Protein AF-0000000065802525 (afdb_homodimer)

pLDDT: mean 92.38, std 12.92, range [22.42, 98.88]

Nearest PDB structures (foldseek):
  4rb4-assembly1_B  TM=9.947E-01  e=1.043E-76  Escherichia coli DEC13E
  4rap-assembly1_B  TM=9.931E-01  e=7.234E-75  Escherichia coli ETEC H10407
  4rap-assembly1_A  TM=9.948E-01  e=2.249E-74  Escherichia coli ETEC H10407
  4rap-assembly1_F  TM=9.916E-01  e=1.699E-71  Escherichia coli ETEC H10407
  4rap-assembly1_L  TM=9.962E-01  e=9.208E-68  Escherichia coli ETEC H10407

Foldseek 3Di:
DPPPPVPFFADAAPFAQDAFPPRWGWFAAQHIKIWFDAAWKWKWKAQPVVRDTQDIDIDRGGMDGGLARFDGQIWIFMCHPPDDHTRDTDTDAQAQFEEEEEEGEDAQQLCQLAVVLVVQLCVVRVHAYEYAYDPLVCVWACVVCVSYHYYHSVDDPDRRGRYYAYDDQDADPRCRNFVDHCLVQARSLRSCRRHVHDSDTDGGDGPQPADDDDDWAAEEEEQDALAPLQGQPAPCQLVLQLVLCVVVRHAYAYAAQDQWDDDDPDIDHDHPRHDYNHHDDRLNVVLNHLLRHQEYEYTPGSVQSSSVNSPHAYQYQHFAADQRHHDDGPRYQFDPPDHGHLVSPSVDDDDSVHRQDDPPAPPHPCRSVRNNVRHSVRNSVSVVVSVVVSVVVVVVVVVVVVVVVVVVD/DQPPPVPFFADAAPFAQDAFPPRWGWFQAQHIKIWFDAAWKWKWKAQPVVRDTQDIDIDRGGMDGGLARFDGQIWIFMCHPPDDHTRDTDTDAQAQFEEEEEEGEDAQQLCQLAVVLVVQLCVVRVHAYEYAYDPLVCVWACVVCVSYHYYHSVDDPDRRGRYYAYDDQDADPSCRNFVDHCLVQARSLRSCRRHVHDSDTDGGDGPQPADDDDDWAAEEEEQDALAPLQGQPAPCQLVLQLVLCVVVRHAYAYAAQDQWDDDDPDIDHDHPRHDYNHHDDRLNVLLNHLLRHQEYEYTPGSVQSSSVNSPHAYQYQHFAADQRHHDDHPRYQFDPPDHGHLVSDSVDDDDSVHRQDDPPAPPHPCRSVRNNVRHSVRNSVSVVVSVVVSVVVVVVVVVVVVVVVVVVD

Sequence (818 aa):
MQKSLATFFISPPEIPTQHGPDNILYDFNDGARVLLPEGKWHVRLLDADSGNILFCCDINNGWVTSSKKYFVRFRIQVFRQGEDSPLLDETLNLTDRDVLISFPTGTLGDLLGWFPYAERFQSLHQCRLECTMAQDIIDLLAPQYPQICFSTPEKPRTTEPYATYRVGLYFGGDTNNQPVDFRQVGFHRSAGYILGVDPREAPVRLNLSAPCTIREPYVCIATQSTCQAKYWNNGTGWSEVVAHLKSLGYRVLCIDREAHYGQGFVWNHIPWGAEDFTGSFPLQERVNLLRHASFFIGLASGLSWLAWATGIPVVLISGFSLPDSEFYTPWRVFNSHGCNGCWDDTSLNFDHKDFLWCPRHKNTDRQFECTRLITGTQVNGVISRLHASLMKQGDKACLTKGTNNEQGLMQKSLATFFISPPEIPTQHGPDNILYDFNDGARVLLPEGKWHVRLLDADSGNILFCCDINNGWVTSSKKYFVRFRIQVFRQGEDSPLLDETLNLTDRDVLISFPTGTLGDLLGWFPYAERFQSLHQCRLECTMAQDIIDLLAPQYPQICFSTPEKPRTTEPYATYRVGLYFGGDTNNQPVDFRQVGFHRSAGYILGVDPREAPVRLNLSAPCTIREPYVCIATQSTCQAKYWNNGTGWSEVVAHLKSLGYRVLCIDREAHYGQGFVWNHIPWGAEDFTGSFPLQERVNLLRHASFFIGLASGLSWLAWATGIPVVLISGFSLPDSEFYTPWRVFNSHGCNGCWDDTSLNFDHKDFLWCPRHKNTDRQFECTRLITGTQVNGVISRLHASLMKQGDKACLTKGTNNEQGL

Structure (mmCIF, N/CA/C/O backbone):
data_AF-0000000065802525-model_v1
#
loop_
_entity.id
_entity.type
_entity.pdbx_description
1 polymer 'Autotransproter heptosyltransferase BAHTCr'
#
loop_
_atom_site.group_PDB
_atom_site.id
_atom_site.type_symbol
_atom_site.label_atom_id
_atom_site.label_alt_id
_atom_site.label_comp_id
_atom_site.label_asym_id
_atom_site.label_entity_id
_atom_site.label_seq_id
_atom_site.pdbx_PDB_ins_code
_atom_site.Cartn_x
_atom_site.Cartn_y
_atom_site.Cartn_z
_atom_site.occupancy
_atom_site.B_iso_or_equiv
_atom_site.auth_seq_id
_atom_site.auth_comp_id
_atom_site.auth_asym_id
_atom_site.auth_atom_id
_atom_site.pdbx_PDB_model_num
ATOM 1 N N . MET A 1 1 ? -28.703 8.328 -15.047 1 22.59 1 MET A N 1
ATOM 2 C CA . MET A 1 1 ? -28.469 9.602 -14.367 1 22.59 1 MET A CA 1
ATOM 3 C C . MET A 1 1 ? -27.469 9.43 -13.227 1 22.59 1 MET A C 1
ATOM 5 O O . MET A 1 1 ? -27.688 8.609 -12.328 1 22.59 1 MET A O 1
ATOM 9 N N . GLN A 1 2 ? -26.141 9.461 -13.391 1 26.45 2 GLN A N 1
ATOM 10 C CA . GLN A 1 2 ? -25.078 9.375 -12.391 1 26.45 2 GLN A CA 1
ATOM 11 C C . GLN A 1 2 ? -25.453 10.148 -11.125 1 26.45 2 GLN A C 1
ATOM 13 O O . GLN A 1 2 ? -25.625 11.367 -11.172 1 26.45 2 GLN A O 1
ATOM 18 N N . LYS A 1 3 ? -26.141 9.617 -10.25 1 34.28 3 LYS A N 1
ATOM 19 C CA . LYS A 1 3 ? -26.469 10.367 -9.039 1 34.28 3 LYS A CA 1
ATOM 20 C C . LYS A 1 3 ? -25.266 11.188 -8.562 1 34.28 3 LYS A C 1
ATOM 22 O O . LYS A 1 3 ? -24.156 10.672 -8.477 1 34.28 3 LYS A O 1
ATOM 27 N N . SER A 1 4 ? -25.125 12.461 -8.734 1 35.22 4 SER A N 1
ATOM 28 C CA . SER A 1 4 ? -24.125 13.422 -8.281 1 35.22 4 SER A CA 1
ATOM 29 C C . SER A 1 4 ? -23.547 13.023 -6.938 1 35.22 4 SER A C 1
ATOM 31 O O . SER A 1 4 ? -24.266 12.586 -6.039 1 35.22 4 SER A O 1
ATOM 33 N N . LEU A 1 5 ? -22.375 12.602 -6.762 1 41.88 5 LEU A N 1
ATOM 34 C CA . LEU A 1 5 ? -21.656 12.492 -5.496 1 41.88 5 LEU A CA 1
ATOM 35 C C . LEU A 1 5 ? -22.25 13.445 -4.457 1 41.88 5 LEU A C 1
ATOM 37 O O . LEU A 1 5 ? -22.016 13.281 -3.258 1 41.88 5 LEU A O 1
ATOM 41 N N . ALA A 1 6 ? -22.875 14.562 -4.984 1 44.12 6 ALA A N 1
ATOM 42 C CA . ALA A 1 6 ? -23.328 15.742 -4.238 1 44.12 6 ALA A CA 1
ATOM 43 C C . ALA A 1 6 ? -24.406 15.367 -3.229 1 44.12 6 ALA A C 1
ATOM 45 O O . ALA A 1 6 ? -24.562 16.031 -2.197 1 44.12 6 ALA A O 1
ATOM 46 N N . THR A 1 7 ? -25 14.109 -3.404 1 55.56 7 THR A N 1
ATOM 47 C CA . THR A 1 7 ? -26.25 13.992 -2.664 1 55.56 7 THR A CA 1
ATOM 48 C C . THR A 1 7 ? -26.031 13.281 -1.331 1 55.56 7 THR A C 1
ATOM 50 O O . THR A 1 7 ? -26.891 13.312 -0.452 1 55.56 7 THR A O 1
ATOM 53 N N . PHE A 1 8 ? -24.703 12.766 -1.151 1 67.06 8 PHE A N 1
ATOM 54 C CA . PHE A 1 8 ? -24.672 11.938 0.052 1 67.06 8 PHE A CA 1
ATOM 55 C C . PHE A 1 8 ? -24.078 12.711 1.224 1 67.06 8 PHE A C 1
ATOM 57 O O . PHE A 1 8 ? -24.375 12.406 2.383 1 67.06 8 PHE A O 1
ATOM 64 N N . PHE A 1 9 ? -23.438 13.805 0.828 1 79.81 9 PHE A N 1
ATOM 65 C CA . PHE A 1 9 ? -22.75 14.477 1.917 1 79.81 9 PHE A CA 1
ATOM 66 C C . PHE A 1 9 ? -23.562 15.641 2.453 1 79.81 9 PHE A C 1
ATOM 68 O O . PHE A 1 9 ? -24.281 16.312 1.695 1 79.81 9 PHE A O 1
ATOM 75 N N . ILE A 1 10 ? -23.469 15.781 3.672 1 81.88 10 ILE A N 1
ATOM 76 C CA . ILE A 1 10 ? -24.156 16.891 4.32 1 81.88 10 ILE A CA 1
ATOM 77 C C . ILE A 1 10 ? -23.484 18.203 3.941 1 81.88 10 ILE A C 1
ATOM 79 O O . ILE A 1 10 ? -22.266 18.312 3.91 1 81.88 10 ILE A O 1
ATOM 83 N N . SER A 1 11 ? -24.297 19.141 3.676 1 87.44 11 SER A N 1
ATOM 84 C CA . SER A 1 11 ? -23.797 20.484 3.383 1 87.44 11 SER A CA 1
ATOM 85 C C . SER A 1 11 ? -23.422 21.234 4.66 1 87.44 11 SER A C 1
ATOM 87 O O . SER A 1 11 ? -24.109 21.094 5.68 1 87.44 11 SER A O 1
ATOM 89 N N . PRO A 1 12 ? -22.438 21.984 4.535 1 89.62 12 PRO A N 1
ATOM 90 C CA . PRO A 1 12 ? -22.141 22.812 5.703 1 89.62 12 PRO A CA 1
ATOM 91 C C . PRO A 1 12 ? -23.219 23.859 5.988 1 89.62 12 PRO A C 1
ATOM 93 O O . PRO A 1 12 ? -24.047 24.141 5.121 1 89.62 12 PRO A O 1
ATOM 96 N N . PRO A 1 13 ? -23.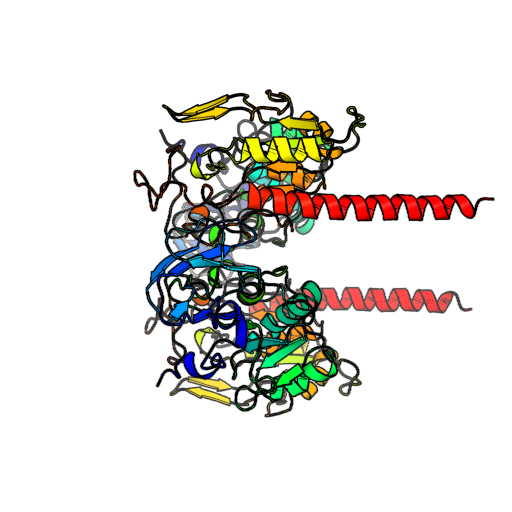203 24.422 7.199 1 93.25 13 PRO A N 1
ATOM 97 C CA . PRO A 1 13 ? -24.141 25.484 7.527 1 93.25 13 PRO A CA 1
ATOM 98 C C . PRO A 1 13 ? -24.047 26.688 6.582 1 93.25 13 PRO A C 1
ATOM 100 O O . PRO A 1 13 ? -22.984 26.906 5.988 1 93.25 13 PRO A O 1
ATOM 103 N N . GLU A 1 14 ? -25.078 27.484 6.52 1 93.81 14 GLU A N 1
ATOM 104 C CA . GLU A 1 14 ? -25.141 28.609 5.594 1 93.81 14 GLU A CA 1
ATOM 105 C C . GLU A 1 14 ? -24.109 29.672 5.945 1 93.81 14 GLU A C 1
ATOM 107 O O . GLU A 1 14 ? -23.531 30.297 5.055 1 93.81 14 GLU A O 1
ATOM 112 N N . ILE A 1 15 ? -24 29.906 7.23 1 95.56 15 ILE A N 1
ATOM 113 C CA . ILE A 1 15 ? -22.984 30.844 7.699 1 95.56 15 ILE A CA 1
ATOM 114 C C . ILE A 1 15 ? -22.062 30.141 8.695 1 95.56 15 ILE A C 1
ATOM 116 O O . ILE A 1 15 ? -22.453 29.172 9.328 1 95.56 15 ILE A O 1
ATOM 120 N N . PRO A 1 16 ? -20.875 30.625 8.859 1 97.81 16 PRO A N 1
ATOM 121 C CA . PRO A 1 16 ? -19.969 30 9.82 1 97.81 16 PRO A CA 1
ATOM 122 C C . PRO A 1 16 ? -20.531 29.984 11.242 1 97.81 16 PRO A C 1
ATOM 124 O O . PRO A 1 16 ? -21.25 30.906 11.633 1 97.81 16 PRO A O 1
ATOM 127 N N . THR A 1 17 ? -20.109 29.094 12.039 1 97.81 17 THR A N 1
ATOM 128 C CA . THR A 1 17 ? -20.797 28.781 13.289 1 97.81 17 THR A CA 1
ATOM 129 C C . THR A 1 17 ? -20.094 29.406 14.477 1 97.81 17 THR A C 1
ATOM 131 O O . THR A 1 17 ? -20.609 29.406 15.594 1 97.81 17 THR A O 1
ATOM 134 N N . GLN A 1 18 ? -18.891 29.906 14.312 1 97.88 18 GLN A N 1
ATOM 135 C CA . GLN A 1 18 ? -18.125 30.516 15.398 1 97.88 18 GLN A CA 1
ATOM 136 C C . GLN A 1 18 ? -18.094 32.031 15.266 1 97.88 18 GLN A C 1
ATOM 138 O O . GLN A 1 18 ? -18.125 32.562 14.156 1 97.88 18 GLN A O 1
ATOM 143 N N . HIS A 1 19 ? -18.016 32.688 16.438 1 97.62 19 HIS A N 1
ATOM 144 C CA . HIS A 1 19 ? -17.984 34.156 16.484 1 97.62 19 HIS A CA 1
ATOM 145 C C . HIS A 1 19 ? -16.594 34.656 16.875 1 97.62 19 HIS A C 1
ATOM 147 O O . HIS A 1 19 ? -16.016 34.188 17.859 1 97.62 19 HIS A O 1
ATOM 153 N N . GLY A 1 20 ? -16.094 35.531 16 1 96.06 20 GLY A N 1
ATOM 154 C CA . GLY A 1 20 ? -14.867 36.25 16.312 1 96.06 20 GLY A CA 1
ATOM 155 C C . GLY A 1 20 ? -15.07 37.719 16.625 1 96.06 20 GLY A C 1
ATOM 156 O O . GLY A 1 20 ? -16.203 38.156 16.844 1 96.06 20 GLY A O 1
ATOM 157 N N . PRO A 1 21 ? -13.969 38.406 16.766 1 96.5 21 PRO A N 1
ATOM 158 C CA . PRO A 1 21 ? -14.086 39.875 17 1 96.5 21 PRO A CA 1
ATOM 159 C C . PRO A 1 21 ? -14.648 40.594 15.781 1 96.5 21 PRO A C 1
ATOM 161 O O . PRO A 1 21 ? -14.523 40.125 14.656 1 96.5 21 PRO A O 1
ATOM 164 N N . ASP A 1 22 ? -15.328 41.781 16.047 1 95.75 22 ASP A N 1
ATOM 165 C CA . ASP A 1 22 ? -15.812 42.719 15.031 1 95.75 22 ASP A CA 1
ATOM 166 C C . ASP A 1 22 ? -16.781 42.031 14.07 1 95.75 22 ASP A C 1
ATOM 168 O O . ASP A 1 22 ? -16.688 42.219 12.859 1 95.75 22 ASP A O 1
ATOM 172 N N . ASN A 1 23 ? -17.516 41.094 14.547 1 96.12 23 ASN A N 1
ATOM 173 C CA . ASN A 1 23 ? -18.562 40.406 13.805 1 96.12 23 ASN A CA 1
ATOM 174 C C . ASN A 1 23 ? -18 39.5 12.719 1 96.12 23 ASN A C 1
ATOM 176 O O . ASN A 1 23 ? -18.656 39.219 11.727 1 96.12 23 ASN A O 1
ATOM 180 N N . ILE A 1 24 ? -16.75 39.125 12.906 1 97.56 24 ILE A N 1
ATOM 181 C CA . ILE A 1 24 ? -16.156 38.125 12.031 1 97.56 24 ILE A CA 1
ATOM 182 C C . ILE A 1 24 ? -16.688 36.75 12.406 1 97.56 24 ILE A C 1
ATOM 184 O O . ILE A 1 24 ? -16.719 36.375 13.578 1 97.56 24 ILE A O 1
ATOM 188 N N . LEU A 1 25 ? -17.172 36.031 11.422 1 98.44 25 LEU A N 1
ATOM 189 C CA . LEU A 1 25 ? -17.594 34.656 11.633 1 98.44 25 LEU A CA 1
ATOM 190 C C . LEU A 1 25 ? -16.594 33.688 11.008 1 98.44 25 LEU A C 1
ATOM 192 O O . LEU A 1 25 ? -16.016 34 9.961 1 98.44 25 LEU A O 1
ATOM 196 N N . TYR A 1 26 ? -16.391 32.594 11.664 1 98.62 26 TYR A N 1
ATOM 197 C CA . TYR A 1 26 ? -15.492 31.578 11.109 1 98.62 26 TYR A CA 1
ATOM 198 C C . TYR A 1 26 ? -15.898 30.172 11.539 1 98.62 26 TYR A C 1
ATOM 200 O O . TYR A 1 26 ? -16.719 30.016 12.453 1 98.62 26 TYR A O 1
ATOM 208 N N . ASP A 1 27 ? -15.523 29.203 10.875 1 98.5 27 ASP A N 1
ATOM 209 C CA . ASP A 1 27 ? -15.609 27.812 11.312 1 98.5 27 ASP A CA 1
ATOM 210 C C . ASP A 1 27 ? -14.742 26.906 10.438 1 98.5 27 ASP A C 1
ATOM 212 O O . ASP A 1 27 ? -13.953 27.391 9.625 1 98.5 27 ASP A O 1
ATOM 216 N N . PHE A 1 28 ? -14.773 25.641 10.695 1 98.75 28 PHE A N 1
ATOM 217 C CA . PHE A 1 28 ? -13.953 24.656 9.977 1 98.75 28 PHE A CA 1
ATOM 218 C C . PHE A 1 28 ? -14.828 23.609 9.305 1 98.75 28 PHE A C 1
ATOM 220 O O . PHE A 1 28 ? -14.477 22.422 9.289 1 98.75 28 PHE A O 1
ATOM 227 N N . ASN A 1 29 ? -15.953 24.062 8.789 1 98.12 29 ASN A N 1
ATOM 228 C CA . ASN A 1 29 ? -16.844 23.219 8.008 1 98.12 29 ASN A CA 1
ATOM 229 C C . ASN A 1 29 ? -16.453 23.219 6.527 1 98.12 29 ASN A C 1
ATOM 231 O O . ASN A 1 29 ? -16.484 24.266 5.883 1 98.12 29 ASN A O 1
ATOM 235 N N . ASP A 1 30 ? -16.156 21.969 6.012 1 95.88 30 ASP A N 1
ATOM 236 C CA . ASP A 1 30 ? -15.703 21.875 4.629 1 95.88 30 ASP A CA 1
ATOM 237 C C . ASP A 1 30 ? -14.461 22.719 4.387 1 95.88 30 ASP A C 1
ATOM 239 O O . ASP A 1 30 ? -14.422 23.531 3.459 1 95.88 30 ASP A O 1
ATOM 243 N N . GLY A 1 31 ? -13.523 22.469 5.227 1 97.62 31 GLY A N 1
ATOM 244 C CA . GLY A 1 31 ? -12.32 23.297 5.25 1 97.62 31 GLY A CA 1
ATOM 245 C C . GLY A 1 31 ? -12.398 24.438 6.246 1 97.62 31 GLY A C 1
ATOM 246 O O . GLY A 1 31 ? -12.93 24.266 7.348 1 97.62 31 GLY A O 1
ATOM 247 N N . ALA A 1 32 ? -11.766 25.531 5.945 1 98.56 32 ALA A N 1
ATOM 248 C CA . ALA A 1 32 ? -11.82 26.75 6.75 1 98.56 32 ALA A CA 1
ATOM 249 C C . ALA A 1 32 ? -12.672 27.828 6.07 1 98.56 32 ALA A C 1
ATOM 251 O O . ALA A 1 32 ? -12.508 28.094 4.879 1 98.56 32 ALA A O 1
ATOM 252 N N . ARG A 1 33 ? -13.578 28.406 6.812 1 98.31 33 ARG A N 1
ATOM 253 C CA . ARG A 1 33 ? -14.469 29.438 6.289 1 98.31 33 ARG A CA 1
ATOM 254 C C . ARG A 1 33 ? -14.43 30.688 7.16 1 98.31 33 ARG A C 1
ATOM 256 O O . ARG A 1 33 ? -14.422 30.594 8.391 1 98.31 33 ARG A O 1
ATOM 263 N N . VAL A 1 34 ? -14.422 31.828 6.488 1 98.38 34 VAL A N 1
ATOM 264 C CA . VAL A 1 34 ? -14.461 33.125 7.16 1 98.38 34 VAL A CA 1
ATOM 265 C C . VAL A 1 34 ? -15.469 34.031 6.461 1 98.38 34 VAL A C 1
ATOM 267 O O . VAL A 1 34 ? -15.484 34.125 5.23 1 98.38 34 VAL A O 1
ATOM 270 N N . LEU A 1 35 ? -16.328 34.562 7.148 1 98.44 35 LEU A N 1
ATOM 271 C CA . LEU A 1 35 ? -17.25 35.562 6.668 1 98.44 35 LEU A CA 1
ATOM 272 C C . LEU A 1 35 ? -16.969 36.906 7.316 1 98.44 35 LEU A C 1
ATOM 274 O O . LEU A 1 35 ? -17.047 37.062 8.539 1 98.44 35 LEU A O 1
ATOM 278 N N . LEU A 1 36 ? -16.688 37.906 6.484 1 97.88 36 LEU A N 1
ATOM 279 C CA . LEU A 1 36 ? -16.219 39.188 6.977 1 97.88 36 LEU A CA 1
ATOM 280 C C . LEU A 1 36 ? -17.266 40.281 6.742 1 97.88 36 LEU A C 1
ATOM 282 O O . LEU A 1 36 ? -17.922 40.312 5.695 1 97.88 36 LEU A O 1
ATOM 286 N N . PRO A 1 37 ? -17.438 41.156 7.715 1 97.12 37 PRO A N 1
ATOM 287 C CA . PRO A 1 37 ? -18.281 42.312 7.496 1 97.12 37 PRO A CA 1
ATOM 288 C C . PRO A 1 37 ? -17.609 43.375 6.625 1 97.12 37 PRO A C 1
ATOM 290 O O . PRO A 1 37 ? -16.484 43.188 6.16 1 97.12 37 PRO A O 1
ATOM 293 N N . GLU A 1 38 ? -18.391 44.5 6.348 1 96.94 38 GLU A N 1
ATOM 294 C CA . GLU A 1 38 ? -17.797 45.594 5.59 1 96.94 38 GLU A CA 1
ATOM 295 C C . GLU A 1 38 ? -16.562 46.125 6.297 1 96.94 38 GLU A C 1
ATOM 297 O O . GLU A 1 38 ? -16.578 46.344 7.512 1 96.94 38 GLU A O 1
ATOM 302 N N . GLY A 1 39 ? -15.461 46.25 5.543 1 94.62 39 GLY A N 1
ATOM 303 C CA . GLY A 1 39 ? -14.188 46.719 6.07 1 94.62 39 GLY A CA 1
ATOM 304 C C . GLY A 1 39 ? -13.031 46.531 5.109 1 94.62 39 GLY A C 1
ATOM 305 O O . GLY A 1 39 ? -13.234 46.406 3.898 1 94.62 39 GLY A O 1
ATOM 306 N N . LYS A 1 40 ? -11.805 46.719 5.508 1 96.25 40 LYS A N 1
ATOM 307 C CA . LYS A 1 40 ? -10.562 46.438 4.793 1 96.25 40 LYS A CA 1
ATOM 308 C C . LYS A 1 40 ? -9.766 45.344 5.508 1 96.25 40 LYS A C 1
ATOM 310 O O . LYS A 1 40 ? -9.016 45.625 6.445 1 96.25 40 LYS A O 1
ATOM 315 N N . TRP A 1 41 ? -9.906 44.188 4.898 1 97.06 41 TRP A N 1
ATOM 316 C CA . TRP A 1 41 ? -9.398 43 5.629 1 97.06 41 TRP A CA 1
ATOM 317 C C . TRP A 1 41 ? -8.25 42.344 4.871 1 97.06 41 TRP A C 1
ATOM 319 O O . TRP A 1 41 ? -8.188 42.438 3.643 1 97.06 41 TRP A O 1
ATOM 329 N N . HIS A 1 42 ? -7.332 41.812 5.617 1 97.81 42 HIS A N 1
ATOM 330 C CA . HIS A 1 42 ? -6.34 40.875 5.133 1 97.81 42 HIS A CA 1
ATOM 331 C C . HIS A 1 42 ? -6.512 39.5 5.793 1 97.81 42 HIS A C 1
ATOM 333 O O . HIS A 1 42 ? -6.527 39.406 7.023 1 97.81 42 HIS A O 1
ATOM 339 N N . VAL A 1 43 ? -6.727 38.469 5.008 1 97.94 43 VAL A N 1
ATOM 340 C CA . VAL A 1 43 ? -7.016 37.125 5.551 1 97.94 43 VAL A CA 1
ATOM 341 C C . VAL A 1 43 ? -5.914 36.156 5.141 1 97.94 43 VAL A C 1
ATOM 343 O O . VAL A 1 43 ? -5.449 36.188 4 1 97.94 43 VAL A O 1
ATOM 346 N N . ARG A 1 44 ? -5.434 35.312 6.098 1 98.06 44 ARG A N 1
ATOM 347 C CA . ARG A 1 44 ? -4.512 34.219 5.836 1 98.06 44 ARG A CA 1
ATOM 348 C C . ARG A 1 44 ? -5.07 32.906 6.344 1 98.06 44 ARG A C 1
ATOM 350 O O . ARG A 1 44 ? -5.496 32.812 7.5 1 98.06 44 ARG A O 1
ATOM 357 N N . LEU A 1 45 ? -5.141 31.938 5.52 1 98.56 45 LEU A N 1
ATOM 358 C CA . LEU A 1 45 ? -5.398 30.562 5.895 1 98.56 45 LEU A CA 1
ATOM 359 C C . LEU A 1 45 ? -4.121 29.734 5.832 1 98.56 45 LEU A C 1
ATOM 361 O O . LEU A 1 45 ? -3.477 29.656 4.781 1 98.56 45 LEU A O 1
ATOM 365 N N . LEU A 1 46 ? -3.74 29.141 6.996 1 98.44 46 LEU A N 1
ATOM 366 C CA . LEU A 1 46 ? -2.48 28.406 7.09 1 98.44 46 LEU A CA 1
ATOM 367 C C . LEU A 1 46 ? -2.723 26.969 7.523 1 98.44 46 LEU A C 1
ATOM 369 O O . LEU A 1 46 ? -3.779 26.641 8.07 1 98.44 46 LEU A O 1
ATOM 373 N N . ASP A 1 47 ? -1.805 26.109 7.223 1 98.44 47 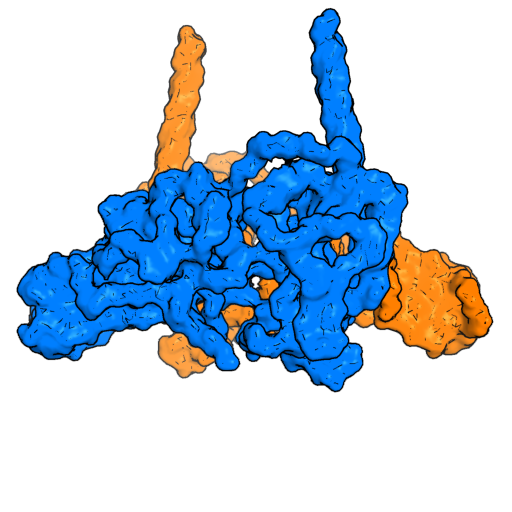ASP A N 1
ATOM 374 C CA . ASP A 1 47 ? -1.652 24.828 7.906 1 98.44 47 ASP A CA 1
ATOM 375 C C . ASP A 1 47 ? -0.799 24.984 9.164 1 98.44 47 ASP A C 1
ATOM 377 O O . ASP A 1 47 ? 0.409 25.203 9.078 1 98.44 47 ASP A O 1
ATOM 381 N N . ALA A 1 48 ? -1.416 24.797 10.266 1 98.06 48 ALA A N 1
ATOM 382 C CA . ALA A 1 48 ? -0.736 25.062 11.531 1 98.06 48 ALA A CA 1
ATOM 383 C C . ALA A 1 48 ? 0.41 24.078 11.75 1 98.06 48 ALA A C 1
ATOM 385 O O . ALA A 1 48 ? 1.36 24.375 12.477 1 98.06 48 ALA A O 1
ATOM 386 N N . ASP A 1 49 ? 0.307 22.938 11.195 1 96.56 49 ASP A N 1
ATOM 387 C CA . ASP A 1 49 ? 1.343 21.922 11.391 1 96.56 49 ASP A CA 1
ATOM 388 C C . ASP A 1 49 ? 2.594 22.25 10.578 1 96.56 49 ASP A C 1
ATOM 390 O O . ASP A 1 49 ? 3.715 22.078 11.062 1 96.56 49 ASP A O 1
ATOM 394 N N . SER A 1 50 ? 2.436 22.75 9.406 1 95.81 50 SER A N 1
ATOM 395 C CA . SER A 1 50 ? 3.578 23.016 8.539 1 95.81 50 SER A CA 1
ATOM 396 C C . SER A 1 50 ? 3.932 24.5 8.523 1 95.81 50 SER A C 1
ATOM 398 O O . SER A 1 50 ? 5.039 24.875 8.141 1 95.81 50 SER A O 1
ATOM 400 N N . GLY A 1 51 ? 2.996 25.328 8.875 1 95.5 51 GLY A N 1
ATOM 401 C CA . GLY A 1 51 ? 3.209 26.75 8.781 1 95.5 51 GLY A CA 1
ATOM 402 C C . GLY A 1 51 ? 3.018 27.297 7.375 1 95.5 51 GLY A C 1
ATOM 403 O O . GLY A 1 51 ? 3.148 28.5 7.145 1 95.5 51 GLY A O 1
ATOM 404 N N . ASN A 1 52 ? 2.678 26.438 6.418 1 96.88 52 ASN A N 1
ATOM 405 C CA . ASN A 1 52 ? 2.438 26.891 5.051 1 96.88 52 ASN A CA 1
ATOM 406 C C . ASN A 1 52 ? 1.215 27.797 4.969 1 96.88 52 ASN A C 1
ATOM 408 O O . ASN A 1 52 ? 0.172 27.5 5.551 1 96.88 52 ASN A O 1
ATOM 412 N N . ILE A 1 53 ? 1.355 28.922 4.312 1 96.75 53 ILE A N 1
ATOM 413 C CA . ILE A 1 53 ? 0.198 29.734 3.959 1 96.75 53 ILE A CA 1
ATOM 414 C C . ILE A 1 53 ? -0.499 29.141 2.738 1 96.75 53 ILE A C 1
ATOM 416 O O . ILE A 1 53 ? 0.076 29.094 1.648 1 96.75 53 ILE A O 1
ATOM 420 N N . LEU A 1 54 ? -1.644 28.688 2.877 1 96.75 54 LEU A N 1
ATOM 421 C CA . LEU A 1 54 ? -2.371 28.016 1.812 1 96.75 54 LEU A CA 1
ATOM 422 C C . LEU A 1 54 ? -3.162 29 0.971 1 96.75 54 LEU A C 1
ATOM 424 O O . LEU A 1 54 ? -3.434 28.75 -0.205 1 96.75 54 LEU A O 1
ATOM 428 N N . PHE A 1 55 ? -3.607 30.062 1.589 1 96.31 55 PHE A N 1
ATOM 429 C CA . PHE A 1 55 ? -4.355 31.109 0.9 1 96.31 55 PHE A CA 1
ATOM 430 C C . PHE A 1 55 ? -4.227 32.438 1.631 1 96.31 55 PHE A C 1
ATOM 432 O O . PHE A 1 55 ? -4.215 32.469 2.863 1 96.31 55 PHE A O 1
ATOM 439 N N . CYS A 1 56 ? -4.082 33.469 0.874 1 95.94 56 CYS A N 1
ATOM 440 C CA . CYS A 1 56 ? -4.051 34.812 1.426 1 95.94 56 CYS A CA 1
ATOM 441 C C . CYS A 1 56 ? -4.672 35.812 0.457 1 95.94 56 CYS A C 1
ATOM 443 O O . CYS A 1 56 ? -4.48 35.719 -0.756 1 95.94 56 CYS A O 1
ATOM 445 N N . CYS A 1 57 ? -5.43 36.781 1.019 1 96.19 57 CYS A N 1
ATOM 446 C CA . CYS A 1 57 ? -6.043 37.781 0.135 1 96.19 57 CYS A CA 1
ATOM 447 C C . CYS A 1 57 ? -6.418 39.031 0.903 1 96.19 57 CYS A C 1
ATOM 449 O O . CYS A 1 57 ? -6.48 39 2.135 1 96.19 57 CYS A O 1
ATOM 451 N N . ASP A 1 58 ? -6.559 40.156 0.143 1 96.31 58 ASP A N 1
ATOM 452 C CA . ASP A 1 58 ? -7.199 41.375 0.612 1 96.31 58 ASP A CA 1
ATOM 453 C C . ASP A 1 58 ? -8.641 41.469 0.127 1 96.31 58 ASP A C 1
ATOM 455 O O . ASP A 1 58 ? -8.938 41.156 -1.03 1 96.31 58 ASP A O 1
ATOM 459 N N . ILE A 1 59 ? -9.5 41.75 1.054 1 95.44 59 ILE A N 1
ATOM 460 C CA . ILE A 1 59 ? -10.906 41.781 0.676 1 95.44 59 ILE A CA 1
ATOM 461 C C . ILE A 1 59 ? -11.656 42.812 1.521 1 95.44 59 ILE A C 1
ATOM 463 O O . ILE A 1 59 ? -11.281 43.062 2.668 1 95.44 59 ILE A O 1
ATOM 467 N N . ASN A 1 60 ? -12.68 43.344 0.947 1 95.12 60 ASN A N 1
ATOM 468 C CA . ASN A 1 60 ? -13.438 44.375 1.648 1 95.12 60 ASN A CA 1
ATOM 469 C C . ASN A 1 60 ? -14.586 43.781 2.449 1 95.12 60 ASN A C 1
ATOM 471 O O . ASN A 1 60 ? -15.102 44.406 3.375 1 95.12 60 ASN A O 1
ATOM 475 N N . ASN A 1 61 ? -15.148 42.719 2.045 1 91.5 61 ASN A N 1
ATOM 476 C CA . ASN A 1 61 ? -16.172 41.969 2.738 1 91.5 61 ASN A CA 1
ATOM 477 C C . ASN A 1 61 ? -16.438 40.625 2.055 1 91.5 61 ASN A C 1
ATOM 479 O O . ASN A 1 61 ? -15.906 40.375 0.974 1 91.5 61 ASN A O 1
ATOM 483 N N . GLY A 1 62 ? -17.156 39.75 2.865 1 94.25 62 GLY A N 1
ATOM 484 C CA . GLY A 1 62 ? -17.625 38.531 2.203 1 94.25 62 GLY A CA 1
ATOM 485 C C . GLY A 1 62 ? -16.891 37.281 2.656 1 94.25 62 GLY A C 1
ATOM 486 O O . GLY A 1 62 ? -16.453 37.188 3.805 1 94.25 62 GLY A O 1
ATOM 487 N N . TRP A 1 63 ? -16.875 36.344 1.683 1 95.75 63 TRP A N 1
ATOM 488 C CA . TRP A 1 63 ? -16.484 35 2.037 1 95.75 63 TRP A CA 1
ATOM 489 C C . TRP A 1 63 ? -15.016 34.75 1.68 1 95.75 63 TRP A C 1
ATOM 491 O O . TRP A 1 63 ? -14.555 35.156 0.613 1 95.75 63 TRP A O 1
ATOM 501 N N . VAL A 1 64 ? -14.266 34.156 2.564 1 97.38 64 VAL A N 1
ATOM 502 C CA . VAL A 1 64 ? -12.984 33.531 2.301 1 97.38 64 VAL A CA 1
ATOM 503 C C . VAL A 1 64 ? -13.031 32.062 2.721 1 97.38 64 VAL A C 1
ATOM 505 O O . VAL A 1 64 ? -13.305 31.75 3.881 1 97.38 64 VAL A O 1
ATOM 508 N N . THR A 1 65 ? -12.781 31.156 1.773 1 97.31 65 THR A N 1
ATOM 509 C CA . THR A 1 65 ? -12.859 29.719 2.047 1 97.31 65 THR A CA 1
ATOM 510 C C . THR A 1 65 ? -11.617 29 1.532 1 97.31 65 THR A C 1
ATOM 512 O O . THR A 1 65 ? -11.016 29.422 0.542 1 97.31 65 THR A O 1
ATOM 515 N N . SER A 1 66 ? -11.258 27.984 2.225 1 97.81 66 SER A N 1
ATOM 516 C CA . SER A 1 66 ? -10.117 27.188 1.784 1 97.81 66 SER A CA 1
ATOM 517 C C . SER A 1 66 ? -10.477 26.312 0.594 1 97.81 66 SER A C 1
ATOM 519 O O . SER A 1 66 ? -11.633 25.906 0.44 1 97.81 66 SER A O 1
ATOM 521 N N . SER A 1 67 ? -9.492 25.984 -0.205 1 96.69 67 SER A N 1
ATOM 522 C CA . SER A 1 67 ? -9.672 25.016 -1.28 1 96.69 67 SER A CA 1
ATOM 523 C C . SER A 1 67 ? -9.648 23.578 -0.746 1 96.69 67 SER A C 1
ATOM 525 O O . SER A 1 67 ? -10.461 22.75 -1.152 1 96.69 67 SER A O 1
ATOM 527 N N . LYS A 1 68 ? -8.695 23.344 0.2 1 97.75 68 LYS A N 1
ATOM 528 C CA . LYS A 1 68 ? -8.602 22 0.786 1 97.75 68 LYS A CA 1
ATOM 529 C C . LYS A 1 68 ? -9.789 21.719 1.691 1 97.75 68 LYS A C 1
ATOM 531 O O . LYS A 1 68 ? -10.195 22.562 2.488 1 97.75 68 LYS A O 1
ATOM 536 N N . LYS A 1 69 ? -10.32 20.484 1.549 1 97.69 69 LYS A N 1
ATOM 537 C CA . LYS A 1 69 ? -11.539 20.125 2.273 1 97.69 69 LYS A CA 1
ATOM 538 C C . LYS A 1 69 ? -11.297 18.953 3.217 1 97.69 69 LYS A C 1
ATOM 540 O O . LYS A 1 69 ? -12.141 18.656 4.062 1 97.69 69 LYS A O 1
ATOM 545 N N . TYR A 1 70 ? -10.141 18.281 3.127 1 97.88 70 TYR A N 1
ATOM 546 C CA . TYR A 1 70 ? -9.766 17.219 4.055 1 97.88 70 TYR A CA 1
ATOM 547 C C . TYR A 1 70 ? -9.141 17.797 5.316 1 97.88 70 TYR A C 1
ATOM 549 O O . TYR A 1 70 ? -9.008 19.016 5.453 1 97.88 70 TYR A O 1
ATOM 557 N N . PHE A 1 71 ? -8.844 16.969 6.262 1 98.5 71 PHE A N 1
ATOM 558 C CA . PHE A 1 71 ? -8.328 17.453 7.535 1 98.5 71 PHE A CA 1
ATOM 559 C C . PHE A 1 71 ? -7 18.172 7.344 1 98.5 71 PHE A C 1
ATOM 561 O O . PHE A 1 71 ? -6.035 17.578 6.852 1 98.5 71 PHE A O 1
ATOM 568 N N . VAL A 1 72 ? -6.906 19.312 7.566 1 98.5 72 VAL A N 1
ATOM 569 C CA . VAL A 1 72 ? -5.777 20.203 7.77 1 98.5 72 VAL A CA 1
ATOM 570 C C . VAL A 1 72 ? -5.941 20.953 9.086 1 98.5 72 VAL A C 1
ATOM 572 O O . VAL A 1 72 ? -7.023 21.469 9.391 1 98.5 72 VAL A O 1
ATOM 575 N N . ARG A 1 73 ? -4.961 20.953 9.914 1 98.44 73 ARG A N 1
ATOM 576 C CA . ARG A 1 73 ? -5.07 21.766 11.133 1 98.44 73 ARG A CA 1
ATOM 577 C C . ARG A 1 73 ? -4.984 23.25 10.805 1 98.44 73 ARG A C 1
ATOM 579 O O . ARG A 1 73 ? -3.988 23.906 11.133 1 98.44 73 ARG A O 1
ATOM 586 N N . PHE A 1 74 ? -6.008 23.797 10.344 1 98.75 74 PHE A N 1
ATOM 587 C CA . PHE A 1 74 ? -6.059 25.156 9.812 1 98.75 74 PHE A CA 1
ATOM 588 C C . PHE A 1 74 ? -5.848 26.172 10.93 1 98.75 74 PHE A C 1
ATOM 590 O O . PHE A 1 74 ? -6.352 26 12.039 1 98.75 74 PHE A O 1
ATOM 597 N N . ARG A 1 75 ? -5.113 27.156 10.625 1 98.75 75 ARG A N 1
ATOM 598 C CA . ARG A 1 75 ? -5.035 28.406 11.375 1 98.75 75 ARG A CA 1
ATOM 599 C C . ARG A 1 75 ? -5.582 29.578 10.562 1 98.75 75 ARG A C 1
ATOM 601 O O . ARG A 1 75 ? -5.18 29.781 9.422 1 98.75 75 ARG A O 1
ATOM 608 N N . ILE A 1 76 ? -6.535 30.281 11.094 1 98.69 76 ILE A N 1
ATOM 609 C CA . ILE A 1 76 ? -7.168 31.422 10.445 1 98.69 76 ILE A CA 1
ATOM 610 C C . ILE A 1 76 ? -6.66 32.719 11.078 1 98.69 76 ILE A C 1
ATOM 612 O O . ILE A 1 76 ? -6.785 32.906 12.289 1 98.69 76 ILE A O 1
ATOM 616 N N . GLN A 1 77 ? -6.102 33.594 10.242 1 98.5 77 GLN A N 1
ATOM 617 C CA . GLN A 1 77 ? -5.703 34.906 10.695 1 98.5 77 GLN A CA 1
ATOM 618 C C . GLN A 1 77 ? -6.398 36 9.891 1 98.5 77 GLN A C 1
ATOM 620 O O . GLN A 1 77 ? -6.41 35.969 8.656 1 98.5 77 GLN A O 1
ATOM 625 N N . VAL A 1 78 ? -6.992 36.938 10.555 1 98.25 78 VAL A N 1
ATOM 626 C CA . VAL A 1 78 ? -7.633 38.062 9.93 1 98.25 78 VAL A CA 1
ATOM 627 C C . VAL A 1 78 ? -7.031 39.375 10.484 1 98.25 78 VAL A C 1
ATOM 629 O O . VAL A 1 78 ? -6.957 39.562 11.703 1 98.25 78 VAL A O 1
ATOM 632 N N . PHE A 1 79 ? -6.621 40.156 9.602 1 97.5 79 PHE A N 1
ATOM 633 C CA . PHE A 1 79 ? -6.035 41.469 9.938 1 97.5 79 PHE A CA 1
ATOM 634 C C . PHE A 1 79 ? -6.871 42.594 9.367 1 97.5 79 PHE A C 1
ATOM 636 O O . PHE A 1 79 ? -7.523 42.438 8.336 1 97.5 79 PHE A O 1
ATOM 643 N N . ARG A 1 80 ? -6.824 43.688 10.086 1 96.06 80 ARG A N 1
ATOM 644 C CA . ARG A 1 80 ? -7.145 44.906 9.367 1 96.06 80 ARG A CA 1
ATOM 645 C C . ARG A 1 80 ? -6.02 45.312 8.422 1 96.06 80 ARG A C 1
ATOM 647 O O . ARG A 1 80 ? -4.84 45.188 8.758 1 96.06 80 ARG A O 1
ATOM 654 N N . GLN A 1 81 ? -6.43 45.75 7.266 1 93.44 81 GLN A N 1
ATOM 655 C CA . GLN A 1 81 ? -5.383 46.062 6.305 1 93.44 81 GLN A CA 1
ATOM 656 C C . GLN A 1 81 ? -4.426 47.125 6.879 1 93.44 81 GLN A C 1
ATOM 658 O O . GLN A 1 81 ? -4.855 48.125 7.441 1 93.44 81 GLN A O 1
ATOM 663 N N . GLY A 1 82 ? -3.143 46.844 6.805 1 90.25 82 GLY A N 1
ATOM 664 C CA . GLY A 1 82 ? -2.119 47.781 7.289 1 90.25 82 GLY A CA 1
ATOM 665 C C . GLY A 1 82 ? -1.635 47.438 8.688 1 90.25 82 GLY A C 1
ATOM 666 O O . GLY A 1 82 ? -0.618 47.969 9.141 1 90.25 82 GLY A O 1
ATOM 667 N N . GLU A 1 83 ? -2.371 46.625 9.383 1 92.19 83 GLU A N 1
ATOM 668 C CA . GLU A 1 83 ? -1.972 46.219 10.727 1 92.19 83 GLU A CA 1
ATOM 669 C C . GLU A 1 83 ? -1.157 44.938 10.703 1 92.19 83 GLU A C 1
ATOM 671 O O . GLU A 1 83 ? -1.407 44.062 9.875 1 92.19 83 GLU A O 1
ATOM 676 N N . ASP A 1 84 ? -0.264 44.875 11.648 1 91.5 84 ASP A N 1
ATOM 677 C CA . ASP A 1 84 ? 0.627 43.719 11.68 1 91.5 84 ASP A CA 1
ATOM 678 C C . ASP A 1 84 ? 0.087 42.625 12.602 1 91.5 84 ASP A C 1
ATOM 680 O O . ASP A 1 84 ? 0.411 41.438 12.445 1 91.5 84 ASP A O 1
ATOM 684 N N . SER A 1 85 ? -0.706 43.031 13.523 1 95.75 85 SER A N 1
ATOM 685 C CA . SER A 1 85 ? -1.262 42.062 14.461 1 95.75 85 SER A CA 1
ATOM 686 C C . SER A 1 85 ? -2.652 41.625 14.023 1 95.75 85 SER A C 1
ATOM 688 O O . SER A 1 85 ? -3.492 42.438 13.656 1 95.75 85 SER A O 1
ATOM 690 N N . PRO A 1 86 ? -2.861 40.375 14.07 1 97.06 86 PRO A N 1
ATOM 691 C CA . PRO A 1 86 ? -4.176 39.875 13.641 1 97.06 86 PRO A CA 1
ATOM 692 C C . PRO A 1 86 ? -5.277 40.188 14.656 1 97.06 86 PRO A C 1
ATOM 694 O O . PRO A 1 86 ? -5.039 40.125 15.867 1 97.06 86 PRO A O 1
ATOM 697 N N . LEU A 1 87 ? -6.379 40.531 14.188 1 96.69 87 LEU A N 1
ATOM 698 C CA . LEU A 1 87 ? -7.578 40.688 15.008 1 96.69 87 LEU A CA 1
ATOM 699 C C . LEU A 1 87 ? -8.141 39.312 15.414 1 96.69 87 LEU A C 1
ATOM 701 O O . LEU A 1 87 ? -8.625 39.156 16.531 1 96.69 87 LEU A O 1
ATOM 705 N N . LEU A 1 88 ? -8.18 38.406 14.477 1 97.69 88 LEU A N 1
ATOM 706 C CA . LEU A 1 88 ? -8.547 37.031 14.703 1 97.69 88 LEU A CA 1
ATOM 707 C C . LEU A 1 88 ? -7.375 36.094 14.422 1 97.69 88 LEU A C 1
ATOM 709 O O . LEU A 1 88 ? -6.715 36.219 13.391 1 97.69 88 LEU A O 1
ATOM 713 N N . ASP A 1 89 ? -7.012 35.25 15.328 1 98.38 89 ASP A N 1
ATOM 714 C CA . ASP A 1 89 ? -5.965 34.219 15.195 1 98.38 89 ASP A CA 1
ATOM 715 C C . ASP A 1 89 ? -6.398 32.906 15.828 1 98.38 89 ASP A C 1
ATOM 717 O O . ASP A 1 89 ? -6.098 32.656 17 1 98.38 89 ASP A O 1
ATOM 721 N N . GLU A 1 90 ? -7.121 32.094 15.023 1 98.31 90 GLU A N 1
ATOM 722 C CA . GLU A 1 90 ? -7.727 30.859 15.539 1 98.31 90 GLU A CA 1
ATOM 723 C C . GLU A 1 90 ? -7.133 29.625 14.867 1 98.31 90 GLU A C 1
ATOM 725 O O . GLU A 1 90 ? -7.047 29.562 13.641 1 98.31 90 GLU A O 1
ATOM 730 N N . THR A 1 91 ? -6.633 28.719 15.656 1 98.62 91 THR A N 1
ATOM 731 C CA . THR A 1 91 ? -6.148 27.422 15.164 1 98.62 91 THR A CA 1
ATOM 732 C C . THR A 1 91 ? -7.156 26.312 15.469 1 98.62 91 THR A C 1
ATOM 734 O O . THR A 1 91 ? -7.703 26.266 16.578 1 98.62 91 THR A O 1
ATOM 737 N N . LEU A 1 92 ? -7.414 25.5 14.578 1 98.69 92 LEU A N 1
ATOM 738 C CA . LEU A 1 92 ? -8.344 24.391 14.734 1 98.69 92 LEU A CA 1
ATOM 739 C C . LEU A 1 92 ? -8.031 23.594 16 1 98.69 92 LEU A C 1
ATOM 741 O O . LEU A 1 92 ? -6.891 23.156 16.203 1 98.69 92 LEU A O 1
ATOM 745 N N . ASN A 1 93 ? -8.93 23.453 16.828 1 98.44 93 ASN A N 1
ATOM 746 C CA . ASN A 1 93 ? -8.906 22.609 18 1 98.44 93 ASN A CA 1
ATOM 747 C C . ASN A 1 93 ? -10.211 21.828 18.156 1 98.44 93 ASN A C 1
ATOM 749 O O . ASN A 1 93 ? -11.242 22.406 18.5 1 98.44 93 ASN A O 1
ATOM 753 N N . LEU A 1 94 ? -10.156 20.562 18.062 1 98.69 94 LEU A N 1
ATOM 754 C CA . LEU A 1 94 ? -11.367 19.766 17.938 1 98.69 94 LEU A CA 1
ATOM 755 C C . LEU A 1 94 ? -11.805 19.234 19.297 1 98.69 94 LEU A C 1
ATOM 757 O O . LEU A 1 94 ? -12.891 18.656 19.422 1 98.69 94 LEU A O 1
ATOM 761 N N . THR A 1 95 ? -11 19.406 20.328 1 98.69 95 THR A N 1
ATOM 762 C CA . THR A 1 95 ? -11.305 18.828 21.641 1 98.69 95 THR A CA 1
ATOM 763 C C . THR A 1 95 ? -12.633 19.359 22.156 1 98.69 95 THR A C 1
ATOM 765 O O . THR A 1 95 ? -12.852 20.578 22.203 1 98.69 95 THR A O 1
ATOM 768 N N . ASP A 1 96 ? -13.5 18.5 22.5 1 98.19 96 ASP A N 1
ATOM 769 C CA . ASP A 1 96 ? -14.812 18.781 23.078 1 98.19 96 ASP A CA 1
ATOM 770 C C . ASP A 1 96 ? -15.664 19.625 22.141 1 98.19 96 ASP A C 1
ATOM 772 O O . ASP A 1 96 ? -16.516 20.406 22.594 1 98.19 96 ASP A O 1
ATOM 776 N N . ARG A 1 97 ? -15.367 19.625 20.844 1 98.5 97 ARG A N 1
ATOM 777 C CA . ARG A 1 97 ? -16.156 20.328 19.844 1 98.5 97 ARG A CA 1
ATOM 778 C C . ARG A 1 97 ? -17.047 19.375 19.062 1 98.5 97 ARG A C 1
ATOM 780 O O . ARG A 1 97 ? -16.75 18.188 18.953 1 98.5 97 ARG A O 1
ATOM 787 N N . ASP A 1 98 ? -18.156 19.906 18.531 1 98.5 98 ASP A N 1
ATOM 788 C CA . ASP A 1 98 ? -19.047 19.109 17.688 1 98.5 98 ASP A CA 1
ATOM 789 C C . ASP A 1 98 ? -18.469 18.953 16.281 1 98.5 98 ASP A C 1
ATOM 791 O O . ASP A 1 98 ? -18.281 19.938 15.562 1 98.5 98 ASP A O 1
ATOM 795 N N . VAL A 1 99 ? -18.188 17.766 15.945 1 98.62 99 VAL A N 1
ATOM 796 C CA . VAL A 1 99 ? -17.609 17.453 14.641 1 98.62 99 VAL A CA 1
ATOM 797 C C . VAL A 1 99 ? -18.484 16.453 13.898 1 98.62 99 VAL A C 1
ATOM 799 O O . VAL A 1 99 ? -19.016 15.516 14.5 1 98.62 99 VAL A O 1
ATOM 802 N N . LEU A 1 100 ? -18.672 16.688 12.617 1 98 100 LEU A N 1
ATOM 803 C CA . LEU A 1 100 ? -19.484 15.797 11.789 1 98 100 LEU A CA 1
ATOM 804 C C . LEU A 1 100 ? -18.656 15.211 10.648 1 98 100 LEU A C 1
ATOM 806 O O . LEU A 1 100 ? -17.984 15.945 9.922 1 98 100 LEU A O 1
ATOM 810 N N . ILE A 1 101 ? -18.578 13.914 10.57 1 98 101 ILE A N 1
ATOM 811 C CA . ILE A 1 101 ? -18 13.211 9.43 1 98 101 ILE A CA 1
ATOM 812 C C . ILE A 1 101 ? -19.109 12.547 8.617 1 98 101 ILE A C 1
ATOM 814 O O . ILE A 1 101 ? -19.922 11.781 9.156 1 98 101 ILE A O 1
ATOM 818 N N . SER A 1 102 ? -19.125 12.82 7.391 1 96.5 102 SER A N 1
ATOM 819 C CA . SER A 1 102 ? -20.156 12.289 6.512 1 96.5 102 SER A CA 1
ATOM 820 C C . SER A 1 102 ? -19.609 11.188 5.609 1 96.5 102 SER A C 1
ATOM 822 O O . SER A 1 102 ? -18.531 11.328 5.039 1 96.5 102 SER A O 1
ATOM 824 N N . PHE A 1 103 ? -20.391 10.086 5.5 1 96.12 103 PHE A N 1
ATOM 825 C CA . PHE A 1 103 ? -20.094 8.969 4.617 1 96.12 103 PHE A CA 1
ATOM 826 C C . PHE A 1 103 ? -21.172 8.805 3.564 1 96.12 103 PHE A C 1
ATOM 828 O O . PHE A 1 103 ? -22.328 9.18 3.789 1 96.12 103 PHE A O 1
ATOM 835 N N . PRO A 1 104 ? -20.797 8.242 2.402 1 92.38 104 PRO A N 1
ATOM 836 C CA . PRO A 1 104 ? -21.844 7.953 1.411 1 92.38 104 PRO A CA 1
ATOM 837 C C . PRO A 1 104 ? -22.781 6.832 1.851 1 92.38 104 PRO A C 1
ATOM 839 O O . PRO A 1 104 ? -22.5 6.133 2.826 1 92.38 104 PRO A O 1
ATOM 842 N N . THR A 1 105 ? -23.891 6.789 1.113 1 88.25 105 THR A N 1
ATOM 843 C CA . THR A 1 105 ? -24.844 5.727 1.382 1 88.25 105 THR A CA 1
ATOM 844 C C . THR A 1 105 ? -24.906 4.742 0.218 1 88.25 105 THR A C 1
ATOM 846 O O . THR A 1 105 ? -24.438 5.043 -0.882 1 88.25 105 THR A O 1
ATOM 849 N N . GLY A 1 106 ? -25.281 3.543 0.464 1 80.12 106 GLY A N 1
ATOM 850 C CA . GLY A 1 106 ? -25.531 2.572 -0.592 1 80.12 106 GLY A CA 1
ATOM 851 C C . GLY A 1 106 ? -24.391 1.589 -0.772 1 80.12 106 GLY A C 1
ATOM 852 O O . GLY A 1 106 ? -24.422 0.742 -1.668 1 80.12 106 GLY A O 1
ATOM 853 N N . THR A 1 107 ? -23.422 1.751 -0.045 1 85.88 107 THR A N 1
ATOM 854 C CA . THR A 1 107 ? -22.281 0.841 -0.175 1 85.88 107 THR A CA 1
ATOM 855 C C . THR A 1 107 ? -21.891 0.272 1.185 1 85.88 107 THR A C 1
ATOM 857 O O . THR A 1 107 ? -21.75 1.017 2.156 1 85.88 107 THR A O 1
ATOM 860 N N . LEU A 1 108 ? -21.766 -0.947 1.205 1 90.75 108 LEU A N 1
ATOM 861 C CA . LEU A 1 108 ? -21.422 -1.628 2.449 1 90.75 108 LEU A CA 1
ATOM 862 C C . LEU A 1 108 ? -19.922 -1.639 2.668 1 90.75 108 LEU A C 1
ATOM 864 O O . LEU A 1 108 ? -19.438 -1.184 3.707 1 90.75 108 LEU A O 1
ATOM 868 N N . GLY A 1 109 ? -19.172 -2.074 1.671 1 92.81 109 GLY A N 1
ATOM 869 C CA . GLY A 1 109 ? -17.719 -2.229 1.775 1 92.81 109 GLY A CA 1
ATOM 870 C C . GLY A 1 109 ? -17 -0.93 2.098 1 92.81 109 GLY A C 1
ATOM 871 O O . GLY A 1 109 ? -16.078 -0.911 2.906 1 92.81 109 GLY A O 1
ATOM 872 N N . ASP A 1 110 ? -17.469 0.164 1.537 1 92.94 110 ASP A N 1
ATOM 873 C CA . ASP A 1 110 ? -16.859 1.47 1.764 1 92.94 110 ASP A CA 1
ATOM 874 C C . ASP A 1 110 ? -16.922 1.861 3.238 1 92.94 110 ASP A C 1
ATOM 876 O O . ASP A 1 110 ? -15.914 2.225 3.84 1 92.94 110 ASP A O 1
ATOM 880 N N . LEU A 1 111 ? -18.078 1.689 3.799 1 95.56 111 LEU A N 1
ATOM 881 C CA . LEU A 1 111 ? -18.297 2.143 5.168 1 95.56 111 LEU A CA 1
ATOM 882 C C . LEU A 1 111 ? -17.547 1.253 6.156 1 95.56 111 LEU A C 1
ATOM 884 O O . LEU A 1 111 ? -16.953 1.747 7.121 1 95.56 111 LEU A O 1
ATOM 888 N N . LEU A 1 112 ? -17.578 -0.05 5.871 1 97.12 112 LEU A N 1
ATOM 889 C CA . LEU A 1 112 ? -16.875 -0.959 6.766 1 97.12 112 LEU A CA 1
ATOM 890 C C . LEU A 1 112 ? -15.359 -0.738 6.684 1 97.12 112 LEU A C 1
ATOM 892 O O . LEU A 1 112 ? -14.648 -0.902 7.68 1 97.12 112 LEU A O 1
ATOM 896 N N . GLY A 1 113 ? -14.93 -0.375 5.531 1 97.19 113 GLY A N 1
ATOM 897 C CA . GLY A 1 113 ? -13.516 -0.11 5.348 1 97.19 113 GLY A CA 1
ATOM 898 C C . GLY A 1 113 ? -13.078 1.23 5.91 1 97.19 113 GLY A C 1
ATOM 899 O O . GLY A 1 113 ? -11.953 1.376 6.383 1 97.19 113 GLY A O 1
ATOM 900 N N . TRP A 1 114 ? -13.953 2.248 5.918 1 98.06 114 TRP A N 1
ATOM 901 C CA . TRP A 1 114 ? -13.562 3.621 6.227 1 98.06 114 TRP A CA 1
ATOM 902 C C . TRP A 1 114 ? -13.867 3.961 7.68 1 98.06 114 TRP A C 1
ATOM 904 O O . TRP A 1 114 ? -13.156 4.758 8.297 1 98.06 114 TRP A O 1
ATOM 914 N N . PHE A 1 115 ? -14.836 3.373 8.344 1 98.31 115 PHE A N 1
ATOM 915 C CA . PHE A 1 115 ? -15.375 3.824 9.625 1 98.31 115 PHE A CA 1
ATOM 916 C C . PHE A 1 115 ? -14.312 3.752 10.719 1 98.31 115 PHE A C 1
ATOM 918 O O . PHE A 1 115 ? -14.234 4.637 11.57 1 98.31 115 PHE A O 1
ATOM 925 N N . PRO A 1 116 ? -13.477 2.715 10.734 1 98.5 116 PRO A N 1
ATOM 926 C CA . PRO A 1 116 ? -12.492 2.641 11.812 1 98.5 116 PRO A CA 1
ATOM 927 C C . PRO A 1 116 ? -11.625 3.895 11.906 1 98.5 116 PRO A C 1
ATOM 929 O O . PRO A 1 116 ? -11.164 4.246 13 1 98.5 116 PRO A O 1
ATOM 932 N N . TYR A 1 117 ? -11.461 4.582 10.859 1 98.62 117 TYR A N 1
ATOM 933 C CA . TYR A 1 117 ? -10.641 5.785 10.859 1 98.62 117 TYR A CA 1
ATOM 934 C C . TYR A 1 117 ? -11.375 6.949 11.516 1 98.62 117 TYR A C 1
ATOM 936 O O . TYR A 1 117 ? -10.75 7.844 12.086 1 98.62 117 TYR A O 1
ATOM 944 N N . ALA A 1 118 ? -12.68 6.953 11.414 1 98.69 118 ALA A N 1
ATOM 945 C CA . ALA A 1 118 ? -13.477 7.941 12.148 1 98.69 118 ALA A CA 1
ATOM 946 C C . ALA A 1 118 ? -13.336 7.746 13.656 1 98.69 118 ALA A C 1
ATOM 948 O O . ALA A 1 118 ? -13.25 8.719 14.406 1 98.69 118 ALA A O 1
ATOM 949 N N . GLU A 1 119 ? -13.344 6.484 14.055 1 98.62 119 GLU A N 1
ATOM 950 C CA . GLU A 1 119 ? -13.141 6.215 15.469 1 98.62 119 GLU A CA 1
ATOM 951 C C . GLU A 1 119 ? -11.773 6.699 15.938 1 98.62 119 GLU A C 1
ATOM 953 O O . GLU A 1 119 ? -11.648 7.293 17.016 1 98.62 119 GLU A O 1
ATOM 958 N N . ARG A 1 120 ? -10.766 6.422 15.141 1 98.56 120 ARG A N 1
ATOM 959 C CA . ARG A 1 120 ? -9.422 6.887 15.461 1 98.56 120 ARG A CA 1
ATOM 960 C C . ARG A 1 120 ? -9.375 8.406 15.555 1 98.56 120 ARG A C 1
ATOM 962 O O . ARG A 1 120 ? -8.703 8.961 16.438 1 98.56 120 ARG A O 1
ATOM 969 N N . PHE A 1 121 ? -10.117 9 14.68 1 98.75 121 PHE A N 1
ATOM 970 C CA . PHE A 1 121 ? -10.195 10.453 14.664 1 98.75 121 PHE A CA 1
ATOM 971 C C . PHE A 1 121 ? -10.797 10.977 15.961 1 98.75 121 PHE A C 1
ATOM 973 O O . PHE A 1 121 ? -10.258 11.898 16.578 1 98.75 121 PHE A O 1
ATOM 980 N N . GLN A 1 122 ? -11.875 10.359 16.312 1 98.81 122 GLN A N 1
ATOM 981 C CA . GLN A 1 122 ? -12.547 10.75 17.562 1 98.81 122 GLN A CA 1
ATOM 982 C C . GLN A 1 122 ? -11.633 10.57 18.766 1 98.81 122 GLN A C 1
ATOM 984 O O . GLN A 1 122 ? -11.539 11.453 19.609 1 98.81 122 GLN A O 1
ATOM 989 N N . SER A 1 123 ? -10.977 9.469 18.797 1 98.19 123 SER A N 1
ATOM 990 C CA . SER A 1 123 ? -10.094 9.164 19.922 1 98.19 123 SER A CA 1
ATOM 991 C C . SER A 1 123 ? -8.906 10.117 19.969 1 98.19 123 SER A C 1
ATOM 993 O O . SER A 1 123 ? -8.523 10.594 21.047 1 98.19 123 SER A O 1
ATOM 995 N N . LEU A 1 124 ? -8.352 10.398 18.859 1 97.75 124 LEU A N 1
ATOM 996 C CA . LEU A 1 124 ? -7.176 11.25 18.766 1 97.75 124 LEU A CA 1
ATOM 997 C C . LEU A 1 124 ? -7.508 12.672 19.219 1 97.75 124 LEU A C 1
ATOM 999 O O . LEU A 1 124 ? -6.738 13.289 19.953 1 97.75 124 LEU A O 1
ATOM 1003 N N . HIS A 1 125 ? -8.672 13.164 18.781 1 98.5 125 HIS A N 1
ATOM 1004 C CA . HIS A 1 125 ? -8.969 14.586 18.969 1 98.5 125 HIS A CA 1
ATOM 1005 C C . HIS A 1 125 ? -9.891 14.805 20.172 1 98.5 125 HIS A C 1
ATOM 1007 O O . HIS A 1 125 ? -10.094 15.938 20.594 1 98.5 125 HIS A O 1
ATOM 1013 N N . GLN A 1 126 ? -10.516 13.703 20.672 1 98.44 126 GLN A N 1
ATOM 1014 C CA . GLN A 1 126 ? -11.43 13.789 21.797 1 98.44 126 GLN A CA 1
ATOM 1015 C C . GLN A 1 126 ? -12.586 14.742 21.5 1 98.44 126 GLN A C 1
ATOM 1017 O O . GLN A 1 126 ? -12.938 15.578 22.328 1 98.44 126 GLN A O 1
ATOM 1022 N N . CYS A 1 127 ? -13.07 14.664 20.312 1 98.69 127 CYS A N 1
ATOM 1023 C CA . CYS A 1 127 ? -14.188 15.508 19.906 1 98.69 127 CYS A CA 1
ATOM 1024 C C . CYS A 1 127 ? -15.516 14.805 20.156 1 98.69 127 CYS A C 1
ATOM 1026 O O . CYS A 1 127 ? -15.547 13.625 20.5 1 98.69 127 CYS A O 1
ATOM 1028 N N . ARG A 1 128 ? -16.609 15.57 20.125 1 98.69 128 ARG A N 1
ATOM 1029 C CA . ARG A 1 128 ? -17.969 15.016 20.062 1 98.69 128 ARG A CA 1
ATOM 1030 C C . ARG A 1 128 ? -18.344 14.695 18.625 1 98.69 128 ARG A C 1
ATOM 1032 O O . ARG A 1 128 ? -18.812 15.578 17.891 1 98.69 128 ARG A O 1
ATOM 1039 N N . LEU A 1 129 ? -18.188 13.461 18.266 1 98.81 129 LEU A N 1
ATOM 1040 C CA . LEU A 1 129 ? -18.25 13.078 16.859 1 98.81 129 LEU A CA 1
ATOM 1041 C C . LEU A 1 129 ? -19.641 12.555 16.5 1 98.81 129 LEU A C 1
ATOM 1043 O O . LEU A 1 129 ? -20.219 11.742 17.234 1 98.81 129 LEU A O 1
ATOM 1047 N N . GLU A 1 130 ? -20.188 13.086 15.43 1 98.56 130 GLU A N 1
ATOM 1048 C CA . GLU A 1 130 ? -21.359 12.539 14.742 1 98.56 130 GLU A CA 1
ATOM 1049 C C . GLU A 1 130 ? -20.984 12.023 13.352 1 98.56 130 GLU A C 1
ATOM 1051 O O . GLU A 1 130 ? -20.328 12.719 12.586 1 98.56 130 GLU A O 1
ATOM 1056 N N . CYS A 1 131 ? -21.375 10.82 13.055 1 98.06 131 CYS A N 1
ATOM 1057 C CA . CYS A 1 131 ? -21.172 10.242 11.734 1 98.06 131 CYS A CA 1
ATOM 1058 C C . CYS A 1 131 ? -22.5 10.047 11.016 1 98.06 131 CYS A C 1
ATOM 1060 O O . CYS A 1 131 ? -23.438 9.453 11.578 1 98.06 131 CYS A O 1
ATOM 1062 N N . THR A 1 132 ? -22.609 10.555 9.812 1 96.5 132 THR A N 1
ATOM 1063 C CA . THR A 1 132 ? -23.797 10.305 9.023 1 96.5 132 THR A CA 1
ATOM 1064 C C . THR A 1 132 ? -23.578 9.164 8.031 1 96.5 132 THR A C 1
ATOM 1066 O O . THR A 1 132 ? -22.562 9.148 7.328 1 96.5 132 THR A O 1
ATOM 1069 N N . MET A 1 133 ? -24.453 8.25 7.973 1 95.88 133 MET A N 1
ATOM 1070 C CA . MET A 1 133 ? -24.375 7.082 7.098 1 95.88 133 MET A CA 1
ATOM 1071 C C . MET A 1 133 ? -25.734 6.402 6.977 1 95.88 133 MET A C 1
ATOM 1073 O O . MET A 1 133 ? -26.734 6.895 7.508 1 95.88 133 MET A O 1
ATOM 1077 N N . ALA A 1 134 ? -25.797 5.344 6.188 1 94.62 134 ALA A N 1
ATOM 1078 C CA . ALA A 1 134 ? -27.062 4.637 5.938 1 94.62 134 ALA A CA 1
ATOM 1079 C C . ALA A 1 134 ? -27.562 3.963 7.211 1 94.62 134 ALA A C 1
ATOM 1081 O O . ALA A 1 134 ? -26.781 3.473 8.023 1 94.62 134 ALA A O 1
ATOM 1082 N N . GLN A 1 135 ? -28.875 3.805 7.336 1 95.38 135 GLN A N 1
ATOM 1083 C CA . GLN A 1 135 ? -29.531 3.305 8.547 1 95.38 135 GLN A CA 1
ATOM 1084 C C . GLN A 1 135 ? -29.094 1.874 8.852 1 95.38 135 GLN A C 1
ATOM 1086 O O . GLN A 1 135 ? -28.891 1.515 10.016 1 95.38 135 GLN A O 1
ATOM 1091 N N . ASP A 1 136 ? -28.969 1.08 7.844 1 95.06 136 ASP A N 1
ATOM 1092 C CA . ASP A 1 136 ? -28.594 -0.317 8.062 1 95.06 136 ASP A CA 1
ATOM 1093 C C . ASP A 1 136 ? -27.203 -0.432 8.656 1 95.06 136 ASP A C 1
ATOM 1095 O O . ASP A 1 136 ? -26.938 -1.318 9.469 1 95.06 136 ASP A O 1
ATOM 1099 N N . ILE A 1 137 ? -26.375 0.469 8.266 1 97 137 ILE A N 1
ATOM 1100 C CA . ILE A 1 137 ? -25.016 0.478 8.812 1 97 137 ILE A CA 1
ATOM 1101 C C . ILE A 1 137 ? -25.047 0.991 10.25 1 97 137 ILE A C 1
ATOM 1103 O O . ILE A 1 137 ? -24.328 0.472 11.109 1 97 137 ILE A O 1
ATOM 1107 N N . ILE A 1 138 ? -25.844 1.997 10.508 1 97.44 138 ILE A N 1
ATOM 1108 C CA . ILE A 1 138 ? -26 2.523 11.859 1 97.44 138 ILE A CA 1
ATOM 1109 C C . ILE A 1 138 ? -26.453 1.407 12.805 1 97.44 138 ILE A C 1
ATOM 1111 O O . ILE A 1 138 ? -25.891 1.235 13.883 1 97.44 138 ILE A O 1
ATOM 1115 N N . ASP A 1 139 ? -27.406 0.639 12.336 1 97.62 139 ASP A N 1
ATOM 1116 C CA . ASP A 1 139 ? -27.938 -0.453 13.141 1 97.62 139 ASP A CA 1
ATOM 1117 C C . ASP A 1 139 ? -26.859 -1.459 13.5 1 97.62 139 ASP A C 1
ATOM 1119 O O . ASP A 1 139 ? -26.875 -2.035 14.594 1 97.62 139 ASP A O 1
ATOM 1123 N N . LEU A 1 140 ? -25.969 -1.63 12.609 1 97.81 140 LEU A N 1
ATOM 1124 C CA . LEU A 1 140 ? -24.906 -2.604 12.789 1 97.81 140 LEU A CA 1
ATOM 1125 C C . LEU A 1 140 ? -23.844 -2.07 13.734 1 97.81 140 LEU A C 1
ATOM 1127 O O . LEU A 1 140 ? -23.359 -2.793 14.617 1 97.81 140 LEU A O 1
ATOM 1131 N N . LEU A 1 141 ? -23.453 -0.761 13.648 1 98.06 141 LEU A N 1
ATOM 1132 C CA . LEU A 1 141 ? -22.219 -0.259 14.266 1 98.06 141 LEU A CA 1
ATOM 1133 C C . LEU A 1 141 ? -22.531 0.466 15.57 1 98.06 141 LEU A C 1
ATOM 1135 O O . LEU A 1 141 ? -21.75 0.422 16.516 1 98.06 141 LEU A O 1
ATOM 1139 N N . ALA A 1 142 ? -23.641 1.169 15.75 1 98.12 142 ALA A N 1
ATOM 1140 C CA . ALA A 1 142 ? -23.938 2.111 16.828 1 98.12 142 ALA A CA 1
ATOM 1141 C C . ALA A 1 142 ? -23.797 1.444 18.188 1 98.12 142 ALA A C 1
ATOM 1143 O O . ALA A 1 142 ? -23.172 2.002 19.094 1 98.12 142 ALA A O 1
ATOM 1144 N N . PRO A 1 143 ? -24.297 0.185 18.344 1 97.88 143 PRO A N 1
ATOM 1145 C CA . PRO A 1 143 ? -24.188 -0.444 19.656 1 97.88 143 PRO A CA 1
ATOM 1146 C C . PRO A 1 143 ? -22.75 -0.702 20.078 1 97.88 143 PRO A C 1
ATOM 1148 O O . PRO A 1 143 ? -22.453 -0.791 21.281 1 97.88 143 PRO A O 1
ATOM 1151 N N . GLN A 1 144 ? -21.859 -0.855 19.125 1 98.12 144 GLN A N 1
ATOM 1152 C CA . GLN A 1 144 ? -20.469 -1.201 19.422 1 98.12 144 GLN A CA 1
ATOM 1153 C C . GLN A 1 144 ? -19.625 0.051 19.641 1 98.12 144 GLN A C 1
ATOM 1155 O O . GLN A 1 144 ? -18.484 -0.037 20.094 1 98.12 144 GLN A O 1
ATOM 1160 N N . TYR A 1 145 ? -20.203 1.217 19.328 1 98.38 145 TYR A N 1
ATOM 1161 C CA . TYR A 1 145 ? -19.469 2.475 19.406 1 98.38 145 TYR A CA 1
ATOM 1162 C C . TYR A 1 145 ? -20.297 3.541 20.109 1 98.38 145 TYR A C 1
ATOM 1164 O O . TYR A 1 145 ? -20.609 4.574 19.531 1 98.38 145 TYR A O 1
ATOM 1172 N N . PRO A 1 146 ? -20.484 3.383 21.344 1 97.5 146 PRO A N 1
ATOM 1173 C CA . PRO A 1 146 ? -21.375 4.277 22.078 1 97.5 146 PRO A CA 1
ATOM 1174 C C . PRO A 1 146 ? -20.844 5.703 22.172 1 97.5 146 PRO A C 1
ATOM 1176 O O . PRO A 1 146 ? -21.594 6.637 22.438 1 97.5 146 PRO A O 1
ATOM 1179 N N . GLN A 1 147 ? -19.578 5.914 22 1 97.19 147 GLN A N 1
ATOM 1180 C CA . GLN A 1 147 ? -18.969 7.23 22.156 1 97.19 147 GLN A CA 1
ATOM 1181 C C . GLN A 1 147 ? -19.172 8.078 20.906 1 97.19 147 GLN A C 1
ATOM 1183 O O . GLN A 1 147 ? -18.844 9.266 20.891 1 97.19 147 GLN A O 1
ATOM 1188 N N . ILE A 1 148 ? -19.703 7.5 19.875 1 98.56 148 ILE A N 1
ATOM 1189 C CA . ILE A 1 148 ? -19.938 8.203 18.609 1 98.56 148 ILE A CA 1
ATOM 1190 C C . ILE A 1 148 ? -21.438 8.32 18.359 1 98.56 148 ILE A C 1
ATOM 1192 O O . ILE A 1 148 ? -22.188 7.363 18.578 1 98.56 148 ILE A O 1
ATOM 1196 N N . CYS A 1 149 ? -21.844 9.453 17.938 1 98.5 149 CYS A N 1
ATOM 1197 C CA . CYS A 1 149 ? -23.234 9.672 17.531 1 98.5 149 CYS A CA 1
ATOM 1198 C C . CYS A 1 149 ? -23.438 9.32 16.062 1 98.5 149 CYS A C 1
ATOM 1200 O O . CYS A 1 149 ? -22.594 9.641 15.227 1 98.5 149 CYS A O 1
ATOM 1202 N N . PHE A 1 150 ? -24.547 8.641 15.797 1 98.12 150 PHE A N 1
ATOM 1203 C CA . PHE A 1 150 ? -24.844 8.25 14.422 1 98.12 150 PHE A CA 1
ATOM 1204 C C . PHE A 1 150 ? -26.172 8.836 13.969 1 98.12 150 PHE A C 1
ATOM 1206 O O . PHE A 1 150 ? -27.141 8.875 14.734 1 98.12 150 PHE A O 1
ATOM 1213 N N . SER A 1 151 ? -26.203 9.297 12.719 1 96.75 151 SER A N 1
ATOM 1214 C CA . SER A 1 151 ? -27.438 9.789 12.109 1 96.75 151 SER A CA 1
ATOM 1215 C C . SER A 1 151 ? -27.453 9.531 10.602 1 96.75 151 SER A C 1
ATOM 1217 O O . SER A 1 151 ? -26.422 9.156 10.023 1 96.75 151 SER A O 1
ATOM 1219 N N . THR A 1 152 ? -28.609 9.594 10.016 1 95.19 152 THR A N 1
ATOM 1220 C CA . THR A 1 152 ? -28.719 9.523 8.562 1 95.19 152 THR A CA 1
ATOM 1221 C C . THR A 1 152 ? -28.484 10.898 7.938 1 95.19 152 THR A C 1
ATOM 1223 O O . THR A 1 152 ? -28.641 11.922 8.602 1 95.19 152 THR A O 1
ATOM 1226 N N . PRO A 1 153 ? -28.109 10.922 6.699 1 91.88 153 PRO A N 1
ATOM 1227 C CA . PRO A 1 153 ? -27.828 12.211 6.059 1 91.88 153 PRO A CA 1
ATOM 1228 C C . PRO A 1 153 ? -29.047 13.117 6.016 1 91.88 153 PRO A C 1
ATOM 1230 O O . PRO A 1 153 ? -28.906 14.344 5.98 1 91.88 153 PRO A O 1
ATOM 1233 N N . GLU A 1 154 ? -30.203 12.609 6.059 1 90.25 154 GLU A N 1
ATOM 1234 C CA . GLU A 1 154 ? -31.438 13.375 5.961 1 90.25 154 GLU A CA 1
ATOM 1235 C C . GLU A 1 154 ? -31.781 14.055 7.285 1 90.25 154 GLU A C 1
ATOM 1237 O O . GLU A 1 154 ? -32.469 15.062 7.309 1 90.25 154 GLU A O 1
ATOM 1242 N N . LYS A 1 155 ? -31.266 13.484 8.359 1 89.94 155 LYS A N 1
ATOM 1243 C CA . LYS A 1 155 ? -31.625 14.016 9.672 1 89.94 155 LYS A CA 1
ATOM 1244 C C . LYS A 1 155 ? -30.391 14.094 10.586 1 89.94 155 LYS A C 1
ATOM 1246 O O . LYS A 1 155 ? -30.359 13.453 11.633 1 89.94 155 LYS A O 1
ATOM 1251 N N . PRO A 1 156 ? -29.516 14.945 10.258 1 92.25 156 PRO A N 1
ATOM 1252 C CA . PRO A 1 156 ? -28.391 15.109 11.18 1 92.25 156 PRO A CA 1
ATOM 1253 C C . PRO A 1 156 ? -28.797 15.727 12.516 1 92.25 156 PRO A C 1
ATOM 1255 O O . PRO A 1 156 ? -29.719 16.547 12.555 1 92.25 156 PRO A O 1
ATOM 1258 N N . ARG A 1 157 ? -28.172 15.336 13.547 1 93.12 157 ARG A N 1
ATOM 1259 C CA . ARG A 1 157 ? -28.469 15.859 14.875 1 93.12 157 ARG A CA 1
ATOM 1260 C C . ARG A 1 157 ? -27.828 17.234 15.086 1 93.12 157 ARG A C 1
ATOM 1262 O O . ARG A 1 157 ? -28.469 18.141 15.602 1 93.12 157 ARG A O 1
ATOM 1269 N N . THR A 1 158 ? -26.578 17.297 14.719 1 92.94 158 THR A N 1
ATOM 1270 C CA . THR A 1 158 ? -25.844 18.547 14.867 1 92.94 158 THR A CA 1
ATOM 1271 C C . THR A 1 158 ? -26.141 19.484 13.695 1 92.94 158 THR A C 1
ATOM 1273 O O . THR A 1 158 ? -25.922 19.125 12.539 1 92.94 158 THR A O 1
ATOM 1276 N N . THR A 1 159 ? -26.578 20.688 14.008 1 90.81 159 THR A N 1
ATOM 1277 C CA . THR A 1 159 ? -26.938 21.625 12.961 1 90.81 159 THR A CA 1
ATOM 1278 C C . THR A 1 159 ? -25.844 22.672 12.766 1 90.81 159 THR A C 1
ATOM 1280 O O . THR A 1 159 ? -25.75 23.281 11.703 1 90.81 159 THR A O 1
ATOM 1283 N N . GLU A 1 160 ? -25.094 22.922 13.82 1 94.88 160 GLU A N 1
ATOM 1284 C CA . GLU A 1 160 ? -24.016 23.906 13.734 1 94.88 160 GLU A CA 1
ATOM 1285 C C . GLU A 1 160 ? -22.688 23.312 14.18 1 94.88 160 GLU A C 1
ATOM 1287 O O . GLU A 1 160 ? -22.109 23.766 15.164 1 94.88 160 GLU A O 1
ATOM 1292 N N . PRO A 1 161 ? -22.234 22.375 13.406 1 97.44 161 PRO A N 1
ATOM 1293 C CA . PRO A 1 161 ? -20.953 21.766 13.789 1 97.44 161 PRO A CA 1
ATOM 1294 C C . PRO A 1 161 ? -19.797 22.75 13.727 1 97.44 161 PRO A C 1
ATOM 1296 O O . PRO A 1 161 ? -19.844 23.734 12.977 1 97.44 161 PRO A O 1
ATOM 1299 N N . TYR A 1 162 ? -18.797 22.484 14.602 1 98.5 162 TYR A N 1
ATOM 1300 C CA . TYR A 1 162 ? -17.547 23.234 14.602 1 98.5 162 TYR A CA 1
ATOM 1301 C C . TYR A 1 162 ? -16.734 22.938 13.352 1 98.5 162 TYR A C 1
ATOM 1303 O O . TYR A 1 162 ? -16.125 23.828 12.766 1 98.5 162 TYR A O 1
ATOM 1311 N N . ALA A 1 163 ? -16.734 21.672 12.906 1 98.62 163 ALA A N 1
ATOM 1312 C CA . ALA A 1 163 ? -15.992 21.188 11.75 1 98.62 163 ALA A CA 1
ATOM 1313 C C . ALA A 1 163 ? -16.734 20.031 11.086 1 98.62 163 ALA A C 1
ATOM 1315 O O . ALA A 1 163 ? -17.438 19.266 11.75 1 98.62 163 ALA A O 1
ATOM 1316 N N . THR A 1 164 ? -16.547 19.891 9.789 1 97.75 164 THR A N 1
ATOM 1317 C CA . THR A 1 164 ? -17.125 18.766 9.055 1 97.75 164 THR A CA 1
ATOM 1318 C C . THR A 1 164 ? -16.094 18.188 8.078 1 97.75 164 THR A C 1
ATOM 1320 O O . THR A 1 164 ? -15.273 18.922 7.531 1 97.75 164 THR A O 1
ATOM 1323 N N . TYR A 1 165 ? -16.141 16.938 7.871 1 97.88 165 TYR A N 1
ATOM 1324 C CA . TYR A 1 165 ? -15.305 16.234 6.902 1 97.88 165 TYR A CA 1
ATOM 1325 C C . TYR A 1 165 ? -16.125 15.234 6.09 1 97.88 165 TYR A C 1
ATOM 1327 O O . TYR A 1 165 ? -17.125 14.703 6.582 1 97.88 165 TYR A O 1
ATOM 1335 N N . ARG A 1 166 ? -15.703 15.031 4.863 1 96.88 166 ARG A N 1
ATOM 1336 C CA . ARG A 1 166 ? -16.344 14.086 3.951 1 96.88 166 ARG A CA 1
ATOM 1337 C C . ARG A 1 166 ? -15.391 12.977 3.547 1 96.88 166 ARG A C 1
ATOM 1339 O O . ARG A 1 166 ? -14.336 13.234 2.963 1 96.88 166 ARG A O 1
ATOM 1346 N N . VAL A 1 167 ? -15.75 11.766 3.869 1 97.06 167 VAL A N 1
ATOM 1347 C CA . VAL A 1 167 ? -14.961 10.617 3.441 1 97.06 167 VAL A CA 1
ATOM 1348 C C . VAL A 1 167 ? -15.625 9.961 2.232 1 97.06 167 VAL A C 1
ATOM 1350 O O . VAL A 1 167 ? -16.781 9.555 2.295 1 97.06 167 VAL A O 1
ATOM 1353 N N . GLY A 1 168 ? -14.922 9.906 1.149 1 94.44 168 GLY A N 1
ATOM 1354 C CA . GLY A 1 168 ? -15.461 9.352 -0.085 1 94.44 168 GLY A CA 1
ATOM 1355 C C . GLY A 1 168 ? -14.391 9.062 -1.121 1 94.44 168 GLY A C 1
ATOM 1356 O O . GLY A 1 168 ? -13.195 9.102 -0.818 1 94.44 168 GLY A O 1
ATOM 1357 N N . LEU A 1 169 ? -14.828 8.617 -2.266 1 92.81 169 LEU A N 1
ATOM 1358 C CA . LEU A 1 169 ? -13.953 8.375 -3.406 1 92.81 169 LEU A CA 1
ATOM 1359 C C . LEU A 1 169 ? -13.883 9.602 -4.312 1 92.81 169 LEU A C 1
ATOM 1361 O O . LEU A 1 169 ? -14.914 10.062 -4.816 1 92.81 169 LEU A O 1
ATOM 1365 N N . TYR A 1 170 ? -12.766 10.117 -4.465 1 94.5 170 TYR A N 1
ATOM 1366 C CA . TYR A 1 170 ? -12.578 11.305 -5.293 1 94.5 170 TYR A CA 1
ATOM 1367 C C . TYR A 1 170 ? -11.672 10.992 -6.484 1 94.5 170 TYR A C 1
ATOM 1369 O O . TYR A 1 170 ? -10.477 10.758 -6.316 1 94.5 170 TYR A O 1
ATOM 1377 N N . PHE A 1 171 ? -12.203 10.984 -7.695 1 92.94 171 PHE A N 1
ATOM 1378 C CA . PHE A 1 171 ? -11.484 10.664 -8.922 1 92.94 171 PHE A CA 1
ATOM 1379 C C . PHE A 1 171 ? -10.945 11.938 -9.578 1 92.94 171 PHE A C 1
ATOM 1381 O O . PHE A 1 171 ? -11.109 13.031 -9.039 1 92.94 171 PHE A O 1
ATOM 1388 N N . GLY A 1 172 ? -10.156 11.797 -10.609 1 88.62 172 GLY A N 1
ATOM 1389 C CA . GLY A 1 172 ? -9.742 12.906 -11.453 1 88.62 172 GLY A CA 1
ATOM 1390 C C . GLY A 1 172 ? -8.625 13.727 -10.844 1 88.62 172 GLY A C 1
ATOM 1391 O O . GLY A 1 172 ? -8.523 14.93 -11.086 1 88.62 172 GLY A O 1
ATOM 1392 N N . GLY A 1 173 ? -7.895 13.094 -9.945 1 87.69 173 GLY A N 1
ATOM 1393 C CA . GLY A 1 173 ? -6.797 13.836 -9.344 1 87.69 173 GLY A CA 1
ATOM 1394 C C . GLY A 1 173 ? -7.262 14.93 -8.406 1 87.69 173 GLY A C 1
ATOM 1395 O O . GLY A 1 173 ? -6.629 15.984 -8.312 1 87.69 173 GLY A O 1
ATOM 1396 N N . ASP A 1 174 ? -8.383 14.766 -7.73 1 93.81 174 ASP A N 1
ATOM 1397 C CA . ASP A 1 174 ? -8.984 15.727 -6.809 1 93.81 174 ASP A CA 1
ATOM 1398 C C . ASP A 1 174 ? -8.117 15.914 -5.566 1 93.81 174 ASP A C 1
ATOM 1400 O O . ASP A 1 174 ? -8.258 15.18 -4.586 1 93.81 174 ASP A O 1
ATOM 1404 N N . THR A 1 175 ? -7.281 16.953 -5.594 1 94.69 175 THR A N 1
ATOM 1405 C CA . THR A 1 175 ? -6.371 17.188 -4.48 1 94.69 175 THR A CA 1
ATOM 1406 C C . THR A 1 175 ? -7.023 18.094 -3.436 1 94.69 175 THR A C 1
ATOM 1408 O O . THR A 1 175 ? -6.395 18.453 -2.439 1 94.69 175 THR A O 1
ATOM 1411 N N . ASN A 1 176 ? -8.258 18.531 -3.693 1 96.81 176 ASN A N 1
ATOM 1412 C CA . ASN A 1 176 ? -8.977 19.375 -2.74 1 96.81 176 ASN A CA 1
ATOM 1413 C C . ASN A 1 176 ? -9.68 18.547 -1.672 1 96.81 176 ASN A C 1
ATOM 1415 O O . ASN A 1 176 ? -9.789 18.969 -0.521 1 96.81 176 ASN A O 1
ATOM 1419 N N . ASN A 1 177 ? -10.109 17.359 -2.111 1 96.88 177 ASN A N 1
ATOM 1420 C CA . ASN A 1 177 ? -10.914 16.562 -1.189 1 96.88 177 ASN A CA 1
ATOM 1421 C C . ASN A 1 177 ? -10.109 15.406 -0.598 1 96.88 177 ASN A C 1
ATOM 1423 O O . ASN A 1 177 ? -10.578 14.719 0.307 1 96.88 177 ASN A O 1
ATOM 1427 N N . GLN A 1 178 ? -8.953 15.188 -1.108 1 96.62 178 GLN A N 1
ATOM 1428 C CA . GLN A 1 178 ? -8.07 14.148 -0.592 1 96.62 178 GLN A CA 1
ATOM 1429 C C . GLN A 1 178 ? -6.605 14.547 -0.743 1 96.62 178 GLN A C 1
ATOM 1431 O O . GLN A 1 178 ? -6.223 15.164 -1.743 1 96.62 178 GLN A O 1
ATOM 1436 N N . PRO A 1 179 ? -5.781 14.156 0.261 1 96.5 179 PRO A N 1
ATOM 1437 C CA . PRO A 1 179 ? -4.367 14.523 0.173 1 96.5 179 PRO A CA 1
ATOM 1438 C C . PRO A 1 179 ? -3.574 13.602 -0.75 1 96.5 179 PRO A C 1
ATOM 1440 O O . PRO A 1 179 ? -2.541 14 -1.29 1 96.5 179 PRO A O 1
ATOM 1443 N N . VAL A 1 180 ? -4.012 12.359 -0.85 1 94.81 180 VAL A N 1
ATOM 1444 C CA . VAL A 1 180 ? -3.402 11.367 -1.725 1 94.81 180 VAL A CA 1
ATOM 1445 C C . VAL A 1 180 ? -4.492 10.562 -2.432 1 94.81 180 VAL A C 1
ATOM 1447 O O . VAL A 1 180 ? -5.512 10.219 -1.826 1 94.81 180 VAL A O 1
ATOM 1450 N N . ASP A 1 181 ? -4.242 10.32 -3.725 1 94.56 181 ASP A N 1
ATOM 1451 C CA . ASP A 1 181 ? -5.211 9.539 -4.488 1 94.56 181 ASP A CA 1
ATOM 1452 C C . ASP A 1 181 ? -5.441 8.172 -3.85 1 94.56 181 ASP A C 1
ATOM 1454 O O . ASP A 1 181 ? -4.484 7.457 -3.539 1 94.56 181 ASP A O 1
ATOM 1458 N N . PHE A 1 182 ? -6.73 7.812 -3.643 1 94.31 182 PHE A N 1
ATOM 1459 C CA . PHE A 1 182 ? -7.07 6.57 -2.957 1 94.31 182 PHE A CA 1
ATOM 1460 C C . PHE A 1 182 ? -6.516 5.367 -3.707 1 94.31 182 PHE A C 1
ATOM 1462 O O . PHE A 1 182 ? -6.219 4.332 -3.104 1 94.31 182 PHE A O 1
ATOM 1469 N N . ARG A 1 183 ? -6.266 5.445 -4.996 1 93.5 183 ARG A N 1
ATOM 1470 C CA . ARG A 1 183 ? -5.785 4.352 -5.832 1 93.5 183 ARG A CA 1
ATOM 1471 C C . ARG A 1 183 ? -4.293 4.109 -5.617 1 93.5 183 ARG A C 1
ATOM 1473 O O . ARG A 1 183 ? -3.766 3.064 -6 1 93.5 183 ARG A O 1
ATOM 1480 N N . GLN A 1 184 ? -3.67 5.035 -4.953 1 91.69 184 GLN A N 1
ATOM 1481 C CA . GLN A 1 184 ? -2.23 4.934 -4.734 1 91.69 184 GLN A CA 1
ATOM 1482 C C . GLN A 1 184 ? -1.922 4.414 -3.334 1 91.69 184 GLN A C 1
ATOM 1484 O O . GLN A 1 184 ? -0.799 3.988 -3.057 1 91.69 184 GLN A O 1
ATOM 1489 N N . VAL A 1 185 ? -2.916 4.453 -2.465 1 89.88 185 VAL A N 1
ATOM 1490 C CA . VAL A 1 185 ? -2.592 4.102 -1.086 1 89.88 185 VAL A CA 1
ATOM 1491 C C . VAL A 1 185 ? -3.5 2.971 -0.614 1 89.88 185 VAL A C 1
ATOM 1493 O O . VAL A 1 185 ? -3.242 2.348 0.419 1 89.88 185 VAL A O 1
ATOM 1496 N N . GLY A 1 186 ? -4.531 2.684 -1.389 1 88.44 186 GLY A N 1
ATOM 1497 C CA . GLY A 1 186 ? -5.508 1.695 -0.96 1 88.44 186 GLY A CA 1
ATOM 1498 C C . GLY A 1 186 ? -6.879 2.289 -0.69 1 88.44 186 GLY A C 1
ATOM 1499 O O . GLY A 1 186 ? -6.988 3.406 -0.178 1 88.44 186 GLY A O 1
ATOM 1500 N N . PHE A 1 187 ? -7.797 1.539 -0.903 1 90.06 187 PHE A N 1
ATOM 1501 C CA . PHE A 1 187 ? -9.195 1.95 -0.857 1 90.06 187 PHE A CA 1
ATOM 1502 C C . PHE A 1 187 ? -9.562 2.461 0.53 1 90.06 187 PHE A C 1
ATOM 1504 O O . PHE A 1 187 ? -9.977 3.611 0.685 1 90.06 187 PHE A O 1
ATOM 1511 N N . HIS A 1 188 ? -9.359 1.634 1.508 1 93.25 188 HIS A N 1
ATOM 1512 C CA . HIS A 1 188 ? -9.82 1.986 2.846 1 93.25 188 HIS A CA 1
ATOM 1513 C C . HIS A 1 188 ? -8.852 2.943 3.529 1 93.25 188 HIS A C 1
ATOM 1515 O O . HIS A 1 188 ? -9.258 3.771 4.348 1 93.25 188 HIS A O 1
ATOM 1521 N N . ARG A 1 189 ? -7.609 2.953 3.146 1 95.88 189 ARG A N 1
ATOM 1522 C CA . ARG A 1 189 ? -6.598 3.779 3.793 1 95.88 189 ARG A CA 1
ATOM 1523 C C . ARG A 1 189 ? -6.789 5.254 3.445 1 95.88 189 ARG A C 1
ATOM 1525 O O . ARG A 1 189 ? -6.312 6.133 4.164 1 95.88 189 ARG A O 1
ATOM 1532 N N . SER A 1 190 ? -7.457 5.496 2.357 1 95.56 190 SER A N 1
ATOM 1533 C CA . SER A 1 190 ? -7.727 6.867 1.941 1 95.56 190 SER A CA 1
ATOM 1534 C C . SER A 1 190 ? -8.445 7.645 3.035 1 95.56 190 SER A C 1
ATOM 1536 O O . SER A 1 190 ? -8.219 8.844 3.205 1 95.56 190 SER A O 1
ATOM 1538 N N . ALA A 1 191 ? -9.305 6.957 3.791 1 97.94 191 ALA A N 1
ATOM 1539 C CA . ALA A 1 191 ? -10.016 7.609 4.887 1 97.94 191 ALA A CA 1
ATOM 1540 C C . ALA A 1 191 ? -9.047 8.086 5.965 1 97.94 191 ALA A C 1
ATOM 1542 O O . ALA A 1 191 ? -9.234 9.156 6.551 1 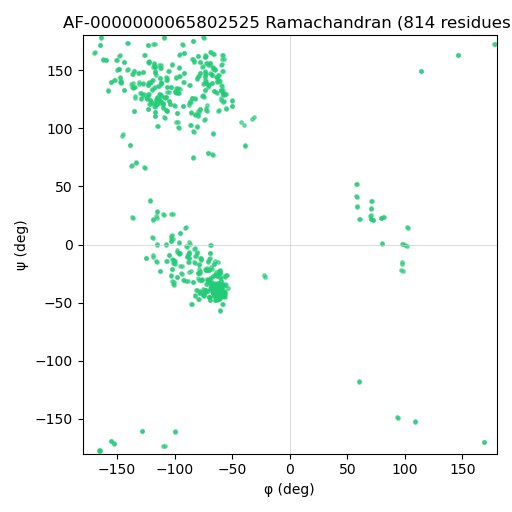97.94 191 ALA A O 1
ATOM 1543 N N . GLY A 1 192 ? -8.039 7.273 6.207 1 97.81 192 GLY A N 1
ATOM 1544 C CA . GLY A 1 192 ? -7.012 7.691 7.148 1 97.81 192 GLY A CA 1
ATOM 1545 C C . GLY A 1 192 ? -6.289 8.953 6.723 1 97.81 192 GLY A C 1
ATOM 1546 O O . GLY A 1 192 ? -6.031 9.836 7.543 1 97.81 192 GLY A O 1
ATOM 1547 N N . TYR A 1 193 ? -6.016 9.078 5.484 1 97.31 193 TYR A N 1
ATOM 1548 C CA . TYR A 1 193 ? -5.324 10.25 4.957 1 97.31 193 TYR A CA 1
ATOM 1549 C C . TYR A 1 193 ? -6.25 11.461 4.934 1 97.31 193 TYR A C 1
ATOM 1551 O O . TYR A 1 193 ? -5.832 12.578 5.266 1 97.31 193 TYR A O 1
ATOM 1559 N N . ILE A 1 194 ? -7.496 11.242 4.57 1 98.19 194 ILE A N 1
ATOM 1560 C CA . ILE A 1 194 ? -8.461 12.336 4.52 1 98.19 194 ILE A CA 1
ATOM 1561 C C . ILE A 1 194 ? -8.648 12.922 5.918 1 98.19 194 ILE A C 1
ATOM 1563 O O . ILE A 1 194 ? -8.727 14.141 6.078 1 98.19 194 ILE A O 1
ATOM 1567 N N . LEU A 1 195 ? -8.625 12.031 6.945 1 98.69 195 LEU A N 1
ATOM 1568 C CA . LEU A 1 195 ? -8.93 12.461 8.305 1 98.69 195 LEU A CA 1
ATOM 1569 C C . LEU A 1 195 ? -7.648 12.766 9.078 1 98.69 195 LEU A C 1
ATOM 1571 O O . LEU A 1 195 ? -7.699 13.258 10.203 1 98.69 195 LEU A O 1
ATOM 1575 N N . GLY A 1 196 ? -6.512 12.469 8.484 1 97.5 196 GLY A N 1
ATOM 1576 C CA . GLY A 1 196 ? -5.238 12.766 9.117 1 97.5 196 GLY A CA 1
ATOM 1577 C C . GLY A 1 196 ? -4.941 11.867 10.305 1 97.5 196 GLY A C 1
ATOM 1578 O O . GLY A 1 196 ? -4.441 12.336 11.328 1 97.5 196 GLY A O 1
ATOM 1579 N N . VAL A 1 197 ? -5.301 10.602 10.219 1 97.88 197 VAL A N 1
ATOM 1580 C CA . VAL A 1 197 ? -5.051 9.656 11.305 1 97.88 197 VAL A CA 1
ATOM 1581 C C . VAL A 1 197 ? -4.234 8.477 10.781 1 97.88 197 VAL A C 1
ATOM 1583 O O . VAL A 1 197 ? -3.977 8.375 9.578 1 97.88 197 VAL A O 1
ATOM 1586 N N . ASP A 1 198 ? -3.756 7.586 11.695 1 96.75 198 ASP A N 1
ATOM 1587 C CA . ASP A 1 198 ? -2.982 6.402 11.328 1 96.75 198 ASP A CA 1
ATOM 1588 C C . ASP A 1 198 ? -3.682 5.609 10.227 1 96.75 198 ASP A C 1
ATOM 1590 O O . ASP A 1 198 ? -4.797 5.121 10.422 1 96.75 198 ASP A O 1
ATOM 1594 N N . PRO A 1 199 ? -3.055 5.438 9.078 1 96.19 199 PRO A N 1
ATOM 1595 C CA . PRO A 1 199 ? -3.73 4.836 7.93 1 96.19 199 PRO A CA 1
ATOM 1596 C C . PRO A 1 199 ? -3.73 3.311 7.977 1 96.19 199 PRO A C 1
ATOM 1598 O O . PRO A 1 199 ? -4.316 2.662 7.105 1 96.19 199 PRO A O 1
ATOM 1601 N N . ARG A 1 200 ? -3.102 2.666 8.945 1 95.75 200 ARG A N 1
ATOM 1602 C CA . ARG A 1 200 ? -3.062 1.208 8.984 1 95.75 200 ARG A CA 1
ATOM 1603 C C . ARG A 1 200 ? -4.465 0.626 9.117 1 95.75 200 ARG A C 1
ATOM 1605 O O . ARG A 1 200 ? -5.332 1.217 9.766 1 95.75 200 ARG A O 1
ATOM 1612 N N . GLU A 1 201 ? -4.703 -0.517 8.516 1 96.12 201 GLU A N 1
ATOM 1613 C CA . GLU A 1 201 ? -6.039 -1.095 8.438 1 96.12 201 GLU A CA 1
ATOM 1614 C C . GLU A 1 201 ? -6.477 -1.655 9.789 1 96.12 201 GLU A C 1
ATOM 1616 O O . GLU A 1 201 ? -5.641 -2.062 10.594 1 96.12 201 GLU A O 1
ATOM 1621 N N . ALA A 1 202 ? -7.738 -1.609 10.047 1 96.38 202 ALA A N 1
ATOM 1622 C CA . ALA A 1 202 ? -8.398 -2.213 11.203 1 96.38 202 ALA A CA 1
ATOM 1623 C C . ALA A 1 202 ? -9.844 -2.57 10.883 1 96.38 202 ALA A C 1
ATOM 1625 O O . ALA A 1 202 ? -10.539 -1.825 10.188 1 96.38 202 ALA A O 1
ATOM 1626 N N . PRO A 1 203 ? -10.281 -3.68 11.398 1 97.62 203 PRO A N 1
ATOM 1627 C CA . PRO A 1 203 ? -11.688 -4.016 11.203 1 97.62 203 PRO A CA 1
ATOM 1628 C C . PRO A 1 203 ? -12.617 -3.238 12.133 1 97.62 203 PRO A C 1
ATOM 1630 O O . PRO A 1 203 ? -12.18 -2.742 13.18 1 97.62 203 PRO A O 1
ATOM 1633 N N . VAL A 1 204 ? -13.82 -3.125 11.719 1 98.19 204 VAL A N 1
ATOM 1634 C CA . VAL A 1 204 ? -14.828 -2.596 12.625 1 98.19 204 VAL A CA 1
ATOM 1635 C C . VAL A 1 204 ? -15.102 -3.6 13.742 1 98.19 204 VAL A C 1
ATOM 1637 O O . VAL A 1 204 ? -14.859 -4.797 13.578 1 98.19 204 VAL A O 1
ATOM 1640 N N . ARG A 1 205 ? -15.578 -3.082 14.844 1 98.38 205 ARG A N 1
ATOM 1641 C CA . ARG A 1 205 ? -16.062 -3.947 15.906 1 98.38 205 ARG A CA 1
ATOM 1642 C C . ARG A 1 205 ? -17.516 -4.355 15.664 1 98.38 205 ARG A C 1
ATOM 1644 O O . ARG A 1 205 ? -18.375 -3.506 15.406 1 98.38 205 ARG A O 1
ATOM 1651 N N . LEU A 1 206 ? -17.703 -5.602 15.68 1 98.44 206 LEU A N 1
ATOM 1652 C CA . LEU A 1 206 ? -19.047 -6.164 15.477 1 98.44 206 LEU A CA 1
ATOM 1653 C C . LEU A 1 206 ? -19.5 -6.934 16.703 1 98.44 206 LEU A C 1
ATOM 1655 O O . LEU A 1 206 ? -18.688 -7.309 17.547 1 98.44 206 LEU A O 1
ATOM 1659 N N . ASN A 1 207 ? -20.828 -7.086 16.891 1 98.31 207 ASN A N 1
ATOM 1660 C CA . ASN A 1 207 ? -21.375 -8 17.891 1 98.31 207 ASN A CA 1
ATOM 1661 C C . ASN A 1 207 ? -21.25 -9.453 17.438 1 98.31 207 ASN A C 1
ATOM 1663 O O . ASN A 1 207 ? -21.969 -9.906 16.547 1 98.31 207 ASN A O 1
ATOM 1667 N N . LEU A 1 208 ? -20.375 -10.172 18.031 1 97.88 208 LEU A N 1
ATOM 1668 C CA . LEU A 1 208 ? -20.094 -11.539 17.625 1 97.88 208 LEU A CA 1
ATOM 1669 C C . LEU A 1 208 ? -20.609 -12.531 18.656 1 97.88 208 LEU A C 1
ATOM 1671 O O . LEU A 1 208 ? -20.078 -13.641 18.781 1 97.88 208 LEU A O 1
ATOM 1675 N N . SER A 1 209 ? -21.562 -12.203 19.406 1 96.94 209 SER A N 1
ATOM 1676 C CA . SER A 1 209 ? -21.984 -12.977 20.578 1 96.94 209 SER A CA 1
ATOM 1677 C C . SER A 1 209 ? -23 -14.055 20.188 1 96.94 209 SER A C 1
ATOM 1679 O O . SER A 1 209 ? -23.281 -14.953 20.984 1 96.94 209 SER A O 1
ATOM 1681 N N . ALA A 1 210 ? -23.516 -13.984 18.984 1 96.06 210 ALA A N 1
ATOM 1682 C CA . ALA A 1 210 ? -24.547 -14.93 18.594 1 96.06 210 ALA A CA 1
ATOM 1683 C C . ALA A 1 210 ? -24.047 -16.359 18.641 1 96.06 210 ALA A C 1
ATOM 1685 O O . ALA A 1 210 ? -22.891 -16.641 18.266 1 96.06 210 ALA A O 1
ATOM 1686 N N . PRO A 1 211 ? -24.875 -17.297 19.094 1 95.56 211 PRO A N 1
ATOM 1687 C CA . PRO A 1 211 ? -24.453 -18.703 19.109 1 95.56 211 PRO A CA 1
ATOM 1688 C C . PRO A 1 211 ? -24.438 -19.312 17.703 1 95.56 211 PRO A C 1
ATOM 1690 O O . PRO A 1 211 ? -25.062 -18.797 16.781 1 95.56 211 PRO A O 1
ATOM 1693 N N . CYS A 1 212 ? -23.734 -20.375 17.609 1 93.81 212 CYS A N 1
ATOM 1694 C CA . CYS A 1 212 ? -23.703 -21.141 16.375 1 93.81 212 CYS A CA 1
ATOM 1695 C C . CYS A 1 212 ? -25 -21.922 16.172 1 93.81 212 CYS A C 1
ATOM 1697 O O . CYS A 1 212 ? -25.422 -22.656 17.062 1 93.81 212 CYS A O 1
ATOM 1699 N N . THR A 1 213 ? -25.594 -21.75 15.055 1 93.44 213 THR A N 1
ATOM 1700 C CA . THR A 1 213 ? -26.875 -22.406 14.812 1 93.44 213 THR A CA 1
ATOM 1701 C C . THR A 1 213 ? -26.719 -23.562 13.828 1 93.44 213 THR A C 1
ATOM 1703 O O . THR A 1 213 ? -27.641 -24.359 13.656 1 93.44 213 THR A O 1
ATOM 1706 N N . ILE A 1 214 ? -25.656 -23.625 13.164 1 95.12 214 ILE A N 1
ATOM 1707 C CA . ILE A 1 214 ? -25.375 -24.703 12.211 1 95.12 214 ILE A CA 1
ATOM 1708 C C . ILE A 1 214 ? -24.266 -25.594 12.75 1 95.12 214 ILE A C 1
ATOM 1710 O O . ILE A 1 214 ? -23.141 -25.125 12.984 1 95.12 214 ILE A O 1
ATOM 1714 N N . ARG A 1 215 ? -24.484 -26.859 12.93 1 91.88 215 ARG A N 1
ATOM 1715 C CA . ARG A 1 215 ? -23.562 -27.781 13.602 1 91.88 215 ARG A CA 1
ATOM 1716 C C . ARG A 1 215 ? -22.453 -28.234 12.664 1 91.88 215 ARG A C 1
ATOM 1718 O O . ARG A 1 215 ? -21.297 -28.344 13.062 1 91.88 215 ARG A O 1
ATOM 1725 N N . GLU A 1 216 ? -22.844 -28.469 11.414 1 94.75 216 GLU A N 1
ATOM 1726 C CA . GLU A 1 216 ? -21.859 -28.953 10.438 1 94.75 216 GLU A CA 1
ATOM 1727 C C . GLU A 1 216 ? -20.906 -27.828 10.023 1 94.75 216 GLU A C 1
ATOM 1729 O O . GLU A 1 216 ? -21.297 -26.656 9.992 1 94.75 216 GLU A O 1
ATOM 1734 N N . PRO A 1 217 ? -19.703 -28.234 9.758 1 97 217 PRO A N 1
ATOM 1735 C CA . PRO A 1 217 ? -18.812 -27.203 9.211 1 97 217 PRO A CA 1
ATOM 1736 C C . PRO A 1 217 ? -19.328 -26.609 7.898 1 97 217 PRO A C 1
ATOM 1738 O O . PRO A 1 217 ? -19.875 -27.344 7.059 1 97 217 PRO A O 1
ATOM 1741 N N . TYR A 1 218 ? -19.234 -25.312 7.777 1 98.25 218 TYR A N 1
ATOM 1742 C CA . TYR A 1 218 ? -19.734 -24.688 6.562 1 98.25 218 TYR A CA 1
ATOM 1743 C C . TYR A 1 218 ? -18.859 -23.516 6.148 1 98.25 218 TYR A C 1
ATOM 1745 O O . TYR A 1 218 ? -18.078 -23 6.953 1 98.25 218 TYR A O 1
ATOM 1753 N N . VAL A 1 219 ? -18.953 -23.234 4.875 1 98.75 219 VAL A N 1
ATOM 1754 C CA . VAL A 1 219 ? -18.297 -22.094 4.25 1 98.75 219 VAL A CA 1
ATOM 1755 C C . VAL A 1 219 ? -19.344 -21.172 3.631 1 98.75 219 VAL A C 1
ATOM 1757 O O . VAL A 1 219 ? -20.297 -21.641 3 1 98.75 219 VAL A O 1
ATOM 1760 N N . CYS A 1 220 ? -19.234 -19.906 3.867 1 98.69 220 CYS A N 1
ATOM 1761 C CA . CYS A 1 220 ? -20.094 -18.922 3.207 1 98.69 220 CYS A CA 1
ATOM 1762 C C . CYS A 1 220 ? -19.438 -18.391 1.937 1 98.69 220 CYS A C 1
ATOM 1764 O O . CYS A 1 220 ? -18.219 -18.156 1.906 1 98.69 220 CYS A O 1
ATOM 1766 N N . ILE A 1 221 ? -20.25 -18.234 0.935 1 98.44 221 ILE A N 1
ATOM 1767 C CA . ILE A 1 221 ? -19.75 -17.625 -0.293 1 98.44 221 ILE A CA 1
ATOM 1768 C C . ILE A 1 221 ? -20.656 -16.453 -0.686 1 98.44 221 ILE A C 1
ATOM 1770 O O . ILE A 1 221 ? -21.828 -16.406 -0.324 1 98.44 221 ILE A O 1
ATOM 1774 N N . ALA A 1 222 ? -20.141 -15.453 -1.298 1 97.12 222 ALA A N 1
ATOM 1775 C CA . ALA A 1 222 ? -20.844 -14.359 -1.959 1 97.12 222 ALA A CA 1
ATOM 1776 C C . ALA A 1 222 ? -20.328 -14.156 -3.381 1 97.12 222 ALA A C 1
ATOM 1778 O O . ALA A 1 222 ? -19.125 -13.961 -3.592 1 97.12 222 ALA A O 1
ATOM 1779 N N . THR A 1 223 ? -21.203 -14.172 -4.352 1 95.69 223 THR A N 1
ATOM 1780 C CA . THR A 1 223 ? -20.781 -14.273 -5.746 1 95.69 223 THR A CA 1
ATOM 1781 C C . THR A 1 223 ? -21.234 -13.055 -6.535 1 95.69 223 THR A C 1
ATOM 1783 O O . THR A 1 223 ? -21.125 -13.023 -7.766 1 95.69 223 THR A O 1
ATOM 1786 N N . GLN A 1 224 ? -21.797 -12.078 -5.844 1 91.94 224 GLN A N 1
ATOM 1787 C CA . GLN A 1 224 ? -22.328 -10.906 -6.527 1 91.94 224 GLN A CA 1
ATOM 1788 C C . GLN A 1 224 ? -21.609 -9.641 -6.082 1 91.94 224 GLN A C 1
ATOM 1790 O O . GLN A 1 224 ? -21.062 -9.586 -4.98 1 91.94 224 GLN A O 1
ATOM 1795 N N . SER A 1 225 ? -21.594 -8.672 -6.984 1 90 225 SER A N 1
ATOM 1796 C CA . SER A 1 225 ? -21.016 -7.355 -6.727 1 90 225 SER A CA 1
ATOM 1797 C C . SER A 1 225 ? -21.688 -6.281 -7.582 1 90 225 SER A C 1
ATOM 1799 O O . SER A 1 225 ? -22.719 -6.527 -8.195 1 90 225 SER A O 1
ATOM 1801 N N . THR A 1 226 ? -21.172 -5.055 -7.598 1 85.38 226 THR A N 1
ATOM 1802 C CA . THR A 1 226 ? -21.859 -3.896 -8.164 1 85.38 226 THR A CA 1
ATOM 1803 C C . THR A 1 226 ? -21.594 -3.789 -9.664 1 85.38 226 THR A C 1
ATOM 1805 O O . THR A 1 226 ? -22.344 -3.135 -10.391 1 85.38 226 THR A O 1
ATOM 1808 N N . CYS A 1 227 ? -20.547 -4.355 -10.117 1 89.44 227 CYS A N 1
ATOM 1809 C CA . CYS A 1 227 ? -20.188 -4.324 -11.531 1 89.44 227 CYS A CA 1
ATOM 1810 C C . CYS A 1 227 ? -19.609 -5.656 -11.977 1 89.44 227 CYS A C 1
ATOM 1812 O O . CYS A 1 227 ? -18.938 -6.336 -11.203 1 89.44 227 CYS A O 1
ATOM 1814 N N . GLN A 1 228 ? -19.812 -5.969 -13.258 1 91.69 228 GLN A N 1
ATOM 1815 C CA . GLN A 1 228 ? -19.453 -7.289 -13.758 1 91.69 228 GLN A CA 1
ATOM 1816 C C . GLN A 1 228 ? -17.953 -7.527 -13.633 1 91.69 228 GLN A C 1
ATOM 1818 O O . GLN A 1 228 ? -17.516 -8.656 -13.391 1 91.69 228 GLN A O 1
ATOM 1823 N N . ALA A 1 229 ? -17.172 -6.492 -13.781 1 92.19 229 ALA A N 1
ATOM 1824 C CA . ALA A 1 229 ? -15.727 -6.625 -13.711 1 92.19 229 ALA A CA 1
ATOM 1825 C C . ALA A 1 229 ? -15.289 -7.164 -12.344 1 92.19 229 ALA A C 1
ATOM 1827 O O . ALA A 1 229 ? -14.219 -7.758 -12.219 1 92.19 229 ALA A O 1
ATOM 1828 N N . LYS A 1 230 ? -16.141 -6.992 -11.336 1 93.94 230 LYS A N 1
ATOM 1829 C CA . LYS A 1 230 ? -15.82 -7.438 -9.984 1 93.94 230 LYS A CA 1
ATOM 1830 C C . LYS A 1 230 ? -16.25 -8.891 -9.766 1 93.94 230 LYS A C 1
ATOM 1832 O O . LYS A 1 230 ? -15.859 -9.516 -8.781 1 93.94 230 LYS A O 1
ATOM 1837 N N . TYR A 1 231 ? -17.062 -9.414 -10.633 1 94.44 231 TYR A N 1
ATOM 1838 C CA . TYR A 1 231 ? -17.469 -10.805 -10.547 1 94.44 231 TYR A CA 1
ATOM 1839 C C . TYR A 1 231 ? -16.328 -11.734 -10.938 1 94.44 231 TYR A C 1
ATOM 1841 O O . TYR A 1 231 ? -15.336 -11.297 -11.516 1 94.44 231 TYR A O 1
ATOM 1849 N N . TRP A 1 232 ? -16.422 -12.914 -10.453 1 96.56 232 TRP A N 1
ATOM 1850 C CA . TRP A 1 232 ? -15.562 -13.969 -10.984 1 96.56 232 TRP A CA 1
ATOM 1851 C C . TRP A 1 232 ? -16.125 -14.531 -12.281 1 96.56 232 TRP A C 1
ATOM 1853 O O . TRP A 1 232 ? -17 -15.406 -12.258 1 96.56 232 TRP A O 1
ATOM 1863 N N . ASN A 1 233 ? -15.547 -14.102 -13.375 1 94.38 233 ASN A N 1
ATOM 1864 C CA . ASN A 1 233 ? -16.141 -14.336 -14.688 1 94.38 233 ASN A CA 1
ATOM 1865 C C . ASN A 1 233 ? -15.648 -15.641 -15.305 1 94.38 233 ASN A C 1
ATOM 1867 O O . ASN A 1 233 ? -15.828 -15.875 -16.5 1 94.38 233 ASN A O 1
ATOM 1871 N N . ASN A 1 234 ? -15.055 -16.438 -14.477 1 94.44 234 ASN A N 1
ATOM 1872 C CA . ASN A 1 234 ? -14.688 -17.766 -14.969 1 94.44 234 ASN A CA 1
ATOM 1873 C C . ASN A 1 234 ? -15.914 -18.656 -15.148 1 94.44 234 ASN A C 1
ATOM 1875 O O . ASN A 1 234 ? -16.656 -18.891 -14.195 1 94.44 234 ASN A O 1
ATOM 1879 N N . GLY A 1 235 ? -16.266 -19.156 -16.172 1 90.56 235 GLY A N 1
ATOM 1880 C CA . GLY A 1 235 ? -17.484 -19.859 -16.547 1 90.56 235 GLY A CA 1
ATOM 1881 C C . GLY A 1 235 ? -17.766 -21.062 -15.672 1 90.56 235 GLY A C 1
ATOM 1882 O O . GLY A 1 235 ? -18.922 -21.312 -15.328 1 90.56 235 GLY A O 1
ATOM 1883 N N . THR A 1 236 ? -16.766 -21.766 -15.242 1 93.5 236 THR A N 1
ATOM 1884 C CA . THR A 1 236 ? -16.984 -23 -14.484 1 93.5 236 THR A CA 1
ATOM 1885 C C . THR A 1 236 ? -16.469 -22.859 -13.055 1 93.5 236 THR A C 1
ATOM 1887 O O . THR A 1 236 ? -16.609 -23.766 -12.242 1 93.5 236 THR A O 1
ATOM 1890 N N . GLY A 1 237 ? -15.93 -21.75 -12.711 1 95.81 237 GLY A N 1
ATOM 1891 C CA . GLY A 1 237 ? -15.195 -21.562 -11.469 1 95.81 237 GLY A CA 1
ATOM 1892 C C . GLY A 1 237 ? -16.016 -21.859 -10.234 1 95.81 237 GLY A C 1
ATOM 1893 O O . GLY A 1 237 ? -15.633 -22.703 -9.414 1 95.81 237 GLY A O 1
ATOM 1894 N N . TRP A 1 238 ? -17.188 -21.297 -10.102 1 96.88 238 TRP A N 1
ATOM 1895 C CA . TRP A 1 238 ? -18.016 -21.453 -8.906 1 96.88 238 TRP A CA 1
ATOM 1896 C C . TRP A 1 238 ? -18.469 -22.906 -8.734 1 96.88 238 TRP A C 1
ATOM 1898 O O . TRP A 1 238 ? -18.469 -23.438 -7.625 1 96.88 238 TRP A O 1
ATOM 1908 N N . SER A 1 239 ? -18.828 -23.531 -9.844 1 96.31 239 SER A N 1
ATOM 1909 C CA . SER A 1 239 ? -19.25 -24.922 -9.766 1 96.31 239 SER A CA 1
ATOM 1910 C C . SER A 1 239 ? -18.109 -25.812 -9.273 1 96.31 239 SER A C 1
ATOM 1912 O O . SER A 1 239 ? -18.328 -26.719 -8.469 1 96.31 239 SER A O 1
ATOM 1914 N N . GLU A 1 240 ? -16.922 -25.531 -9.766 1 97.56 240 GLU A N 1
ATOM 1915 C CA . GLU A 1 240 ? -15.742 -26.297 -9.359 1 97.56 240 GLU A CA 1
ATOM 1916 C C . GLU A 1 240 ? -15.43 -26.078 -7.883 1 97.56 240 GLU A C 1
ATOM 1918 O O . GLU A 1 240 ? -15.102 -27.031 -7.16 1 97.56 240 GLU A O 1
ATOM 1923 N N . VAL A 1 241 ? -15.578 -24.891 -7.438 1 98.38 241 VAL A N 1
ATOM 1924 C CA . VAL A 1 241 ? -15.258 -24.531 -6.055 1 98.38 241 VAL A CA 1
ATOM 1925 C C . VAL A 1 241 ? -16.281 -25.172 -5.113 1 98.38 241 VAL A C 1
ATOM 1927 O O . VAL A 1 241 ? -15.906 -25.75 -4.09 1 98.38 241 VAL A O 1
ATOM 1930 N N . VAL A 1 242 ? -17.562 -25.094 -5.445 1 98.38 242 VAL A N 1
ATOM 1931 C CA . VAL A 1 242 ? -18.609 -25.688 -4.602 1 98.38 242 VAL A CA 1
ATOM 1932 C C . VAL A 1 242 ? -18.391 -27.188 -4.5 1 98.38 242 VAL A C 1
ATOM 1934 O O . VAL A 1 242 ? -18.469 -27.766 -3.408 1 98.38 242 VAL A O 1
ATOM 1937 N N . ALA A 1 243 ? -18.141 -27.797 -5.652 1 98.31 243 ALA A N 1
ATOM 1938 C CA . ALA A 1 243 ? -17.891 -29.234 -5.656 1 98.31 243 ALA A CA 1
ATOM 1939 C C . ALA A 1 243 ? -16.688 -29.578 -4.773 1 98.31 243 ALA A C 1
ATOM 1941 O O . ALA A 1 243 ? -16.734 -30.547 -4.008 1 98.31 243 ALA A O 1
ATOM 1942 N N . HIS A 1 244 ? -15.625 -28.828 -4.883 1 98.69 244 HIS A N 1
ATOM 1943 C CA . HIS A 1 244 ? -14.422 -29.047 -4.09 1 98.69 244 HIS A CA 1
ATOM 1944 C C . HIS A 1 244 ? -14.711 -28.906 -2.598 1 98.69 244 HIS A C 1
ATOM 1946 O O . HIS A 1 244 ? -14.312 -29.75 -1.798 1 98.69 244 HIS A O 1
ATOM 1952 N N . LEU A 1 245 ? -15.43 -27.906 -2.213 1 98.69 245 LEU A N 1
ATOM 1953 C CA . LEU A 1 245 ? -15.781 -27.672 -0.815 1 98.69 245 LEU A CA 1
ATOM 1954 C C . LEU A 1 245 ? -16.594 -28.828 -0.256 1 98.69 245 LEU A C 1
ATOM 1956 O O . LEU A 1 245 ? -16.344 -29.297 0.858 1 98.69 245 LEU A O 1
ATOM 1960 N N . LYS A 1 246 ? -17.516 -29.297 -1.011 1 98.31 246 LYS A N 1
ATOM 1961 C CA . LYS A 1 246 ? -18.344 -30.422 -0.58 1 98.31 246 LYS A CA 1
ATOM 1962 C C . LYS A 1 246 ? -17.5 -31.688 -0.414 1 98.31 246 LYS A C 1
ATOM 1964 O O . LYS A 1 246 ? -17.719 -32.469 0.514 1 98.31 246 LYS A O 1
ATOM 1969 N N . SER A 1 247 ? -16.547 -31.828 -1.309 1 98.38 247 SER A N 1
ATOM 1970 C CA . SER A 1 247 ? -15.664 -32.969 -1.204 1 98.38 247 SER A CA 1
ATOM 1971 C C . SER A 1 247 ? -14.836 -32.938 0.071 1 98.38 247 SER A C 1
ATOM 1973 O O . SER A 1 247 ? -14.383 -33.969 0.57 1 98.38 247 SER A O 1
ATOM 1975 N N . LEU A 1 248 ? -14.617 -31.734 0.622 1 97.81 248 LEU A N 1
ATOM 1976 C CA . LEU A 1 248 ? -13.859 -31.547 1.854 1 97.81 248 LEU A CA 1
ATOM 1977 C C . LEU A 1 248 ? -14.766 -31.672 3.074 1 97.81 248 LEU A C 1
ATOM 1979 O O . LEU A 1 248 ? -14.297 -31.594 4.211 1 97.81 248 LEU A O 1
ATOM 1983 N N . GLY A 1 249 ? -16.125 -31.766 2.844 1 97.25 249 GLY A N 1
ATOM 1984 C CA . GLY A 1 249 ? -17.062 -32 3.93 1 97.25 249 GLY A CA 1
ATOM 1985 C C . GLY A 1 249 ? -17.797 -30.766 4.379 1 97.25 249 GLY A C 1
ATOM 1986 O O . GLY A 1 249 ? -18.484 -30.781 5.406 1 97.25 249 GLY A O 1
ATOM 1987 N N . TYR A 1 250 ? -17.781 -29.719 3.609 1 98.38 250 TYR A N 1
ATOM 1988 C CA . TYR A 1 250 ? -18.406 -28.469 4.027 1 98.38 250 TYR A CA 1
ATOM 1989 C C . TYR A 1 250 ? -19.812 -28.359 3.447 1 98.38 250 TYR A C 1
ATOM 1991 O O . TYR A 1 250 ? -20.062 -28.75 2.301 1 98.38 250 TYR A O 1
ATOM 1999 N N . ARG A 1 251 ? -20.688 -27.797 4.148 1 98.38 251 ARG A N 1
ATOM 2000 C CA . ARG A 1 251 ? -21.844 -27.125 3.551 1 98.38 251 ARG A CA 1
ATOM 2001 C C . ARG A 1 251 ? -21.422 -25.797 2.92 1 98.38 251 ARG A C 1
ATOM 2003 O O . ARG A 1 251 ? -20.547 -25.109 3.434 1 98.38 251 ARG A O 1
ATOM 2010 N N . VAL A 1 252 ? -22.062 -25.484 1.832 1 98.56 252 VAL A N 1
ATOM 2011 C CA . VAL A 1 252 ? -21.734 -24.25 1.129 1 98.56 252 VAL A CA 1
ATOM 2012 C C . VAL A 1 252 ? -22.953 -23.312 1.116 1 98.56 252 VAL A C 1
ATOM 2014 O O . VAL A 1 252 ? -23.953 -23.609 0.457 1 98.56 252 VAL A O 1
ATOM 2017 N N . LEU A 1 253 ? -22.859 -22.172 1.796 1 98.19 253 LEU A N 1
ATOM 2018 C CA . LEU A 1 253 ? -23.984 -21.25 1.949 1 98.19 253 LEU A CA 1
ATOM 2019 C C . LEU A 1 253 ? -23.75 -19.969 1.156 1 98.19 253 LEU A C 1
ATOM 2021 O O . LEU A 1 253 ? -22.781 -19.25 1.415 1 98.19 253 LEU A O 1
ATOM 2025 N N . CYS A 1 254 ? -24.609 -19.703 0.186 1 97.88 254 CYS A N 1
ATOM 2026 C CA . CYS A 1 254 ? -24.547 -18.438 -0.535 1 97.88 254 CYS A CA 1
ATOM 2027 C C . CYS A 1 254 ? -25.328 -17.359 0.197 1 97.88 254 CYS A C 1
ATOM 2029 O O . CYS A 1 254 ? -26.547 -17.469 0.357 1 97.88 254 CYS A O 1
ATOM 2031 N N . ILE A 1 255 ? -24.625 -16.266 0.521 1 97 255 ILE A N 1
ATOM 2032 C CA . ILE A 1 255 ? -25.281 -15.336 1.439 1 97 255 ILE A CA 1
ATOM 2033 C C . ILE A 1 255 ? -25.453 -13.977 0.768 1 97 255 ILE A C 1
ATOM 2035 O O . ILE A 1 255 ? -25.547 -12.953 1.445 1 97 255 ILE A O 1
ATOM 2039 N N . ASP A 1 256 ? -25.438 -13.906 -0.502 1 95.31 256 ASP A N 1
ATOM 2040 C CA . ASP A 1 256 ? -25.734 -12.672 -1.232 1 95.31 256 ASP A CA 1
ATOM 2041 C C . ASP A 1 256 ? -27.125 -12.148 -0.888 1 95.31 256 ASP A C 1
ATOM 2043 O O . ASP A 1 256 ? -27.922 -12.844 -0.249 1 95.31 256 ASP A O 1
ATOM 2047 N N . ARG A 1 257 ? -27.312 -10.891 -1.224 1 90.38 257 ARG A N 1
ATOM 2048 C CA . ARG A 1 257 ? -28.641 -10.32 -0.998 1 90.38 257 ARG A CA 1
ATOM 2049 C C . ARG A 1 257 ? -29.672 -10.922 -1.951 1 90.38 257 ARG A C 1
ATOM 2051 O O . ARG A 1 257 ? -30.75 -11.336 -1.527 1 90.38 257 ARG A O 1
ATOM 2058 N N . GLU A 1 258 ? -29.312 -10.977 -3.271 1 90.81 258 GLU A N 1
ATOM 2059 C CA . GLU A 1 258 ? -30.219 -11.469 -4.305 1 90.81 258 GLU A CA 1
ATOM 2060 C C . GLU A 1 258 ? -29.797 -12.844 -4.805 1 90.81 258 GLU A C 1
ATOM 2062 O O . GLU A 1 258 ? -28.594 -13.125 -4.926 1 90.81 258 GLU A O 1
ATOM 2067 N N . ALA A 1 259 ? -30.75 -13.641 -5.051 1 87.12 259 ALA A N 1
ATOM 2068 C CA . ALA A 1 259 ? -30.453 -14.945 -5.625 1 87.12 259 ALA A CA 1
ATOM 2069 C C . ALA A 1 259 ? -30 -14.812 -7.074 1 87.12 259 ALA A C 1
ATOM 2071 O O . ALA A 1 259 ? -29.25 -15.664 -7.578 1 87.12 259 ALA A O 1
ATOM 2072 N N . HIS A 1 260 ? -30.531 -13.82 -7.664 1 85.38 260 HIS A N 1
ATOM 2073 C CA . HIS A 1 260 ? -30.156 -13.5 -9.039 1 85.38 260 HIS A CA 1
ATOM 2074 C C . HIS A 1 260 ? -29.953 -12 -9.219 1 85.38 260 HIS A C 1
ATOM 2076 O O . HIS A 1 260 ? -30.688 -11.195 -8.648 1 85.38 260 HIS A O 1
ATOM 2082 N N . TYR A 1 261 ? -28.906 -11.703 -9.898 1 82.75 261 TYR A N 1
ATOM 2083 C CA . TYR A 1 261 ? -28.641 -10.297 -10.172 1 82.75 261 TYR A CA 1
ATOM 2084 C C . TYR A 1 261 ? -27.953 -10.125 -11.523 1 82.75 261 TYR A C 1
ATOM 2086 O O . TYR A 1 261 ? -27.141 -10.961 -11.922 1 82.75 261 TYR A O 1
ATOM 2094 N N . GLY A 1 262 ? -28.344 -9.133 -12.242 1 77.31 262 GLY A N 1
ATOM 2095 C CA . GLY A 1 262 ? -27.734 -8.875 -13.539 1 77.31 262 GLY A CA 1
ATOM 2096 C C . GLY A 1 262 ? -28.375 -7.707 -14.273 1 77.31 262 GLY A C 1
ATOM 2097 O O . GLY A 1 262 ? -29.188 -6.973 -13.695 1 77.31 262 GLY A O 1
ATOM 2098 N N . GLN A 1 263 ? -27.766 -7.395 -15.312 1 77.94 263 GLN A N 1
ATOM 2099 C CA . GLN A 1 263 ? -28.266 -6.355 -16.203 1 77.94 263 GLN A CA 1
ATOM 2100 C C . GLN A 1 263 ? -28.281 -6.828 -17.656 1 77.94 263 GLN A C 1
ATOM 2102 O O . GLN A 1 263 ? -27.328 -7.488 -18.094 1 77.94 263 GLN A O 1
ATOM 2107 N N . GLY A 1 264 ? -29.312 -6.5 -18.312 1 73.25 264 GLY A N 1
ATOM 2108 C CA . GLY A 1 264 ? -29.438 -6.918 -19.703 1 73.25 264 GLY A CA 1
ATOM 2109 C C . GLY A 1 264 ? -29.422 -8.422 -19.875 1 73.25 264 GLY A C 1
ATOM 2110 O O . GLY A 1 264 ? -30.219 -9.133 -19.266 1 73.25 264 GLY A O 1
ATOM 2111 N N . PHE A 1 265 ? -28.438 -8.898 -20.594 1 73.31 265 PHE A N 1
ATOM 2112 C CA . PHE A 1 265 ? -28.391 -10.32 -20.891 1 73.31 265 PHE A CA 1
ATOM 2113 C C . PHE A 1 265 ? -27.391 -11.039 -20 1 73.31 265 PHE A C 1
ATOM 2115 O O . PHE A 1 265 ? -27.219 -12.258 -20.094 1 73.31 265 PHE A O 1
ATOM 2122 N N . VAL A 1 266 ? -26.828 -10.281 -19.078 1 76.81 266 VAL A N 1
ATOM 2123 C CA . VAL A 1 266 ? -25.828 -10.891 -18.188 1 76.81 266 VAL A CA 1
ATOM 2124 C C . VAL A 1 266 ? -26.406 -11.047 -16.781 1 76.81 266 VAL A C 1
ATOM 2126 O O . VAL A 1 266 ? -26.703 -10.055 -16.125 1 76.81 266 VAL A O 1
ATOM 2129 N N . TRP A 1 267 ? -26.672 -12.266 -16.406 1 78.38 267 TRP A N 1
ATOM 2130 C CA . TRP A 1 267 ? -27.25 -12.562 -15.102 1 78.38 267 TRP A CA 1
ATOM 2131 C C . TRP A 1 267 ? -26.359 -13.523 -14.312 1 78.38 267 TRP A C 1
ATOM 2133 O O . TRP A 1 267 ? -25.797 -14.453 -14.883 1 78.38 267 TRP A O 1
ATOM 2143 N N . ASN A 1 268 ? -26.266 -13.234 -13.078 1 80.69 268 ASN A N 1
ATOM 2144 C CA . ASN A 1 268 ? -25.531 -14.086 -12.148 1 80.69 268 ASN A CA 1
ATOM 2145 C C . ASN A 1 268 ? -26.469 -14.766 -11.148 1 80.69 268 ASN A C 1
ATOM 2147 O O . ASN A 1 268 ? -27.469 -14.18 -10.719 1 80.69 268 ASN A O 1
ATOM 2151 N N . HIS A 1 269 ? -26.156 -16.031 -10.93 1 84.88 269 HIS A N 1
ATOM 2152 C CA . HIS A 1 269 ? -27 -16.891 -10.102 1 84.88 269 HIS A CA 1
ATOM 2153 C C . HIS A 1 269 ? -26.188 -17.531 -8.977 1 84.88 269 HIS A C 1
ATOM 2155 O O . HIS A 1 269 ? -24.953 -17.594 -9.039 1 84.88 269 HIS A O 1
ATOM 2161 N N . ILE A 1 270 ? -27 -18 -8.055 1 87.81 270 ILE A N 1
ATOM 2162 C CA . ILE A 1 270 ? -26.375 -18.828 -7.027 1 87.81 270 ILE A CA 1
ATOM 2163 C C . ILE A 1 270 ? -25.703 -20.047 -7.676 1 87.81 270 ILE A C 1
ATOM 2165 O O . ILE A 1 270 ? -26.297 -20.688 -8.555 1 87.81 270 ILE A O 1
ATOM 2169 N N . PRO A 1 271 ? -24.531 -20.266 -7.27 1 92.19 271 PRO A N 1
ATOM 2170 C CA . PRO A 1 271 ? -23.859 -21.422 -7.871 1 92.19 271 PRO A CA 1
ATOM 2171 C C . PRO A 1 271 ? -24.578 -22.75 -7.578 1 92.19 271 PRO A C 1
ATOM 2173 O O . PRO A 1 271 ? -25.094 -22.938 -6.477 1 92.19 271 PRO A O 1
ATOM 2176 N N . TRP A 1 272 ? -24.562 -23.578 -8.555 1 89.62 272 TRP A N 1
ATOM 2177 C CA . TRP A 1 272 ? -25.188 -24.891 -8.391 1 89.62 272 TRP A CA 1
ATOM 2178 C C . TRP A 1 272 ? -24.531 -25.656 -7.246 1 89.62 272 TRP A C 1
ATOM 2180 O O . TRP A 1 272 ? -23.312 -25.688 -7.121 1 89.62 272 TRP A O 1
ATOM 2190 N N . GLY A 1 273 ? -25.359 -26.219 -6.406 1 93.06 273 GLY A N 1
ATOM 2191 C CA . GLY A 1 273 ? -24.875 -27 -5.281 1 93.06 273 GLY A CA 1
ATOM 2192 C C . GLY A 1 273 ? -24.812 -26.203 -3.986 1 93.06 273 GLY A C 1
ATOM 2193 O O . GLY A 1 273 ? -24.781 -26.781 -2.9 1 93.06 273 GLY A O 1
ATOM 2194 N N . ALA A 1 274 ? -24.75 -24.891 -4.105 1 96.38 274 ALA A N 1
ATOM 2195 C CA . ALA A 1 274 ? -24.75 -24.062 -2.9 1 96.38 274 ALA A CA 1
ATOM 2196 C C . ALA A 1 274 ? -26.156 -23.938 -2.318 1 96.38 274 ALA A C 1
ATOM 2198 O O . ALA A 1 274 ? -27.141 -24.016 -3.051 1 96.38 274 ALA A O 1
ATOM 2199 N N . GLU A 1 275 ? -26.188 -23.844 -1.035 1 97.12 275 GLU A N 1
ATOM 2200 C CA . GLU A 1 275 ? -27.469 -23.609 -0.36 1 97.12 275 GLU A CA 1
ATOM 2201 C C . GLU A 1 275 ? -27.844 -22.125 -0.412 1 97.12 275 GLU A C 1
ATOM 2203 O O . GLU A 1 275 ? -27 -21.25 -0.273 1 97.12 275 GLU A O 1
ATOM 2208 N N . ASP A 1 276 ? -29.172 -21.891 -0.571 1 96.19 276 ASP A N 1
ATOM 2209 C CA . ASP A 1 276 ? -29.672 -20.531 -0.736 1 96.19 276 ASP A CA 1
ATOM 2210 C C . ASP A 1 276 ? -29.922 -19.859 0.618 1 96.19 276 ASP A C 1
ATOM 2212 O O . ASP A 1 276 ? -30.953 -20.109 1.261 1 96.19 276 ASP A O 1
ATOM 2216 N N . PHE A 1 277 ? -29.078 -19.047 0.995 1 96.06 277 PHE A N 1
ATOM 2217 C CA . PHE A 1 277 ? -29.219 -18.203 2.176 1 96.06 277 PHE A CA 1
ATOM 2218 C C . PHE A 1 277 ? -29.266 -16.734 1.783 1 96.06 277 PHE A C 1
ATOM 2220 O O . PHE A 1 277 ? -28.844 -15.859 2.547 1 96.06 277 PHE A O 1
ATOM 2227 N N . THR A 1 278 ? -29.672 -16.484 0.541 1 94.81 278 THR A N 1
ATOM 2228 C CA . THR A 1 278 ? -29.828 -15.117 0.065 1 94.81 278 THR A CA 1
ATOM 2229 C C . THR A 1 278 ? -31.078 -14.477 0.679 1 94.81 278 THR A C 1
ATOM 2231 O O . THR A 1 278 ? -31.906 -15.164 1.281 1 94.81 278 THR A O 1
ATOM 2234 N N . GLY A 1 279 ? -31.125 -13.117 0.596 1 92.69 279 GLY A N 1
ATOM 2235 C CA . GLY A 1 279 ? -32.281 -12.367 1.109 1 92.69 279 GLY A CA 1
ATOM 2236 C C . GLY A 1 279 ? -31.891 -11.023 1.69 1 92.69 279 GLY A C 1
ATOM 2237 O O . GLY A 1 279 ? -30.703 -10.75 1.922 1 92.69 279 GLY A O 1
ATOM 2238 N N . SER A 1 280 ? -32.906 -10.281 1.791 1 90.44 280 SER A N 1
ATOM 2239 C CA . SER A 1 280 ? -32.688 -8.977 2.406 1 90.44 280 SER A CA 1
ATOM 2240 C C . SER A 1 280 ? -32.75 -9.062 3.928 1 90.44 280 SER A C 1
ATOM 2242 O O . SER A 1 280 ? -33.75 -8.695 4.539 1 90.44 280 SER A O 1
ATOM 2244 N N . PHE A 1 281 ? -31.719 -9.578 4.504 1 91.62 281 PHE A N 1
ATOM 2245 C CA . PHE A 1 281 ? -31.594 -9.719 5.949 1 91.62 281 PHE A CA 1
ATOM 2246 C C . PHE A 1 281 ? -30.797 -8.555 6.535 1 91.62 281 PHE A C 1
ATOM 2248 O O . PHE A 1 281 ? -29.953 -7.961 5.848 1 91.62 281 PHE A O 1
ATOM 2255 N N . PRO A 1 282 ? -31.141 -8.32 7.781 1 94.19 282 PRO A N 1
ATOM 2256 C CA . PRO A 1 282 ? -30.266 -7.359 8.445 1 94.19 282 PRO A CA 1
ATOM 2257 C C . PRO A 1 282 ? -28.812 -7.801 8.469 1 94.19 282 PRO A C 1
ATOM 2259 O O . PRO A 1 282 ? -28.516 -9 8.539 1 94.19 282 PRO A O 1
ATOM 2262 N N . LEU A 1 283 ? -27.938 -6.898 8.445 1 96.69 283 LEU A N 1
ATOM 2263 C CA . LEU A 1 283 ? -26.516 -7.176 8.391 1 96.69 283 LEU A CA 1
ATOM 2264 C C . LEU A 1 283 ? -26.078 -8.008 9.594 1 96.69 283 LEU A C 1
ATOM 2266 O O . LEU A 1 283 ? -25.203 -8.867 9.469 1 96.69 283 LEU A O 1
ATOM 2270 N N . GLN A 1 284 ? -26.703 -7.781 10.758 1 97.31 284 GLN A N 1
ATOM 2271 C CA . GLN A 1 284 ? -26.344 -8.523 11.961 1 97.31 284 GLN A CA 1
ATOM 2272 C C . GLN A 1 284 ? -26.594 -10.023 11.781 1 97.31 284 GLN A C 1
ATOM 2274 O O . GLN A 1 284 ? -25.859 -10.852 12.312 1 97.31 284 GLN A O 1
ATOM 2279 N N . GLU A 1 285 ? -27.578 -10.32 11.062 1 96.5 285 GLU A N 1
ATOM 2280 C CA . GLU A 1 285 ? -27.844 -11.734 10.812 1 96.5 285 GLU A CA 1
ATOM 2281 C C . GLU A 1 285 ? -26.734 -12.375 9.977 1 96.5 285 GLU A C 1
ATOM 2283 O O . GLU A 1 285 ? -26.375 -13.531 10.195 1 96.5 285 GLU A O 1
ATOM 2288 N N . ARG A 1 286 ? -26.266 -11.633 9.023 1 96.94 286 ARG A N 1
ATOM 2289 C CA . ARG A 1 286 ? -25.141 -12.125 8.25 1 96.94 286 ARG A CA 1
ATOM 2290 C C . ARG A 1 286 ? -23.906 -12.289 9.133 1 96.94 286 ARG A C 1
ATOM 2292 O O . ARG A 1 286 ? -23.172 -13.273 9 1 96.94 286 ARG A O 1
ATOM 2299 N N . VAL A 1 287 ? -23.703 -11.344 10 1 98.25 287 VAL A N 1
ATOM 2300 C CA . VAL A 1 287 ? -22.594 -11.406 10.938 1 98.25 287 VAL A CA 1
ATOM 2301 C C . VAL A 1 287 ? -22.703 -12.672 11.781 1 98.25 287 VAL A C 1
ATOM 2303 O O . VAL A 1 287 ? -21.703 -13.391 11.969 1 98.25 287 VAL A O 1
ATOM 2306 N N . ASN A 1 288 ? -23.938 -12.984 12.273 1 97.81 288 ASN A N 1
ATOM 2307 C CA . ASN A 1 288 ? -24.172 -14.148 13.109 1 97.81 288 ASN A CA 1
ATOM 2308 C C . ASN A 1 288 ? -23.828 -15.445 12.391 1 97.81 288 ASN A C 1
ATOM 2310 O O . ASN A 1 288 ? -23.297 -16.375 12.992 1 97.81 288 ASN A O 1
ATOM 2314 N N . LEU A 1 289 ? -24.109 -15.438 11.148 1 97.12 289 LEU A N 1
ATOM 2315 C CA . LEU A 1 289 ? -23.812 -16.609 10.336 1 97.12 289 LEU A CA 1
ATOM 2316 C C . LEU A 1 289 ? -22.312 -16.703 10.047 1 97.12 289 LEU A C 1
ATOM 2318 O O . LEU A 1 289 ? -21.719 -17.781 10.18 1 97.12 289 LEU A O 1
ATOM 2322 N N . LEU A 1 290 ? -21.688 -15.641 9.719 1 98.25 290 LEU A N 1
ATOM 2323 C CA . LEU A 1 290 ? -20.281 -15.586 9.297 1 98.25 290 LEU A CA 1
ATOM 2324 C C . LEU A 1 290 ? -19.359 -15.953 10.445 1 98.25 290 LEU A C 1
ATOM 2326 O O . LEU A 1 290 ? -18.344 -16.641 10.242 1 98.25 290 LEU A O 1
ATOM 2330 N N . ARG A 1 291 ? -19.656 -15.492 11.625 1 97.44 291 ARG A N 1
ATOM 2331 C CA . ARG A 1 291 ? -18.766 -15.641 12.766 1 97.44 291 ARG A CA 1
ATOM 2332 C C . ARG A 1 291 ? -18.422 -17.109 13.008 1 97.44 291 ARG A C 1
ATOM 2334 O O . ARG A 1 291 ? -17.328 -17.422 13.484 1 97.44 291 ARG A O 1
ATOM 2341 N N . HIS A 1 292 ? -19.297 -18.016 12.641 1 97.19 292 HIS A N 1
ATOM 2342 C CA . HIS A 1 292 ? -19.109 -19.422 12.945 1 97.19 292 HIS A CA 1
ATOM 2343 C C . HIS A 1 292 ? -18.734 -20.219 11.688 1 97.19 292 HIS A C 1
ATOM 2345 O O . HIS A 1 292 ? -18.578 -21.438 11.734 1 97.19 292 HIS A O 1
ATOM 2351 N N . ALA A 1 293 ? -18.656 -19.531 10.539 1 98.31 293 ALA A N 1
ATOM 2352 C CA . ALA A 1 293 ? -18.203 -20.188 9.312 1 98.31 293 ALA A CA 1
ATOM 2353 C C . ALA A 1 293 ? -16.719 -20.547 9.406 1 98.31 293 ALA A C 1
ATOM 2355 O O . ALA A 1 293 ? -15.945 -19.844 10.07 1 98.31 293 ALA A O 1
ATOM 2356 N N . SER A 1 294 ? -16.328 -21.641 8.797 1 98.19 294 SER A N 1
ATOM 2357 C CA . SER A 1 294 ? -14.906 -22 8.742 1 98.19 294 SER A CA 1
ATOM 2358 C C . SER A 1 294 ? -14.094 -20.922 8.023 1 98.19 294 SER A C 1
ATOM 2360 O O . SER A 1 294 ? -12.977 -20.594 8.438 1 98.19 294 SER A O 1
ATOM 2362 N N . PHE A 1 295 ? -14.586 -20.469 6.941 1 98.75 295 PHE A N 1
ATOM 2363 C CA . PHE A 1 295 ? -14.023 -19.344 6.207 1 98.75 295 PHE A CA 1
ATOM 2364 C C . PHE A 1 295 ? -15.023 -18.812 5.184 1 98.75 295 PHE A C 1
ATOM 2366 O O . PHE A 1 295 ? -16.141 -19.312 5.082 1 98.75 295 PHE A O 1
ATOM 2373 N N . PHE A 1 296 ? -14.719 -17.75 4.598 1 98.81 296 PHE A N 1
ATOM 2374 C CA . PHE A 1 296 ? -15.555 -17.062 3.617 1 98.81 296 PHE A CA 1
ATOM 2375 C C . PHE A 1 296 ? -14.836 -16.953 2.275 1 98.81 296 PHE A C 1
ATOM 2377 O O . PHE A 1 296 ? -13.617 -16.75 2.229 1 98.81 296 PHE A O 1
ATOM 2384 N N . ILE A 1 297 ? -15.555 -17.109 1.146 1 98.88 297 ILE A N 1
ATOM 2385 C CA . ILE A 1 297 ? -15.047 -16.875 -0.2 1 98.88 297 ILE A CA 1
ATOM 2386 C C . ILE A 1 297 ? -15.883 -15.805 -0.893 1 98.88 297 ILE A C 1
ATOM 2388 O O . ILE A 1 297 ? -17.094 -15.938 -1.004 1 98.88 297 ILE A O 1
ATOM 2392 N N . GLY A 1 298 ? -15.289 -14.812 -1.337 1 97.94 298 GLY A N 1
ATOM 2393 C CA . GLY A 1 298 ? -16.047 -13.758 -1.99 1 97.94 298 GLY A CA 1
ATOM 2394 C C . GLY A 1 298 ? -15.219 -12.945 -2.963 1 97.94 298 GLY A C 1
ATOM 2395 O O . GLY A 1 298 ? -14.18 -13.406 -3.439 1 97.94 298 GLY A O 1
ATOM 2396 N N . LEU A 1 299 ? -15.773 -11.867 -3.4 1 96.88 299 LEU A N 1
ATOM 2397 C CA . LEU A 1 299 ? -15.227 -10.922 -4.367 1 96.88 299 LEU A CA 1
ATOM 2398 C C . LEU A 1 299 ? -14.844 -9.609 -3.693 1 96.88 299 LEU A C 1
ATOM 2400 O O . LEU A 1 299 ? -14.883 -9.508 -2.465 1 96.88 299 LEU A O 1
ATOM 2404 N N . ALA A 1 300 ? -14.297 -8.688 -4.465 1 93.88 300 ALA A N 1
ATOM 2405 C CA . ALA A 1 300 ? -14.125 -7.336 -3.939 1 93.88 300 ALA A CA 1
ATOM 2406 C C . ALA A 1 300 ? -15.477 -6.66 -3.707 1 93.88 300 ALA A C 1
ATOM 2408 O O . ALA A 1 300 ? -15.906 -5.828 -4.508 1 93.88 300 ALA A O 1
ATOM 2409 N N . SER A 1 301 ? -16.094 -7.039 -2.652 1 93.44 301 SER A N 1
ATOM 2410 C CA . SER A 1 301 ? -17.469 -6.617 -2.363 1 93.44 301 SER A CA 1
ATOM 2411 C C . SER A 1 301 ? -17.656 -6.324 -0.878 1 93.44 301 SER A C 1
ATOM 2413 O O . SER A 1 301 ? -16.766 -6.598 -0.07 1 93.44 301 SER A O 1
ATOM 2415 N N . GLY A 1 302 ? -18.797 -5.832 -0.596 1 95.56 302 GLY A N 1
ATOM 2416 C CA . GLY A 1 302 ? -19.109 -5.465 0.776 1 95.56 302 GLY A CA 1
ATOM 2417 C C . GLY A 1 302 ? -19.141 -6.652 1.721 1 95.56 302 GLY A C 1
ATOM 2418 O O . GLY A 1 302 ? -18.703 -6.547 2.869 1 95.56 302 GLY A O 1
ATOM 2419 N N . LEU A 1 303 ? -19.594 -7.758 1.288 1 97.06 303 LEU A N 1
ATOM 2420 C CA . LEU A 1 303 ? -19.703 -8.93 2.154 1 97.06 303 LEU A CA 1
ATOM 2421 C C . LEU A 1 303 ? -18.328 -9.469 2.518 1 97.06 303 LEU A C 1
ATOM 2423 O O . LEU A 1 303 ? -18.156 -10.055 3.59 1 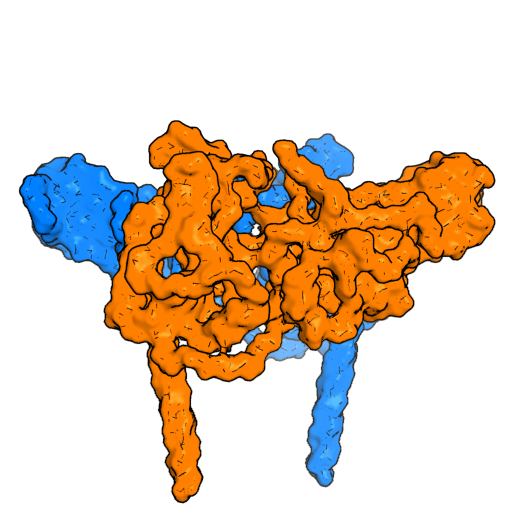97.06 303 LEU A O 1
ATOM 2427 N N . SER A 1 304 ? -17.344 -9.297 1.654 1 97.94 304 SER A N 1
ATOM 2428 C CA . SER A 1 304 ? -15.977 -9.68 2.01 1 97.94 304 SER A CA 1
ATOM 2429 C C . SER A 1 304 ? -15.453 -8.844 3.174 1 97.94 304 SER A C 1
ATOM 2431 O O . SER A 1 304 ? -14.781 -9.359 4.066 1 97.94 304 SER A O 1
ATOM 2433 N N . TRP A 1 305 ? -15.766 -7.582 3.156 1 97.88 305 TRP A N 1
ATOM 2434 C CA . TRP A 1 305 ? -15.383 -6.699 4.254 1 97.88 305 TRP A CA 1
ATOM 2435 C C . TRP A 1 305 ? -16.078 -7.105 5.547 1 97.88 305 TRP A C 1
ATOM 2437 O O . TRP A 1 305 ? -15.477 -7.07 6.621 1 97.88 305 TRP A O 1
ATOM 2447 N N . LEU A 1 306 ? -17.328 -7.438 5.414 1 98.38 306 LEU A N 1
ATOM 2448 C CA . LEU A 1 306 ? -18.078 -7.895 6.586 1 98.38 306 LEU A CA 1
ATOM 2449 C C . LEU A 1 306 ? -17.453 -9.172 7.156 1 98.38 306 LEU A C 1
ATOM 2451 O O . LEU A 1 306 ? -17.25 -9.273 8.367 1 98.38 306 LEU A O 1
ATOM 2455 N N . ALA A 1 307 ? -17.141 -10.102 6.277 1 98.62 307 ALA A N 1
ATOM 2456 C CA . ALA A 1 307 ? -16.516 -11.352 6.699 1 98.62 307 ALA A CA 1
ATOM 2457 C C . ALA A 1 307 ? -15.18 -11.094 7.383 1 98.62 307 ALA A C 1
ATOM 2459 O O . ALA A 1 307 ? -14.883 -11.672 8.43 1 98.62 307 ALA A O 1
ATOM 2460 N N . TRP A 1 308 ? -14.414 -10.227 6.816 1 98.31 308 TRP A N 1
ATOM 2461 C CA . TRP A 1 308 ? -13.125 -9.859 7.387 1 98.31 308 TRP A CA 1
ATOM 2462 C C . TRP A 1 308 ? -13.289 -9.312 8.797 1 98.31 308 TRP A C 1
ATOM 2464 O O . TRP A 1 308 ? -12.516 -9.664 9.703 1 98.31 308 TRP A O 1
ATOM 2474 N N . ALA A 1 309 ? -14.297 -8.531 8.977 1 98.38 309 ALA A N 1
ATOM 2475 C CA . ALA A 1 309 ? -14.539 -7.883 10.266 1 98.38 309 ALA A CA 1
ATOM 2476 C C . ALA A 1 309 ? -14.969 -8.898 11.32 1 98.38 309 ALA A C 1
ATOM 2478 O O . ALA A 1 309 ? -14.859 -8.648 12.516 1 98.38 309 ALA A O 1
ATOM 2479 N N . THR A 1 310 ? -15.5 -10.055 10.922 1 98.19 310 THR A N 1
ATOM 2480 C CA . THR A 1 310 ? -15.898 -11.078 11.883 1 98.19 310 THR A CA 1
ATOM 2481 C C . THR A 1 310 ? -14.68 -11.859 12.375 1 98.19 310 THR A C 1
ATOM 2483 O O . THR A 1 310 ? -14.773 -12.609 13.344 1 98.19 310 THR A O 1
ATOM 2486 N N . GLY A 1 311 ? -13.539 -11.781 11.648 1 97.38 311 GLY A N 1
ATOM 2487 C CA . GLY A 1 311 ? -12.312 -12.406 12.109 1 97.38 311 GLY A CA 1
ATOM 2488 C C . GLY A 1 311 ? -12.055 -13.766 11.477 1 97.38 311 GLY A C 1
ATOM 2489 O O . GLY A 1 311 ? -11.055 -14.414 11.773 1 97.38 311 GLY A O 1
ATOM 2490 N N . ILE A 1 312 ? -12.898 -14.25 10.602 1 97.81 312 ILE A N 1
ATOM 2491 C CA . ILE A 1 312 ? -12.672 -15.539 9.953 1 97.81 312 ILE A CA 1
ATOM 2492 C C . ILE A 1 312 ? -11.766 -15.352 8.734 1 97.81 312 ILE A C 1
ATOM 2494 O O . ILE A 1 312 ? -11.656 -14.25 8.195 1 97.81 312 ILE A O 1
ATOM 2498 N N . PRO A 1 313 ? -11.109 -16.453 8.266 1 98.56 313 PRO A N 1
ATOM 2499 C CA . PRO A 1 313 ? -10.312 -16.344 7.039 1 98.56 313 PRO A CA 1
ATOM 2500 C C . PRO A 1 313 ? -11.164 -16 5.82 1 98.56 313 PRO A C 1
ATOM 2502 O O . PRO A 1 313 ? -12.297 -16.484 5.691 1 98.56 313 PRO A O 1
ATOM 2505 N N . VAL A 1 314 ? -10.656 -15.156 4.973 1 98.75 314 VAL A N 1
ATOM 2506 C CA . VAL A 1 314 ? -11.383 -14.719 3.787 1 98.75 314 VAL A CA 1
ATOM 2507 C C . VAL A 1 314 ? -10.57 -15.023 2.533 1 98.75 314 VAL A C 1
ATOM 2509 O O . VAL A 1 314 ? -9.461 -14.516 2.369 1 98.75 314 VAL A O 1
ATOM 2512 N N . VAL A 1 315 ? -11.047 -15.852 1.688 1 98.81 315 VAL A N 1
ATOM 2513 C CA . VAL A 1 315 ? -10.531 -16.016 0.334 1 98.81 315 VAL A CA 1
ATOM 2514 C C . VAL A 1 315 ? -11.125 -14.938 -0.577 1 98.81 315 VAL A C 1
ATOM 2516 O O . VAL A 1 315 ? -12.328 -14.938 -0.849 1 98.81 315 VAL A O 1
ATOM 2519 N N . LEU A 1 316 ? -10.312 -14.062 -1.004 1 98.56 316 LEU A N 1
ATOM 2520 C CA . LEU A 1 316 ? -10.773 -12.93 -1.801 1 98.56 316 LEU A CA 1
ATOM 2521 C C . LEU A 1 316 ? -10.359 -13.086 -3.26 1 98.56 316 LEU A C 1
ATOM 2523 O O . LEU A 1 316 ? -9.164 -13.078 -3.57 1 98.56 316 LEU A O 1
ATOM 2527 N N . ILE A 1 317 ? -11.297 -13.219 -4.148 1 98.38 317 ILE A N 1
ATOM 2528 C CA . ILE A 1 317 ? -11.055 -13.375 -5.578 1 98.38 317 ILE A CA 1
ATOM 2529 C C . ILE A 1 317 ? -11.219 -12.031 -6.281 1 98.38 317 ILE A C 1
ATOM 2531 O O . ILE A 1 317 ? -12.312 -11.469 -6.312 1 98.38 317 ILE A O 1
ATOM 2535 N N . SER A 1 318 ? -10.109 -11.516 -6.801 1 96.44 318 SER A N 1
ATOM 2536 C CA . SER A 1 318 ? -10.242 -10.258 -7.527 1 96.44 318 SER A CA 1
ATOM 2537 C C . SER A 1 318 ? -9.086 -10.055 -8.5 1 96.44 318 SER A C 1
ATOM 2539 O O . SER A 1 318 ? -7.934 -10.336 -8.172 1 96.44 318 SER A O 1
ATOM 2541 N N . GLY A 1 319 ? -9.344 -9.688 -9.695 1 95.62 319 GLY A N 1
ATOM 2542 C CA . GLY A 1 319 ? -8.391 -9.188 -10.672 1 95.62 319 GLY A CA 1
ATOM 2543 C C . GLY A 1 319 ? -8.656 -7.75 -11.086 1 95.62 319 GLY A C 1
ATOM 2544 O O . GLY A 1 319 ? -7.773 -7.082 -11.625 1 95.62 319 GLY A O 1
ATOM 2545 N N . PHE A 1 320 ? -9.836 -7.312 -10.734 1 93.94 320 PHE A N 1
ATOM 2546 C CA . PHE A 1 320 ? -10.297 -5.953 -10.984 1 93.94 320 PHE A CA 1
ATOM 2547 C C . PHE A 1 320 ? -9.477 -4.945 -10.188 1 93.94 320 PHE A C 1
ATOM 2549 O O . PHE A 1 320 ? -9.086 -3.9 -10.711 1 93.94 320 PHE A O 1
ATOM 2556 N N . SER A 1 321 ? -9.227 -5.324 -8.969 1 95.44 321 SER A N 1
ATOM 2557 C CA . SER A 1 321 ? -8.422 -4.527 -8.047 1 95.44 321 SER A CA 1
ATOM 2558 C C . SER A 1 321 ? -7.102 -5.215 -7.734 1 95.44 321 SER A C 1
ATOM 2560 O O . SER A 1 321 ? -7.016 -6.445 -7.738 1 95.44 321 SER A O 1
ATOM 2562 N N . LEU A 1 322 ? -6.102 -4.441 -7.43 1 94.5 322 LEU A N 1
ATOM 2563 C CA . LEU A 1 322 ? -4.789 -4.965 -7.062 1 94.5 322 LEU A CA 1
ATOM 2564 C C . LEU A 1 322 ? -4.773 -5.426 -5.609 1 94.5 322 LEU A C 1
ATOM 2566 O O . LEU A 1 322 ? -5.68 -5.098 -4.84 1 94.5 322 LEU A O 1
ATOM 2570 N N . PRO A 1 323 ? -3.82 -6.215 -5.234 1 89.31 323 PRO A N 1
ATOM 2571 C CA . PRO A 1 323 ? -3.824 -6.859 -3.92 1 89.31 323 PRO A CA 1
ATOM 2572 C C . PRO A 1 323 ? -3.805 -5.852 -2.771 1 89.31 323 PRO A C 1
ATOM 2574 O O . PRO A 1 323 ? -4.281 -6.152 -1.674 1 89.31 323 PRO A O 1
ATOM 2577 N N . ASP A 1 324 ? -3.361 -4.66 -2.922 1 88.56 324 ASP A N 1
ATOM 2578 C CA . ASP A 1 324 ? -3.27 -3.707 -1.819 1 88.56 324 ASP A CA 1
ATOM 2579 C C . ASP A 1 324 ? -4.504 -2.809 -1.765 1 88.56 324 ASP A C 1
ATOM 2581 O O . ASP A 1 324 ? -4.586 -1.907 -0.928 1 88.56 324 ASP A O 1
ATOM 2585 N N . SER A 1 325 ? -5.477 -3.15 -2.531 1 92.88 325 SER A N 1
ATOM 2586 C CA . SER A 1 325 ? -6.645 -2.279 -2.623 1 92.88 325 SER A CA 1
ATOM 2587 C C . SER A 1 325 ? -7.602 -2.514 -1.46 1 92.88 325 SER A C 1
ATOM 2589 O O . SER A 1 325 ? -8.172 -1.563 -0.918 1 92.88 325 SER A O 1
ATOM 2591 N N . GLU A 1 326 ? -7.836 -3.82 -1.142 1 94.5 326 GLU A N 1
ATOM 2592 C CA . GLU A 1 326 ? -8.727 -4.164 -0.033 1 94.5 326 GLU A CA 1
ATOM 2593 C C . GLU A 1 326 ? -7.93 -4.504 1.225 1 94.5 326 GLU A C 1
ATOM 2595 O O . GLU A 1 326 ? -6.809 -4.016 1.408 1 94.5 326 GLU A O 1
ATOM 2600 N N . PHE A 1 327 ? -8.508 -5.184 2.168 1 96.5 327 PHE A N 1
ATOM 2601 C CA . PHE A 1 327 ? -7.855 -5.625 3.393 1 96.5 327 PHE A CA 1
ATOM 2602 C C . PHE A 1 327 ? -6.852 -6.734 3.102 1 96.5 327 PHE A C 1
ATOM 2604 O O . PHE A 1 327 ? -6.961 -7.422 2.084 1 96.5 327 PHE A O 1
ATOM 2611 N N . TYR A 1 328 ? -5.902 -6.84 3.939 1 95.75 328 TYR A N 1
ATOM 2612 C CA . TYR A 1 328 ? -4.93 -7.91 3.764 1 95.75 328 TYR A CA 1
ATOM 2613 C C . TYR A 1 328 ? -5.527 -9.266 4.137 1 95.75 328 TYR A C 1
ATOM 2615 O O . TYR A 1 328 ? -6.195 -9.391 5.164 1 95.75 328 TYR A O 1
ATOM 2623 N N . THR A 1 329 ? -5.363 -10.18 3.391 1 97 329 THR A N 1
ATOM 2624 C CA . THR A 1 329 ? -5.605 -11.602 3.637 1 97 329 THR A CA 1
ATOM 2625 C C . THR A 1 329 ? -4.555 -12.461 2.936 1 97 329 THR A C 1
ATOM 2627 O O . THR A 1 329 ? -4.207 -12.203 1.78 1 97 329 THR A O 1
ATOM 2630 N N . PRO A 1 330 ? -3.99 -13.43 3.652 1 95.88 330 PRO A N 1
ATOM 2631 C CA . PRO A 1 330 ? -3.025 -14.305 2.98 1 95.88 330 PRO A CA 1
ATOM 2632 C C . PRO A 1 330 ? -3.678 -15.211 1.938 1 95.88 330 PRO A C 1
ATOM 2634 O O . PRO A 1 330 ? -2.986 -15.969 1.252 1 95.88 330 PRO A O 1
ATOM 2637 N N . TRP A 1 331 ? -5.035 -15.102 1.777 1 97.94 331 TRP A N 1
ATOM 2638 C CA . TRP A 1 331 ? -5.781 -16.016 0.921 1 97.94 331 TRP A CA 1
ATOM 2639 C C . TRP A 1 331 ? -6.391 -15.289 -0.265 1 97.94 331 TRP A C 1
ATOM 2641 O O . TRP A 1 331 ? -7.453 -15.672 -0.761 1 97.94 331 TRP A O 1
ATOM 2651 N N . ARG A 1 332 ? -5.781 -14.25 -0.675 1 97 332 ARG A N 1
ATOM 2652 C CA . ARG A 1 332 ? -6.238 -13.57 -1.879 1 97 332 ARG A CA 1
ATOM 2653 C C . ARG A 1 332 ? -5.855 -14.344 -3.133 1 97 332 ARG A C 1
ATOM 2655 O O . ARG A 1 332 ? -4.746 -14.883 -3.223 1 97 332 ARG A O 1
ATOM 2662 N N . VAL A 1 333 ? -6.73 -14.422 -4.078 1 98 333 VAL A N 1
ATOM 2663 C CA . VAL A 1 333 ? -6.488 -15.047 -5.375 1 98 333 VAL A CA 1
ATOM 2664 C C . VAL A 1 333 ? -6.363 -13.969 -6.453 1 98 333 VAL A C 1
ATOM 2666 O O . VAL A 1 333 ? -7.309 -13.211 -6.695 1 98 333 VAL A O 1
ATOM 2669 N N . PHE A 1 334 ? -5.203 -13.875 -7.02 1 96.31 334 PHE A N 1
ATOM 2670 C CA . PHE A 1 334 ? -4.863 -12.875 -8.023 1 96.31 334 PHE A CA 1
ATOM 2671 C C . PHE A 1 334 ? -4.113 -13.508 -9.188 1 96.31 334 PHE A C 1
ATOM 2673 O O . PHE A 1 334 ? -3.283 -14.398 -8.984 1 96.31 334 PHE A O 1
ATOM 2680 N N . ASN A 1 335 ? -4.477 -13.164 -10.375 1 96.62 335 ASN A N 1
ATOM 2681 C CA . ASN A 1 335 ? -3.824 -13.648 -11.586 1 96.62 335 ASN A CA 1
ATOM 2682 C C . ASN A 1 335 ? -3.16 -12.508 -12.359 1 96.62 335 ASN A C 1
ATOM 2684 O O . ASN A 1 335 ? -3.832 -11.57 -12.789 1 96.62 335 ASN A O 1
ATOM 2688 N N . SER A 1 336 ? -1.862 -12.57 -12.562 1 95 336 SER A N 1
ATOM 2689 C CA . SER A 1 336 ? -1.121 -11.484 -13.195 1 95 336 SER A CA 1
ATOM 2690 C C . SER A 1 336 ? -0.801 -11.812 -14.648 1 95 336 SER A C 1
ATOM 2692 O O . SER A 1 336 ? 0.016 -11.141 -15.281 1 95 336 SER A O 1
ATOM 2694 N N . HIS A 1 337 ? -1.337 -12.891 -15.195 1 95.69 337 HIS A N 1
ATOM 2695 C CA . HIS A 1 337 ? -0.965 -13.344 -16.531 1 95.69 337 HIS A CA 1
ATOM 2696 C C . HIS A 1 337 ? -1.739 -12.594 -17.609 1 95.69 337 HIS A C 1
ATOM 2698 O O . HIS A 1 337 ? -1.371 -12.633 -18.781 1 95.69 337 HIS A O 1
ATOM 2704 N N . GLY A 1 338 ? -2.791 -11.914 -17.266 1 94.25 338 GLY A N 1
ATOM 2705 C CA . GLY A 1 338 ? -3.574 -11.078 -18.172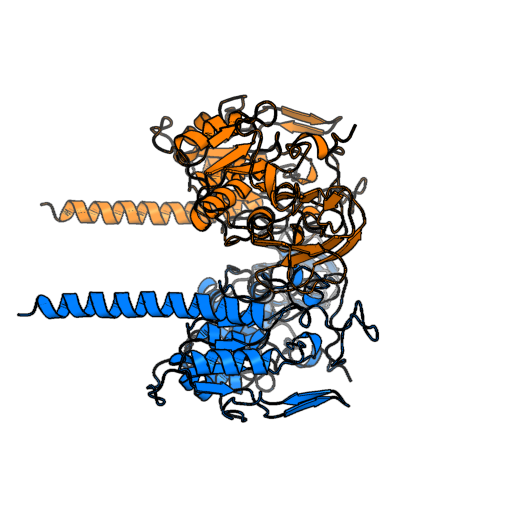 1 94.25 338 GLY A CA 1
ATOM 2706 C C . GLY A 1 338 ? -3.785 -9.672 -17.641 1 94.25 338 GLY A C 1
ATOM 2707 O O . GLY A 1 338 ? -3.002 -9.188 -16.812 1 94.25 338 GLY A O 1
ATOM 2708 N N . CYS A 1 339 ? -4.793 -9.039 -18.203 1 95.88 339 CYS A N 1
ATOM 2709 C CA . CYS A 1 339 ? -5.133 -7.691 -17.75 1 95.88 339 CYS A CA 1
ATOM 2710 C C . CYS A 1 339 ? -5.574 -7.699 -16.297 1 95.88 339 CYS A C 1
ATOM 2712 O O . CYS A 1 339 ? -6.215 -8.648 -15.836 1 95.88 339 CYS A O 1
ATOM 2714 N N . ASN A 1 340 ? -5.227 -6.668 -15.547 1 95.62 340 ASN 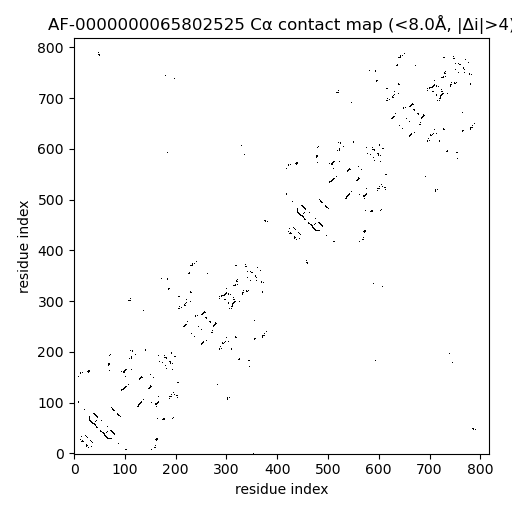A N 1
ATOM 2715 C CA . ASN A 1 340 ? -5.652 -6.582 -14.156 1 95.62 340 ASN A CA 1
ATOM 2716 C C . ASN A 1 340 ? -5.535 -5.156 -13.625 1 95.62 340 ASN A C 1
ATOM 2718 O O . ASN A 1 340 ? -4.941 -4.293 -14.273 1 95.62 340 ASN A O 1
ATOM 2722 N N . GLY A 1 341 ? -6.234 -4.824 -12.578 1 95 341 GLY A N 1
ATOM 2723 C CA . GLY A 1 341 ? -5.988 -3.666 -11.734 1 95 341 GLY A CA 1
ATOM 2724 C C . GLY A 1 341 ? -6.555 -2.379 -12.305 1 95 341 GLY A C 1
ATOM 2725 O O . GLY A 1 341 ? -6.055 -1.291 -12.016 1 95 341 GLY A O 1
ATOM 2726 N N . CYS A 1 342 ? -7.531 -2.428 -13.148 1 95 342 CYS A N 1
ATOM 2727 C CA . CYS A 1 342 ? -8.055 -1.202 -13.742 1 95 342 CYS A CA 1
ATOM 2728 C C . CYS A 1 342 ? -8.648 -0.29 -12.672 1 95 342 CYS A C 1
ATOM 2730 O O . CYS A 1 342 ? -8.641 0.933 -12.82 1 95 342 CYS A O 1
ATOM 2732 N N . TRP A 1 343 ? -9.117 -0.862 -11.562 1 94.56 343 TRP A N 1
ATOM 2733 C CA . TRP A 1 343 ? -9.633 -0.075 -10.453 1 94.56 343 TRP A CA 1
ATOM 2734 C C . TRP A 1 343 ? -8.562 0.863 -9.906 1 94.56 343 TRP A C 1
ATOM 2736 O O . TRP A 1 343 ? -8.852 2.008 -9.555 1 94.56 343 TRP A O 1
ATOM 2746 N N . ASP A 1 344 ? -7.324 0.425 -9.906 1 93.88 344 ASP A N 1
ATOM 2747 C CA . ASP A 1 344 ? -6.223 1.129 -9.258 1 93.88 344 ASP A CA 1
ATOM 2748 C C . ASP A 1 344 ? -5.453 1.99 -10.258 1 93.88 344 ASP A C 1
ATOM 2750 O O . ASP A 1 344 ? -4.445 2.602 -9.906 1 93.88 344 ASP A O 1
ATOM 2754 N N . ASP A 1 345 ? -5.891 2.004 -11.492 1 93.31 345 ASP A N 1
ATOM 2755 C CA . ASP A 1 345 ? -5.254 2.812 -12.531 1 93.31 345 ASP A CA 1
ATOM 2756 C C . ASP A 1 345 ? -5.695 4.27 -12.438 1 93.31 345 ASP A C 1
ATOM 2758 O O . ASP A 1 345 ? -6.848 4.598 -12.734 1 93.31 345 ASP A O 1
ATOM 2762 N N . THR A 1 346 ? -4.773 5.172 -12.047 1 92 346 THR A N 1
ATOM 2763 C CA . THR A 1 346 ? -5.113 6.562 -11.773 1 92 346 THR A CA 1
ATOM 2764 C C . THR A 1 346 ? -5.48 7.293 -13.062 1 92 346 THR A C 1
ATOM 2766 O O . THR A 1 346 ? -6.023 8.398 -13.023 1 92 346 THR A O 1
ATOM 2769 N N . SER A 1 347 ? -5.219 6.691 -14.148 1 91.19 347 SER A N 1
ATOM 2770 C CA . SER A 1 347 ? -5.543 7.312 -15.422 1 91.19 347 SER A CA 1
ATOM 2771 C C . SER A 1 347 ? -6.969 6.984 -15.852 1 91.19 347 SER A C 1
ATOM 2773 O O . SER A 1 347 ? -7.465 7.527 -16.844 1 91.19 347 SER A O 1
ATOM 2775 N N . LEU A 1 348 ? -7.605 6.098 -15.086 1 92.56 348 LEU A N 1
ATOM 2776 C CA . LEU A 1 348 ? -8.969 5.672 -15.406 1 92.56 348 LEU A CA 1
ATOM 2777 C C . LEU A 1 348 ? -9.953 6.16 -14.352 1 92.56 348 LEU A C 1
ATOM 2779 O O . LEU A 1 348 ? -9.617 6.238 -13.172 1 92.56 348 LEU A O 1
ATOM 2783 N N . ASN A 1 349 ? -11.125 6.516 -14.836 1 91.06 349 ASN A N 1
ATOM 2784 C CA . ASN A 1 349 ? -12.227 6.809 -13.922 1 91.06 349 ASN A CA 1
ATOM 2785 C C . ASN A 1 349 ? -13.328 5.758 -14.016 1 91.06 349 ASN A C 1
ATOM 2787 O O . ASN A 1 349 ? -13.875 5.52 -15.102 1 91.06 349 ASN A O 1
ATOM 2791 N N . PHE A 1 350 ? -13.625 5.176 -12.938 1 90.25 350 PHE A N 1
ATOM 2792 C CA . PHE A 1 350 ? -14.664 4.156 -12.867 1 90.25 350 PHE A CA 1
ATOM 2793 C C . PHE A 1 350 ? -16.031 4.75 -13.195 1 90.25 350 PHE A C 1
ATOM 2795 O O . PHE A 1 350 ? -16.375 5.816 -12.688 1 90.25 350 PHE A O 1
ATOM 2802 N N . ASP A 1 351 ? -16.734 4.109 -14.055 1 90.38 351 ASP A N 1
ATOM 2803 C CA . ASP A 1 351 ? -18.094 4.508 -14.383 1 90.38 351 ASP A CA 1
ATOM 2804 C C . ASP A 1 351 ? -19.109 3.66 -13.617 1 90.38 351 ASP A C 1
ATOM 2806 O O . ASP A 1 351 ? -19.422 2.537 -14.023 1 90.38 351 ASP A O 1
ATOM 2810 N N . HIS A 1 352 ? -19.703 4.223 -12.625 1 82.88 352 HIS A N 1
ATOM 2811 C CA . HIS A 1 352 ? -20.609 3.518 -11.734 1 82.88 352 HIS A CA 1
ATOM 2812 C C . HIS A 1 352 ? -21.922 3.172 -12.438 1 82.88 352 HIS A C 1
ATOM 2814 O O . HIS A 1 352 ? -22.688 2.336 -11.961 1 82.88 352 HIS A O 1
ATOM 2820 N N . LYS A 1 353 ? -22.203 3.76 -13.555 1 85.62 353 LYS A N 1
ATOM 2821 C CA . LYS A 1 353 ? -23.469 3.557 -14.242 1 85.62 353 LYS A CA 1
ATOM 2822 C C . LYS A 1 353 ? -23.359 2.443 -15.281 1 85.62 353 LYS A C 1
ATOM 2824 O O . LYS A 1 353 ? -24.375 1.919 -15.75 1 85.62 353 LYS A O 1
ATOM 2829 N N . ASP A 1 354 ? -22.203 2.135 -15.648 1 89.5 354 ASP A N 1
ATOM 2830 C CA . ASP A 1 354 ? -21.969 1.094 -16.641 1 89.5 354 ASP A CA 1
ATOM 2831 C C . ASP A 1 354 ? -21.656 -0.245 -15.984 1 89.5 354 ASP A C 1
ATOM 2833 O O . ASP A 1 354 ? -20.516 -0.505 -15.609 1 89.5 354 ASP A O 1
ATOM 2837 N N . PHE A 1 355 ? -22.594 -1.102 -15.906 1 89.69 355 PHE A N 1
ATOM 2838 C CA . PHE A 1 355 ? -22.438 -2.404 -15.273 1 89.69 355 PHE A CA 1
ATOM 2839 C C . PHE A 1 355 ? -21.359 -3.225 -15.969 1 89.69 355 PHE A C 1
ATOM 2841 O O . PHE A 1 355 ? -20.688 -4.047 -15.336 1 89.69 355 PHE A O 1
ATOM 2848 N N . LEU A 1 356 ? -21.156 -2.977 -17.266 1 92 356 LEU A N 1
ATOM 2849 C CA . LEU A 1 356 ? -20.188 -3.74 -18.047 1 92 356 LEU A CA 1
ATOM 2850 C C . LEU A 1 356 ? -18.906 -2.941 -18.266 1 92 356 LEU A C 1
ATOM 2852 O O . LEU A 1 356 ? -18.234 -3.098 -19.281 1 92 356 LEU A O 1
ATOM 2856 N N . TRP A 1 357 ? -18.688 -2.059 -17.328 1 93 357 TRP A N 1
ATOM 2857 C CA . TRP A 1 357 ? -17.5 -1.207 -17.391 1 93 357 TRP A CA 1
ATOM 2858 C C . TRP A 1 357 ? -16.234 -2.045 -17.5 1 93 357 TRP A C 1
ATOM 2860 O O . TRP A 1 357 ? -15.992 -2.92 -16.656 1 93 357 TRP A O 1
ATOM 2870 N N . CYS A 1 358 ? -15.492 -1.958 -18.516 1 96 358 CYS A N 1
ATOM 2871 C CA . CYS A 1 358 ? -14.172 -2.502 -18.828 1 96 358 CYS A CA 1
ATOM 2872 C C . CYS A 1 358 ? -13.367 -1.538 -19.688 1 96 358 CYS A C 1
ATOM 2874 O O . CYS A 1 358 ? -13.438 -1.595 -20.922 1 96 358 CYS A O 1
ATOM 2876 N N . PRO A 1 359 ? -12.617 -0.761 -19.125 1 96 359 PRO A N 1
ATOM 2877 C CA . PRO A 1 359 ? -12.047 0.382 -19.844 1 96 359 PRO A CA 1
ATOM 2878 C C . PRO A 1 359 ? -10.992 -0.03 -20.859 1 96 359 PRO A C 1
ATOM 2880 O O . PRO A 1 359 ? -10.766 0.686 -21.844 1 96 359 PRO A O 1
ATOM 2883 N N . ARG A 1 360 ? -10.43 -1.168 -20.734 1 96.12 360 ARG A N 1
ATOM 2884 C CA . ARG A 1 360 ? -9.297 -1.518 -21.594 1 96.12 360 ARG A CA 1
ATOM 2885 C C . ARG A 1 360 ? -9.734 -2.453 -22.703 1 96.12 360 ARG A C 1
ATOM 2887 O O . ARG A 1 360 ? -9.18 -2.41 -23.812 1 96.12 360 ARG A O 1
ATOM 2894 N N . HIS A 1 361 ? -10.758 -3.326 -22.438 1 97 361 HIS A N 1
ATOM 2895 C CA . HIS A 1 361 ? -11.016 -4.379 -23.406 1 97 361 HIS A CA 1
ATOM 2896 C C . HIS A 1 361 ? -12.516 -4.539 -23.656 1 97 361 HIS A C 1
ATOM 2898 O O . HIS A 1 361 ? -12.969 -5.617 -24.047 1 97 361 HIS A O 1
ATOM 2904 N N . LYS A 1 362 ? -13.281 -3.529 -23.422 1 94.81 362 LYS A N 1
ATOM 2905 C CA . LYS A 1 362 ? -14.727 -3.611 -23.641 1 94.81 362 LYS A CA 1
ATOM 2906 C C . LYS A 1 362 ? -15.023 -4.023 -25.094 1 94.81 362 LYS A C 1
ATOM 2908 O O . LYS A 1 362 ? -14.422 -3.502 -26.031 1 94.81 362 LYS A O 1
ATOM 2913 N N . ASN A 1 363 ? -15.859 -5.012 -25.234 1 94.31 363 ASN A N 1
ATOM 2914 C CA . ASN A 1 363 ? -16.359 -5.488 -26.531 1 94.31 363 ASN A CA 1
ATOM 2915 C C . ASN A 1 363 ? -15.289 -6.234 -27.312 1 94.31 363 ASN A C 1
ATOM 2917 O O . ASN A 1 363 ? -15.305 -6.246 -28.547 1 94.31 363 ASN A O 1
ATOM 2921 N N . THR A 1 364 ? -14.305 -6.711 -26.609 1 96.5 364 THR A N 1
ATOM 2922 C CA . THR A 1 364 ? -13.312 -7.602 -27.219 1 96.5 364 THR A CA 1
ATOM 2923 C C . THR A 1 364 ? -13.328 -8.969 -26.531 1 96.5 364 THR A C 1
ATOM 2925 O O . THR A 1 364 ? -14.016 -9.156 -25.531 1 96.5 364 THR A O 1
ATOM 2928 N N . ASP A 1 365 ? -12.617 -9.836 -27.078 1 94.69 365 ASP A N 1
ATOM 2929 C CA . ASP A 1 365 ? -12.531 -11.18 -26.516 1 94.69 365 ASP A CA 1
ATOM 2930 C C . ASP A 1 365 ? -11.773 -11.172 -25.188 1 94.69 365 ASP A C 1
ATOM 2932 O O . ASP A 1 365 ? -11.805 -12.156 -24.453 1 94.69 365 ASP A O 1
ATOM 2936 N N . ARG A 1 366 ? -11.211 -10.07 -24.844 1 96.19 366 ARG A N 1
ATOM 2937 C CA . ARG A 1 366 ? -10.414 -10 -23.625 1 96.19 366 ARG A CA 1
ATOM 2938 C C . ARG A 1 366 ? -11.188 -9.312 -22.516 1 96.19 366 ARG A C 1
ATOM 2940 O O . ARG A 1 366 ? -10.648 -9.094 -21.422 1 96.19 366 ARG A O 1
ATOM 2947 N N . GLN A 1 367 ? -12.414 -8.984 -22.859 1 95.88 367 GLN A N 1
ATOM 2948 C CA . GLN A 1 367 ? -13.227 -8.328 -21.844 1 95.88 367 GLN A CA 1
ATOM 2949 C C . GLN A 1 367 ? -13.352 -9.195 -20.594 1 95.88 367 GLN A C 1
ATOM 2951 O O . GLN A 1 367 ? -13.672 -10.383 -20.672 1 95.88 367 GLN A O 1
ATOM 2956 N N . PHE A 1 368 ? -12.961 -8.711 -19.375 1 95.88 368 PHE A N 1
ATOM 2957 C CA . PHE A 1 368 ? -13.039 -9.289 -18.031 1 95.88 368 PHE A CA 1
ATOM 2958 C C . PHE A 1 368 ? -12.055 -10.445 -17.891 1 95.88 368 PHE A C 1
ATOM 2960 O O . PHE A 1 368 ? -12.289 -11.375 -17.109 1 95.88 368 PHE A O 1
ATOM 2967 N N . GLU A 1 369 ? -10.969 -10.477 -18.672 1 96.44 369 GLU A N 1
ATOM 2968 C CA . GLU A 1 369 ? -9.984 -11.547 -18.531 1 96.44 369 GLU A CA 1
ATOM 2969 C C . GLU A 1 369 ? -9.297 -11.469 -17.172 1 96.44 369 GLU A C 1
ATOM 2971 O O . GLU A 1 369 ? -8.719 -12.453 -16.703 1 96.44 369 GLU A O 1
ATOM 2976 N N . CYS A 1 370 ? -9.406 -10.305 -16.5 1 96.38 370 CYS A N 1
ATOM 2977 C CA . CYS A 1 370 ? -8.789 -10.109 -15.188 1 96.38 370 CYS A CA 1
ATOM 2978 C C . CYS A 1 370 ? -9.32 -11.117 -14.172 1 96.38 370 CYS A C 1
ATOM 2980 O O . CYS A 1 370 ? -8.602 -11.523 -13.258 1 96.38 370 CYS A O 1
ATOM 2982 N N . THR A 1 371 ? -10.516 -11.531 -14.297 1 96.75 371 THR A N 1
ATOM 2983 C CA . THR A 1 371 ? -11.07 -12.516 -13.375 1 96.75 371 THR A CA 1
ATOM 2984 C C . THR A 1 371 ? -11.336 -13.836 -14.086 1 96.75 371 THR A C 1
ATOM 2986 O O . THR A 1 371 ? -11.391 -14.891 -13.445 1 96.75 371 THR A O 1
ATOM 2989 N N . ARG A 1 372 ? -11.492 -13.742 -15.391 1 96.62 372 ARG A N 1
ATOM 2990 C CA . ARG A 1 372 ? -11.734 -14.969 -16.141 1 96.62 372 ARG A CA 1
ATOM 2991 C C . ARG A 1 372 ? -10.523 -15.898 -16.078 1 96.62 372 ARG A C 1
ATOM 2993 O O . ARG A 1 372 ? -10.68 -17.125 -16.016 1 96.62 372 ARG A O 1
ATOM 3000 N N . LEU A 1 373 ? -9.344 -15.352 -16.062 1 97.12 373 LEU A N 1
ATOM 3001 C CA . LEU A 1 373 ? -8.117 -16.141 -16.078 1 97.12 373 LEU A CA 1
ATOM 3002 C C . LEU A 1 373 ? -7.82 -16.719 -14.711 1 97.12 373 LEU A C 1
ATOM 3004 O O . LEU A 1 373 ? -6.945 -17.578 -14.57 1 97.12 373 LEU A O 1
ATOM 3008 N N . ILE A 1 374 ? -8.508 -16.266 -13.695 1 98.19 374 ILE A N 1
ATOM 3009 C CA . ILE A 1 374 ? -8.477 -16.953 -12.414 1 98.19 374 ILE A CA 1
ATOM 3010 C C . ILE A 1 374 ? -9.273 -18.25 -12.516 1 98.19 374 ILE A C 1
ATOM 3012 O O . ILE A 1 374 ? -10.492 -18.234 -12.664 1 98.19 374 ILE A O 1
ATOM 3016 N N . THR A 1 375 ? -8.625 -19.312 -12.375 1 98.12 375 THR A N 1
ATOM 3017 C CA . THR A 1 375 ? -9.258 -20.609 -12.656 1 98.12 375 THR A CA 1
ATOM 3018 C C . THR A 1 375 ? -9.789 -21.234 -11.375 1 98.12 375 THR A C 1
ATOM 3020 O O . THR A 1 375 ? -9.445 -20.812 -10.273 1 98.12 375 THR A O 1
ATOM 3023 N N . GLY A 1 376 ? -10.68 -22.234 -11.602 1 98.06 376 GLY A N 1
ATOM 3024 C CA . GLY A 1 376 ? -11.094 -23.031 -10.469 1 98.06 376 GLY A CA 1
ATOM 3025 C C . GLY A 1 376 ? -9.938 -23.734 -9.773 1 98.06 376 GLY A C 1
ATOM 3026 O O . GLY A 1 376 ? -9.914 -23.828 -8.547 1 98.06 376 GLY A O 1
ATOM 3027 N N . THR A 1 377 ? -8.992 -24.109 -10.609 1 97.88 377 THR A N 1
ATOM 3028 C CA . THR A 1 377 ? -7.797 -24.75 -10.086 1 97.88 377 THR A CA 1
ATOM 3029 C C . THR A 1 377 ? -7.047 -23.828 -9.133 1 97.88 377 THR A C 1
ATOM 3031 O O . THR A 1 377 ? -6.613 -24.25 -8.062 1 97.88 377 THR A O 1
ATOM 3034 N N . GLN A 1 378 ? -6.941 -22.641 -9.516 1 98.38 378 GLN A N 1
ATOM 3035 C CA . GLN A 1 378 ? -6.23 -21.656 -8.695 1 98.38 378 GLN A CA 1
ATOM 3036 C C . GLN A 1 378 ? -6.949 -21.422 -7.371 1 98.38 378 GLN A C 1
ATOM 3038 O O . GLN A 1 378 ? -6.324 -21.453 -6.309 1 98.38 378 GLN A O 1
ATOM 3043 N N . VAL A 1 379 ? -8.258 -21.203 -7.395 1 98.75 379 VAL A N 1
ATOM 3044 C CA . VAL A 1 379 ? -9.039 -20.938 -6.195 1 98.75 379 VAL A CA 1
ATOM 3045 C C . VAL A 1 379 ? -9.047 -22.172 -5.293 1 98.75 379 VAL A C 1
ATOM 3047 O O . VAL A 1 379 ? -8.836 -22.062 -4.082 1 98.75 379 VAL A O 1
ATOM 3050 N N . ASN A 1 380 ? -9.227 -23.344 -5.883 1 98.75 380 ASN A N 1
ATOM 3051 C CA . ASN A 1 380 ? -9.234 -24.594 -5.109 1 98.75 380 ASN A CA 1
ATOM 3052 C C . ASN A 1 380 ? -7.887 -24.844 -4.441 1 98.75 380 ASN A C 1
ATOM 3054 O O . ASN A 1 380 ? -7.828 -25.391 -3.342 1 98.75 380 ASN A O 1
ATOM 3058 N N . GLY A 1 381 ? -6.812 -24.484 -5.176 1 98.38 381 GLY A N 1
ATOM 3059 C CA . GLY A 1 381 ? -5.504 -24.578 -4.547 1 98.38 381 GLY A CA 1
ATOM 3060 C C . GLY A 1 381 ? -5.391 -23.766 -3.275 1 98.38 381 GLY A C 1
ATOM 3061 O O . GLY A 1 381 ? -4.875 -24.25 -2.264 1 98.38 381 GLY A O 1
ATOM 3062 N N . VAL A 1 382 ? -5.879 -22.594 -3.295 1 98.38 382 VAL A N 1
ATOM 3063 C CA . VAL A 1 382 ? -5.855 -21.703 -2.135 1 98.38 382 VAL A CA 1
ATOM 3064 C C . VAL A 1 382 ? -6.738 -22.281 -1.027 1 98.38 382 VAL A C 1
ATOM 3066 O O . VAL A 1 382 ? -6.344 -22.297 0.141 1 98.38 382 VAL A O 1
ATOM 3069 N N . ILE A 1 383 ? -7.902 -22.75 -1.383 1 98.69 383 ILE A N 1
ATOM 3070 C CA . ILE A 1 383 ? -8.836 -23.344 -0.431 1 98.69 383 ILE A CA 1
ATOM 3071 C C . ILE A 1 383 ? -8.188 -24.547 0.255 1 98.69 383 ILE A C 1
ATOM 3073 O O . ILE A 1 383 ? -8.289 -24.703 1.474 1 98.69 383 ILE A O 1
ATOM 3077 N N . SER A 1 384 ? -7.527 -25.359 -0.514 1 98.44 384 SER A N 1
ATOM 3078 C CA . SER A 1 384 ? -6.887 -26.547 0.044 1 98.44 384 SER A CA 1
ATOM 3079 C C . SER A 1 384 ? -5.812 -26.172 1.058 1 98.44 384 SER A C 1
ATOM 3081 O O . SER A 1 384 ? -5.703 -26.797 2.115 1 98.44 384 SER A O 1
ATOM 3083 N N . ARG A 1 385 ? -5.039 -25.234 0.718 1 97.19 385 ARG A N 1
ATOM 3084 C CA . ARG A 1 385 ? -4.016 -24.781 1.652 1 97.19 385 ARG A CA 1
ATOM 3085 C C . ARG A 1 385 ? -4.641 -24.219 2.924 1 97.19 385 ARG A C 1
ATOM 3087 O O . ARG A 1 385 ? -4.16 -24.484 4.027 1 97.19 385 ARG A O 1
ATOM 3094 N N . LEU A 1 386 ? -5.676 -23.422 2.738 1 98.12 386 LEU A N 1
ATOM 3095 C CA . LEU A 1 386 ? -6.383 -22.875 3.885 1 98.12 386 LEU A CA 1
ATOM 3096 C C . LEU A 1 386 ? -6.984 -23.969 4.746 1 98.12 386 LEU A C 1
ATOM 3098 O O . LEU A 1 386 ? -6.848 -23.953 5.973 1 98.12 386 LEU A O 1
ATOM 3102 N N . HIS A 1 387 ? -7.629 -24.922 4.102 1 97.81 387 HIS A N 1
ATOM 3103 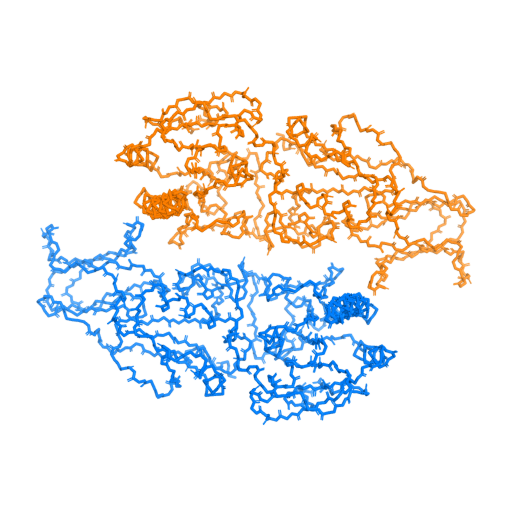C CA . HIS A 1 387 ? -8.211 -26.047 4.809 1 97.81 387 HIS A CA 1
ATOM 3104 C C . HIS A 1 387 ? -7.148 -26.797 5.613 1 97.81 387 HIS A C 1
ATOM 3106 O O . HIS A 1 387 ? -7.367 -27.125 6.781 1 97.81 387 HIS A O 1
ATOM 3112 N N . ALA A 1 388 ? -6.016 -27.031 5.004 1 96.56 388 ALA A N 1
ATOM 3113 C CA . ALA A 1 388 ? -4.922 -27.719 5.68 1 96.56 388 ALA A CA 1
ATOM 3114 C C . ALA A 1 388 ? -4.449 -26.922 6.898 1 96.56 388 ALA A C 1
ATOM 3116 O O . ALA A 1 388 ? -4.145 -27.516 7.941 1 96.56 388 ALA A O 1
ATOM 3117 N N . SER A 1 389 ? -4.367 -25.672 6.707 1 95.19 389 SER A N 1
ATOM 3118 C CA . SER A 1 389 ? -3.951 -24.828 7.816 1 95.19 389 SER A CA 1
ATOM 3119 C C . SER A 1 389 ? -4.945 -24.891 8.969 1 95.19 389 SER A C 1
ATOM 3121 O O . SER A 1 389 ? -4.551 -24.906 10.141 1 95.19 389 SER A O 1
ATOM 3123 N N . LEU A 1 390 ? -6.211 -24.922 8.688 1 94.25 390 LEU A N 1
ATOM 3124 C CA . LEU A 1 390 ? -7.254 -24.984 9.711 1 94.25 390 LEU A CA 1
ATOM 3125 C C . LEU A 1 390 ? -7.227 -26.344 10.414 1 94.25 390 LEU A C 1
ATOM 3127 O O . LEU A 1 390 ? -7.461 -26.422 11.625 1 94.25 390 LEU A O 1
ATOM 3131 N N . MET A 1 391 ? -6.941 -27.375 9.719 1 92.62 391 MET A N 1
ATOM 3132 C CA . MET A 1 391 ? -6.859 -28.703 10.305 1 92.62 391 MET A CA 1
ATOM 3133 C C . MET A 1 391 ? -5.672 -28.812 11.25 1 92.62 391 MET A C 1
ATOM 3135 O O . MET A 1 391 ? -5.754 -29.469 12.289 1 92.62 391 MET A O 1
ATOM 3139 N N . LYS A 1 392 ? -4.621 -28.172 10.836 1 89.25 392 LYS A N 1
ATOM 3140 C CA . LYS A 1 392 ? -3.441 -28.172 11.695 1 89.25 392 LYS A CA 1
ATOM 3141 C C . LYS A 1 392 ? -3.711 -27.406 12.992 1 89.25 392 LYS A C 1
ATOM 3143 O O . LYS A 1 392 ? -3.242 -27.812 14.062 1 89.25 392 LYS A O 1
ATOM 3148 N N . GLN A 1 393 ? -4.398 -26.344 12.914 1 83.12 393 GLN A N 1
ATOM 3149 C CA . GLN A 1 393 ? -4.734 -25.547 14.086 1 83.12 393 GLN A CA 1
ATOM 3150 C C . GLN A 1 393 ? -5.734 -26.266 14.984 1 83.12 393 GLN A C 1
ATOM 3152 O O . GLN A 1 393 ? -5.672 -26.172 16.203 1 83.12 393 GLN A O 1
ATOM 3157 N N . GLY A 1 394 ? -6.766 -26.844 14.344 1 73.69 394 GLY A N 1
ATOM 3158 C CA . GLY A 1 394 ? -7.715 -27.656 15.102 1 73.69 394 GLY A CA 1
ATOM 3159 C C . GLY A 1 394 ? -7.066 -28.797 15.859 1 73.69 394 GLY A C 1
ATOM 3160 O O . GLY A 1 394 ? -7.43 -29.062 17 1 73.69 394 GLY A O 1
ATOM 3161 N N . ASP A 1 395 ? -6.148 -29.344 15.156 1 64.5 395 ASP A N 1
ATOM 3162 C CA . ASP A 1 395 ? -5.402 -30.438 15.781 1 64.5 395 ASP A CA 1
ATOM 3163 C C . ASP A 1 395 ? -4.566 -29.922 16.953 1 64.5 395 ASP A C 1
ATOM 3165 O O . ASP A 1 395 ? -4.469 -30.594 17.984 1 64.5 395 ASP A O 1
ATOM 3169 N N . LYS A 1 396 ? -3.977 -28.781 16.766 1 58.25 396 LYS A N 1
ATOM 3170 C CA . LYS A 1 396 ? -3.18 -28.203 17.844 1 58.25 396 LYS A CA 1
ATOM 3171 C C . LYS A 1 396 ? -4.059 -27.812 19.031 1 58.25 396 LYS A C 1
ATOM 3173 O O . LYS A 1 396 ? -3.645 -27.922 20.172 1 58.25 396 LYS A O 1
ATOM 3178 N N . ALA A 1 397 ? -5.34 -27.281 18.656 1 53.94 397 ALA A N 1
ATOM 3179 C CA . ALA A 1 397 ? -6.27 -26.891 19.719 1 53.94 397 ALA A CA 1
ATOM 3180 C C . ALA A 1 397 ? -6.766 -28.094 20.5 1 53.94 397 ALA A C 1
ATOM 3182 O O . ALA A 1 397 ? -6.984 -28.016 21.703 1 53.94 397 ALA A O 1
ATOM 3183 N N . CYS A 1 398 ? -6.922 -29.172 19.828 1 44.78 398 CYS A N 1
ATOM 3184 C CA . CYS A 1 398 ? -7.316 -30.438 20.453 1 44.78 398 CYS A CA 1
ATOM 3185 C C . CYS A 1 398 ? -6.176 -31.031 21.266 1 44.78 398 CYS A C 1
ATOM 3187 O O . CYS A 1 398 ? -6.402 -31.594 22.328 1 44.78 398 CYS A O 1
ATOM 3189 N N . LEU A 1 399 ? -5.02 -30.812 20.781 1 47.12 399 LEU A N 1
ATOM 3190 C CA . LEU A 1 399 ? -3.854 -31.297 21.5 1 47.12 399 LEU A CA 1
ATOM 3191 C C . LEU A 1 399 ? -3.598 -30.438 22.75 1 47.12 399 LEU A C 1
ATOM 3193 O O . LEU A 1 399 ? -3.188 -30.969 23.781 1 47.12 399 LEU A O 1
ATOM 3197 N N . THR A 1 400 ? -3.729 -29.203 22.609 1 46.25 400 THR A N 1
ATOM 3198 C CA . THR A 1 400 ? -3.541 -28.328 23.766 1 46.25 400 THR A CA 1
ATOM 3199 C C . THR A 1 400 ? -4.684 -28.484 24.766 1 46.25 400 THR A C 1
ATOM 3201 O O . THR A 1 400 ? -4.492 -28.312 25.969 1 46.25 400 THR A O 1
ATOM 3204 N N . LYS A 1 401 ? -5.801 -28.766 24.266 1 51.09 401 LYS A N 1
ATOM 3205 C CA . LYS A 1 401 ? -6.898 -29.047 25.188 1 51.09 401 LYS A CA 1
ATOM 3206 C C . LYS A 1 401 ? -6.738 -30.406 25.844 1 51.09 401 LYS A C 1
ATOM 3208 O O . LYS A 1 401 ? -7.242 -30.641 26.938 1 51.09 401 LYS A O 1
ATOM 3213 N N . GLY A 1 402 ? -6.309 -31.375 25.141 1 38.12 402 GLY A N 1
ATOM 3214 C CA . GLY A 1 402 ? -6.031 -32.688 25.688 1 38.12 402 GLY A CA 1
ATOM 3215 C C . GLY A 1 402 ? -4.969 -32.656 26.781 1 38.12 402 GLY A C 1
ATOM 3216 O O . GLY A 1 402 ? -5.035 -33.438 27.734 1 38.12 402 GLY A O 1
ATOM 3217 N N . THR A 1 403 ? -4.027 -31.844 26.5 1 48.19 403 THR A N 1
ATOM 3218 C CA . THR A 1 403 ? -2.977 -31.797 27.516 1 48.19 403 THR A CA 1
ATOM 3219 C C . THR A 1 403 ? -3.475 -31.109 28.781 1 48.19 403 THR A C 1
ATOM 3221 O O . THR A 1 403 ? -2.975 -31.359 29.875 1 48.19 403 THR A O 1
ATOM 3224 N N . ASN A 1 404 ? -4.352 -30.219 28.609 1 47.16 404 ASN A N 1
ATOM 3225 C CA . ASN A 1 404 ? -4.867 -29.594 29.828 1 47.16 404 ASN A CA 1
ATOM 3226 C C . ASN A 1 404 ? -5.77 -30.547 30.609 1 47.16 404 ASN A C 1
ATOM 3228 O O . ASN A 1 404 ? -6.023 -30.328 31.797 1 47.16 404 ASN A O 1
ATOM 3232 N N . ASN A 1 405 ? -6.43 -31.406 29.891 1 39.97 405 ASN A N 1
ATOM 3233 C CA . ASN A 1 405 ? -7.262 -32.312 30.656 1 39.97 405 ASN A CA 1
ATOM 3234 C C . ASN A 1 405 ? -6.418 -33.375 31.406 1 39.97 405 ASN A C 1
ATOM 3236 O O . ASN A 1 405 ? -6.941 -34.125 32.188 1 39.97 405 ASN A O 1
ATOM 3240 N N . GLU A 1 406 ? -5.207 -33.594 30.953 1 40.25 406 GLU A N 1
ATOM 3241 C CA . GLU A 1 406 ? -4.457 -34.625 31.672 1 40.25 406 GLU A CA 1
ATOM 3242 C C . GLU A 1 406 ? -3.918 -34.062 33 1 40.25 406 GLU A C 1
ATOM 3244 O O . GLU A 1 406 ? -3.455 -34.844 33.844 1 40.25 406 GLU A O 1
ATOM 3249 N N . GLN A 1 407 ? -3.746 -32.75 33.156 1 39.97 407 GLN A N 1
ATOM 3250 C CA . GLN A 1 407 ? -3.133 -32.375 34.438 1 39.97 407 GLN A CA 1
ATOM 3251 C C . GLN A 1 407 ? -4.172 -32.312 35.562 1 39.97 407 GLN A C 1
ATOM 3253 O O . GLN A 1 407 ? -3.83 -32.094 36.719 1 39.97 407 GLN A O 1
ATOM 3258 N N . GLY A 1 408 ? -5.512 -32.406 35.156 1 31.16 408 GLY A N 1
ATOM 3259 C CA . GLY A 1 408 ? -6.422 -32.344 36.281 1 31.16 408 GLY A CA 1
ATOM 3260 C C . GLY A 1 408 ? -6.684 -33.719 36.906 1 31.16 408 GLY A C 1
ATOM 3261 O O . GLY A 1 408 ? -7.562 -33.844 37.75 1 31.16 408 GLY A O 1
ATOM 3262 N N . LEU A 1 409 ? -6 -34.812 36.375 1 24.53 409 LEU A N 1
ATOM 3263 C CA . LEU A 1 409 ? -6.184 -35.938 37.312 1 24.53 409 LEU A CA 1
ATOM 3264 C C . LEU A 1 409 ? -5.102 -35.938 38.375 1 24.53 409 LEU A C 1
ATOM 3266 O O . LEU A 1 409 ? -3.93 -35.688 38.094 1 24.53 409 LEU A O 1
ATOM 3270 N N . MET B 1 1 ? 26.375 7.746 -19.797 1 22.42 1 MET B N 1
ATOM 3271 C CA . MET B 1 1 ? 26.141 6.383 -20.266 1 22.42 1 MET B CA 1
ATOM 3272 C C . MET B 1 1 ? 25.297 5.602 -19.266 1 22.42 1 MET B C 1
ATOM 3274 O O . MET B 1 1 ? 25.672 5.488 -18.094 1 22.42 1 MET B O 1
ATOM 3278 N N . GLN B 1 2 ? 23.984 5.605 -19.219 1 25.73 2 GLN B N 1
ATOM 3279 C CA . GLN B 1 2 ? 23.031 4.875 -18.391 1 25.73 2 GLN B CA 1
ATOM 3280 C C . GLN B 1 2 ? 23.484 3.434 -18.172 1 25.73 2 GLN B C 1
ATOM 3282 O O . GLN B 1 2 ? 23.578 2.658 -19.125 1 25.73 2 GLN B O 1
ATOM 3287 N N . LYS B 1 3 ? 24.266 3.17 -17.25 1 34.22 3 LYS B N 1
ATOM 3288 C CA . LYS B 1 3 ? 24.734 1.796 -17.078 1 34.22 3 LYS B CA 1
ATOM 3289 C C . LYS B 1 3 ? 23.578 0.804 -17.266 1 34.22 3 LYS B C 1
ATOM 3291 O O . LYS B 1 3 ? 22.5 0.987 -16.719 1 34.22 3 LYS B O 1
ATOM 3296 N N . SER B 1 4 ? 23.406 0.052 -18.328 1 35.16 4 SER B N 1
ATOM 3297 C CA . SER B 1 4 ? 22.438 -0.995 -18.656 1 35.16 4 SER B CA 1
ATOM 3298 C C . SER B 1 4 ? 22.031 -1.783 -17.422 1 35.16 4 SER B C 1
ATOM 3300 O O . SER B 1 4 ? 22.875 -2.117 -16.594 1 35.16 4 SER B O 1
ATOM 3302 N N . LEU B 1 5 ? 20.891 -1.692 -16.859 1 42 5 LEU B N 1
ATOM 3303 C CA . LEU B 1 5 ? 20.312 -2.617 -15.891 1 42 5 LEU B CA 1
ATOM 3304 C C . LEU B 1 5 ? 20.969 -3.99 -15.992 1 42 5 LEU B C 1
ATOM 3306 O O . LEU B 1 5 ? 20.891 -4.789 -15.055 1 42 5 LEU B O 1
ATOM 3310 N N . ALA B 1 6 ? 21.484 -4.32 -17.234 1 44.44 6 ALA B N 1
ATOM 3311 C CA . ALA B 1 6 ? 21.938 -5.629 -17.703 1 44.44 6 ALA B CA 1
ATOM 3312 C C . ALA B 1 6 ? 23.156 -6.105 -16.922 1 44.44 6 ALA B C 1
ATOM 3314 O O . ALA B 1 6 ? 23.406 -7.309 -16.828 1 44.44 6 ALA B O 1
ATOM 3315 N N . THR B 1 7 ? 23.797 -5.129 -16.141 1 55.94 7 THR B N 1
ATOM 3316 C CA . THR B 1 7 ? 25.125 -5.574 -15.734 1 55.94 7 THR B CA 1
ATOM 3317 C C . THR B 1 7 ? 25.094 -6.145 -14.32 1 55.94 7 THR B C 1
ATOM 3319 O O . THR B 1 7 ? 26.047 -6.773 -13.875 1 55.94 7 THR B O 1
ATOM 3322 N N . PHE B 1 8 ? 23.812 -6.02 -13.664 1 67.25 8 PHE B N 1
ATOM 3323 C CA . PHE B 1 8 ? 23.953 -6.402 -12.266 1 67.25 8 PHE B CA 1
ATOM 3324 C C . PHE B 1 8 ? 23.469 -7.832 -12.039 1 67.25 8 PHE B C 1
ATOM 3326 O O . PHE B 1 8 ? 23.922 -8.516 -11.117 1 67.25 8 PHE B O 1
ATOM 3333 N N . PHE B 1 9 ? 22.719 -8.273 -13.047 1 79.94 9 PHE B N 1
ATOM 3334 C CA . PHE B 1 9 ? 22.125 -9.578 -12.789 1 79.94 9 PHE B CA 1
ATOM 3335 C C . PHE B 1 9 ? 22.938 -10.68 -13.445 1 79.94 9 PHE B C 1
ATOM 3337 O O . PHE B 1 9 ? 23.516 -10.484 -14.516 1 79.94 9 PHE B O 1
ATOM 3344 N N . ILE B 1 10 ? 22.969 -11.703 -12.758 1 81.94 10 ILE B N 1
ATOM 3345 C CA . ILE B 1 10 ? 23.688 -12.875 -13.281 1 81.94 10 ILE B CA 1
ATOM 3346 C C . ILE B 1 10 ? 22.906 -13.469 -14.453 1 81.94 10 ILE B C 1
ATOM 3348 O O . ILE B 1 10 ? 21.672 -13.578 -14.391 1 81.94 10 ILE B O 1
ATOM 3352 N N . SER B 1 11 ? 23.625 -13.82 -15.43 1 87.56 11 SER B N 1
ATOM 3353 C CA . SER B 1 11 ? 23 -14.477 -16.578 1 87.56 11 SER B CA 1
ATOM 3354 C C . SER B 1 11 ? 22.75 -15.961 -16.297 1 87.56 11 SER B C 1
ATOM 3356 O O . SER B 1 11 ? 23.562 -16.609 -15.633 1 87.56 11 SER B O 1
ATOM 3358 N N . PRO B 1 12 ? 21.703 -16.406 -16.828 1 89.62 12 PRO B N 1
ATOM 3359 C CA . PRO B 1 12 ? 21.5 -17.844 -16.688 1 89.62 12 PRO B CA 1
ATOM 3360 C C . PRO B 1 12 ? 22.562 -18.672 -17.438 1 89.62 12 PRO B C 1
ATOM 3362 O O . PRO B 1 12 ? 23.25 -18.141 -18.297 1 89.62 12 PRO B O 1
ATOM 3365 N N . PRO B 1 13 ? 22.656 -19.953 -17.109 1 93.31 13 PRO B N 1
ATOM 3366 C CA . PRO B 1 13 ? 23.578 -20.828 -17.828 1 93.31 13 PRO B CA 1
ATOM 3367 C C . PRO B 1 13 ? 23.281 -20.875 -19.328 1 93.31 13 PRO B C 1
ATOM 3369 O O . PRO B 1 13 ? 22.156 -20.641 -19.75 1 93.31 13 PRO B O 1
ATOM 3372 N N . GLU B 1 14 ? 24.266 -21.281 -20.094 1 93.81 14 GLU B N 1
ATOM 3373 C CA . GLU B 1 14 ? 24.156 -21.281 -21.562 1 93.81 14 GLU B CA 1
ATOM 3374 C C . GLU B 1 14 ? 23.109 -22.297 -22.031 1 93.81 14 GLU B C 1
ATOM 3376 O O . GLU B 1 14 ? 22.391 -22.062 -23 1 93.81 14 GLU B O 1
ATOM 3381 N N . ILE B 1 15 ? 23.141 -23.438 -21.375 1 95.62 15 ILE B N 1
ATOM 3382 C CA . ILE B 1 15 ? 22.141 -24.469 -21.672 1 95.62 15 ILE B CA 1
ATOM 3383 C C . ILE B 1 15 ? 21.391 -24.828 -20.406 1 95.62 15 ILE B C 1
ATOM 3385 O O . ILE B 1 15 ? 21.906 -24.656 -19.297 1 95.62 15 ILE B O 1
ATOM 3389 N N . PRO B 1 16 ? 20.219 -25.344 -20.531 1 97.81 16 PRO B N 1
ATOM 3390 C CA . PRO B 1 16 ? 19.469 -25.734 -19.328 1 97.81 16 PRO B CA 1
ATOM 3391 C C . PRO B 1 16 ? 20.203 -26.781 -18.484 1 97.81 16 PRO B C 1
ATOM 3393 O O . PRO B 1 16 ? 20.922 -27.625 -19.031 1 97.81 16 PRO B O 1
ATOM 3396 N N . THR B 1 17 ? 19.938 -26.828 -17.234 1 97.81 17 THR B N 1
ATOM 3397 C CA . THR B 1 17 ? 20.797 -27.547 -16.297 1 97.81 17 THR B CA 1
ATOM 3398 C C . THR B 1 17 ? 20.203 -28.906 -15.953 1 97.81 17 THR B C 1
ATOM 3400 O O . THR B 1 17 ? 20.859 -29.734 -15.312 1 97.81 17 THR B O 1
ATOM 3403 N N . GLN B 1 18 ? 18.953 -29.172 -16.281 1 97.88 18 GLN B N 1
ATOM 3404 C CA . GLN B 1 18 ? 18.297 -30.438 -15.977 1 97.88 18 GLN B CA 1
ATOM 3405 C C . GLN B 1 18 ? 18.172 -31.312 -17.219 1 97.88 18 GLN B C 1
ATOM 3407 O O . GLN B 1 18 ? 18.016 -30.797 -18.328 1 97.88 18 GLN B O 1
ATOM 3412 N N . HIS B 1 19 ? 18.203 -32.625 -16.969 1 97.62 19 HIS B N 1
ATOM 3413 C CA . HIS B 1 19 ? 18.094 -33.594 -18.062 1 97.62 19 HIS B CA 1
ATOM 3414 C C . HIS B 1 19 ? 16.734 -34.312 -18.016 1 97.62 19 HIS B C 1
ATOM 3416 O O . HIS B 1 19 ? 16.328 -34.812 -16.969 1 97.62 19 HIS B O 1
ATOM 3422 N N . GLY B 1 20 ? 16.078 -34.25 -19.188 1 96.12 20 GLY B N 1
ATOM 3423 C CA . GLY B 1 20 ? 14.852 -35 -19.375 1 96.12 20 GLY B CA 1
ATOM 3424 C C . GLY B 1 20 ? 15.016 -36.156 -20.344 1 96.12 20 GLY B C 1
ATOM 3425 O O . GLY B 1 20 ? 16.141 -36.562 -20.672 1 96.12 20 GLY B O 1
ATOM 3426 N N . PRO B 1 21 ? 13.906 -36.781 -20.656 1 96.5 21 PRO B N 1
ATOM 3427 C CA . PRO B 1 21 ? 13.961 -37.875 -21.641 1 96.5 21 PRO B CA 1
ATOM 3428 C C . PRO B 1 21 ? 14.328 -37.406 -23.047 1 96.5 21 PRO B C 1
ATOM 3430 O O . PRO B 1 21 ? 14.094 -36.25 -23.375 1 96.5 21 PRO B O 1
ATOM 3433 N N . ASP B 1 22 ? 14.969 -38.312 -23.859 1 95.75 22 ASP B N 1
ATOM 3434 C CA . ASP B 1 22 ? 15.266 -38.125 -25.266 1 95.75 22 ASP B CA 1
ATOM 3435 C C . ASP B 1 22 ? 16.141 -36.875 -25.469 1 95.75 22 ASP B C 1
ATOM 3437 O O . ASP B 1 22 ? 15.891 -36.062 -26.359 1 95.75 22 ASP B O 1
ATOM 3441 N N . ASN B 1 23 ? 16.984 -36.594 -24.547 1 96.12 23 ASN B N 1
ATOM 3442 C CA . ASN B 1 23 ? 17.969 -35.531 -24.625 1 96.12 23 ASN B CA 1
ATOM 3443 C C . ASN B 1 23 ? 17.328 -34.156 -24.547 1 96.12 23 ASN B C 1
ATOM 3445 O O . ASN B 1 23 ? 17.875 -33.188 -25.047 1 96.12 23 ASN B O 1
ATOM 3449 N N . ILE B 1 24 ? 16.141 -34.125 -23.984 1 97.56 24 ILE B N 1
ATOM 3450 C CA . ILE B 1 24 ? 15.492 -32.844 -23.688 1 97.56 24 ILE B CA 1
ATOM 3451 C C . ILE B 1 24 ? 16.141 -32.219 -22.453 1 97.56 24 ILE B C 1
ATOM 3453 O O . ILE B 1 24 ? 16.344 -32.875 -21.438 1 97.56 24 ILE B O 1
ATOM 3457 N N . LEU B 1 25 ? 16.547 -30.984 -22.594 1 98.44 25 LEU B N 1
ATOM 3458 C CA . LEU B 1 25 ? 17.062 -30.25 -21.453 1 98.44 25 LEU B CA 1
ATOM 3459 C C . LEU B 1 25 ? 16.062 -29.188 -20.984 1 98.44 25 LEU B C 1
ATOM 3461 O O . LEU B 1 25 ? 15.336 -28.625 -21.797 1 98.44 25 LEU B O 1
ATOM 3465 N N . TYR B 1 26 ? 16.016 -29 -19.703 1 98.62 26 TYR B N 1
ATOM 3466 C CA . TYR B 1 26 ? 15.102 -27.984 -19.172 1 98.62 26 TYR B CA 1
ATOM 3467 C C . TYR B 1 26 ? 15.641 -27.391 -17.875 1 98.62 26 TYR B C 1
ATOM 3469 O O . TYR B 1 26 ? 16.562 -27.938 -17.281 1 98.62 26 TYR B O 1
ATOM 3477 N N . ASP B 1 27 ? 15.242 -26.281 -17.5 1 98.5 27 ASP B N 1
ATOM 3478 C CA . ASP B 1 27 ? 15.461 -25.719 -16.172 1 98.5 27 ASP B CA 1
ATOM 3479 C C . ASP B 1 27 ? 14.547 -24.516 -15.93 1 98.5 27 ASP B C 1
ATOM 3481 O O . ASP B 1 27 ? 13.633 -24.25 -16.719 1 98.5 27 ASP B O 1
ATOM 3485 N N . PHE B 1 28 ? 14.68 -23.906 -14.805 1 98.75 28 PHE B N 1
ATOM 3486 C CA . PHE B 1 28 ? 13.836 -22.781 -14.414 1 98.75 28 PHE B CA 1
ATOM 3487 C C . PHE B 1 28 ? 14.672 -21.547 -14.133 1 98.75 28 PHE B C 1
ATOM 3489 O O . PHE B 1 28 ? 14.391 -20.797 -13.195 1 98.75 28 PHE B O 1
ATOM 3496 N N . ASN B 1 29 ? 15.711 -21.375 -14.945 1 98.12 29 ASN B N 1
ATOM 3497 C CA . ASN B 1 29 ? 16.547 -20.172 -14.898 1 98.12 29 ASN B CA 1
ATOM 3498 C C . ASN B 1 29 ? 15.984 -19.062 -15.789 1 98.12 29 ASN B C 1
ATOM 3500 O O . ASN B 1 29 ? 15.867 -19.25 -17 1 98.12 29 ASN B O 1
ATOM 3504 N N . ASP B 1 30 ? 15.672 -17.891 -15.117 1 95.94 30 ASP B N 1
ATOM 3505 C CA . ASP B 1 30 ? 15.062 -16.781 -15.859 1 95.94 30 ASP B CA 1
ATOM 3506 C C . ASP B 1 30 ? 13.75 -17.219 -16.516 1 95.94 30 ASP B C 1
ATOM 3508 O O . ASP B 1 30 ? 13.555 -17.031 -17.719 1 95.94 30 ASP B O 1
ATOM 3512 N N . GLY B 1 31 ? 12.953 -17.766 -15.68 1 97.69 31 GLY B N 1
ATOM 3513 C CA . GLY B 1 31 ? 11.719 -18.391 -16.156 1 97.69 31 GLY B CA 1
ATOM 3514 C C . GLY B 1 31 ? 11.859 -19.875 -16.406 1 97.69 31 GLY B C 1
ATOM 3515 O O . GLY B 1 31 ? 12.547 -20.578 -15.664 1 97.69 31 GLY B O 1
ATOM 3516 N N . ALA B 1 32 ? 11.117 -20.391 -17.344 1 98.56 32 ALA B N 1
ATOM 3517 C CA . ALA B 1 32 ? 11.203 -21.781 -17.781 1 98.56 32 ALA B CA 1
ATOM 3518 C C . ALA B 1 32 ? 11.906 -21.891 -19.141 1 98.56 32 ALA B C 1
ATOM 3520 O O . ALA B 1 32 ? 11.578 -21.172 -20.078 1 98.56 32 ALA B O 1
ATOM 3521 N N . ARG B 1 33 ? 12.859 -22.781 -19.219 1 98.31 33 ARG B N 1
ATOM 3522 C CA . ARG B 1 33 ? 13.617 -22.984 -20.453 1 98.31 33 ARG B CA 1
ATOM 3523 C C . ARG B 1 33 ? 13.617 -24.453 -20.859 1 98.31 33 ARG B C 1
ATOM 3525 O O . ARG B 1 33 ? 13.773 -25.344 -20.016 1 98.31 33 ARG B O 1
ATOM 3532 N N . VAL B 1 34 ? 13.445 -24.672 -22.156 1 98.38 34 VAL B N 1
ATOM 3533 C CA . VAL B 1 34 ? 13.5 -26.016 -22.719 1 98.38 34 VAL B CA 1
ATOM 3534 C C . VAL B 1 34 ? 14.352 -26.016 -23.984 1 98.38 34 VAL B C 1
ATOM 3536 O O . VAL B 1 34 ? 14.211 -25.125 -24.844 1 98.38 34 VAL B O 1
ATOM 3539 N N . LEU B 1 35 ? 15.266 -26.812 -24.047 1 98.44 35 LEU B N 1
ATOM 3540 C CA . LEU B 1 35 ? 16.078 -27.047 -25.25 1 98.44 35 LEU B CA 1
ATOM 3541 C C . LEU B 1 35 ? 15.797 -28.422 -25.844 1 98.44 35 LEU B C 1
ATOM 3543 O O . LEU B 1 35 ? 16.016 -29.438 -25.172 1 98.44 35 LEU B O 1
ATOM 3547 N N . LEU B 1 36 ? 15.352 -28.422 -27.094 1 97.88 36 LEU B N 1
ATOM 3548 C CA . LEU B 1 36 ? 14.875 -29.656 -27.703 1 97.88 36 LEU B CA 1
ATOM 3549 C C . LEU B 1 36 ? 15.82 -30.109 -28.812 1 97.88 36 LEU B C 1
ATOM 3551 O O . LEU B 1 36 ? 16.328 -29.281 -29.578 1 97.88 36 LEU B O 1
ATOM 3555 N N . PRO B 1 37 ? 16.062 -31.406 -28.891 1 97.12 37 PRO B N 1
ATOM 3556 C CA . PRO B 1 37 ? 16.812 -31.938 -30.031 1 97.12 37 PRO B CA 1
ATOM 3557 C C . PRO B 1 37 ? 15.969 -31.984 -31.312 1 97.12 37 PRO B C 1
ATOM 3559 O O . PRO B 1 37 ? 14.805 -31.562 -31.312 1 97.12 37 PRO B O 1
ATOM 3562 N N . GLU B 1 38 ? 16.641 -32.438 -32.438 1 97 38 GLU B N 1
ATOM 3563 C CA . GLU B 1 38 ? 15.898 -32.594 -33.688 1 97 38 GLU B CA 1
ATOM 3564 C C . GLU B 1 38 ? 14.727 -33.562 -33.5 1 97 38 GLU B C 1
ATOM 3566 O O . GLU B 1 38 ? 14.883 -34.625 -32.906 1 97 38 GLU B O 1
ATOM 3571 N N . GLY B 1 39 ? 13.531 -33.125 -33.938 1 94.62 39 GLY B N 1
ATOM 3572 C CA . GLY B 1 39 ? 12.312 -33.906 -33.812 1 94.62 39 GLY B CA 1
ATOM 3573 C C . GLY B 1 39 ? 11.055 -33.125 -34.125 1 94.62 39 GLY B C 1
ATOM 3574 O O . GLY B 1 39 ? 11.109 -32.094 -34.812 1 94.62 39 GLY B O 1
ATOM 3575 N N . LYS B 1 40 ? 9.891 -33.625 -33.875 1 96.31 40 LYS B N 1
ATOM 3576 C CA . LYS B 1 40 ? 8.586 -32.969 -33.938 1 96.31 40 LYS B CA 1
ATOM 3577 C C . LYS B 1 40 ? 7.949 -32.875 -32.562 1 96.31 40 LYS B C 1
ATOM 3579 O O . LYS B 1 40 ? 7.312 -33.812 -32.094 1 96.31 40 LYS B O 1
ATOM 3584 N N . TRP B 1 41 ? 8.078 -31.625 -32.062 1 97.06 41 TRP B N 1
ATOM 3585 C CA . TRP B 1 41 ? 7.734 -31.484 -30.641 1 97.06 41 TRP B CA 1
ATOM 3586 C C . TRP B 1 41 ? 6.543 -30.547 -30.469 1 97.06 41 TRP B C 1
ATOM 3588 O O . TRP B 1 41 ? 6.324 -29.641 -31.297 1 97.06 41 TRP B O 1
ATOM 3598 N N . HIS B 1 42 ? 5.75 -30.828 -29.469 1 97.81 42 HIS B N 1
ATOM 3599 C CA . HIS B 1 42 ? 4.758 -29.906 -28.938 1 97.81 42 HIS B CA 1
ATOM 3600 C C . HIS B 1 42 ? 5.09 -29.531 -27.484 1 97.81 42 HIS B C 1
ATOM 3602 O O . HIS B 1 42 ? 5.266 -30.406 -26.641 1 97.81 42 HIS B O 1
ATOM 3608 N N . VAL B 1 43 ? 5.27 -28.234 -27.203 1 97.94 43 VAL B N 1
ATOM 3609 C CA . VAL B 1 43 ? 5.695 -27.797 -25.891 1 97.94 43 VAL B CA 1
ATOM 3610 C C . VAL B 1 43 ? 4.613 -26.906 -25.266 1 97.94 43 VAL B C 1
ATOM 3612 O O . VAL B 1 43 ? 4.008 -26.078 -25.953 1 97.94 43 VAL B O 1
ATOM 3615 N N . ARG B 1 44 ? 4.293 -27.141 -23.969 1 98.06 44 ARG B N 1
ATOM 3616 C CA . ARG B 1 44 ? 3.408 -26.297 -23.172 1 98.06 44 ARG B CA 1
ATOM 3617 C C . ARG B 1 44 ? 4.102 -25.812 -21.906 1 98.06 44 ARG B C 1
ATOM 3619 O O . ARG B 1 44 ? 4.676 -26.594 -21.172 1 98.06 44 ARG B O 1
ATOM 3626 N N . LEU B 1 45 ? 4.133 -24.547 -21.703 1 98.56 45 LEU B N 1
ATOM 3627 C CA . LEU B 1 45 ? 4.516 -23.938 -20.438 1 98.56 45 LEU B CA 1
ATOM 3628 C C . LEU B 1 45 ? 3.287 -23.438 -19.688 1 98.56 45 LEU B C 1
ATOM 3630 O O . LEU B 1 45 ? 2.523 -22.609 -20.203 1 98.56 45 LEU B O 1
ATOM 3634 N N . LEU B 1 46 ? 3.084 -23.969 -18.453 1 98.44 46 LEU B N 1
ATOM 3635 C CA . LEU B 1 46 ? 1.893 -23.641 -17.672 1 98.44 46 LEU B CA 1
ATOM 3636 C C . LEU B 1 46 ? 2.27 -23.047 -16.328 1 98.44 46 LEU B C 1
ATOM 3638 O O . LEU B 1 46 ? 3.404 -23.203 -15.867 1 98.44 46 LEU B O 1
ATOM 3642 N N . ASP B 1 47 ? 1.374 -22.312 -15.742 1 98.44 47 ASP B N 1
ATOM 3643 C CA . ASP B 1 47 ? 1.384 -22.031 -14.312 1 98.44 47 ASP B CA 1
ATOM 3644 C C . ASP B 1 47 ? 0.686 -23.141 -13.531 1 98.44 47 ASP B C 1
ATOM 3646 O O . ASP B 1 47 ? -0.535 -23.281 -13.609 1 98.44 47 ASP B O 1
ATOM 3650 N N . ALA B 1 48 ? 1.448 -23.812 -12.766 1 98.12 48 ALA B N 1
ATOM 3651 C CA . ALA B 1 48 ? 0.916 -25 -12.086 1 98.12 48 ALA B CA 1
ATOM 3652 C C . ALA B 1 48 ? -0.137 -24.594 -11.055 1 98.12 48 ALA B C 1
ATOM 3654 O O . ALA B 1 48 ? -1.011 -25.406 -10.719 1 98.12 48 ALA B O 1
ATOM 3655 N N . ASP B 1 49 ? -0.037 -23.438 -10.531 1 96.62 49 ASP B N 1
ATOM 3656 C CA . ASP B 1 49 ? -0.982 -23 -9.516 1 96.62 49 ASP B CA 1
ATOM 3657 C C . ASP B 1 49 ? -2.34 -22.672 -10.125 1 96.62 49 ASP B C 1
ATOM 3659 O O . ASP B 1 49 ? -3.383 -23 -9.555 1 96.62 49 ASP B O 1
ATOM 3663 N N . SER B 1 50 ? -2.354 -22.078 -11.258 1 95.94 50 SER B N 1
ATOM 3664 C CA . SER B 1 50 ? -3.607 -21.641 -11.867 1 95.94 50 SER B CA 1
ATOM 3665 C C . SER B 1 50 ? -4.047 -22.594 -12.969 1 95.94 50 SER B C 1
ATOM 3667 O O . SER B 1 50 ? -5.215 -22.594 -13.367 1 95.94 50 SER B O 1
ATOM 3669 N N . GLY B 1 51 ? -3.133 -23.344 -13.5 1 95.62 51 GLY B N 1
ATOM 3670 C CA . GLY B 1 51 ? -3.443 -24.203 -14.633 1 95.62 51 GLY B CA 1
ATOM 3671 C C . GLY B 1 51 ? -3.463 -23.469 -15.953 1 95.62 51 GLY B C 1
ATOM 3672 O O . GLY B 1 51 ? -3.697 -24.078 -17 1 95.62 51 GLY B O 1
ATOM 3673 N N . ASN B 1 52 ? -3.188 -22.172 -15.945 1 96.94 52 ASN B N 1
ATOM 3674 C CA . ASN B 1 52 ? -3.146 -21.406 -17.188 1 96.94 52 ASN B CA 1
ATOM 3675 C C . ASN B 1 52 ? -1.995 -21.844 -18.094 1 96.94 52 ASN B C 1
ATOM 3677 O O . ASN B 1 52 ? -0.872 -22.031 -17.609 1 96.94 52 ASN B O 1
ATOM 3681 N N . ILE B 1 53 ? -2.279 -22.062 -19.344 1 96.81 53 ILE B N 1
ATOM 3682 C CA . ILE B 1 53 ? -1.223 -22.25 -20.328 1 96.81 53 ILE B CA 1
ATOM 3683 C C . ILE B 1 53 ? -0.647 -20.891 -20.734 1 96.81 53 ILE B C 1
ATOM 3685 O O . ILE B 1 53 ? -1.351 -20.062 -21.297 1 96.81 53 ILE B O 1
ATOM 3689 N N . LEU B 1 54 ? 0.525 -20.656 -20.453 1 96.75 54 LEU B N 1
ATOM 3690 C CA . LEU B 1 54 ? 1.153 -19.359 -20.688 1 96.75 54 LEU B CA 1
ATOM 3691 C C . LEU B 1 54 ? 1.779 -19.312 -22.078 1 96.75 54 LEU B C 1
ATOM 3693 O O . LEU B 1 54 ? 1.931 -18.234 -22.656 1 96.75 54 LEU B O 1
ATOM 3697 N N . PHE B 1 55 ? 2.234 -20.438 -22.562 1 96.25 55 PHE B N 1
ATOM 3698 C CA . PHE B 1 55 ? 2.832 -20.531 -23.891 1 96.25 55 PHE B CA 1
ATOM 3699 C C . PHE B 1 55 ? 2.713 -21.953 -24.438 1 96.25 55 PHE B C 1
ATOM 3701 O O . PHE B 1 55 ? 2.84 -22.922 -23.688 1 96.25 55 PHE B O 1
ATOM 3708 N N . CYS B 1 56 ? 2.42 -22.031 -25.672 1 95.88 56 CYS B N 1
ATOM 3709 C CA . CYS B 1 56 ? 2.373 -23.312 -26.359 1 95.88 56 CYS B CA 1
ATOM 3710 C C . CYS B 1 56 ? 2.809 -23.188 -27.812 1 95.88 56 CYS B C 1
ATOM 3712 O O . CYS B 1 56 ? 2.479 -22.203 -28.484 1 95.88 56 CYS B O 1
ATOM 3714 N N . CYS B 1 57 ? 3.572 -24.188 -28.281 1 96.19 57 CYS B N 1
ATOM 3715 C CA . CYS B 1 57 ? 4.008 -24.109 -29.672 1 96.19 57 CYS B CA 1
ATOM 3716 C C . CYS B 1 57 ? 4.406 -25.484 -30.203 1 96.19 57 CYS B C 1
ATOM 3718 O O . CYS B 1 57 ? 4.625 -26.406 -29.422 1 96.19 57 CYS B O 1
ATOM 3720 N N . ASP B 1 58 ? 4.387 -25.594 -31.562 1 96.38 58 ASP B N 1
ATOM 3721 C CA . ASP B 1 58 ? 5.012 -26.703 -32.281 1 96.38 58 ASP B CA 1
ATOM 3722 C C . ASP B 1 58 ? 6.379 -26.297 -32.844 1 96.38 58 ASP B C 1
ATOM 3724 O O . ASP B 1 58 ? 6.543 -25.203 -33.344 1 96.38 58 ASP B O 1
ATOM 3728 N N . ILE B 1 59 ? 7.328 -27.156 -32.594 1 95.5 59 ILE B N 1
ATOM 3729 C CA . ILE B 1 59 ? 8.68 -26.797 -33 1 95.5 59 ILE B CA 1
ATOM 3730 C C . ILE B 1 59 ? 9.461 -28.062 -33.375 1 95.5 59 ILE B C 1
ATOM 3732 O O . ILE B 1 59 ? 9.219 -29.125 -32.781 1 95.5 59 ILE B O 1
ATOM 3736 N N . ASN B 1 60 ? 10.375 -27.906 -34.25 1 95.19 60 ASN B N 1
ATOM 3737 C CA . ASN B 1 60 ? 11.156 -29.062 -34.688 1 95.19 60 ASN B CA 1
ATOM 3738 C C . ASN B 1 60 ? 12.43 -29.219 -33.875 1 95.19 60 ASN B C 1
ATOM 3740 O O . ASN B 1 60 ? 13.023 -30.297 -33.844 1 95.19 60 ASN B O 1
ATOM 3744 N N . ASN B 1 61 ? 12.992 -28.203 -33.406 1 91.5 61 ASN B N 1
ATOM 3745 C CA . ASN B 1 61 ? 14.148 -28.188 -32.5 1 91.5 61 ASN B CA 1
ATOM 3746 C C . ASN B 1 61 ? 14.398 -26.797 -31.938 1 91.5 61 ASN B C 1
ATOM 3748 O O . ASN B 1 61 ? 13.742 -25.828 -32.344 1 91.5 61 ASN B O 1
ATOM 3752 N N . GLY B 1 62 ? 15.273 -26.797 -30.828 1 94.31 62 GLY B N 1
ATOM 3753 C CA . GLY B 1 62 ? 15.711 -25.5 -30.375 1 94.31 62 GLY B CA 1
ATOM 3754 C C . GLY B 1 62 ? 15.109 -25.094 -29.047 1 94.31 62 GLY B C 1
ATOM 3755 O O . GLY B 1 62 ? 14.82 -25.938 -28.203 1 94.31 62 GLY B O 1
ATOM 3756 N N . TRP B 1 63 ? 15.031 -23.734 -28.938 1 95.75 63 TRP B N 1
ATOM 3757 C CA . TRP B 1 63 ? 14.75 -23.172 -27.625 1 95.75 63 TRP B CA 1
ATOM 3758 C C . TRP B 1 63 ? 13.273 -22.828 -27.484 1 95.75 63 TRP B C 1
ATOM 3760 O O . TRP B 1 63 ? 12.656 -22.297 -28.422 1 95.75 63 TRP B O 1
ATOM 3770 N N . VAL B 1 64 ? 12.672 -23.188 -26.391 1 97.44 64 VAL B N 1
ATOM 3771 C CA . VAL B 1 64 ? 11.398 -22.656 -25.922 1 97.44 64 VAL B CA 1
ATOM 3772 C C . VAL B 1 64 ? 11.586 -22.031 -24.531 1 97.44 64 VAL B C 1
ATOM 3774 O O . VAL B 1 64 ? 12.023 -22.703 -23.594 1 97.44 64 VAL B O 1
ATOM 3777 N N . THR B 1 65 ? 11.273 -20.734 -24.406 1 97.38 65 THR B N 1
ATOM 3778 C CA . THR B 1 65 ? 11.477 -20.016 -23.141 1 97.38 65 THR B CA 1
ATOM 3779 C C . THR B 1 65 ? 10.219 -19.234 -22.766 1 97.38 65 THR B C 1
ATOM 3781 O O . THR B 1 65 ? 9.477 -18.781 -23.641 1 97.38 65 THR B O 1
ATOM 3784 N N . SER B 1 66 ? 10.008 -19.125 -21.516 1 97.81 66 SER B N 1
ATOM 3785 C CA . SER B 1 66 ? 8.867 -18.344 -21.047 1 97.81 66 SER B CA 1
ATOM 3786 C C . SER B 1 66 ? 9.133 -16.859 -21.156 1 97.81 66 SER B C 1
ATOM 3788 O O . SER B 1 66 ? 10.281 -16.406 -21.109 1 97.81 66 SER B O 1
ATOM 3790 N N . SER B 1 67 ? 8.086 -16.094 -21.297 1 96.69 67 SER B N 1
ATOM 3791 C CA . SER B 1 67 ? 8.18 -14.633 -21.25 1 96.69 67 SER B CA 1
ATOM 3792 C C . SER B 1 67 ? 8.305 -14.125 -19.812 1 96.69 67 SER B C 1
ATOM 3794 O O . SER B 1 67 ? 9.102 -13.234 -19.531 1 96.69 67 SER B O 1
ATOM 3796 N N . LYS B 1 68 ? 7.5 -14.758 -18.922 1 97.75 68 LYS B N 1
ATOM 3797 C CA . LYS B 1 68 ? 7.551 -14.359 -17.516 1 97.75 68 LYS B CA 1
ATOM 3798 C C . LYS B 1 68 ? 8.859 -14.797 -16.859 1 97.75 68 LYS B C 1
ATOM 3800 O O . LYS B 1 68 ? 9.312 -15.93 -17.062 1 97.75 68 LYS B O 1
ATOM 3805 N N . LYS B 1 69 ? 9.453 -13.859 -16.078 1 97.62 69 LYS B N 1
ATOM 3806 C CA . LYS B 1 69 ? 10.766 -14.125 -15.508 1 97.62 69 LYS B CA 1
ATOM 3807 C C . LYS B 1 69 ? 10.719 -14.109 -13.984 1 97.62 69 LYS B C 1
ATOM 3809 O O . LYS B 1 69 ? 11.68 -14.508 -13.32 1 97.62 69 LYS B O 1
ATOM 3814 N N . TYR B 1 70 ? 9.586 -13.68 -13.383 1 97.88 70 TYR B N 1
ATOM 3815 C CA . TYR B 1 70 ? 9.391 -13.727 -11.938 1 97.88 70 TYR B CA 1
ATOM 3816 C C . TYR B 1 70 ? 8.891 -15.102 -11.5 1 97.88 70 TYR B C 1
ATOM 3818 O O . TYR B 1 70 ? 8.703 -15.992 -12.328 1 97.88 70 TYR B O 1
ATOM 3826 N N . PHE B 1 71 ? 8.773 -15.305 -10.227 1 98.5 71 PHE B N 1
ATOM 3827 C CA . PHE B 1 71 ? 8.391 -16.625 -9.734 1 98.5 71 PHE B CA 1
ATOM 3828 C C . PHE B 1 71 ? 7.008 -17.016 -10.242 1 98.5 71 PHE B C 1
ATOM 3830 O O . PHE B 1 71 ? 6.023 -16.312 -9.984 1 98.5 71 PHE B O 1
ATOM 3837 N N . VAL B 1 72 ? 6.879 -17.922 -10.953 1 98.5 72 VAL B N 1
ATOM 3838 C CA . VAL B 1 72 ? 5.73 -18.719 -11.375 1 98.5 72 VAL B CA 1
ATOM 3839 C C . VAL B 1 72 ? 6.016 -20.203 -11.141 1 98.5 72 VAL B C 1
ATOM 3841 O O . VAL B 1 72 ? 7.094 -20.688 -11.469 1 98.5 72 VAL B O 1
ATOM 3844 N N . ARG B 1 73 ? 5.145 -20.891 -10.492 1 98.44 73 ARG B N 1
ATOM 3845 C CA . ARG B 1 73 ? 5.359 -22.328 -10.359 1 98.44 73 ARG B CA 1
ATOM 3846 C C . ARG B 1 73 ? 5.141 -23.031 -11.688 1 98.44 73 ARG B C 1
ATOM 3848 O O . ARG B 1 73 ? 4.152 -23.766 -11.859 1 98.44 73 ARG B O 1
ATOM 3855 N N . PHE B 1 74 ? 6.066 -22.969 -12.523 1 98.75 74 PHE B N 1
ATOM 3856 C CA . PHE B 1 74 ? 5.969 -23.438 -13.906 1 98.75 74 PHE B CA 1
ATOM 3857 C C . PHE B 1 74 ? 5.836 -24.953 -13.961 1 98.75 74 PHE B C 1
ATOM 3859 O O . PHE B 1 74 ? 6.484 -25.672 -13.195 1 98.75 74 PHE B O 1
ATOM 3866 N N . ARG B 1 75 ? 5.008 -25.391 -14.82 1 98.75 75 ARG B N 1
ATOM 3867 C CA . ARG B 1 75 ? 4.949 -26.766 -15.289 1 98.75 75 ARG B CA 1
ATOM 3868 C C . ARG B 1 75 ? 5.324 -26.859 -16.766 1 98.75 75 ARG B C 1
ATOM 3870 O O . ARG B 1 75 ? 4.77 -26.141 -17.594 1 98.75 75 ARG B O 1
ATOM 3877 N N . ILE B 1 76 ? 6.289 -27.672 -17.078 1 98.69 76 ILE B N 1
ATOM 3878 C CA . ILE B 1 76 ? 6.77 -27.875 -18.453 1 98.69 76 ILE B CA 1
ATOM 3879 C C . ILE B 1 76 ? 6.27 -29.219 -18.969 1 98.69 76 ILE B C 1
ATOM 3881 O O . ILE B 1 76 ? 6.531 -30.266 -18.375 1 98.69 76 ILE B O 1
ATOM 3885 N N . GLN B 1 77 ? 5.566 -29.156 -20.109 1 98.5 77 GLN B N 1
ATOM 3886 C CA . GLN B 1 77 ? 5.152 -30.375 -20.781 1 98.5 77 GLN B CA 1
ATOM 3887 C C . GLN B 1 77 ? 5.68 -30.406 -22.219 1 98.5 77 GLN B C 1
ATOM 3889 O O . GLN B 1 77 ? 5.539 -29.438 -22.969 1 98.5 77 GLN B O 1
ATOM 3894 N N . VAL B 1 78 ? 6.305 -31.484 -22.562 1 98.25 78 VAL B N 1
ATOM 3895 C CA . VAL B 1 78 ? 6.793 -31.703 -23.922 1 98.25 78 VAL B CA 1
ATOM 3896 C C . VAL B 1 78 ? 6.195 -33 -24.484 1 98.25 78 VAL B C 1
ATOM 3898 O O . VAL B 1 78 ? 6.266 -34.062 -23.859 1 98.25 78 VAL B O 1
ATOM 3901 N N . PHE B 1 79 ? 5.633 -32.875 -25.609 1 97.5 79 PHE B N 1
ATOM 3902 C CA . PHE B 1 79 ? 5.023 -33.969 -26.328 1 97.5 79 PHE B CA 1
ATOM 3903 C C . PHE B 1 79 ? 5.715 -34.219 -27.656 1 97.5 79 PHE B C 1
ATOM 3905 O O . PHE B 1 79 ? 6.242 -33.281 -28.266 1 97.5 79 PHE B O 1
ATOM 3912 N N . ARG B 1 80 ? 5.699 -35.469 -28.031 1 96.06 80 ARG B N 1
ATOM 3913 C CA . ARG B 1 80 ? 5.859 -35.688 -29.469 1 96.06 80 ARG B CA 1
ATOM 3914 C C . ARG B 1 80 ? 4.602 -35.281 -30.219 1 96.06 80 ARG B C 1
ATOM 3916 O O . ARG B 1 80 ? 3.482 -35.531 -29.766 1 96.06 80 ARG B O 1
ATOM 3923 N N . GLN B 1 81 ? 4.832 -34.656 -31.328 1 93.5 81 GLN B N 1
ATOM 3924 C CA . GLN B 1 81 ? 3.658 -34.188 -32.062 1 93.5 81 GLN B CA 1
ATOM 3925 C C . GLN B 1 81 ? 2.721 -35.344 -32.375 1 93.5 81 GLN B C 1
ATOM 3927 O O . GLN B 1 81 ? 3.166 -36.406 -32.844 1 93.5 81 GLN B O 1
ATOM 3932 N N . GLY B 1 82 ? 1.452 -35.219 -32.062 1 90.31 82 GLY B N 1
ATOM 3933 C CA . GLY B 1 82 ? 0.449 -36.219 -32.344 1 90.31 82 GLY B CA 1
ATOM 3934 C C . GLY B 1 82 ? 0.162 -37.125 -31.141 1 90.31 82 GLY B C 1
ATOM 3935 O O . GLY B 1 82 ? -0.82 -37.875 -31.141 1 90.31 82 GLY B O 1
ATOM 3936 N N . GLU B 1 83 ? 1.026 -37.094 -30.172 1 92.31 83 GLU B N 1
ATOM 3937 C CA . GLU B 1 83 ? 0.823 -37.875 -28.969 1 92.31 83 GLU B CA 1
ATOM 3938 C C . GLU B 1 83 ? 0.089 -37.094 -27.891 1 92.31 83 GLU B C 1
ATOM 3940 O O . GLU B 1 83 ? 0.283 -35.875 -27.766 1 92.31 83 GLU B O 1
ATOM 3945 N N . ASP B 1 84 ? -0.682 -37.812 -27.125 1 91.56 84 ASP B N 1
ATOM 3946 C CA . ASP B 1 84 ? -1.495 -37.156 -26.109 1 91.56 84 ASP B CA 1
ATOM 3947 C C . ASP B 1 84 ? -0.78 -37.125 -24.766 1 91.56 84 ASP B C 1
ATOM 3949 O O . ASP B 1 84 ? -1.053 -36.281 -23.922 1 91.56 84 ASP B O 1
ATOM 3953 N N . SER B 1 85 ? 0.102 -38.062 -24.609 1 95.75 85 SER B N 1
ATOM 3954 C CA . SER B 1 85 ? 0.825 -38.125 -23.344 1 95.75 85 SER B CA 1
ATOM 3955 C C . SER B 1 85 ? 2.174 -37.406 -23.438 1 95.75 85 SER B C 1
ATOM 3957 O O . SER B 1 85 ? 2.918 -37.625 -24.406 1 95.75 85 SER B O 1
ATOM 3959 N N . PRO B 1 86 ? 2.461 -36.625 -22.484 1 97.06 86 PRO B N 1
ATOM 3960 C CA . PRO B 1 86 ? 3.738 -35.906 -22.547 1 97.06 86 PRO B CA 1
ATOM 3961 C C . PRO B 1 86 ? 4.938 -36.812 -22.266 1 97.06 86 PRO B C 1
ATOM 3963 O O . PRO B 1 86 ? 4.855 -37.719 -21.422 1 97.06 86 PRO B O 1
ATOM 3966 N N . LEU B 1 87 ? 5.945 -36.594 -22.953 1 96.69 87 LEU B N 1
ATOM 3967 C CA . LEU B 1 87 ? 7.223 -37.25 -22.703 1 96.69 87 LEU B CA 1
ATOM 3968 C C . LEU B 1 87 ? 7.906 -36.656 -21.469 1 96.69 87 LEU B C 1
ATOM 3970 O O . LEU B 1 87 ? 8.539 -37.406 -20.703 1 96.69 87 LEU B O 1
ATOM 3974 N N . LEU B 1 88 ? 7.891 -35.375 -21.375 1 97.69 88 LEU B N 1
ATOM 3975 C CA . LEU B 1 88 ? 8.367 -34.625 -20.203 1 97.69 88 LEU B CA 1
ATOM 3976 C C . LEU B 1 88 ? 7.223 -33.875 -19.531 1 97.69 88 LEU B C 1
ATOM 3978 O O . LEU B 1 88 ? 6.43 -33.219 -20.188 1 97.69 88 LEU B O 1
ATOM 3982 N N . ASP B 1 89 ? 7.02 -34.062 -18.266 1 98.38 89 ASP B N 1
ATOM 3983 C CA . ASP B 1 89 ? 6.023 -33.375 -17.438 1 98.38 89 ASP B CA 1
ATOM 3984 C C . ASP B 1 89 ? 6.609 -33 -16.078 1 98.38 89 ASP B C 1
ATOM 3986 O O . ASP B 1 89 ? 6.484 -33.75 -15.109 1 98.38 89 ASP B O 1
ATOM 3990 N N . GLU B 1 90 ? 7.27 -31.812 -16.062 1 98.31 90 GLU B N 1
ATOM 3991 C CA . GLU B 1 90 ? 8.008 -31.375 -14.867 1 98.31 90 GLU B CA 1
ATOM 3992 C C . GLU B 1 90 ? 7.406 -30.109 -14.273 1 98.31 90 GLU B C 1
ATOM 3994 O O . GLU B 1 90 ? 7.164 -29.141 -14.992 1 98.31 90 GLU B O 1
ATOM 3999 N N . THR B 1 91 ? 7.055 -30.156 -13.016 1 98.62 91 THR B N 1
ATOM 4000 C CA . THR B 1 91 ? 6.59 -28.984 -12.281 1 98.62 91 THR B CA 1
ATOM 4001 C C . THR B 1 91 ? 7.688 -28.453 -11.359 1 98.62 91 THR B C 1
ATOM 4003 O O . THR B 1 91 ? 8.367 -29.234 -10.688 1 98.62 91 THR B O 1
ATOM 4006 N N . LEU B 1 92 ? 7.883 -27.234 -11.336 1 98.69 92 LEU B N 1
ATOM 4007 C CA . LEU B 1 92 ? 8.891 -26.594 -10.5 1 98.69 92 LEU B CA 1
ATOM 4008 C C . LEU B 1 92 ? 8.781 -27.062 -9.055 1 98.69 92 LEU B C 1
ATOM 4010 O O . LEU B 1 92 ? 7.703 -27 -8.461 1 98.69 92 LEU B O 1
ATOM 4014 N N . ASN B 1 93 ? 9.773 -27.547 -8.547 1 98.44 93 ASN B N 1
ATOM 4015 C CA . ASN B 1 93 ? 9.953 -27.906 -7.141 1 98.44 93 ASN B CA 1
ATOM 4016 C C . ASN B 1 93 ? 11.305 -27.453 -6.609 1 98.44 93 ASN B C 1
ATOM 4018 O O . ASN B 1 93 ? 12.344 -28.016 -6.965 1 98.44 93 ASN B O 1
ATOM 4022 N N . LEU B 1 94 ? 11.312 -26.562 -5.691 1 98.69 94 LEU B N 1
ATOM 4023 C CA . LEU B 1 94 ? 12.547 -25.891 -5.305 1 98.69 94 LEU B CA 1
ATOM 4024 C C . LEU B 1 94 ? 13.18 -26.562 -4.09 1 98.69 94 LEU B C 1
ATOM 4026 O O . LEU B 1 94 ? 14.305 -26.219 -3.703 1 98.69 94 LEU B O 1
ATOM 4030 N N . THR B 1 95 ? 12.5 -27.5 -3.479 1 98.69 95 THR B N 1
ATOM 4031 C CA . THR B 1 95 ? 12.992 -28.125 -2.256 1 98.69 95 THR B CA 1
ATOM 4032 C C . THR B 1 95 ? 14.344 -28.797 -2.494 1 98.69 95 THR B C 1
ATOM 4034 O O . THR B 1 95 ? 14.492 -29.594 -3.424 1 98.69 95 THR B O 1
ATOM 4037 N N . ASP B 1 96 ? 15.289 -28.438 -1.731 1 98.12 96 ASP B N 1
ATOM 4038 C CA . ASP B 1 96 ? 16.641 -28.984 -1.735 1 98.12 96 ASP B CA 1
ATOM 4039 C C . ASP B 1 96 ? 17.328 -28.766 -3.086 1 98.12 96 ASP B C 1
ATOM 4041 O O . ASP B 1 96 ? 18.172 -29.562 -3.492 1 98.12 96 ASP B O 1
ATOM 4045 N N . ARG B 1 97 ? 16.875 -27.797 -3.857 1 98.5 97 ARG B N 1
ATOM 4046 C CA . ARG B 1 97 ? 17.5 -27.438 -5.133 1 98.5 97 ARG B CA 1
ATOM 4047 C C . ARG B 1 97 ? 18.344 -26.172 -4.996 1 98.5 97 ARG B C 1
ATOM 4049 O O . ARG B 1 97 ? 18.094 -25.344 -4.109 1 98.5 97 ARG B O 1
ATOM 4056 N N . ASP B 1 98 ? 19.344 -26.047 -5.898 1 98.5 98 ASP B N 1
ATOM 4057 C CA . ASP B 1 98 ? 20.156 -24.844 -5.93 1 98.5 98 ASP B CA 1
ATOM 4058 C C . ASP B 1 98 ? 19.422 -23.688 -6.621 1 98.5 98 ASP B C 1
ATOM 4060 O O . ASP B 1 98 ? 19.078 -23.781 -7.805 1 98.5 98 ASP B O 1
ATOM 4064 N N . VAL B 1 99 ? 19.172 -22.688 -5.887 1 98.62 99 VAL B N 1
ATOM 4065 C CA . VAL B 1 99 ? 18.453 -21.531 -6.402 1 98.62 99 VAL B CA 1
ATOM 4066 C C . VAL B 1 99 ? 19.297 -20.266 -6.215 1 98.62 99 VAL B C 1
ATOM 4068 O O . VAL B 1 99 ? 19.938 -20.094 -5.184 1 98.62 99 VAL B O 1
ATOM 4071 N N . LEU B 1 100 ? 19.312 -19.422 -7.23 1 98 100 LEU B N 1
ATOM 4072 C CA . LEU B 1 100 ? 20.062 -18.172 -7.18 1 98 100 LEU B CA 1
ATOM 4073 C C . LEU B 1 100 ? 19.141 -16.969 -7.34 1 98 100 LEU B C 1
ATOM 4075 O O . LEU B 1 100 ? 18.344 -16.922 -8.281 1 98 100 LEU B O 1
ATOM 4079 N N . ILE B 1 101 ? 19.125 -16.078 -6.383 1 98 101 ILE B N 1
ATOM 4080 C CA . ILE B 1 101 ? 18.453 -14.789 -6.492 1 98 101 ILE B CA 1
ATOM 4081 C C . ILE B 1 101 ? 19.484 -13.68 -6.633 1 98 101 ILE B C 1
ATOM 4083 O O . ILE B 1 101 ? 20.391 -13.555 -5.805 1 98 101 ILE B O 1
ATOM 4087 N N . SER B 1 102 ? 19.328 -12.914 -7.617 1 96.44 102 SER B N 1
ATOM 4088 C CA . SER B 1 102 ? 20.281 -11.836 -7.891 1 96.44 102 SER B CA 1
ATOM 4089 C C . SER B 1 102 ? 19.688 -10.477 -7.547 1 96.44 102 SER B C 1
ATOM 4091 O O . SER B 1 102 ? 18.531 -10.188 -7.875 1 96.44 102 SER B O 1
ATOM 4093 N N . PHE B 1 103 ? 20.5 -9.641 -6.875 1 96.12 103 PHE B N 1
ATOM 4094 C CA . PHE B 1 103 ? 20.156 -8.258 -6.535 1 96.12 103 PHE B CA 1
ATOM 4095 C C . PHE B 1 103 ? 21.109 -7.285 -7.215 1 96.12 103 PHE B C 1
ATOM 4097 O O . PHE B 1 103 ? 22.266 -7.633 -7.512 1 96.12 103 PHE B O 1
ATOM 4104 N N . PRO B 1 104 ? 20.641 -6.062 -7.473 1 92.38 104 PRO B N 1
ATOM 4105 C CA . PRO B 1 104 ? 21.547 -5.055 -8.008 1 92.38 104 PRO B CA 1
ATOM 4106 C C . PRO B 1 104 ? 22.609 -4.621 -6.992 1 92.38 104 PRO B C 1
ATOM 4108 O O . PRO B 1 104 ? 22.5 -4.953 -5.809 1 92.38 104 PRO B O 1
ATOM 4111 N N . THR B 1 105 ? 23.609 -3.941 -7.555 1 88.19 105 THR B N 1
ATOM 4112 C CA . THR B 1 105 ? 24.656 -3.412 -6.695 1 88.19 105 THR B CA 1
ATOM 4113 C C . THR B 1 105 ? 24.641 -1.888 -6.684 1 88.19 105 THR B C 1
ATOM 4115 O O . THR B 1 105 ? 24.016 -1.266 -7.551 1 88.19 105 THR B O 1
ATOM 4118 N N . GLY B 1 106 ? 25.125 -1.286 -5.66 1 80.12 106 GLY B N 1
ATOM 4119 C CA . GLY B 1 106 ? 25.281 0.158 -5.609 1 80.12 106 GLY B CA 1
ATOM 4120 C C . GLY B 1 106 ? 24.172 0.856 -4.836 1 80.12 106 GLY B C 1
ATOM 4121 O O . GLY B 1 106 ? 24.141 2.088 -4.785 1 80.12 106 GLY B O 1
ATOM 4122 N N . THR B 1 107 ? 23.312 0.132 -4.371 1 86.19 107 THR B N 1
ATOM 4123 C CA . THR B 1 107 ? 22.219 0.74 -3.619 1 86.19 107 THR B CA 1
ATOM 4124 C C . THR B 1 107 ? 22.031 0.04 -2.275 1 86.19 107 THR B C 1
ATOM 4126 O O . THR B 1 107 ? 22 -1.191 -2.211 1 86.19 107 THR B O 1
ATOM 4129 N N . LEU B 1 108 ? 21.969 0.795 -1.31 1 91 108 LEU B N 1
ATOM 4130 C CA . LEU B 1 108 ? 21.828 0.258 0.039 1 91 108 LEU B CA 1
ATOM 4131 C C . LEU B 1 108 ? 20.359 0.007 0.374 1 91 108 LEU B C 1
ATOM 4133 O O . LEU B 1 108 ? 19.984 -1.109 0.737 1 91 108 LEU B O 1
ATOM 4137 N N . GLY B 1 109 ? 19.516 1.014 0.174 1 92.88 109 GLY B N 1
ATOM 4138 C CA . GLY B 1 109 ? 18.109 0.944 0.536 1 92.88 109 GLY B CA 1
ATOM 4139 C C . GLY B 1 109 ? 17.359 -0.174 -0.171 1 92.88 109 GLY B C 1
ATOM 4140 O O . GLY B 1 109 ? 16.547 -0.864 0.438 1 92.88 109 GLY B O 1
ATOM 4141 N N . ASP B 1 110 ? 17.688 -0.422 -1.419 1 93 110 ASP B N 1
ATOM 4142 C CA . ASP B 1 110 ? 17.031 -1.469 -2.203 1 93 110 ASP B CA 1
ATOM 4143 C C . ASP B 1 110 ? 17.266 -2.844 -1.581 1 93 110 ASP B C 1
ATOM 4145 O O . ASP B 1 110 ? 16.328 -3.596 -1.351 1 93 110 ASP B O 1
ATOM 4149 N N . LEU B 1 111 ? 18.484 -3.086 -1.25 1 95.62 111 LEU B N 1
ATOM 4150 C CA . LEU B 1 111 ? 18.844 -4.41 -0.759 1 95.62 111 LEU B CA 1
ATOM 4151 C C . LEU B 1 111 ? 18.281 -4.645 0.638 1 95.62 111 LEU B C 1
ATOM 4153 O O . LEU B 1 111 ? 17.781 -5.734 0.937 1 95.62 111 LEU B O 1
ATOM 4157 N N . LEU B 1 112 ? 18.344 -3.596 1.46 1 97.19 112 LEU B N 1
ATOM 4158 C CA . LEU B 1 112 ? 17.812 -3.742 2.809 1 97.19 112 LEU B CA 1
ATOM 4159 C C . LEU B 1 112 ? 16.297 -3.91 2.775 1 97.19 112 LEU B C 1
ATOM 4161 O O . LEU B 1 112 ? 15.727 -4.605 3.617 1 97.19 112 LEU B O 1
ATOM 4165 N N . GLY B 1 113 ? 15.703 -3.275 1.823 1 97.19 113 GLY B N 1
ATOM 4166 C CA . GLY B 1 113 ? 14.258 -3.387 1.683 1 97.19 113 GLY B CA 1
ATOM 4167 C C . GLY B 1 113 ? 13.82 -4.699 1.065 1 97.19 113 GLY B C 1
ATOM 4168 O O . GLY B 1 113 ? 12.75 -5.219 1.39 1 97.19 113 GLY B O 1
ATOM 4169 N N . TRP B 1 114 ? 14.633 -5.309 0.183 1 98 114 TRP B N 1
ATOM 4170 C CA . TRP B 1 114 ? 14.203 -6.449 -0.625 1 98 114 TRP B CA 1
ATOM 4171 C C . TRP B 1 114 ? 14.664 -7.762 -0.004 1 98 114 TRP B C 1
ATOM 4173 O O . TRP B 1 114 ? 13.984 -8.789 -0.132 1 98 114 TRP B O 1
ATOM 4183 N N . PHE B 1 115 ? 15.734 -7.84 0.745 1 98.31 115 PHE B N 1
ATOM 4184 C CA . PHE B 1 115 ? 16.406 -9.078 1.14 1 98.31 115 PHE B CA 1
ATOM 4185 C C . PHE B 1 115 ? 15.492 -9.922 2.016 1 98.31 115 PHE B C 1
ATOM 4187 O O . PHE B 1 115 ? 15.469 -11.148 1.895 1 98.31 115 PHE B O 1
ATOM 4194 N N . PRO B 1 116 ? 14.727 -9.32 2.926 1 98.5 116 PRO B N 1
ATOM 4195 C CA . PRO B 1 116 ? 13.883 -10.156 3.785 1 98.5 116 PRO B CA 1
ATOM 4196 C C . PRO B 1 116 ? 12.969 -11.086 2.992 1 98.5 116 PRO B C 1
ATOM 4198 O O . PRO B 1 116 ? 12.617 -12.172 3.469 1 98.5 116 PRO B O 1
ATOM 4201 N N . TYR B 1 117 ? 12.641 -10.734 1.826 1 98.62 117 TYR B N 1
ATOM 4202 C CA . TYR B 1 117 ? 11.758 -11.562 1.006 1 98.62 117 TYR B CA 1
ATOM 4203 C C . TYR B 1 117 ? 12.5 -12.758 0.438 1 98.62 117 TYR B C 1
ATOM 4205 O O . TYR B 1 117 ? 11.906 -13.812 0.191 1 98.62 117 TYR B O 1
ATOM 4213 N N . ALA B 1 118 ? 13.789 -12.602 0.21 1 98.69 118 ALA B N 1
ATOM 4214 C CA . ALA B 1 118 ? 14.602 -13.75 -0.182 1 98.69 118 ALA B CA 1
ATOM 4215 C C . ALA B 1 118 ? 14.664 -14.789 0.935 1 98.69 118 ALA B C 1
ATOM 4217 O O . ALA B 1 118 ? 14.617 -15.992 0.676 1 98.69 118 ALA B O 1
ATOM 4218 N N . GLU B 1 119 ? 14.797 -14.297 2.154 1 98.56 119 GLU B N 1
ATOM 4219 C CA . GLU B 1 119 ? 14.789 -15.227 3.281 1 98.56 119 GLU B CA 1
ATOM 4220 C C . GLU B 1 119 ? 13.461 -15.969 3.373 1 98.56 119 GLU B C 1
ATOM 4222 O O . GLU B 1 119 ? 13.438 -17.172 3.609 1 98.56 119 GLU B O 1
ATOM 4227 N N . ARG B 1 120 ? 12.375 -15.234 3.203 1 98.56 120 ARG B N 1
ATOM 4228 C CA . ARG B 1 120 ? 11.055 -15.859 3.217 1 98.56 120 ARG B CA 1
ATOM 4229 C C . ARG B 1 120 ? 10.938 -16.906 2.117 1 98.56 120 ARG B C 1
ATOM 4231 O O . ARG B 1 120 ? 10.352 -17.969 2.33 1 98.56 120 ARG B O 1
ATOM 4238 N N . PHE B 1 121 ? 11.531 -16.578 1.021 1 98.75 121 PHE B N 1
ATOM 4239 C CA . PHE B 1 121 ? 11.516 -17.484 -0.114 1 98.75 121 PHE B CA 1
ATOM 4240 C C . PHE B 1 121 ? 12.25 -18.781 0.225 1 98.75 121 PHE B C 1
ATOM 4242 O O . PHE B 1 121 ? 11.734 -19.875 -0.022 1 98.75 121 PHE B O 1
ATOM 4249 N N . GLN B 1 122 ? 13.406 -18.594 0.795 1 98.81 122 GLN B N 1
ATOM 4250 C CA . GLN B 1 122 ? 14.203 -19.75 1.196 1 98.81 122 GLN B CA 1
ATOM 4251 C C . GLN B 1 122 ? 13.445 -20.609 2.201 1 98.81 122 GLN B C 1
ATOM 4253 O O . GLN B 1 122 ? 13.414 -21.844 2.072 1 98.81 122 GLN B O 1
ATOM 4258 N N . SER B 1 123 ? 12.859 -19.984 3.152 1 98.19 123 SER B N 1
ATOM 4259 C CA . SER B 1 123 ? 12.141 -20.703 4.199 1 98.19 123 SER B CA 1
ATOM 4260 C C . SER B 1 123 ? 10.914 -21.406 3.643 1 98.19 123 SER B C 1
ATOM 4262 O O . SER B 1 123 ? 10.641 -22.562 4 1 98.19 123 SER B O 1
ATOM 4264 N N . LEU B 1 124 ? 10.211 -20.766 2.799 1 97.75 124 LEU B N 1
ATOM 4265 C CA . LEU B 1 124 ? 8.984 -21.328 2.23 1 97.75 124 LEU B CA 1
ATOM 4266 C C . LEU B 1 124 ? 9.281 -22.547 1.383 1 97.75 124 LEU B C 1
ATOM 4268 O O . LEU B 1 124 ? 8.578 -23.562 1.472 1 97.75 124 LEU B O 1
ATOM 4272 N N . HIS B 1 125 ? 10.367 -22.469 0.592 1 98.5 125 HIS B N 1
ATOM 4273 C CA . HIS B 1 125 ? 10.594 -23.5 -0.413 1 98.5 125 HIS B CA 1
ATOM 4274 C C . HIS B 1 125 ? 11.641 -24.5 0.058 1 98.5 125 HIS B C 1
ATOM 4276 O O . HIS B 1 125 ? 11.844 -25.531 -0.573 1 98.5 125 HIS B O 1
ATOM 4282 N N . GLN B 1 126 ? 12.383 -24.156 1.139 1 98.44 126 GLN B N 1
ATOM 4283 C CA . GLN B 1 126 ? 13.422 -25.016 1.68 1 98.44 126 GLN B CA 1
ATOM 4284 C C . GLN B 1 126 ? 14.477 -25.328 0.621 1 98.44 126 GLN B C 1
ATOM 4286 O O . GLN B 1 126 ? 14.883 -26.484 0.468 1 98.44 126 GLN B O 1
ATOM 4291 N N . CYS B 1 127 ? 14.82 -24.328 -0.123 1 98.69 127 CYS B N 1
ATOM 4292 C CA . CYS B 1 127 ? 15.828 -24.5 -1.164 1 98.69 127 CYS B CA 1
ATOM 4293 C C . CYS B 1 127 ? 17.219 -24.172 -0.635 1 98.69 127 CYS B C 1
ATOM 4295 O O . CYS B 1 127 ? 17.359 -23.656 0.482 1 98.69 127 CYS B O 1
ATOM 4297 N N . ARG B 1 128 ? 18.266 -24.578 -1.364 1 98.69 128 ARG B N 1
ATOM 4298 C CA . ARG B 1 128 ? 19.625 -24.094 -1.146 1 98.69 128 ARG B CA 1
ATOM 4299 C C . ARG B 1 128 ? 19.844 -22.766 -1.864 1 98.69 128 ARG B C 1
ATOM 4301 O O . ARG B 1 128 ? 20.141 -22.734 -3.059 1 98.69 128 ARG B O 1
ATOM 4308 N N . LEU B 1 129 ? 19.703 -21.703 -1.123 1 98.81 129 LEU B N 1
ATOM 4309 C CA . LEU B 1 129 ? 19.625 -20.375 -1.729 1 98.81 129 LEU B CA 1
ATOM 4310 C C . LEU B 1 129 ? 20.984 -19.688 -1.725 1 98.81 129 LEU B C 1
ATOM 4312 O O . LEU B 1 129 ? 21.688 -19.703 -0.709 1 98.81 129 LEU B O 1
ATOM 4316 N N . GLU B 1 130 ? 21.359 -19.172 -2.879 1 98.56 130 GLU B N 1
ATOM 4317 C CA . GLU B 1 130 ? 22.469 -18.234 -3.035 1 98.56 130 GLU B CA 1
ATOM 4318 C C . GLU B 1 130 ? 21.953 -16.859 -3.479 1 98.56 130 GLU B C 1
ATOM 4320 O O . GLU B 1 130 ? 21.172 -16.766 -4.414 1 98.56 130 GLU B O 1
ATOM 4325 N N . CYS B 1 131 ? 22.375 -15.844 -2.791 1 98.06 131 CYS B N 1
ATOM 4326 C CA . CYS B 1 131 ? 22.047 -14.469 -3.164 1 98.06 131 CYS B CA 1
ATOM 4327 C C . CYS B 1 131 ? 23.281 -13.719 -3.627 1 98.06 131 CYS B C 1
ATOM 4329 O O . CYS B 1 131 ? 24.312 -13.719 -2.939 1 98.06 131 CYS B O 1
ATOM 4331 N N . THR B 1 132 ? 23.203 -13.102 -4.785 1 96.5 132 THR B N 1
ATOM 4332 C CA . THR B 1 132 ? 24.312 -12.266 -5.246 1 96.5 132 THR B CA 1
ATOM 4333 C C . THR B 1 132 ? 24.031 -10.797 -4.977 1 96.5 132 THR B C 1
ATOM 4335 O O . THR B 1 132 ? 22.938 -10.305 -5.281 1 96.5 132 THR B O 1
ATOM 4338 N N . MET B 1 133 ? 24.953 -10.117 -4.418 1 95.88 133 MET B N 1
ATOM 4339 C CA . MET B 1 133 ? 24.828 -8.711 -4.066 1 95.88 133 MET B CA 1
ATOM 4340 C C . MET B 1 133 ? 26.203 -8.102 -3.789 1 95.88 133 MET B C 1
ATOM 4342 O O . MET B 1 133 ? 27.219 -8.766 -3.951 1 95.88 133 MET B O 1
ATOM 4346 N N . ALA B 1 134 ? 26.234 -6.809 -3.494 1 94.62 134 ALA B N 1
ATOM 4347 C CA . ALA B 1 134 ? 27.484 -6.094 -3.262 1 94.62 134 ALA B CA 1
ATOM 4348 C C . ALA B 1 134 ? 28.188 -6.605 -2.006 1 94.62 134 ALA B C 1
ATOM 4350 O O . ALA B 1 134 ? 27.531 -6.953 -1.021 1 94.62 134 ALA B O 1
ATOM 4351 N N . GLN B 1 135 ? 29.5 -6.523 -1.968 1 95.44 135 GLN B N 1
ATOM 4352 C CA . GLN B 1 135 ? 30.328 -7.09 -0.899 1 95.44 135 GLN B CA 1
ATOM 4353 C C . GLN B 1 135 ? 30 -6.434 0.441 1 95.44 135 GLN B C 1
ATOM 4355 O O . GLN B 1 135 ? 29.984 -7.102 1.476 1 95.44 135 GLN B O 1
ATOM 4360 N N . ASP B 1 136 ? 29.797 -5.156 0.431 1 95.19 136 ASP B N 1
ATOM 4361 C CA . ASP B 1 136 ? 29.547 -4.449 1.683 1 95.19 136 ASP B CA 1
ATOM 4362 C C . ASP B 1 136 ? 28.234 -4.914 2.316 1 95.19 136 ASP B C 1
ATOM 4364 O O . ASP B 1 136 ? 28.125 -4.98 3.541 1 95.19 136 ASP B O 1
ATOM 4368 N N . ILE B 1 137 ? 27.312 -5.242 1.48 1 97.06 137 ILE B N 1
ATOM 4369 C CA . ILE B 1 137 ? 26.047 -5.746 1.98 1 97.06 137 ILE B CA 1
ATOM 4370 C C . ILE B 1 137 ? 26.219 -7.172 2.494 1 97.06 137 ILE B C 1
ATOM 4372 O O . ILE B 1 137 ? 25.641 -7.539 3.523 1 97.06 137 ILE B O 1
ATOM 4376 N N . ILE B 1 138 ? 26.984 -7.973 1.799 1 97.5 138 ILE B N 1
ATOM 4377 C CA . ILE B 1 138 ? 27.297 -9.336 2.23 1 97.5 138 ILE B CA 1
ATOM 4378 C C . ILE B 1 138 ? 27.922 -9.305 3.621 1 97.5 138 ILE B C 1
ATOM 4380 O O . ILE B 1 138 ? 27.516 -10.062 4.508 1 97.5 138 ILE B O 1
ATOM 4384 N N . ASP B 1 139 ? 28.844 -8.406 3.795 1 97.62 139 ASP B N 1
ATOM 4385 C CA . ASP B 1 139 ? 29.547 -8.289 5.07 1 97.62 139 ASP B CA 1
ATOM 4386 C C . ASP B 1 139 ? 28.562 -7.988 6.203 1 97.62 139 ASP B C 1
ATOM 4388 O O . ASP B 1 139 ? 28.75 -8.453 7.332 1 97.62 139 ASP B O 1
ATOM 4392 N N . LEU B 1 140 ? 27.578 -7.242 5.883 1 97.88 140 LEU B N 1
ATOM 4393 C CA . LEU B 1 140 ? 26.609 -6.82 6.875 1 97.88 140 LEU B CA 1
ATOM 4394 C C . LEU B 1 140 ? 25.625 -7.949 7.195 1 97.88 140 LEU B C 1
ATOM 4396 O O . LEU B 1 140 ? 25.312 -8.188 8.367 1 97.88 140 LEU B O 1
ATOM 4400 N N . LEU B 1 141 ? 25.156 -8.742 6.184 1 98.12 141 LEU B N 1
ATOM 4401 C CA . LEU B 1 141 ? 24 -9.609 6.34 1 98.12 141 LEU B CA 1
ATOM 4402 C C . LEU B 1 141 ? 24.438 -11.055 6.57 1 98.12 141 LEU B C 1
ATOM 4404 O O . LEU B 1 141 ? 23.766 -11.797 7.297 1 98.12 141 LEU B O 1
ATOM 4408 N N . ALA B 1 142 ? 25.5 -11.57 6.008 1 98.19 142 ALA B N 1
ATOM 4409 C CA . ALA B 1 142 ? 25.875 -12.984 5.93 1 98.19 142 ALA B CA 1
ATOM 4410 C C . ALA B 1 142 ? 25.953 -13.609 7.32 1 98.19 142 ALA B C 1
ATOM 4412 O O . ALA B 1 142 ? 25.422 -14.703 7.547 1 98.19 142 ALA B O 1
ATOM 4413 N N . PRO B 1 143 ? 26.531 -12.891 8.32 1 97.88 143 PRO B N 1
ATOM 4414 C CA . PRO B 1 143 ? 26.641 -13.5 9.648 1 97.88 143 PRO B CA 1
ATOM 4415 C C . PRO B 1 143 ? 25.281 -13.742 10.289 1 97.88 143 PRO B C 1
ATOM 4417 O O . PRO B 1 143 ? 25.141 -14.617 11.148 1 97.88 143 PRO B O 1
ATOM 4420 N N . GLN B 1 144 ? 24.281 -12.977 9.922 1 98.12 144 GLN B N 1
ATOM 4421 C CA . GLN B 1 144 ? 22.969 -13.055 10.547 1 98.12 144 GLN B CA 1
ATOM 4422 C C . GLN B 1 144 ? 22.078 -14.078 9.836 1 98.12 144 GLN B C 1
ATOM 4424 O O . GLN B 1 144 ? 21.016 -14.438 10.336 1 98.12 144 GLN B O 1
ATOM 4429 N N . TYR B 1 145 ? 22.547 -14.547 8.672 1 98.38 145 TYR B N 1
ATOM 4430 C CA . TYR B 1 145 ? 21.75 -15.469 7.859 1 98.38 145 TYR B CA 1
ATOM 4431 C C . TYR B 1 145 ? 22.594 -16.641 7.383 1 98.38 145 TYR B C 1
ATOM 4433 O O . TYR B 1 145 ? 22.797 -16.828 6.18 1 98.38 145 TYR B O 1
ATOM 4441 N N . PRO B 1 146 ? 22.938 -17.469 8.25 1 97.5 146 PRO B N 1
ATOM 4442 C CA . PRO B 1 146 ? 23.859 -18.547 7.918 1 97.5 146 PRO B CA 1
ATOM 4443 C C . PRO B 1 146 ? 23.266 -19.578 6.961 1 97.5 146 PRO B C 1
ATOM 4445 O O . PRO B 1 146 ? 24 -20.328 6.316 1 97.5 146 PRO B O 1
ATOM 4448 N N . GLN B 1 147 ? 21.969 -19.656 6.836 1 97.12 147 GLN B N 1
ATOM 4449 C CA . GLN B 1 147 ? 21.312 -20.641 5.992 1 97.12 147 GLN B CA 1
ATOM 4450 C C . GLN B 1 147 ? 21.312 -20.219 4.531 1 97.12 147 GLN B C 1
ATOM 4452 O O . GLN B 1 147 ? 20.922 -20.984 3.65 1 97.12 147 GLN B O 1
ATOM 4457 N N . ILE B 1 148 ? 21.75 -19.031 4.266 1 98.56 148 ILE B N 1
ATOM 4458 C CA . ILE B 1 148 ? 21.781 -18.5 2.908 1 98.56 148 ILE B CA 1
ATOM 4459 C C . ILE B 1 148 ? 23.234 -18.281 2.473 1 98.56 148 ILE B C 1
ATOM 4461 O O . ILE B 1 148 ? 24.047 -17.797 3.25 1 98.56 148 ILE B O 1
ATOM 4465 N N . CYS B 1 149 ? 23.531 -18.672 1.275 1 98.5 149 CYS B N 1
ATOM 4466 C CA . CYS B 1 149 ? 24.828 -18.422 0.685 1 98.5 149 CYS B CA 1
ATOM 4467 C C . CYS B 1 149 ? 24.875 -17.047 -0 1 98.5 149 CYS B C 1
ATOM 4469 O O . CYS B 1 149 ? 23.922 -16.656 -0.67 1 98.5 149 CYS B O 1
ATOM 4471 N N . PHE B 1 150 ? 25.984 -16.359 0.214 1 98.19 150 PHE B N 1
ATOM 4472 C CA . PHE B 1 150 ? 26.125 -15.031 -0.386 1 98.19 150 PHE B CA 1
ATOM 4473 C C . PHE B 1 150 ? 27.359 -14.984 -1.289 1 98.19 150 PHE B C 1
ATOM 4475 O O . PHE B 1 150 ? 28.391 -15.547 -0.957 1 98.19 150 PHE B O 1
ATOM 4482 N N . SER B 1 151 ? 27.188 -14.328 -2.438 1 96.69 151 SER B N 1
ATOM 4483 C CA . SER B 1 151 ? 28.312 -14.102 -3.35 1 96.69 151 SER B CA 1
ATOM 4484 C C . SER B 1 151 ? 28.156 -12.781 -4.098 1 96.69 151 SER B C 1
ATOM 4486 O O . SER B 1 151 ? 27.094 -12.148 -4.047 1 96.69 151 SER B O 1
ATOM 4488 N N . THR B 1 152 ? 29.219 -12.297 -4.664 1 95.19 152 THR B N 1
ATOM 4489 C CA . THR B 1 152 ? 29.156 -11.133 -5.543 1 95.19 152 THR B CA 1
ATOM 4490 C C . THR B 1 152 ? 28.766 -11.547 -6.957 1 95.19 152 THR B C 1
ATOM 4492 O O . THR B 1 152 ? 28.953 -12.703 -7.344 1 95.19 152 THR B O 1
ATOM 4495 N N . PRO B 1 153 ? 28.234 -10.633 -7.715 1 91.81 153 PRO B N 1
ATOM 4496 C CA . PRO B 1 153 ? 27.812 -10.984 -9.07 1 91.81 153 PRO B CA 1
ATOM 4497 C C . PRO B 1 153 ? 28.969 -11.453 -9.945 1 91.81 153 PRO B C 1
ATOM 4499 O O . PRO B 1 153 ? 28.766 -12.211 -10.898 1 91.81 153 PRO B O 1
ATOM 4502 N N . GLU B 1 154 ? 30.141 -11.094 -9.656 1 90.25 154 GLU B N 1
ATOM 4503 C CA . GLU B 1 154 ? 31.328 -11.43 -10.445 1 90.25 154 GLU B CA 1
ATOM 4504 C C . GLU B 1 154 ? 31.781 -12.859 -10.18 1 90.25 154 GLU B C 1
ATOM 4506 O O . GLU B 1 154 ? 32.438 -13.484 -11.023 1 90.25 154 GLU B O 1
ATOM 4511 N N . LYS B 1 155 ? 31.422 -13.359 -9.016 1 89.94 155 LYS B N 1
ATOM 4512 C CA . LYS B 1 155 ? 31.906 -14.68 -8.633 1 89.94 155 LYS B CA 1
ATOM 4513 C C . LYS B 1 155 ? 30.812 -15.508 -7.973 1 89.94 155 LYS B C 1
ATOM 4515 O O . LYS B 1 155 ? 30.938 -15.898 -6.812 1 89.94 155 LYS B O 1
ATOM 4520 N N . PRO B 1 156 ? 29.844 -15.852 -8.719 1 92.31 156 PRO B N 1
ATOM 4521 C CA . PRO B 1 156 ? 28.828 -16.734 -8.117 1 92.31 156 PRO B CA 1
ATOM 4522 C C . PRO B 1 156 ? 29.375 -18.125 -7.809 1 92.31 156 PRO B C 1
ATOM 4524 O O . PRO B 1 156 ? 30.234 -18.625 -8.523 1 92.31 156 PRO B O 1
ATOM 4527 N N . ARG B 1 157 ? 28.906 -18.703 -6.773 1 93.31 157 ARG B N 1
ATOM 4528 C CA . ARG B 1 157 ? 29.344 -20.047 -6.375 1 93.31 157 ARG B CA 1
ATOM 4529 C C . ARG B 1 157 ? 28.641 -21.109 -7.211 1 93.31 157 ARG B C 1
ATOM 4531 O O . ARG B 1 157 ? 29.281 -22.062 -7.664 1 93.31 157 ARG B O 1
ATOM 4538 N N . THR B 1 158 ? 27.359 -20.953 -7.34 1 93.12 158 THR B N 1
ATOM 4539 C CA . THR B 1 158 ? 26.578 -21.922 -8.117 1 93.12 158 THR B CA 1
ATOM 4540 C C . THR B 1 158 ? 26.672 -21.609 -9.609 1 93.12 158 THR B C 1
ATOM 4542 O O . THR B 1 158 ? 26.328 -20.5 -10.031 1 93.12 158 THR B O 1
ATOM 4545 N N . THR B 1 159 ? 27.062 -22.578 -10.375 1 90.94 159 THR B N 1
ATOM 4546 C CA . THR B 1 159 ? 27.234 -22.359 -11.805 1 90.94 159 THR B CA 1
ATOM 4547 C C . THR B 1 159 ? 26.062 -22.953 -12.594 1 90.94 159 THR B C 1
ATOM 4549 O O . THR B 1 159 ? 25.797 -22.531 -13.727 1 90.94 159 THR B O 1
ATOM 4552 N N . GLU B 1 160 ? 25.453 -23.953 -12.023 1 94.88 160 GLU B N 1
ATOM 4553 C CA . GLU B 1 160 ? 24.312 -24.578 -12.695 1 94.88 160 GLU B CA 1
ATOM 4554 C C . GLU B 1 160 ? 23.094 -24.625 -11.789 1 94.88 160 GLU B C 1
ATOM 4556 O O . GLU B 1 160 ? 22.609 -25.703 -11.438 1 94.88 160 GLU B O 1
ATOM 4561 N N . PRO B 1 161 ? 22.594 -23.469 -11.508 1 97.5 161 PRO B N 1
ATOM 4562 C CA . PRO B 1 161 ? 21.406 -23.438 -10.648 1 97.5 161 PRO B CA 1
ATOM 4563 C C . PRO B 1 161 ? 20.203 -24.094 -11.297 1 97.5 161 PRO B C 1
ATOM 4565 O O . PRO B 1 161 ? 20.094 -24.141 -12.523 1 97.5 161 PRO B O 1
ATOM 4568 N N . TYR B 1 162 ? 19.344 -24.656 -10.414 1 98.5 162 TYR B N 1
ATOM 4569 C CA . TYR B 1 162 ? 18.062 -25.219 -10.836 1 98.5 162 TYR B CA 1
ATOM 4570 C C . TYR B 1 162 ? 17.109 -24.109 -11.289 1 98.5 162 TYR B C 1
ATOM 4572 O O . TYR B 1 162 ? 16.391 -24.266 -12.273 1 98.5 162 TYR B O 1
ATOM 4580 N N . ALA B 1 163 ? 17.141 -22.969 -10.617 1 98.62 163 ALA B N 1
ATOM 4581 C CA . ALA B 1 163 ? 16.281 -21.797 -10.883 1 98.62 163 ALA B CA 1
ATOM 4582 C C . ALA B 1 163 ? 17 -20.5 -10.508 1 98.62 163 ALA B C 1
ATOM 4584 O O . ALA B 1 163 ? 17.828 -20.484 -9.602 1 98.62 163 ALA B O 1
ATOM 4585 N N . THR B 1 164 ? 16.672 -19.438 -11.203 1 97.75 164 THR B N 1
ATOM 4586 C CA . THR B 1 164 ? 17.219 -18.125 -10.875 1 97.75 164 THR B CA 1
ATOM 4587 C C . THR B 1 164 ? 16.109 -17.062 -10.93 1 97.75 164 THR B C 1
ATOM 4589 O O . THR B 1 164 ? 15.188 -17.156 -11.734 1 97.75 164 THR B O 1
ATOM 4592 N N . TYR B 1 165 ? 16.203 -16.094 -10.102 1 97.88 165 TYR B N 1
ATOM 4593 C CA . TYR B 1 165 ? 15.289 -14.953 -10.07 1 97.88 165 TYR B CA 1
ATOM 4594 C C . TYR B 1 165 ? 16.062 -13.648 -9.922 1 97.88 165 TYR B C 1
ATOM 4596 O O . TYR B 1 165 ? 17.141 -13.625 -9.328 1 97.88 165 TYR B O 1
ATOM 4604 N N . ARG B 1 166 ? 15.508 -12.594 -10.492 1 96.88 166 ARG B N 1
ATOM 4605 C CA . ARG B 1 166 ? 16.078 -11.258 -10.43 1 96.88 166 ARG B CA 1
ATOM 4606 C C . ARG B 1 166 ? 15.156 -10.289 -9.711 1 96.88 166 ARG B C 1
ATOM 4608 O O . ARG B 1 166 ? 14.023 -10.07 -10.148 1 96.88 166 ARG B O 1
ATOM 4615 N N . VAL B 1 167 ? 15.609 -9.742 -8.625 1 97.06 167 VAL B N 1
ATOM 4616 C CA . VAL B 1 167 ? 14.852 -8.727 -7.91 1 97.06 167 VAL B CA 1
ATOM 4617 C C . VAL B 1 167 ? 15.391 -7.34 -8.258 1 97.06 167 VAL B C 1
ATOM 4619 O O . VAL B 1 167 ? 16.578 -7.059 -8.055 1 97.06 167 VAL B O 1
ATOM 4622 N N . GLY B 1 168 ? 14.562 -6.516 -8.82 1 94.44 168 GLY B N 1
ATOM 4623 C CA . GLY B 1 168 ? 14.969 -5.188 -9.242 1 94.44 168 GLY B CA 1
ATOM 4624 C C . GLY B 1 168 ? 13.797 -4.266 -9.531 1 94.44 168 GLY B C 1
ATOM 4625 O O . GLY B 1 168 ? 12.656 -4.598 -9.227 1 94.44 168 GLY B O 1
ATOM 4626 N N . LEU B 1 169 ? 14.117 -3.09 -9.969 1 92.75 169 LEU B N 1
ATOM 4627 C CA . LEU B 1 169 ? 13.125 -2.111 -10.391 1 92.75 169 LEU B CA 1
ATOM 4628 C C . LEU B 1 169 ? 12.867 -2.207 -11.898 1 92.75 169 LEU B C 1
ATOM 4630 O O . LEU B 1 169 ? 13.797 -2.057 -12.695 1 92.75 169 LEU B O 1
ATOM 4634 N N . TYR B 1 170 ? 11.703 -2.479 -12.242 1 94.5 170 TYR B N 1
ATOM 4635 C CA . TYR B 1 170 ? 11.344 -2.611 -13.648 1 94.5 170 TYR B CA 1
ATOM 4636 C C . TYR B 1 170 ? 10.32 -1.556 -14.047 1 94.5 170 TYR B C 1
ATOM 4638 O O . TYR B 1 170 ? 9.164 -1.604 -13.609 1 94.5 170 TYR B O 1
ATOM 4646 N N . PHE B 1 171 ? 10.703 -0.59 -14.867 1 92.94 171 PHE B N 1
ATOM 4647 C CA . PHE B 1 171 ? 9.859 0.513 -15.312 1 92.94 171 PHE B CA 1
ATOM 4648 C C . PHE B 1 171 ? 9.164 0.168 -16.625 1 92.94 171 PHE B C 1
ATOM 4650 O O . PHE B 1 171 ? 9.328 -0.933 -17.156 1 92.94 171 PHE B O 1
ATOM 4657 N N . GLY B 1 172 ? 8.25 1.002 -17.062 1 88.5 172 GLY B N 1
ATOM 4658 C CA . GLY B 1 172 ? 7.66 0.916 -18.391 1 88.5 172 GLY B CA 1
ATOM 4659 C C . GLY B 1 172 ? 6.586 -0.15 -18.5 1 88.5 172 GLY B C 1
ATOM 4660 O O . GLY B 1 172 ? 6.387 -0.736 -19.562 1 88.5 172 GLY B O 1
ATOM 4661 N N . GLY B 1 173 ? 6.027 -0.48 -17.344 1 87.62 173 GLY B N 1
ATOM 4662 C CA . GLY B 1 173 ? 4.977 -1.483 -17.406 1 87.62 173 GLY B CA 1
ATOM 4663 C C . GLY B 1 173 ? 5.492 -2.875 -17.719 1 87.62 173 GLY B C 1
ATOM 4664 O O . GLY B 1 173 ? 4.82 -3.656 -18.391 1 87.62 173 GLY B O 1
ATOM 4665 N N . ASP B 1 174 ? 6.699 -3.213 -17.312 1 93.75 174 ASP B N 1
ATOM 4666 C CA . ASP B 1 174 ? 7.355 -4.496 -17.547 1 93.75 174 ASP B CA 1
ATOM 4667 C C . ASP B 1 174 ? 6.645 -5.621 -16.797 1 93.75 174 ASP B C 1
ATOM 4669 O O . ASP B 1 174 ? 6.969 -5.91 -15.648 1 93.75 174 ASP B O 1
ATOM 4673 N N . THR B 1 175 ? 5.742 -6.305 -17.5 1 94.56 175 THR B N 1
ATOM 4674 C CA . THR B 1 175 ? 4.965 -7.367 -16.875 1 94.56 175 THR B CA 1
ATOM 4675 C C . THR B 1 175 ? 5.691 -8.703 -16.984 1 94.56 175 THR B C 1
ATOM 4677 O O . THR B 1 175 ? 5.176 -9.734 -16.547 1 94.56 175 THR B O 1
ATOM 4680 N N . ASN B 1 176 ? 6.855 -8.719 -17.641 1 96.75 176 ASN B N 1
ATOM 4681 C CA . ASN B 1 176 ? 7.629 -9.953 -17.781 1 96.75 176 ASN B CA 1
ATOM 4682 C C . ASN B 1 176 ? 8.508 -10.195 -16.562 1 96.75 176 ASN B C 1
ATOM 4684 O O . ASN B 1 176 ? 8.734 -11.344 -16.172 1 96.75 176 ASN B O 1
ATOM 4688 N N . ASN B 1 177 ? 8.945 -9.07 -15.984 1 96.81 177 ASN B N 1
ATOM 4689 C CA . ASN B 1 177 ? 9.898 -9.219 -14.891 1 96.81 177 ASN B CA 1
ATOM 4690 C C . ASN B 1 177 ? 9.242 -8.977 -13.531 1 96.81 177 ASN B C 1
ATOM 4692 O O . ASN B 1 177 ? 9.859 -9.203 -12.492 1 96.81 177 ASN B O 1
ATOM 4696 N N . GLN B 1 178 ? 8.055 -8.516 -13.547 1 96.56 178 GLN B N 1
ATOM 4697 C CA . GLN B 1 178 ? 7.305 -8.297 -12.312 1 96.56 178 GLN B CA 1
ATOM 4698 C C . GLN B 1 178 ? 5.812 -8.523 -12.523 1 96.56 178 GLN B C 1
ATOM 4700 O O . GLN B 1 178 ? 5.266 -8.156 -13.57 1 96.56 178 GLN B O 1
ATOM 4705 N N . PRO B 1 179 ? 5.148 -9.094 -11.492 1 96.38 179 PRO B N 1
ATOM 4706 C CA . PRO B 1 179 ? 3.713 -9.344 -11.648 1 96.38 179 PRO B CA 1
ATOM 4707 C C . PRO B 1 179 ? 2.867 -8.094 -11.438 1 96.38 179 PRO B C 1
ATOM 4709 O O . PRO B 1 179 ? 1.753 -7.996 -11.961 1 96.38 179 PRO B O 1
ATOM 4712 N N . VAL B 1 180 ? 3.357 -7.203 -10.594 1 94.69 180 VAL B N 1
ATOM 4713 C CA . VAL B 1 180 ? 2.707 -5.926 -10.312 1 94.69 180 VAL B CA 1
ATOM 4714 C C . VAL B 1 180 ? 3.746 -4.809 -10.289 1 94.69 180 VAL B C 1
ATOM 4716 O O . VAL B 1 180 ? 4.852 -4.992 -9.766 1 94.69 180 VAL B O 1
ATOM 4719 N N . ASP B 1 181 ? 3.348 -3.676 -10.883 1 94.44 181 ASP B N 1
ATOM 4720 C CA . ASP B 1 181 ? 4.258 -2.535 -10.891 1 94.44 181 ASP B CA 1
ATOM 4721 C C . ASP B 1 181 ? 4.641 -2.133 -9.469 1 94.44 181 ASP B C 1
ATOM 4723 O O . ASP B 1 181 ? 3.771 -1.967 -8.609 1 94.44 181 ASP B O 1
ATOM 4727 N N . PHE B 1 182 ? 5.961 -1.98 -9.219 1 94.25 182 PHE B N 1
ATOM 4728 C CA . PHE B 1 182 ? 6.449 -1.69 -7.875 1 94.25 182 PHE B CA 1
ATOM 4729 C C . PHE B 1 182 ? 5.871 -0.378 -7.359 1 94.25 182 PHE B C 1
ATOM 4731 O O . PHE B 1 182 ? 5.707 -0.198 -6.152 1 94.25 182 PHE B O 1
ATOM 4738 N N . ARG B 1 183 ? 5.461 0.542 -8.211 1 93.5 183 ARG B N 1
ATOM 4739 C CA . ARG B 1 183 ? 4.938 1.855 -7.84 1 93.5 183 ARG B CA 1
ATOM 4740 C C . ARG B 1 183 ? 3.5 1.754 -7.344 1 93.5 183 ARG B C 1
ATOM 4742 O O . ARG B 1 183 ? 2.982 2.688 -6.73 1 93.5 183 ARG B O 1
ATOM 4749 N N . GLN B 1 184 ? 2.92 0.612 -7.543 1 91.56 184 GLN B N 1
ATOM 4750 C CA . GLN B 1 184 ? 1.525 0.421 -7.156 1 91.56 184 GLN B CA 1
ATOM 4751 C C . GLN B 1 184 ? 1.421 -0.336 -5.836 1 91.56 184 GLN B C 1
ATOM 4753 O O . GLN B 1 184 ? 0.363 -0.347 -5.203 1 91.56 184 GLN B O 1
ATOM 4758 N N . VAL B 1 185 ? 2.514 -0.962 -5.434 1 89.69 185 VAL B N 1
ATOM 4759 C CA . VAL B 1 185 ? 2.385 -1.81 -4.254 1 89.69 185 VAL B CA 1
ATOM 4760 C C . VAL B 1 185 ? 3.41 -1.391 -3.201 1 89.69 185 VAL B C 1
ATOM 4762 O O . VAL B 1 185 ? 3.316 -1.793 -2.039 1 89.69 185 VAL B O 1
ATOM 4765 N N . GLY B 1 186 ? 4.355 -0.553 -3.594 1 88.25 186 GLY B N 1
ATOM 4766 C CA . GLY B 1 186 ? 5.434 -0.19 -2.688 1 88.25 186 GLY B CA 1
ATOM 4767 C C . GLY B 1 186 ? 6.793 -0.693 -3.143 1 88.25 186 GLY B C 1
ATOM 4768 O O . GLY B 1 186 ? 6.898 -1.794 -3.688 1 88.25 186 GLY B O 1
ATOM 4769 N N . PHE B 1 187 ? 7.715 0.003 -2.82 1 90 187 PHE B N 1
ATOM 4770 C CA . PHE B 1 187 ? 9.086 -0.214 -3.279 1 90 187 PHE B CA 1
ATOM 4771 C C . PHE B 1 187 ? 9.594 -1.58 -2.838 1 90 187 PHE B C 1
ATOM 4773 O O . PHE B 1 187 ? 9.953 -2.416 -3.672 1 90 187 PHE B O 1
ATOM 4780 N N . HIS B 1 188 ? 9.555 -1.803 -1.558 1 93.12 188 HIS B N 1
ATOM 4781 C CA . HIS B 1 188 ? 10.156 -3.023 -1.037 1 93.12 188 HIS B CA 1
ATOM 4782 C C . HIS B 1 188 ? 9.234 -4.219 -1.22 1 93.12 188 HIS B C 1
ATOM 4784 O O . HIS B 1 188 ? 9.695 -5.352 -1.386 1 93.12 188 HIS B O 1
ATOM 4790 N N . ARG B 1 189 ? 7.957 -4.012 -1.325 1 95.69 189 ARG B N 1
ATOM 4791 C CA . ARG B 1 189 ? 6.992 -5.102 -1.427 1 95.69 189 ARG B CA 1
ATOM 4792 C C . ARG B 1 189 ? 7.059 -5.766 -2.797 1 95.69 189 ARG B C 1
ATOM 4794 O O . ARG B 1 189 ? 6.629 -6.91 -2.959 1 95.69 189 ARG B O 1
ATOM 4801 N N . SER B 1 190 ? 7.562 -5.047 -3.746 1 95.44 190 SER B N 1
ATOM 4802 C CA . SER B 1 190 ? 7.703 -5.594 -5.094 1 95.44 190 SER B CA 1
ATOM 4803 C C . SER B 1 190 ? 8.508 -6.887 -5.082 1 95.44 190 SER B C 1
ATOM 4805 O O . SER B 1 190 ? 8.234 -7.801 -5.863 1 95.44 190 SER B O 1
ATOM 4807 N N . ALA B 1 191 ? 9.5 -6.977 -4.191 1 97.94 191 ALA B N 1
ATOM 4808 C CA . ALA B 1 191 ? 10.305 -8.195 -4.086 1 97.94 191 ALA B CA 1
ATOM 4809 C C . ALA B 1 191 ? 9.445 -9.375 -3.65 1 97.94 191 ALA B C 1
ATOM 4811 O O . ALA B 1 191 ? 9.641 -10.5 -4.121 1 97.94 191 ALA B O 1
ATOM 4812 N N . GLY B 1 192 ? 8.516 -9.102 -2.748 1 97.81 192 GLY B N 1
ATOM 4813 C CA . GLY B 1 192 ? 7.594 -10.156 -2.346 1 97.81 192 GLY B CA 1
ATOM 4814 C C . GLY B 1 192 ? 6.75 -10.68 -3.492 1 97.81 192 GLY B C 1
ATOM 4815 O O . GLY B 1 192 ? 6.551 -11.891 -3.621 1 97.81 192 GLY B O 1
ATOM 4816 N N . TYR B 1 193 ? 6.32 -9.82 -4.34 1 97.25 193 TYR B N 1
ATOM 4817 C CA . TYR B 1 193 ? 5.504 -10.219 -5.484 1 97.25 193 TYR B CA 1
ATOM 4818 C C . TYR B 1 193 ? 6.348 -10.922 -6.539 1 97.25 193 TYR B C 1
ATOM 4820 O O . TYR B 1 193 ? 5.914 -11.914 -7.129 1 97.25 193 TYR B O 1
ATOM 4828 N N . ILE B 1 194 ? 7.559 -10.422 -6.754 1 98.19 194 ILE B N 1
ATOM 4829 C CA . ILE B 1 194 ? 8.445 -11.031 -7.738 1 98.19 194 ILE B CA 1
ATOM 4830 C C . ILE B 1 194 ? 8.766 -12.469 -7.328 1 98.19 194 ILE B C 1
ATOM 4832 O O . ILE B 1 194 ? 8.797 -13.367 -8.172 1 98.19 194 ILE B O 1
ATOM 4836 N N . LEU B 1 195 ? 8.922 -12.68 -6 1 98.69 195 LEU B N 1
ATOM 4837 C CA . LEU B 1 195 ? 9.367 -13.977 -5.5 1 98.69 195 LEU B CA 1
ATOM 4838 C C . LEU B 1 195 ? 8.172 -14.836 -5.09 1 98.69 195 LEU B C 1
ATOM 4840 O O . LEU B 1 195 ? 8.336 -16.016 -4.75 1 98.69 195 LEU B O 1
ATOM 4844 N N . GLY B 1 196 ? 6.992 -14.266 -5.105 1 97.5 196 GLY B N 1
ATOM 4845 C CA . GLY B 1 196 ? 5.789 -15.008 -4.777 1 97.5 196 GLY B CA 1
ATOM 4846 C C . GLY B 1 196 ? 5.691 -15.359 -3.305 1 97.5 196 GLY B C 1
ATOM 4847 O O . GLY B 1 196 ? 5.293 -16.469 -2.953 1 97.5 196 GLY B O 1
ATOM 4848 N N . VAL B 1 197 ? 6.117 -14.461 -2.434 1 97.88 197 VAL B N 1
ATOM 4849 C CA . VAL B 1 197 ? 6.055 -14.703 -0.996 1 97.88 197 VAL B CA 1
ATOM 4850 C C . VAL B 1 197 ? 5.246 -13.594 -0.323 1 97.88 197 VAL B C 1
ATOM 4852 O O . VAL B 1 197 ? 4.84 -12.633 -0.974 1 97.88 197 VAL B O 1
ATOM 4855 N N . ASP B 1 198 ? 4.938 -13.758 0.997 1 96.69 198 ASP B N 1
ATOM 4856 C CA . ASP B 1 198 ? 4.188 -12.766 1.765 1 96.69 198 ASP B CA 1
ATOM 4857 C C . ASP B 1 198 ? 4.789 -11.367 1.596 1 96.69 198 ASP B C 1
ATOM 4859 O O . ASP B 1 198 ? 5.945 -11.141 1.956 1 96.69 198 ASP B O 1
ATOM 4863 N N . PRO B 1 199 ? 4.035 -10.422 1.074 1 96.12 199 PRO B N 1
ATOM 4864 C CA . PRO B 1 199 ? 4.598 -9.109 0.728 1 96.12 199 PRO B CA 1
ATOM 4865 C C . PRO B 1 199 ? 4.691 -8.172 1.929 1 96.12 199 PRO B C 1
ATOM 4867 O O . PRO B 1 199 ? 5.203 -7.059 1.806 1 96.12 199 PRO B O 1
ATOM 4870 N N . ARG B 1 200 ? 4.234 -8.531 3.109 1 95.62 200 ARG B N 1
ATOM 4871 C CA . ARG B 1 200 ? 4.285 -7.633 4.258 1 95.62 200 ARG B CA 1
ATOM 4872 C C . ARG B 1 200 ? 5.727 -7.273 4.609 1 95.62 200 ARG B C 1
ATOM 4874 O O . ARG B 1 200 ? 6.633 -8.094 4.453 1 95.62 200 ARG B O 1
ATOM 4881 N N . GLU B 1 201 ? 5.941 -6.078 5.078 1 96.06 201 GLU B N 1
ATOM 4882 C CA . GLU B 1 201 ? 7.289 -5.574 5.305 1 96.06 201 GLU B CA 1
ATOM 4883 C C . GLU B 1 201 ? 7.922 -6.223 6.531 1 96.06 201 GLU B C 1
ATOM 4885 O O . GLU B 1 201 ? 7.219 -6.637 7.457 1 96.06 201 GLU B O 1
ATOM 4890 N N . ALA B 1 202 ? 9.211 -6.367 6.512 1 96.31 202 ALA B N 1
ATOM 4891 C CA . ALA B 1 202 ? 10.039 -6.824 7.621 1 96.31 202 ALA B CA 1
ATOM 4892 C C . ALA B 1 202 ? 11.461 -6.27 7.516 1 96.31 202 ALA B C 1
ATOM 4894 O O . ALA B 1 202 ? 12.016 -6.18 6.418 1 96.31 202 ALA B O 1
ATOM 4895 N N . PRO B 1 203 ? 12.008 -5.922 8.633 1 97.62 203 PRO B N 1
ATOM 4896 C CA . PRO B 1 203 ? 13.406 -5.477 8.586 1 97.62 203 PRO B CA 1
ATOM 4897 C C . PRO B 1 203 ? 14.391 -6.637 8.469 1 97.62 203 PRO B C 1
ATOM 4899 O O . PRO B 1 203 ? 14.055 -7.773 8.797 1 97.62 203 PRO B O 1
ATOM 4902 N N . VAL B 1 204 ? 15.531 -6.32 7.973 1 98.19 204 VAL B N 1
ATOM 4903 C CA . VAL B 1 204 ? 16.609 -7.297 8.016 1 98.19 204 VAL B CA 1
ATOM 4904 C C . VAL B 1 204 ? 17.078 -7.488 9.461 1 98.19 204 VAL B C 1
ATOM 4906 O O . VAL B 1 204 ? 16.891 -6.605 10.297 1 98.19 204 VAL B O 1
ATOM 4909 N N . ARG B 1 205 ? 17.656 -8.625 9.703 1 98.38 205 ARG B N 1
ATOM 4910 C CA . ARG B 1 205 ? 18.328 -8.859 10.977 1 98.38 205 ARG B CA 1
ATOM 4911 C C . ARG B 1 205 ? 19.75 -8.328 10.953 1 98.38 205 ARG B C 1
ATOM 4913 O O . ARG B 1 205 ? 20.516 -8.617 10.023 1 98.38 205 ARG B O 1
ATOM 4920 N N . LEU B 1 206 ? 20.016 -7.527 11.891 1 98.44 206 LEU B N 1
ATOM 4921 C CA . LEU B 1 206 ? 21.344 -6.938 12.023 1 98.44 206 LEU B CA 1
ATOM 4922 C C . LEU B 1 206 ? 22 -7.359 13.336 1 98.44 206 LEU B C 1
ATOM 4924 O O . LEU B 1 206 ? 21.312 -7.812 14.258 1 98.44 206 LEU B O 1
ATOM 4928 N N . ASN B 1 207 ? 23.344 -7.348 13.406 1 98.31 207 ASN B N 1
ATOM 4929 C CA . ASN B 1 207 ? 24.047 -7.488 14.664 1 98.31 207 ASN B CA 1
ATOM 4930 C C . ASN B 1 207 ? 23.953 -6.223 15.508 1 98.31 207 ASN B C 1
ATOM 4932 O O . ASN B 1 207 ? 24.594 -5.215 15.203 1 98.31 207 ASN B O 1
ATOM 4936 N N . LEU B 1 208 ? 23.219 -6.27 16.531 1 97.88 208 LEU B N 1
ATOM 4937 C CA . LEU B 1 208 ? 22.969 -5.094 17.359 1 97.88 208 LEU B CA 1
ATOM 4938 C C . LEU B 1 208 ? 23.656 -5.219 18.719 1 97.88 208 LEU B C 1
ATOM 4940 O O . LEU B 1 208 ? 23.219 -4.633 19.703 1 97.88 208 LEU B O 1
ATOM 4944 N N . SER B 1 209 ? 24.688 -5.957 18.812 1 97 209 SER B N 1
ATOM 4945 C CA . SER B 1 209 ? 25.297 -6.328 20.094 1 97 209 SER B CA 1
ATOM 4946 C C . SER B 1 209 ? 26.312 -5.285 20.547 1 97 209 SER B C 1
ATOM 4948 O O . SER B 1 209 ? 26.734 -5.297 21.703 1 97 209 SER B O 1
ATOM 4950 N N . ALA B 1 210 ? 26.672 -4.383 19.672 1 96 210 ALA B N 1
ATOM 4951 C CA . ALA B 1 210 ? 27.703 -3.412 20.016 1 96 210 ALA B CA 1
ATOM 4952 C C . ALA B 1 210 ? 27.297 -2.561 21.203 1 96 210 ALA B C 1
ATOM 4954 O O . ALA B 1 210 ? 26.125 -2.162 21.312 1 96 210 ALA B O 1
ATOM 4955 N N . PRO B 1 211 ? 28.234 -2.26 22.094 1 95.56 211 PRO B N 1
ATOM 4956 C CA . PRO B 1 211 ? 27.906 -1.396 23.234 1 95.56 211 PRO B CA 1
ATOM 4957 C C . PRO B 1 211 ? 27.734 0.068 22.828 1 95.56 211 PRO B C 1
ATOM 4959 O O . PRO B 1 211 ? 28.219 0.482 21.766 1 95.56 211 PRO B O 1
ATOM 4962 N N . CYS B 1 212 ? 27.094 0.775 23.672 1 93.94 212 CYS B N 1
ATOM 4963 C CA . CYS B 1 212 ? 26.953 2.213 23.469 1 93.94 212 CYS B CA 1
ATOM 4964 C C . CYS B 1 212 ? 28.25 2.941 23.781 1 93.94 212 CYS B C 1
ATOM 4966 O O . CYS B 1 212 ? 28.828 2.771 24.859 1 93.94 212 CYS B O 1
ATOM 4968 N N . THR B 1 213 ? 28.688 3.727 22.875 1 93.44 213 THR B N 1
ATOM 4969 C CA . THR B 1 213 ? 29.969 4.406 23.062 1 93.44 213 THR B CA 1
ATOM 4970 C C . THR B 1 213 ? 29.766 5.891 23.344 1 93.44 213 THR B C 1
ATOM 4972 O O . THR B 1 213 ? 30.703 6.594 23.719 1 93.44 213 THR B O 1
ATOM 4975 N N . ILE B 1 214 ? 28.625 6.383 23.109 1 95.19 214 ILE B N 1
ATOM 4976 C CA . ILE B 1 214 ? 28.281 7.777 23.375 1 95.19 214 ILE B CA 1
ATOM 4977 C C . ILE B 1 214 ? 27.297 7.867 24.531 1 95.19 214 ILE B C 1
ATOM 4979 O O . ILE B 1 214 ? 26.203 7.324 24.453 1 95.19 214 ILE B O 1
ATOM 4983 N N . ARG B 1 215 ? 27.609 8.555 25.594 1 91.81 215 ARG B N 1
ATOM 4984 C CA . ARG B 1 215 ? 26.844 8.562 26.828 1 91.81 215 ARG B CA 1
ATOM 4985 C C . ARG B 1 215 ? 25.656 9.516 26.719 1 91.81 215 ARG B C 1
ATOM 4987 O O . ARG B 1 215 ? 24.562 9.203 27.203 1 91.81 215 ARG B O 1
ATOM 4994 N N . GLU B 1 216 ? 25.891 10.656 26.078 1 94.81 216 GLU B N 1
ATOM 4995 C CA . GLU B 1 216 ? 24.828 11.648 25.953 1 94.81 216 GLU B CA 1
ATOM 4996 C C . GLU B 1 216 ? 23.766 11.195 24.953 1 94.81 216 GLU B C 1
ATOM 4998 O O . GLU B 1 216 ? 24.078 10.492 23.984 1 94.81 216 GLU B O 1
ATOM 5003 N N . PRO B 1 217 ? 22.578 11.57 25.234 1 97 217 PRO B N 1
ATOM 5004 C CA . PRO B 1 217 ? 21.562 11.289 24.203 1 97 217 PRO B CA 1
ATOM 5005 C C . PRO B 1 217 ? 21.875 11.945 22.875 1 97 217 PRO B C 1
ATOM 5007 O O . PRO B 1 217 ? 22.344 13.086 22.828 1 97 217 PRO B O 1
ATOM 5010 N N . TYR B 1 218 ? 21.688 11.203 21.812 1 98.25 218 TYR B N 1
ATOM 5011 C CA . TYR B 1 218 ? 22 11.766 20.5 1 98.25 218 TYR B CA 1
ATOM 5012 C C . TYR B 1 218 ? 21.016 11.281 19.453 1 98.25 218 TYR B C 1
ATOM 5014 O O . TYR B 1 218 ? 20.312 10.289 19.656 1 98.25 218 TYR B O 1
ATOM 5022 N N . VAL B 1 219 ? 20.938 12.086 18.422 1 98.75 219 VAL B N 1
ATOM 5023 C CA . VAL B 1 219 ? 20.141 11.789 17.234 1 98.75 219 VAL B CA 1
ATOM 5024 C C . VAL B 1 219 ? 21.047 11.734 16.016 1 98.75 219 VAL B C 1
ATOM 5026 O O . VAL B 1 219 ? 21.938 12.578 15.852 1 98.75 219 VAL B O 1
ATOM 5029 N N . CYS B 1 220 ? 20.891 10.734 15.211 1 98.69 220 CYS B N 1
ATOM 5030 C CA . CYS B 1 220 ? 21.594 10.664 13.938 1 98.69 220 CYS B CA 1
ATOM 5031 C C . CYS B 1 220 ? 20.766 11.266 12.812 1 98.69 220 CYS B C 1
ATOM 5033 O O . CYS B 1 220 ? 19.547 11.062 12.766 1 98.69 220 CYS B O 1
ATOM 5035 N N . ILE B 1 221 ? 21.438 11.969 11.953 1 98.44 221 ILE B N 1
ATOM 5036 C CA . ILE B 1 221 ? 20.766 12.492 10.773 1 98.44 221 ILE B CA 1
ATOM 5037 C C . ILE B 1 221 ? 21.531 12.094 9.516 1 98.44 221 ILE B C 1
ATOM 5039 O O . ILE B 1 221 ? 22.734 11.852 9.57 1 98.44 221 ILE B O 1
ATOM 5043 N N . ALA B 1 222 ? 20.891 11.898 8.43 1 97.12 222 ALA B N 1
ATOM 5044 C CA . ALA B 1 222 ? 21.438 11.742 7.082 1 97.12 222 ALA B CA 1
ATOM 5045 C C . ALA B 1 222 ? 20.734 12.68 6.094 1 97.12 222 ALA B C 1
ATOM 5047 O O . ALA B 1 222 ? 19.516 12.648 5.965 1 97.12 222 ALA B O 1
ATOM 5048 N N . THR B 1 223 ? 21.484 13.477 5.395 1 95.69 223 THR B N 1
ATOM 5049 C CA . THR B 1 223 ? 20.922 14.586 4.645 1 95.69 223 THR B CA 1
ATOM 5050 C C . THR B 1 223 ? 21.203 14.438 3.152 1 95.69 223 THR B C 1
ATOM 5052 O O . THR B 1 223 ? 20.938 15.359 2.371 1 95.69 223 THR B O 1
ATOM 5055 N N . GLN B 1 224 ? 21.781 13.32 2.775 1 91.94 224 GLN B N 1
ATOM 5056 C CA . GLN B 1 224 ? 22.156 13.125 1.377 1 91.94 224 GLN B CA 1
ATOM 5057 C C . GLN B 1 224 ? 21.406 11.93 0.776 1 91.94 224 GLN B C 1
ATOM 5059 O O . GLN B 1 224 ? 21 11.023 1.499 1 91.94 224 GLN B O 1
ATOM 5064 N N . SER B 1 225 ? 21.234 12 -0.534 1 90.06 225 SER B N 1
ATOM 5065 C CA . SER B 1 225 ? 20.609 10.922 -1.306 1 90.06 225 SER B CA 1
ATOM 5066 C C . SER B 1 225 ? 21.109 10.922 -2.748 1 90.06 225 SER B C 1
ATOM 5068 O O . SER B 1 225 ? 22.078 11.602 -3.076 1 90.06 225 SER B O 1
ATOM 5070 N N . THR B 1 226 ? 20.516 10.133 -3.646 1 85.62 226 THR B N 1
ATOM 5071 C CA . THR B 1 226 ? 21.062 9.859 -4.977 1 85.62 226 THR B CA 1
ATOM 5072 C C . THR B 1 226 ? 20.609 10.922 -5.969 1 85.62 226 THR B C 1
ATOM 5074 O O . THR B 1 226 ? 21.234 11.102 -7.02 1 85.62 226 THR B O 1
ATOM 5077 N N . CYS B 1 227 ? 19.547 11.57 -5.703 1 89.69 227 CYS B N 1
ATOM 5078 C CA . CYS B 1 227 ? 19.031 12.617 -6.578 1 89.69 227 CYS B CA 1
ATOM 5079 C C . CYS B 1 227 ? 18.484 13.781 -5.766 1 89.69 227 CYS B C 1
ATOM 5081 O O . CYS B 1 227 ? 17.953 13.586 -4.672 1 89.69 227 CYS B O 1
ATOM 5083 N N . GLN B 1 228 ? 18.547 14.969 -6.359 1 91.94 228 GLN B N 1
ATOM 5084 C CA . GLN B 1 228 ? 18.188 16.188 -5.617 1 91.94 228 GLN B CA 1
ATOM 5085 C C . GLN B 1 228 ? 16.734 16.156 -5.172 1 91.94 228 GLN B C 1
ATOM 5087 O O . GLN B 1 228 ? 16.391 16.672 -4.105 1 91.94 228 GLN B O 1
ATOM 5092 N N . ALA B 1 229 ? 15.891 15.555 -5.965 1 92.38 229 ALA B N 1
ATOM 5093 C CA . ALA B 1 229 ? 14.469 15.5 -5.637 1 92.38 229 ALA B CA 1
ATOM 5094 C C . ALA B 1 229 ? 14.242 14.781 -4.309 1 92.38 229 ALA B C 1
ATOM 5096 O O . ALA B 1 229 ? 13.234 15.008 -3.637 1 92.38 229 ALA B O 1
ATOM 5097 N N . LYS B 1 230 ? 15.195 13.938 -3.912 1 94.06 230 LYS B N 1
ATOM 5098 C CA . LYS B 1 230 ? 15.078 13.172 -2.676 1 94.06 230 LYS B CA 1
ATOM 5099 C C . LYS B 1 230 ? 15.609 13.961 -1.483 1 94.06 230 LYS B C 1
ATOM 5101 O O . LYS B 1 230 ? 15.383 13.586 -0.332 1 94.06 230 LYS B O 1
ATOM 5106 N N . TYR B 1 231 ? 16.344 15.008 -1.728 1 94.5 231 TYR B N 1
ATOM 5107 C CA . TYR B 1 231 ? 16.844 15.859 -0.655 1 94.5 231 TYR B CA 1
ATOM 5108 C C . TYR B 1 231 ? 15.719 16.688 -0.045 1 94.5 231 TYR B C 1
ATOM 5110 O O . TYR B 1 231 ? 14.633 16.797 -0.627 1 94.5 231 TYR B O 1
ATOM 5118 N N . TRP B 1 232 ? 15.938 17.078 1.147 1 96.62 232 TRP B N 1
ATOM 5119 C CA . TRP B 1 232 ? 15.078 18.109 1.729 1 96.62 232 TRP B CA 1
ATOM 5120 C C . TRP B 1 232 ? 15.5 19.5 1.273 1 96.62 232 TRP B C 1
ATOM 5122 O O . TRP B 1 232 ? 16.422 20.094 1.849 1 96.62 232 TRP B O 1
ATOM 5132 N N . ASN B 1 233 ? 14.766 20.016 0.328 1 94.44 233 ASN B N 1
ATOM 5133 C CA . ASN B 1 233 ? 15.203 21.203 -0.396 1 94.44 233 ASN B CA 1
ATOM 5134 C C . ASN B 1 233 ? 14.711 22.484 0.272 1 94.44 233 ASN B C 1
ATOM 5136 O O . ASN B 1 233 ? 14.727 23.562 -0.335 1 94.44 233 ASN B O 1
ATOM 5140 N N . ASN B 1 234 ? 14.281 22.297 1.502 1 94.25 234 ASN B N 1
ATOM 5141 C CA . ASN B 1 234 ? 13.93 23.5 2.254 1 94.25 234 ASN B CA 1
ATOM 5142 C C . ASN B 1 234 ? 15.172 24.297 2.668 1 94.25 234 ASN B C 1
ATOM 5144 O O . ASN B 1 234 ? 16.031 23.766 3.373 1 94.25 234 ASN B O 1
ATOM 5148 N N . GLY B 1 235 ? 15.461 25.406 2.334 1 90.19 235 GLY B N 1
ATOM 5149 C CA . GLY B 1 235 ? 16.656 26.219 2.482 1 90.19 235 GLY B CA 1
ATOM 5150 C C . GLY B 1 235 ? 17.125 26.328 3.92 1 90.19 235 GLY B C 1
ATOM 5151 O O . GLY B 1 235 ? 18.328 26.281 4.191 1 90.19 235 GLY B O 1
ATOM 5152 N N . THR B 1 236 ? 16.219 26.406 4.863 1 93.38 236 THR B N 1
ATOM 5153 C CA . THR B 1 236 ? 16.609 26.625 6.254 1 93.38 236 THR B CA 1
ATOM 5154 C C . THR B 1 236 ? 16.25 25.422 7.113 1 93.38 236 THR B C 1
ATOM 5156 O O . THR B 1 236 ? 16.547 25.391 8.305 1 93.38 236 THR B O 1
ATOM 5159 N N . GLY B 1 237 ? 15.688 24.422 6.551 1 95.81 237 GLY B N 1
ATOM 5160 C CA . GLY B 1 237 ? 15.102 23.312 7.277 1 95.81 237 GLY B CA 1
ATOM 5161 C C . GLY B 1 237 ? 16.094 22.594 8.188 1 95.81 237 GLY B C 1
ATOM 5162 O O . GLY B 1 237 ? 15.852 22.484 9.391 1 95.81 237 GLY B O 1
ATOM 5163 N N . TRP B 1 238 ? 17.234 22.203 7.699 1 96.88 238 TRP B N 1
ATOM 5164 C CA . TRP B 1 238 ? 18.203 21.438 8.469 1 96.88 238 TRP B CA 1
ATOM 5165 C C . TRP B 1 238 ? 18.766 22.266 9.625 1 96.88 238 TRP B C 1
ATOM 5167 O O . TRP B 1 238 ? 18.938 21.75 10.734 1 96.88 238 TRP B O 1
ATOM 5177 N N . SER B 1 239 ? 19.031 23.531 9.359 1 96.31 239 SER B N 1
ATOM 5178 C CA . SER B 1 239 ? 19.531 24.391 10.43 1 96.31 239 SER B CA 1
ATOM 5179 C C . SER B 1 239 ? 18.516 24.516 11.562 1 96.31 239 SER B C 1
ATOM 5181 O O . SER B 1 239 ? 18.891 24.484 12.734 1 96.31 239 SER B O 1
ATOM 5183 N N . GLU B 1 240 ? 17.25 24.641 11.188 1 97.62 240 GLU B N 1
ATOM 5184 C CA . GLU B 1 240 ? 16.188 24.75 12.18 1 97.62 240 GLU B CA 1
ATOM 5185 C C . GLU B 1 240 ? 16.047 23.469 12.977 1 97.62 240 GLU B C 1
ATOM 5187 O O . GLU B 1 240 ? 15.859 23.5 14.195 1 97.62 240 GLU B O 1
ATOM 5192 N N . VAL B 1 241 ? 16.172 22.359 12.328 1 98.38 241 VAL B N 1
ATOM 5193 C CA . VAL B 1 241 ? 16.016 21.062 12.969 1 98.38 241 VAL B CA 1
ATOM 5194 C C . VAL B 1 241 ? 17.172 20.812 13.922 1 98.38 241 VAL B C 1
ATOM 5196 O O . VAL B 1 241 ? 16.953 20.375 15.062 1 98.38 241 VAL B O 1
ATOM 5199 N N . VAL B 1 242 ? 18.391 21.078 13.5 1 98.38 242 VAL B N 1
ATOM 5200 C CA . VAL B 1 242 ? 19.562 20.875 14.352 1 98.38 242 VAL B CA 1
ATOM 5201 C C . VAL B 1 242 ? 19.453 21.75 15.602 1 98.38 242 VAL B C 1
ATOM 5203 O O . VAL B 1 242 ? 19.703 21.281 16.719 1 98.38 242 VAL B O 1
ATOM 5206 N N . ALA B 1 243 ? 19.094 23.016 15.367 1 98.31 243 ALA B N 1
ATOM 5207 C CA . ALA B 1 243 ? 18.938 23.922 16.5 1 98.31 243 ALA B CA 1
ATOM 5208 C C . ALA B 1 243 ? 17.875 23.406 17.469 1 98.31 243 ALA B C 1
ATOM 5210 O O . ALA B 1 243 ? 18.078 23.438 18.688 1 98.31 243 ALA B O 1
ATOM 5211 N N . HIS B 1 244 ? 16.766 22.938 16.938 1 98.69 244 HIS B N 1
ATOM 5212 C CA . HIS B 1 244 ? 15.688 22.406 17.766 1 98.69 244 HIS B CA 1
ATOM 5213 C C . HIS B 1 244 ? 16.141 21.188 18.562 1 98.69 244 HIS B C 1
ATOM 5215 O O . HIS B 1 244 ? 15.898 21.094 19.766 1 98.69 244 HIS B O 1
ATOM 5221 N N . LEU B 1 245 ? 16.859 20.297 17.953 1 98.75 245 LEU B N 1
ATOM 5222 C CA . LEU B 1 245 ? 17.359 19.094 18.609 1 98.75 245 LEU B CA 1
ATOM 5223 C C . LEU B 1 245 ? 18.297 19.453 19.75 1 98.75 245 LEU B C 1
ATOM 5225 O O . LEU B 1 245 ? 18.203 18.875 20.844 1 98.75 245 LEU B O 1
ATOM 5229 N N . LYS B 1 246 ? 19.141 20.391 19.516 1 98.31 246 LYS B N 1
ATOM 5230 C CA . LYS B 1 246 ? 20.078 20.828 20.562 1 98.31 246 LYS B CA 1
ATOM 5231 C C . LYS B 1 246 ? 19.328 21.453 21.734 1 98.31 246 LYS B C 1
ATOM 5233 O O . LYS B 1 246 ? 19.719 21.266 22.891 1 98.31 246 LYS B O 1
ATOM 5238 N N . SER B 1 247 ? 18.297 22.188 21.391 1 98.38 247 SER B N 1
ATOM 5239 C CA . SER B 1 247 ? 17.5 22.797 22.453 1 98.38 247 SER B CA 1
ATOM 5240 C C . SER B 1 247 ? 16.828 21.734 23.312 1 98.38 247 SER B C 1
ATOM 5242 O O . SER B 1 247 ? 16.5 21.984 24.484 1 98.38 247 SER B O 1
ATOM 5244 N N . LEU B 1 248 ? 16.625 20.531 22.781 1 97.81 248 LEU B N 1
ATOM 5245 C CA . LEU B 1 248 ? 16 19.422 23.516 1 97.81 248 LEU B CA 1
ATOM 5246 C C . LEU B 1 248 ? 17.062 18.625 24.266 1 97.81 248 LEU B C 1
ATOM 5248 O O . LEU B 1 248 ? 16.734 17.672 24.969 1 97.81 248 LEU B O 1
ATOM 5252 N N . GLY B 1 249 ? 18.375 18.938 24.016 1 97.25 249 GLY B N 1
ATOM 5253 C CA . GLY B 1 249 ? 19.453 18.312 24.781 1 97.25 249 GLY B CA 1
ATOM 5254 C C . GLY B 1 249 ? 20.172 17.219 24.016 1 97.25 249 GLY B C 1
ATOM 5255 O O . GLY B 1 249 ? 20.984 16.484 24.594 1 97.25 249 GLY B O 1
ATOM 5256 N N . TYR B 1 250 ? 19.984 17.125 22.719 1 98.38 250 TYR B N 1
ATOM 5257 C CA . TYR B 1 250 ? 20.594 16.047 21.953 1 98.38 250 TYR B CA 1
ATOM 5258 C C . TYR B 1 250 ? 21.906 16.5 21.328 1 98.38 250 TYR B C 1
ATOM 5260 O O . TYR B 1 250 ? 22.031 17.641 20.875 1 98.38 250 TYR B O 1
ATOM 5268 N N . ARG B 1 251 ? 22.828 15.656 21.234 1 98.38 251 ARG B N 1
ATOM 5269 C CA . ARG B 1 251 ? 23.859 15.75 20.203 1 98.38 251 ARG B CA 1
ATOM 5270 C C . ARG B 1 251 ? 23.297 15.359 18.844 1 98.38 251 ARG B C 1
ATOM 5272 O O . ARG B 1 251 ? 22.453 14.469 18.734 1 98.38 251 ARG B O 1
ATOM 5279 N N . VAL B 1 252 ? 23.766 16.031 17.828 1 98.56 252 VAL B N 1
ATOM 5280 C CA . VAL B 1 252 ? 23.281 15.75 16.484 1 98.56 252 VAL B CA 1
ATOM 5281 C C . VAL B 1 252 ? 24.422 15.242 15.609 1 98.56 252 VAL B C 1
ATOM 5283 O O . VAL B 1 252 ? 25.359 15.992 15.289 1 98.56 252 VAL B O 1
ATOM 5286 N N . LEU B 1 253 ? 24.375 13.984 15.172 1 98.19 253 LEU B N 1
ATOM 5287 C CA . LEU B 1 253 ? 25.438 13.344 14.422 1 98.19 253 LEU B CA 1
ATOM 5288 C C . LEU B 1 253 ? 25.031 13.117 12.977 1 98.19 253 LEU B C 1
ATOM 5290 O O . LEU B 1 253 ? 24.062 12.398 12.703 1 98.19 253 LEU B O 1
ATOM 5294 N N . CYS B 1 254 ? 25.75 13.734 12.055 1 97.94 254 CYS B N 1
ATOM 5295 C CA . CYS B 1 254 ? 25.516 13.477 10.641 1 97.94 254 CYS B CA 1
ATOM 5296 C C . CYS B 1 254 ? 26.328 12.273 10.172 1 97.94 254 CYS B C 1
ATOM 5298 O O . CYS B 1 254 ? 27.562 12.297 10.203 1 97.94 254 CYS B O 1
ATOM 5300 N N . ILE B 1 255 ? 25.609 11.289 9.625 1 97 255 ILE B N 1
ATOM 5301 C CA . ILE B 1 255 ? 26.312 10.031 9.422 1 97 255 ILE B CA 1
ATOM 5302 C C . ILE B 1 255 ? 26.328 9.688 7.934 1 97 255 ILE B C 1
ATOM 5304 O O . ILE B 1 255 ? 26.453 8.516 7.562 1 97 255 ILE B O 1
ATOM 5308 N N . ASP B 1 256 ? 26.156 10.609 7.078 1 95.38 256 ASP B N 1
ATOM 5309 C CA . ASP B 1 256 ? 26.281 10.398 5.637 1 95.38 256 ASP B CA 1
ATOM 5310 C C . ASP B 1 256 ? 27.688 9.883 5.277 1 95.38 256 ASP B C 1
ATOM 5312 O O . ASP B 1 256 ? 28.578 9.883 6.117 1 95.38 256 ASP B O 1
ATOM 5316 N N . ARG B 1 257 ? 27.766 9.352 4.074 1 90.5 257 ARG B N 1
ATOM 5317 C CA . ARG B 1 257 ? 29.062 8.898 3.615 1 90.5 257 ARG B CA 1
ATOM 5318 C C . ARG B 1 257 ? 30 10.078 3.35 1 90.5 257 ARG B C 1
ATOM 5320 O O . ARG B 1 257 ? 31.141 10.086 3.803 1 90.5 257 ARG B O 1
ATOM 5327 N N . GLU B 1 258 ? 29.484 11.102 2.604 1 90.94 258 GLU B N 1
ATOM 5328 C CA . GLU B 1 258 ? 30.266 12.266 2.219 1 90.94 258 GLU B CA 1
ATOM 5329 C C . GLU B 1 258 ? 29.859 13.5 3.008 1 90.94 258 GLU B C 1
ATOM 5331 O O . GLU B 1 258 ? 28.672 13.695 3.287 1 90.94 258 GLU B O 1
ATOM 5336 N N . ALA B 1 259 ? 30.828 14.258 3.35 1 87.38 259 ALA B N 1
ATOM 5337 C CA . ALA B 1 259 ? 30.516 15.516 4.027 1 87.38 259 ALA B CA 1
ATOM 5338 C C . ALA B 1 259 ? 29.891 16.516 3.066 1 87.38 259 ALA B C 1
ATOM 5340 O O . ALA B 1 259 ? 29.141 17.406 3.488 1 87.38 259 ALA B O 1
ATOM 5341 N N . HIS B 1 260 ? 30.281 16.375 1.859 1 85.75 260 HIS B N 1
ATOM 5342 C CA . HIS B 1 260 ? 29.734 17.188 0.791 1 85.75 260 HIS B CA 1
ATOM 5343 C C . HIS B 1 260 ? 29.422 16.359 -0.45 1 85.75 260 HIS B C 1
ATOM 5345 O O . HIS B 1 260 ? 30.188 15.461 -0.798 1 85.75 260 HIS B O 1
ATOM 5351 N N . TYR B 1 261 ? 28.281 16.609 -0.978 1 83.06 261 TYR B N 1
ATOM 5352 C CA . TYR B 1 261 ? 27.906 15.906 -2.197 1 83.06 261 TYR B CA 1
ATOM 5353 C C . TYR B 1 261 ? 27.047 16.781 -3.098 1 83.06 261 TYR B C 1
ATOM 5355 O O . TYR B 1 261 ? 26.25 17.578 -2.611 1 83.06 261 TYR B O 1
ATOM 5363 N N . GLY B 1 262 ? 27.297 16.719 -4.363 1 77.56 262 GLY B N 1
ATOM 5364 C CA . GLY B 1 262 ? 26.516 17.5 -5.309 1 77.56 262 GLY B CA 1
ATOM 5365 C C . GLY B 1 262 ? 26.969 17.344 -6.742 1 77.56 262 GLY B C 1
ATOM 5366 O O . GLY B 1 262 ? 27.797 16.484 -7.043 1 77.56 262 GLY B O 1
ATOM 5367 N N . GLN B 1 263 ? 26.203 17.891 -7.559 1 78.31 263 GLN B N 1
ATOM 5368 C CA . GLN B 1 263 ? 26.547 17.938 -8.977 1 78.31 263 GLN B CA 1
ATOM 5369 C C . GLN B 1 263 ? 26.391 19.344 -9.539 1 78.31 263 GLN B C 1
ATOM 5371 O O . GLN B 1 263 ? 25.438 20.062 -9.188 1 78.31 263 GLN B O 1
ATOM 5376 N N . GLY B 1 264 ? 27.312 19.703 -10.359 1 74.38 264 GLY B N 1
ATOM 5377 C CA . GLY B 1 264 ? 27.281 21.031 -10.93 1 74.38 264 GLY B CA 1
ATOM 5378 C C . GLY B 1 264 ? 27.344 22.141 -9.891 1 74.38 264 GLY B C 1
ATOM 5379 O O . GLY B 1 264 ? 28.25 22.156 -9.062 1 74.38 264 GLY B O 1
ATOM 5380 N N . PHE B 1 265 ? 26.297 22.938 -9.836 1 73.56 265 PHE B N 1
ATOM 5381 C CA . PHE B 1 265 ? 26.312 24.078 -8.93 1 73.56 265 PHE B CA 1
ATOM 5382 C C . PHE B 1 265 ? 25.469 23.797 -7.695 1 73.56 265 PHE B C 1
ATOM 5384 O O . PHE B 1 265 ? 25.359 24.656 -6.809 1 73.56 265 PHE B O 1
ATOM 5391 N N . VAL B 1 266 ? 24.984 22.562 -7.613 1 77 266 VAL B N 1
ATOM 5392 C CA . VAL B 1 266 ? 24.141 22.234 -6.469 1 77 266 VAL B CA 1
ATOM 5393 C C . VAL B 1 266 ? 24.906 21.297 -5.531 1 77 266 VAL B C 1
ATOM 5395 O O . VAL B 1 266 ? 25.219 20.156 -5.902 1 77 266 VAL B O 1
ATOM 5398 N N . TRP B 1 267 ? 25.281 21.797 -4.391 1 78.69 267 TRP B N 1
ATOM 5399 C CA . TRP B 1 267 ? 26.031 21.031 -3.41 1 78.69 267 TRP B CA 1
ATOM 5400 C C . TRP B 1 267 ? 25.312 21 -2.066 1 78.69 267 TRP B C 1
ATOM 5402 O O . TRP B 1 267 ? 24.734 22 -1.643 1 78.69 267 TRP B O 1
ATOM 5412 N N . ASN B 1 268 ? 25.359 19.859 -1.49 1 80.69 268 ASN B N 1
ATOM 5413 C CA . ASN B 1 268 ? 24.797 19.656 -0.159 1 80.69 268 ASN B CA 1
ATOM 5414 C C . ASN B 1 268 ? 25.875 19.391 0.875 1 80.69 268 ASN B C 1
ATOM 5416 O O . ASN B 1 268 ? 26.891 18.75 0.568 1 80.69 268 ASN B O 1
ATOM 5420 N N . HIS B 1 269 ? 25.672 20 2.031 1 85.19 269 HIS B N 1
ATOM 5421 C CA . HIS B 1 269 ? 26.656 19.953 3.104 1 85.19 269 HIS B CA 1
ATOM 5422 C C . HIS B 1 269 ? 26.031 19.469 4.406 1 85.19 269 HIS B C 1
ATOM 5424 O O . HIS B 1 269 ? 24.812 19.5 4.566 1 85.19 269 HIS B O 1
ATOM 5430 N N . ILE B 1 270 ? 26.969 19.094 5.246 1 88.06 270 ILE B N 1
ATOM 5431 C CA . ILE B 1 270 ? 26.547 18.812 6.609 1 88.06 270 ILE B CA 1
ATOM 5432 C C . ILE B 1 270 ? 25.875 20.047 7.211 1 88.06 270 ILE B C 1
ATOM 5434 O O . ILE B 1 270 ? 26.375 21.156 7.07 1 88.06 270 ILE B O 1
ATOM 5438 N N . PRO B 1 271 ? 24.781 19.812 7.797 1 92.25 271 PRO B N 1
ATOM 5439 C CA . PRO B 1 271 ? 24.109 20.984 8.383 1 92.25 271 PRO B CA 1
ATOM 5440 C C . PRO B 1 271 ? 24.938 21.641 9.484 1 92.25 271 PRO B C 1
ATOM 5442 O O . PRO B 1 271 ? 25.594 20.953 10.266 1 92.25 271 PRO B O 1
ATOM 5445 N N . TRP B 1 272 ? 24.844 22.922 9.516 1 89.62 272 TRP B N 1
ATOM 5446 C CA . TRP B 1 272 ? 25.562 23.672 10.547 1 89.62 272 TRP B CA 1
ATOM 5447 C C . TRP B 1 272 ? 25.109 23.25 11.938 1 89.62 272 TRP B C 1
ATOM 5449 O O . TRP B 1 272 ? 23.906 23.094 12.188 1 89.62 272 TRP B O 1
ATOM 5459 N N . GLY B 1 273 ? 26.047 23 12.797 1 93.06 273 GLY B N 1
ATOM 5460 C CA . GLY B 1 273 ? 25.75 22.609 14.164 1 93.06 273 GLY B CA 1
ATOM 5461 C C . GLY B 1 273 ? 25.812 21.109 14.383 1 93.06 273 GLY B C 1
ATOM 5462 O O . GLY B 1 273 ? 25.953 20.641 15.516 1 93.06 273 GLY B O 1
ATOM 5463 N N . ALA B 1 274 ? 25.656 20.359 13.32 1 96.44 274 ALA B N 1
ATOM 5464 C CA . ALA B 1 274 ? 25.75 18.906 13.445 1 96.44 274 ALA B CA 1
ATOM 5465 C C . ALA B 1 274 ? 27.203 18.469 13.539 1 96.44 274 ALA B C 1
ATOM 5467 O O . ALA B 1 274 ? 28.109 19.125 13.016 1 96.44 274 ALA B O 1
ATOM 5468 N N . GLU B 1 275 ? 27.406 17.422 14.266 1 97.19 275 GLU B N 1
ATOM 5469 C CA . GLU B 1 275 ? 28.734 16.828 14.352 1 97.19 275 GLU B CA 1
ATOM 5470 C C . GLU B 1 275 ? 29.016 15.945 13.141 1 97.19 275 GLU B C 1
ATOM 5472 O O . GLU B 1 275 ? 28.141 15.227 12.656 1 97.19 275 GLU B O 1
ATOM 5477 N N . ASP B 1 276 ? 30.297 15.992 12.688 1 96.25 276 ASP B N 1
ATOM 5478 C CA . ASP B 1 276 ? 30.688 15.281 11.477 1 96.25 276 ASP B CA 1
ATOM 5479 C C . ASP B 1 276 ? 31.078 13.836 11.789 1 96.25 276 ASP B C 1
ATOM 5481 O O . ASP B 1 276 ? 32.188 13.562 12.25 1 96.25 276 ASP B O 1
ATOM 5485 N N . PHE B 1 277 ? 30.234 12.977 11.508 1 96.12 277 PHE B N 1
ATOM 5486 C CA . PHE B 1 277 ? 30.469 11.539 11.586 1 96.12 277 PHE B CA 1
ATOM 5487 C C . PHE B 1 277 ? 30.391 10.906 10.203 1 96.12 277 PHE B C 1
ATOM 5489 O O . PHE B 1 277 ? 30.016 9.734 10.07 1 96.12 277 PHE B O 1
ATOM 5496 N N . THR B 1 278 ? 30.609 11.711 9.18 1 94.94 278 THR B N 1
ATOM 5497 C CA . THR B 1 278 ? 30.641 11.211 7.809 1 94.94 278 THR B CA 1
ATOM 5498 C C . THR B 1 278 ? 31.906 10.406 7.551 1 94.94 278 THR B C 1
ATOM 5500 O O . THR B 1 278 ? 32.844 10.438 8.352 1 94.94 278 THR B O 1
ATOM 5503 N N . GLY B 1 279 ? 31.875 9.602 6.469 1 92.88 279 GLY B N 1
ATOM 5504 C CA . GLY B 1 279 ? 33.031 8.797 6.078 1 92.88 279 GLY B CA 1
ATOM 5505 C C . GLY B 1 279 ? 32.625 7.469 5.461 1 92.88 279 GLY B C 1
ATOM 5506 O O . GLY B 1 279 ? 31.484 7.047 5.547 1 92.88 279 GLY B O 1
ATOM 5507 N N . SER B 1 280 ? 33.594 6.977 4.836 1 90.56 280 SER B N 1
ATOM 5508 C CA . SER B 1 280 ? 33.406 5.656 4.246 1 90.56 280 SER B CA 1
ATOM 5509 C C . SER B 1 280 ? 33.656 4.551 5.27 1 90.56 280 SER B C 1
ATOM 5511 O O . SER B 1 280 ? 34.719 3.898 5.25 1 90.56 280 SER B O 1
ATOM 5513 N N . PHE B 1 281 ? 32.719 4.387 6.164 1 91.94 281 PHE B N 1
ATOM 5514 C CA . PHE B 1 281 ? 32.781 3.357 7.195 1 91.94 281 PHE B CA 1
ATOM 5515 C C . PHE B 1 281 ? 32 2.119 6.773 1 91.94 281 PHE B C 1
ATOM 5517 O O . PHE B 1 281 ? 31.078 2.215 5.98 1 91.94 281 PHE B O 1
ATOM 5524 N N . PRO B 1 282 ? 32.5 1.038 7.332 1 94.44 282 PRO B N 1
ATOM 5525 C CA . PRO B 1 282 ? 31.656 -0.142 7.121 1 94.44 282 PRO B CA 1
ATOM 5526 C C . PRO B 1 282 ? 30.234 0.042 7.656 1 94.44 282 PRO B C 1
ATOM 5528 O O . PRO B 1 282 ? 30.031 0.735 8.656 1 94.44 282 PRO B O 1
ATOM 5531 N N . LEU B 1 283 ? 29.328 -0.58 7.047 1 96.75 283 LEU B N 1
ATOM 5532 C CA . LEU B 1 283 ? 27.922 -0.447 7.398 1 96.75 283 LEU B CA 1
ATOM 5533 C C . LEU B 1 283 ? 27.688 -0.86 8.852 1 96.75 283 LEU B C 1
ATOM 5535 O O . LEU B 1 283 ? 26.844 -0.268 9.539 1 96.75 283 LEU B O 1
ATOM 5539 N N . GLN B 1 284 ? 28.438 -1.854 9.336 1 97.38 284 GLN B N 1
ATOM 5540 C CA . GLN B 1 284 ? 28.281 -2.318 10.703 1 97.38 284 GLN B CA 1
ATOM 5541 C C . GLN B 1 284 ? 28.594 -1.211 11.703 1 97.38 284 GLN B C 1
ATOM 5543 O O . GLN B 1 284 ? 27.969 -1.129 12.766 1 97.38 284 GLN B O 1
ATOM 5548 N N . GLU B 1 285 ? 29.484 -0.418 11.367 1 96.5 285 GLU B N 1
ATOM 5549 C CA . GLU B 1 285 ? 29.812 0.695 12.25 1 96.5 285 GLU B CA 1
ATOM 5550 C C . GLU B 1 285 ? 28.656 1.679 12.352 1 96.5 285 GLU B C 1
ATOM 5552 O O . GLU B 1 285 ? 28.391 2.232 13.422 1 96.5 285 GLU B O 1
ATOM 5557 N N . ARG B 1 286 ? 28.031 1.906 11.25 1 97 286 ARG B N 1
ATOM 5558 C CA . ARG B 1 286 ? 26.828 2.746 11.273 1 97 286 ARG B CA 1
ATOM 5559 C C . ARG B 1 286 ? 25.734 2.109 12.117 1 97 286 ARG B C 1
ATOM 5561 O O . ARG B 1 286 ? 25.047 2.799 12.867 1 97 286 ARG B O 1
ATOM 5568 N N . VAL B 1 287 ? 25.594 0.827 11.961 1 98.25 287 VAL B N 1
ATOM 5569 C CA . VAL B 1 287 ? 24.609 0.086 12.742 1 98.25 287 VAL B CA 1
ATOM 5570 C C . VAL B 1 287 ? 24.891 0.26 14.227 1 98.25 287 VAL B C 1
ATOM 5572 O O . VAL B 1 287 ? 23.969 0.521 15.016 1 98.25 287 VAL B O 1
ATOM 5575 N N . ASN B 1 288 ? 26.188 0.155 14.617 1 97.81 288 ASN B N 1
ATOM 5576 C CA . ASN B 1 288 ? 26.609 0.272 16.016 1 97.81 288 ASN B CA 1
ATOM 5577 C C . ASN B 1 288 ? 26.25 1.638 16.594 1 97.81 288 ASN B C 1
ATOM 5579 O O . ASN B 1 288 ? 25.859 1.741 17.75 1 97.81 288 ASN B O 1
ATOM 5583 N N . LEU B 1 289 ? 26.375 2.594 15.766 1 97.12 289 LEU B N 1
ATOM 5584 C CA . LEU B 1 289 ? 26.047 3.953 16.188 1 97.12 289 LEU B CA 1
ATOM 5585 C C . LEU B 1 289 ? 24.531 4.152 16.266 1 97.12 289 LEU B C 1
ATOM 5587 O O . LEU B 1 289 ? 24.031 4.703 17.234 1 97.12 289 LEU B O 1
ATOM 5591 N N . LEU B 1 290 ? 23.797 3.678 15.32 1 98.31 290 LEU B N 1
ATOM 5592 C CA . LEU B 1 290 ? 22.359 3.879 15.188 1 98.31 290 LEU B CA 1
ATOM 5593 C C . LEU B 1 290 ? 21.609 3.176 16.312 1 98.31 290 LEU B C 1
ATOM 5595 O O . LEU B 1 290 ? 20.625 3.709 16.828 1 98.31 290 LEU B O 1
ATOM 5599 N N . ARG B 1 291 ? 22.031 2.006 16.656 1 97.38 291 ARG B N 1
ATOM 5600 C CA . ARG B 1 291 ? 21.281 1.177 17.594 1 97.38 291 ARG B CA 1
ATOM 5601 C C . ARG B 1 291 ? 21.062 1.91 18.922 1 97.38 291 ARG B C 1
ATOM 5603 O O . ARG B 1 291 ? 20.062 1.685 19.609 1 97.38 291 ARG B O 1
ATOM 5610 N N . HIS B 1 292 ? 21.938 2.822 19.281 1 97.19 292 HIS B N 1
ATOM 5611 C CA . HIS B 1 292 ? 21.859 3.488 20.578 1 97.19 292 HIS B CA 1
ATOM 5612 C C . HIS B 1 292 ? 21.391 4.934 20.422 1 97.19 292 HIS B C 1
ATOM 5614 O O . HIS B 1 292 ? 21.312 5.664 21.422 1 97.19 292 HIS B O 1
ATOM 5620 N N . ALA B 1 293 ? 21.125 5.363 19.188 1 98.31 293 ALA B N 1
ATOM 5621 C CA . ALA B 1 293 ? 20.562 6.695 18.984 1 98.31 293 ALA B CA 1
ATOM 5622 C C . ALA B 1 293 ? 19.125 6.77 19.5 1 98.31 293 ALA B C 1
ATOM 5624 O O . ALA B 1 293 ? 18.406 5.773 19.469 1 98.31 293 ALA B O 1
ATOM 5625 N N . SER B 1 294 ? 18.719 7.922 20 1 98.19 294 SER B N 1
ATOM 5626 C CA . SER B 1 294 ? 17.344 8.102 20.422 1 98.19 294 SER B CA 1
ATOM 5627 C C . SER B 1 294 ? 16.375 7.922 19.25 1 98.19 294 SER B C 1
ATOM 5629 O O . SER B 1 294 ? 15.312 7.332 19.391 1 98.19 294 SER B O 1
ATOM 5631 N N . PHE B 1 295 ? 16.703 8.484 18.156 1 98.75 295 PHE B N 1
ATOM 5632 C CA . PHE B 1 295 ? 16 8.297 16.906 1 98.75 295 PHE B CA 1
ATOM 5633 C C . PHE B 1 295 ? 16.828 8.797 15.727 1 98.75 295 PHE B C 1
ATOM 5635 O O . PHE B 1 295 ? 17.953 9.258 15.906 1 98.75 295 PHE B O 1
ATOM 5642 N N . PHE B 1 296 ? 16.391 8.539 14.57 1 98.81 296 PHE B N 1
ATOM 5643 C CA . PHE B 1 296 ? 17.047 8.898 13.32 1 98.81 296 PHE B CA 1
ATOM 5644 C C . PHE B 1 296 ? 16.172 9.82 12.484 1 98.81 296 PHE B C 1
ATOM 5646 O O . PHE B 1 296 ? 14.945 9.656 12.453 1 98.81 296 PHE B O 1
ATOM 5653 N N . ILE B 1 297 ? 16.75 10.82 11.797 1 98.88 297 ILE B N 1
ATOM 5654 C CA . ILE B 1 297 ? 16.062 11.672 10.836 1 98.88 297 ILE B CA 1
ATOM 5655 C C . ILE B 1 297 ? 16.734 11.57 9.477 1 98.88 297 ILE B C 1
ATOM 5657 O O . ILE B 1 297 ? 17.953 11.805 9.359 1 98.88 297 ILE B O 1
ATOM 5661 N N . GLY B 1 298 ? 16.047 11.242 8.516 1 98 298 GLY B N 1
ATOM 5662 C CA . GLY B 1 298 ? 16.656 11.117 7.199 1 98 298 GLY B CA 1
ATOM 5663 C C . GLY B 1 298 ? 15.664 11.289 6.062 1 98 298 GLY B C 1
ATOM 5664 O O . GLY B 1 298 ? 14.602 11.891 6.242 1 98 298 GLY B O 1
ATOM 5665 N N . LEU B 1 299 ? 16.094 10.969 4.887 1 96.94 299 LEU B N 1
ATOM 5666 C CA . LEU B 1 299 ? 15.367 11.07 3.621 1 96.94 299 LEU B CA 1
ATOM 5667 C C . LEU B 1 299 ? 15 9.695 3.09 1 96.94 299 LEU B C 1
ATOM 5669 O O . LEU B 1 299 ? 15.18 8.688 3.783 1 96.94 299 LEU B O 1
ATOM 5673 N N . ALA B 1 300 ? 14.32 9.656 1.958 1 93.88 300 ALA B N 1
ATOM 5674 C CA . ALA B 1 300 ? 14.141 8.375 1.276 1 93.88 300 ALA B CA 1
ATOM 5675 C C . ALA B 1 300 ? 15.477 7.852 0.744 1 93.88 300 ALA B C 1
ATOM 5677 O O . ALA B 1 300 ? 15.766 7.973 -0.449 1 93.88 300 ALA B O 1
ATOM 5678 N N . SER B 1 301 ? 16.234 7.312 1.618 1 93.5 301 SER B N 1
ATOM 5679 C CA . SER B 1 301 ? 17.609 6.902 1.316 1 93.5 301 SER B CA 1
ATOM 5680 C C . SER B 1 301 ? 17.953 5.586 2 1 93.5 301 SER B C 1
ATOM 5682 O O . SER B 1 301 ? 17.188 5.086 2.822 1 93.5 301 SER B O 1
ATOM 5684 N N . GLY B 1 302 ? 19.109 5.121 1.658 1 95.62 302 GLY B N 1
ATOM 5685 C CA . GLY B 1 302 ? 19.562 3.855 2.207 1 95.62 302 GLY B CA 1
ATOM 5686 C C . GLY B 1 302 ? 19.766 3.895 3.711 1 95.62 302 GLY B C 1
ATOM 5687 O O . GLY B 1 302 ? 19.469 2.92 4.406 1 95.62 302 GLY B O 1
ATOM 5688 N N . LEU B 1 303 ? 20.234 4.965 4.223 1 97.12 303 LEU B N 1
ATOM 5689 C CA . LEU B 1 303 ? 20.516 5.059 5.652 1 97.12 303 LEU B CA 1
ATOM 5690 C C . LEU B 1 303 ? 19.234 5.051 6.465 1 97.12 303 LEU B C 1
ATOM 5692 O O . LEU B 1 303 ? 19.219 4.59 7.609 1 97.12 303 LEU B O 1
ATOM 5696 N N . SER B 1 304 ? 18.141 5.539 5.914 1 97.94 304 SER B N 1
ATOM 5697 C CA . SER B 1 304 ? 16.859 5.43 6.594 1 97.94 304 SER B CA 1
ATOM 5698 C C . SER B 1 304 ? 16.422 3.975 6.754 1 97.94 304 SER B C 1
ATOM 5700 O O . SER B 1 304 ? 15.906 3.586 7.801 1 97.94 304 SER B O 1
ATOM 5702 N N . TRP B 1 305 ? 16.656 3.205 5.738 1 97.88 305 TRP B N 1
ATOM 5703 C CA . TRP B 1 305 ? 16.359 1.777 5.805 1 97.88 305 TRP B CA 1
ATOM 5704 C C . TRP B 1 305 ? 17.219 1.085 6.844 1 97.88 305 TRP B C 1
ATOM 5706 O O . TRP B 1 305 ? 16.75 0.206 7.57 1 97.88 305 TRP B O 1
ATOM 5716 N N . LEU B 1 306 ? 18.469 1.471 6.859 1 98.38 306 LEU B N 1
ATOM 5717 C CA . LEU B 1 306 ? 19.375 0.91 7.855 1 98.38 306 LEU B CA 1
ATOM 5718 C C . LEU B 1 306 ? 18.922 1.25 9.266 1 98.38 306 LEU B C 1
ATOM 5720 O O . LEU B 1 306 ? 18.875 0.377 10.141 1 98.38 306 LEU B O 1
ATOM 5724 N N . ALA B 1 307 ? 18.547 2.504 9.469 1 98.69 307 ALA B N 1
ATOM 5725 C CA . ALA B 1 307 ? 18.062 2.945 10.766 1 98.69 307 ALA B CA 1
ATOM 5726 C C . ALA B 1 307 ? 16.797 2.176 11.164 1 98.69 307 ALA B C 1
ATOM 5728 O O . ALA B 1 307 ? 16.672 1.728 12.305 1 98.69 307 ALA B O 1
ATOM 5729 N N . TRP B 1 308 ? 15.922 2.014 10.234 1 98.38 308 TRP B N 1
ATOM 5730 C CA . TRP B 1 308 ? 14.695 1.269 10.477 1 98.38 308 TRP B CA 1
ATOM 5731 C C . TRP B 1 308 ? 15 -0.155 10.93 1 98.38 308 TRP B C 1
ATOM 5733 O O . TRP B 1 308 ? 14.367 -0.665 11.859 1 98.38 308 TRP B O 1
ATOM 5743 N N . ALA B 1 309 ? 15.977 -0.73 10.32 1 98.44 309 ALA B N 1
ATOM 5744 C CA . ALA B 1 309 ? 16.328 -2.117 10.609 1 98.44 309 ALA B CA 1
ATOM 5745 C C . ALA B 1 309 ? 16.953 -2.246 12 1 98.44 309 ALA B C 1
ATOM 5747 O O . ALA B 1 309 ? 16.969 -3.336 12.578 1 98.44 309 ALA B O 1
ATOM 5748 N N . THR B 1 310 ? 17.5 -1.172 12.57 1 98.25 310 THR B N 1
ATOM 5749 C CA . THR B 1 310 ? 18.062 -1.229 13.906 1 98.25 310 THR B CA 1
ATOM 5750 C C . THR B 1 310 ? 16.969 -1.177 14.969 1 98.25 310 THR B C 1
ATOM 5752 O O . THR B 1 310 ? 17.234 -1.431 16.156 1 98.25 310 THR B O 1
ATOM 5755 N N . GLY B 1 311 ? 15.742 -0.75 14.602 1 97.38 311 GLY B N 1
ATOM 5756 C CA . GLY B 1 311 ? 14.617 -0.773 15.523 1 97.38 311 GLY B CA 1
ATOM 5757 C C . GLY B 1 311 ? 14.367 0.565 16.188 1 97.38 311 GLY B C 1
ATOM 5758 O O . GLY B 1 311 ? 13.445 0.698 17 1 97.38 311 GLY B O 1
ATOM 5759 N N . ILE B 1 312 ? 15.125 1.601 15.906 1 97.75 312 ILE B N 1
ATOM 5760 C CA . ILE B 1 312 ? 14.898 2.91 16.5 1 97.75 312 ILE B CA 1
ATOM 5761 C C . ILE B 1 312 ? 13.836 3.668 15.711 1 97.75 312 ILE B C 1
ATOM 5763 O O . ILE B 1 312 ? 13.594 3.365 14.539 1 97.75 312 ILE B O 1
ATOM 5767 N N . PRO B 1 313 ? 13.195 4.703 16.344 1 98.56 313 PRO B N 1
ATOM 5768 C CA . PRO B 1 313 ? 12.25 5.527 15.586 1 98.56 313 PRO B CA 1
ATOM 5769 C C . PRO B 1 313 ? 12.922 6.285 14.445 1 98.56 313 PRO B C 1
ATOM 5771 O O . PRO B 1 313 ? 14.047 6.758 14.586 1 98.56 313 PRO B O 1
ATOM 5774 N N . VAL B 1 314 ? 12.25 6.363 13.328 1 98.75 314 VAL B N 1
ATOM 5775 C CA . VAL B 1 314 ? 12.805 7.031 12.156 1 98.75 314 VAL B CA 1
ATOM 5776 C C . VAL B 1 314 ? 11.859 8.141 11.695 1 98.75 314 VAL B C 1
ATOM 5778 O O . VAL B 1 314 ? 10.711 7.879 11.344 1 98.75 314 VAL B O 1
ATOM 5781 N N . VAL B 1 315 ? 12.289 9.336 11.742 1 98.81 315 VAL B N 1
ATOM 5782 C CA . VAL B 1 315 ? 11.617 10.445 11.07 1 98.81 315 VAL B CA 1
ATOM 5783 C C . VAL B 1 315 ? 12.023 10.492 9.602 1 98.81 315 VAL B C 1
ATOM 5785 O O . VAL B 1 315 ? 13.18 10.773 9.281 1 98.81 315 VAL B O 1
ATOM 5788 N N . LEU B 1 316 ? 11.109 10.211 8.758 1 98.56 316 LEU B N 1
ATOM 5789 C CA . LEU B 1 316 ? 11.406 10.117 7.332 1 98.56 316 LEU B CA 1
ATOM 5790 C C . LEU B 1 316 ? 10.82 11.312 6.582 1 98.56 316 LEU B C 1
ATOM 5792 O O . LEU B 1 316 ? 9.602 11.477 6.531 1 98.56 316 LEU B O 1
ATOM 5796 N N . ILE B 1 317 ? 11.656 12.133 6.004 1 98.38 317 ILE B N 1
ATOM 5797 C CA . ILE B 1 317 ? 11.25 13.32 5.254 1 98.38 317 ILE B CA 1
ATOM 5798 C C . ILE B 1 317 ? 11.242 13 3.76 1 98.38 317 ILE B C 1
ATOM 5800 O O . ILE B 1 317 ? 12.289 12.727 3.172 1 98.38 317 ILE B O 1
ATOM 5804 N N . SER B 1 318 ? 10.039 13 3.168 1 96.5 318 SER B N 1
ATOM 5805 C CA . SER B 1 318 ? 10.008 12.758 1.729 1 96.5 318 SER B CA 1
ATOM 5806 C C . SER B 1 318 ? 8.734 13.305 1.1 1 96.5 318 SER B C 1
ATOM 5808 O O . SER B 1 318 ? 7.645 13.172 1.664 1 96.5 318 SER B O 1
ATOM 5810 N N . GLY B 1 319 ? 8.82 14.008 0.044 1 95.75 319 GLY B N 1
ATOM 5811 C CA . GLY B 1 319 ? 7.73 14.391 -0.842 1 95.75 319 GLY B CA 1
ATOM 5812 C C . GLY B 1 319 ? 7.859 13.797 -2.232 1 95.75 319 GLY B C 1
ATOM 5813 O O . GLY B 1 319 ? 6.883 13.727 -2.979 1 95.75 319 GLY B O 1
ATOM 5814 N N . PHE B 1 320 ? 9.039 13.32 -2.502 1 93.94 320 PHE B N 1
ATOM 5815 C CA . PHE B 1 320 ? 9.398 12.664 -3.756 1 93.94 320 PHE B CA 1
ATOM 5816 C C . PHE B 1 320 ? 8.617 11.367 -3.928 1 93.94 320 PHE B C 1
ATOM 5818 O O . PHE B 1 320 ? 8.109 11.078 -5.012 1 93.94 320 PHE B O 1
ATOM 5825 N N . SER B 1 321 ? 8.539 10.664 -2.834 1 95.5 321 SER B N 1
ATOM 5826 C CA . SER B 1 321 ? 7.805 9.398 -2.764 1 95.5 321 SER B CA 1
ATOM 5827 C C . SER B 1 321 ? 6.574 9.523 -1.874 1 95.5 321 SER B C 1
ATOM 5829 O O . SER B 1 321 ? 6.562 10.312 -0.925 1 95.5 321 SER B O 1
ATOM 5831 N N . LEU B 1 322 ? 5.57 8.742 -2.152 1 94.56 322 LEU B N 1
ATOM 5832 C CA . LEU B 1 322 ? 4.348 8.719 -1.357 1 94.56 322 LEU B CA 1
ATOM 5833 C C . LEU B 1 322 ? 4.539 7.895 -0.089 1 94.56 322 LEU B C 1
ATOM 5835 O O . LEU B 1 322 ? 5.516 7.148 0.031 1 94.56 322 LEU B O 1
ATOM 5839 N N . PRO B 1 323 ? 3.693 8.055 0.887 1 89.31 323 PRO B N 1
ATOM 5840 C CA . PRO B 1 323 ? 3.902 7.461 2.209 1 89.31 323 PRO B CA 1
ATOM 5841 C C . PRO B 1 323 ? 3.967 5.934 2.166 1 89.31 323 PRO B C 1
ATOM 5843 O O . PRO B 1 323 ? 4.586 5.316 3.035 1 89.31 323 PRO B O 1
ATOM 5846 N N . ASP B 1 324 ? 3.443 5.258 1.213 1 88.5 324 ASP B N 1
ATOM 5847 C CA . ASP B 1 324 ? 3.439 3.799 1.196 1 88.5 324 ASP B CA 1
ATOM 5848 C C . ASP B 1 324 ? 4.617 3.258 0.389 1 88.5 324 ASP B C 1
ATOM 5850 O O . ASP B 1 324 ? 4.754 2.045 0.218 1 88.5 324 ASP B O 1
ATOM 5854 N N . SER B 1 325 ? 5.504 4.117 0.047 1 92.75 325 SER B N 1
ATOM 5855 C CA . SER B 1 325 ? 6.594 3.699 -0.826 1 92.75 325 SER B CA 1
ATOM 5856 C C . SER B 1 325 ? 7.707 3.02 -0.034 1 92.75 325 SER B C 1
ATOM 5858 O O . SER B 1 325 ? 8.297 2.041 -0.496 1 92.75 325 SER B O 1
ATOM 5860 N N . GLU B 1 326 ? 8.055 3.629 1.14 1 94.44 326 GLU B N 1
ATOM 5861 C CA . GLU B 1 326 ? 9.086 3.053 1.994 1 94.44 326 GLU B CA 1
ATOM 5862 C C . GLU B 1 326 ? 8.477 2.264 3.146 1 94.44 326 GLU B C 1
ATOM 5864 O O . GLU B 1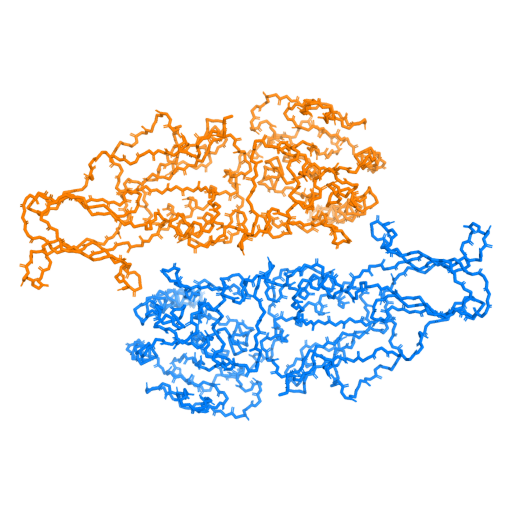 326 ? 7.352 1.765 3.037 1 94.44 326 GLU B O 1
ATOM 5869 N N . PHE B 1 327 ? 9.211 1.999 4.176 1 96.44 327 PHE B N 1
ATOM 5870 C CA . PHE B 1 327 ? 8.742 1.308 5.371 1 96.44 327 PHE B CA 1
ATOM 5871 C C . PHE B 1 327 ? 7.777 2.184 6.16 1 96.44 327 PHE B C 1
ATOM 5873 O O . PHE B 1 327 ? 7.801 3.41 6.035 1 96.44 327 PHE B O 1
ATOM 5880 N N . TYR B 1 328 ? 6.945 1.554 6.891 1 95.69 328 TYR B N 1
ATOM 5881 C CA . TYR B 1 328 ? 6.02 2.316 7.723 1 95.69 328 TYR B CA 1
ATOM 5882 C C . TYR B 1 328 ? 6.738 2.932 8.914 1 95.69 328 TYR B C 1
ATOM 5884 O O . TYR B 1 328 ? 7.535 2.266 9.578 1 95.69 328 TYR B O 1
ATOM 5892 N N . THR B 1 329 ? 6.535 4.086 9.172 1 97 329 THR B N 1
ATOM 5893 C CA . THR B 1 329 ? 6.891 4.82 10.383 1 97 329 THR B CA 1
ATOM 5894 C C . THR B 1 329 ? 5.812 5.844 10.727 1 97 329 THR B C 1
ATOM 5896 O O . THR B 1 329 ? 5.312 6.547 9.844 1 97 329 THR B O 1
ATOM 5899 N N . PRO B 1 330 ? 5.398 5.883 11.992 1 95.88 330 PRO B N 1
ATOM 5900 C CA . PRO B 1 330 ? 4.41 6.898 12.359 1 95.88 330 PRO B CA 1
ATOM 5901 C C . PRO B 1 330 ? 4.98 8.312 12.32 1 95.88 330 PRO B C 1
ATOM 5903 O O . PRO B 1 330 ? 4.25 9.281 12.547 1 95.88 330 PRO B O 1
ATOM 5906 N N . TRP B 1 331 ? 6.293 8.453 11.977 1 97.94 331 TRP B N 1
ATOM 5907 C CA . TRP B 1 331 ? 6.98 9.742 12.047 1 97.94 331 TRP B CA 1
ATOM 5908 C C . TRP B 1 331 ? 7.398 10.211 10.656 1 97.94 331 TRP B C 1
ATOM 5910 O O . TRP B 1 331 ? 8.406 10.906 10.508 1 97.94 331 TRP B O 1
ATOM 5920 N N . ARG B 1 332 ? 6.672 9.82 9.68 1 97 332 ARG B N 1
ATOM 5921 C CA . ARG B 1 332 ? 6.938 10.328 8.336 1 97 332 ARG B CA 1
ATOM 5922 C C . ARG B 1 332 ? 6.445 11.766 8.188 1 97 332 ARG B C 1
ATOM 5924 O O . ARG B 1 332 ? 5.371 12.117 8.68 1 97 332 ARG B O 1
ATOM 5931 N N . VAL B 1 333 ? 7.211 12.594 7.547 1 98.06 333 VAL B N 1
ATOM 5932 C CA . VAL B 1 333 ? 6.848 13.969 7.23 1 98.06 333 VAL B CA 1
ATOM 5933 C C . VAL B 1 333 ? 6.527 14.094 5.742 1 98.06 333 VAL B C 1
ATOM 5935 O O . VAL B 1 333 ? 7.387 13.836 4.895 1 98.06 333 VAL B O 1
ATOM 5938 N N . PHE B 1 334 ? 5.305 14.398 5.453 1 96.31 334 PHE B N 1
ATOM 5939 C CA . PHE B 1 334 ? 4.785 14.508 4.094 1 96.31 334 PHE B CA 1
ATOM 5940 C C . PHE B 1 334 ? 3.936 15.758 3.938 1 96.31 334 PHE B C 1
ATOM 5942 O O . PHE B 1 334 ? 3.197 16.141 4.852 1 96.31 334 PHE B O 1
ATOM 5949 N N . ASN B 1 335 ? 4.125 16.469 2.875 1 96.69 335 ASN B N 1
ATOM 5950 C CA . ASN B 1 335 ? 3.354 17.672 2.562 1 96.69 335 ASN B CA 1
ATOM 5951 C C . ASN B 1 335 ? 2.529 17.484 1.29 1 96.69 335 ASN B C 1
ATOM 5953 O O . ASN B 1 335 ? 3.082 17.234 0.216 1 96.69 335 ASN B O 1
ATOM 5957 N N . SER B 1 336 ? 1.219 17.609 1.367 1 95.12 336 SER B N 1
ATOM 5958 C CA . SER B 1 336 ? 0.338 17.359 0.231 1 95.12 336 SER B CA 1
ATOM 5959 C C . SER B 1 336 ? -0.143 18.656 -0.396 1 95.12 336 SER B C 1
ATOM 5961 O O . SER B 1 336 ? -1.067 18.656 -1.212 1 95.12 336 SER B O 1
ATOM 5963 N N . HIS B 1 337 ? 0.38 19.812 0.023 1 95.75 337 HIS B N 1
ATOM 5964 C CA . HIS B 1 337 ? -0.13 21.094 -0.423 1 95.75 337 HIS B CA 1
ATOM 5965 C C . HIS B 1 337 ? 0.453 21.484 -1.778 1 95.75 337 HIS B C 1
ATOM 5967 O O . HIS B 1 337 ? -0.061 22.375 -2.447 1 95.75 337 HIS B O 1
ATOM 5973 N N . GLY B 1 338 ? 1.501 20.859 -2.223 1 94.31 338 GLY B N 1
ATOM 5974 C CA . GLY B 1 338 ? 2.117 21.047 -3.525 1 94.31 338 GLY B CA 1
ATOM 5975 C C . GLY B 1 338 ? 2.318 19.766 -4.289 1 94.31 338 GLY B C 1
ATOM 5976 O O . GLY B 1 338 ? 1.617 18.766 -4.047 1 94.31 338 GLY B O 1
ATOM 5977 N N . CYS B 1 339 ? 3.219 19.844 -5.254 1 95.94 339 CYS B N 1
ATOM 5978 C CA . CYS B 1 339 ? 3.537 18.656 -6.039 1 95.94 339 CYS B CA 1
ATOM 5979 C C . CYS B 1 339 ? 4.156 17.578 -5.164 1 95.94 339 CYS B C 1
ATOM 5981 O O . CYS B 1 339 ? 4.891 17.875 -4.223 1 95.94 339 CYS B O 1
ATOM 5983 N N . ASN B 1 340 ? 3.848 16.328 -5.445 1 95.69 340 ASN B N 1
ATOM 5984 C CA . ASN B 1 340 ? 4.434 15.234 -4.688 1 95.69 340 ASN B CA 1
ATOM 5985 C C . ASN B 1 340 ? 4.301 13.906 -5.43 1 95.69 340 ASN B C 1
ATOM 5987 O O . ASN B 1 340 ? 3.584 13.82 -6.426 1 95.69 340 ASN B O 1
ATOM 5991 N N . GLY B 1 341 ? 5.109 12.93 -5.117 1 95.06 341 GLY B N 1
ATOM 5992 C CA . GLY B 1 341 ? 4.898 11.523 -5.438 1 95.06 341 GLY B CA 1
ATOM 5993 C C . GLY B 1 341 ? 5.309 11.172 -6.855 1 95.06 341 GLY B C 1
ATOM 5994 O O . GLY B 1 341 ? 4.785 10.219 -7.438 1 95.06 341 GLY B O 1
ATOM 5995 N N . CYS B 1 342 ? 6.184 11.906 -7.469 1 95 342 CYS B N 1
ATOM 5996 C CA . CYS B 1 342 ? 6.555 11.609 -8.844 1 95 342 CYS B CA 1
ATOM 5997 C C . CYS B 1 342 ? 7.219 10.242 -8.945 1 95 342 CYS B C 1
ATOM 5999 O O . CYS B 1 342 ? 7.117 9.57 -9.977 1 95 342 CYS B O 1
ATOM 6001 N N . TRP B 1 343 ? 7.852 9.789 -7.875 1 94.62 343 TRP B N 1
ATOM 6002 C CA . TRP B 1 343 ? 8.453 8.461 -7.84 1 94.62 343 TRP B CA 1
ATOM 6003 C C . TRP B 1 343 ? 7.402 7.379 -8.086 1 94.62 343 TRP B C 1
ATOM 6005 O O . TRP B 1 343 ? 7.664 6.391 -8.773 1 94.62 343 TRP B O 1
ATOM 6015 N N . ASP B 1 344 ? 6.207 7.582 -7.586 1 93.81 344 ASP B N 1
ATOM 6016 C CA . ASP B 1 344 ? 5.156 6.57 -7.578 1 93.81 344 ASP B CA 1
ATOM 6017 C C . ASP B 1 344 ? 4.219 6.738 -8.773 1 93.81 344 ASP B C 1
ATOM 6019 O O . ASP B 1 344 ? 3.227 6.016 -8.891 1 93.81 344 ASP B O 1
ATOM 6023 N N . ASP B 1 345 ? 4.496 7.699 -9.609 1 93.38 345 ASP B N 1
ATOM 6024 C CA . ASP B 1 345 ? 3.689 7.938 -10.805 1 93.38 345 ASP B CA 1
ATOM 6025 C C . ASP B 1 345 ? 4.055 6.953 -11.914 1 93.38 345 ASP B C 1
ATOM 6027 O O . ASP B 1 345 ? 5.141 7.035 -12.492 1 93.38 345 ASP B O 1
ATOM 6031 N N . THR B 1 346 ? 3.141 6.027 -12.258 1 92.06 346 THR B N 1
ATOM 6032 C CA . THR B 1 346 ? 3.428 4.945 -13.195 1 92.06 346 THR B CA 1
ATOM 6033 C C . THR B 1 346 ? 3.592 5.488 -14.609 1 92.06 346 THR B C 1
ATOM 6035 O O . THR B 1 346 ? 4.074 4.781 -15.5 1 92.06 346 THR B O 1
ATOM 6038 N N . SER B 1 347 ? 3.232 6.688 -14.805 1 91.31 347 SER B N 1
ATOM 6039 C CA . SER B 1 347 ? 3.363 7.285 -16.125 1 91.31 347 SER B CA 1
ATOM 6040 C C . SER B 1 347 ? 4.742 7.906 -16.328 1 91.31 347 SER B C 1
ATOM 6042 O O . SER B 1 347 ? 5.082 8.344 -17.422 1 91.31 347 SER B O 1
ATOM 6044 N N . LEU B 1 348 ? 5.516 7.922 -15.227 1 92.56 348 LEU B N 1
ATOM 6045 C CA . LEU B 1 348 ? 6.848 8.523 -15.273 1 92.56 348 LEU B CA 1
ATOM 6046 C C . LEU B 1 348 ? 7.926 7.457 -15.102 1 92.56 348 LEU B C 1
ATOM 6048 O O . LEU B 1 348 ? 7.734 6.488 -14.367 1 92.56 348 LEU B O 1
ATOM 6052 N N . ASN B 1 349 ? 9.008 7.668 -15.828 1 91.06 349 ASN B N 1
ATOM 6053 C CA . ASN B 1 349 ? 10.195 6.844 -15.609 1 91.06 349 ASN B CA 1
ATOM 6054 C C . ASN B 1 349 ? 11.336 7.652 -15.008 1 91.06 349 ASN B C 1
ATOM 6056 O O . ASN B 1 349 ? 11.75 8.664 -15.57 1 91.06 349 ASN B O 1
ATOM 6060 N N . PHE B 1 350 ? 11.789 7.219 -13.906 1 90.31 350 PHE B N 1
ATOM 6061 C CA . PHE B 1 350 ? 12.891 7.879 -13.211 1 90.31 350 PHE B CA 1
ATOM 6062 C C . PHE B 1 350 ? 14.164 7.828 -14.039 1 90.31 350 PHE B C 1
ATOM 6064 O O . PHE B 1 350 ? 14.516 6.781 -14.586 1 90.31 350 PHE B O 1
ATOM 6071 N N . ASP B 1 351 ? 14.797 8.938 -14.195 1 90.31 351 ASP B N 1
ATOM 6072 C CA . ASP B 1 351 ? 16.094 9.016 -14.875 1 90.31 351 ASP B CA 1
ATOM 6073 C C . ASP B 1 351 ? 17.234 9.023 -13.875 1 90.31 351 ASP B C 1
ATOM 6075 O O . ASP B 1 351 ? 17.562 10.07 -13.305 1 90.31 351 ASP B O 1
ATOM 6079 N N . HIS B 1 352 ? 17.922 7.941 -13.758 1 82.81 352 HIS B N 1
ATOM 6080 C CA . HIS B 1 352 ? 18.969 7.754 -12.766 1 82.81 352 HIS B CA 1
ATOM 6081 C C . HIS B 1 352 ? 20.203 8.586 -13.102 1 82.81 352 HIS B C 1
ATOM 6083 O O . HIS B 1 352 ? 21.078 8.789 -12.258 1 82.81 352 HIS B O 1
ATOM 6089 N N . LYS B 1 353 ? 20.297 9.102 -14.289 1 85.62 353 LYS B N 1
ATOM 6090 C CA . LYS B 1 353 ? 21.484 9.836 -14.727 1 85.62 353 LYS B CA 1
ATOM 6091 C C . LYS B 1 353 ? 21.312 11.336 -14.523 1 85.62 353 LYS B C 1
ATOM 6093 O O . LYS B 1 353 ? 22.281 12.086 -14.531 1 85.62 353 LYS B O 1
ATOM 6098 N N . ASP B 1 354 ? 20.125 11.742 -14.375 1 89.5 354 ASP B N 1
ATOM 6099 C CA . ASP B 1 354 ? 19.844 13.156 -14.18 1 89.5 354 ASP B CA 1
ATOM 6100 C C . ASP B 1 354 ? 19.688 13.492 -12.695 1 89.5 354 ASP B C 1
ATOM 6102 O O . ASP B 1 354 ? 18.609 13.305 -12.117 1 89.5 354 ASP B O 1
ATOM 6106 N N . PHE B 1 355 ? 20.672 14.039 -12.109 1 89.81 355 PHE B N 1
ATOM 6107 C CA . PHE B 1 355 ? 20.672 14.375 -10.688 1 89.81 355 PHE B CA 1
ATOM 6108 C C . PHE B 1 355 ? 19.562 15.375 -10.367 1 89.81 355 PHE B C 1
ATOM 6110 O O . PHE B 1 355 ? 19.031 15.383 -9.25 1 89.81 355 PHE B O 1
ATOM 6117 N N . LEU B 1 356 ? 19.203 16.203 -11.359 1 92.06 356 LEU B N 1
ATOM 6118 C CA . LEU B 1 356 ? 18.188 17.234 -11.141 1 92.06 356 LEU B CA 1
ATOM 6119 C C . LEU B 1 356 ? 16.844 16.797 -11.727 1 92.06 356 LEU B C 1
ATOM 6121 O O . LEU B 1 356 ? 16.062 17.641 -12.164 1 92.06 356 LEU B O 1
ATOM 6125 N N . TRP B 1 357 ? 16.688 15.516 -11.789 1 93.19 357 TRP B N 1
ATOM 6126 C CA . TRP B 1 357 ? 15.453 14.953 -12.328 1 93.19 357 TRP B CA 1
ATOM 6127 C C . TRP B 1 357 ? 14.234 15.492 -11.594 1 93.19 357 TRP B C 1
ATOM 6129 O O . TRP B 1 357 ? 14.148 15.398 -10.367 1 93.19 357 TRP B O 1
ATOM 6139 N N . CYS B 1 358 ? 13.367 16.188 -12.211 1 96.06 358 CYS B N 1
ATOM 6140 C CA . CYS B 1 358 ? 12.055 16.688 -11.82 1 96.06 358 CYS B CA 1
ATOM 6141 C C . CYS B 1 358 ? 11.102 16.688 -13.008 1 96.06 358 CYS B C 1
ATOM 6143 O O . CYS B 1 358 ? 11.031 17.656 -13.758 1 96.06 358 CYS B O 1
ATOM 6145 N N . PRO B 1 359 ? 10.367 15.711 -13.141 1 96.12 359 PRO B N 1
ATOM 6146 C CA . PRO B 1 359 ? 9.656 15.492 -14.398 1 96.12 359 PRO B CA 1
ATOM 6147 C C . PRO B 1 359 ? 8.508 16.484 -14.602 1 96.12 359 PRO B C 1
ATOM 6149 O O . PRO B 1 359 ? 8.117 16.75 -15.742 1 96.12 359 PRO B O 1
ATOM 6152 N N . ARG B 1 360 ? 8.023 17.062 -13.578 1 96.19 360 ARG B N 1
ATOM 6153 C CA . ARG B 1 360 ? 6.824 17.891 -13.711 1 96.19 360 ARG B CA 1
ATOM 6154 C C . ARG B 1 360 ? 7.172 19.375 -13.758 1 96.19 360 ARG B C 1
ATOM 6156 O O . ARG B 1 360 ? 6.484 20.156 -14.422 1 96.19 360 ARG B O 1
ATOM 6163 N N . HIS B 1 361 ? 8.273 19.781 -13.039 1 97 361 HIS B N 1
ATOM 6164 C CA . HIS B 1 361 ? 8.469 21.203 -12.875 1 97 361 HIS B CA 1
ATOM 6165 C C . HIS B 1 361 ? 9.93 21.594 -13.094 1 97 361 HIS B C 1
ATOM 6167 O O . HIS B 1 361 ? 10.398 22.609 -12.57 1 97 361 HIS B O 1
ATOM 6173 N N . LYS B 1 362 ? 10.672 20.797 -13.812 1 94.81 362 LYS B N 1
ATOM 6174 C CA . LYS B 1 362 ? 12.078 21.109 -14.07 1 94.81 362 LYS B CA 1
ATOM 6175 C C . LYS B 1 362 ? 12.219 22.5 -14.695 1 94.81 362 LYS B C 1
ATOM 6177 O O . LYS B 1 362 ? 11.477 22.859 -15.609 1 94.81 362 LYS B O 1
ATOM 6182 N N . ASN B 1 363 ? 13.078 23.297 -14.141 1 94.25 363 ASN B N 1
ATOM 6183 C CA . ASN B 1 363 ? 13.445 24.609 -14.648 1 94.25 363 ASN B CA 1
ATOM 6184 C C . ASN B 1 363 ? 12.328 25.625 -14.438 1 94.25 363 ASN B C 1
ATOM 6186 O O . ASN B 1 363 ? 12.195 26.578 -15.203 1 94.25 363 ASN B O 1
ATOM 6190 N N . THR B 1 364 ? 11.453 25.328 -13.516 1 96.5 364 THR B N 1
ATOM 6191 C CA . THR B 1 364 ? 10.453 26.297 -13.094 1 96.5 364 THR B CA 1
ATOM 6192 C C . THR B 1 364 ? 10.633 26.656 -11.617 1 96.5 364 THR B C 1
ATOM 6194 O O . THR B 1 364 ? 11.453 26.062 -10.922 1 96.5 364 THR B O 1
ATOM 6197 N N . ASP B 1 365 ? 9.914 27.594 -11.211 1 94.69 365 ASP B N 1
ATOM 6198 C CA . ASP B 1 365 ? 9.977 28.031 -9.82 1 94.69 365 ASP B CA 1
ATOM 6199 C C . ASP B 1 365 ? 9.391 26.969 -8.891 1 94.69 365 ASP B C 1
ATOM 6201 O O . ASP B 1 365 ? 9.578 27.031 -7.672 1 94.69 365 ASP B O 1
ATOM 6205 N N . ARG B 1 366 ? 8.82 25.969 -9.453 1 96.19 366 ARG B N 1
ATOM 6206 C CA . ARG B 1 366 ? 8.18 24.938 -8.633 1 96.19 366 ARG B CA 1
ATOM 6207 C C . ARG B 1 366 ? 9.047 23.688 -8.555 1 96.19 366 ARG B C 1
ATOM 6209 O O . ARG B 1 366 ? 8.641 22.688 -7.965 1 96.19 366 ARG B O 1
ATOM 6216 N N . GLN B 1 367 ? 10.195 23.812 -9.18 1 95.94 367 GLN B N 1
ATOM 6217 C CA . GLN B 1 367 ? 11.094 22.656 -9.141 1 95.94 367 GLN B CA 1
ATOM 6218 C C . GLN B 1 367 ? 11.414 22.25 -7.707 1 95.94 367 GLN B C 1
ATOM 6220 O O . GLN B 1 367 ? 11.805 23.094 -6.895 1 95.94 367 GLN B O 1
ATOM 6225 N N . PHE B 1 368 ? 11.156 20.984 -7.273 1 95.94 368 PHE B N 1
ATOM 6226 C CA . PHE B 1 368 ? 11.43 20.344 -5.992 1 95.94 368 PHE B CA 1
ATOM 6227 C C . PHE B 1 368 ? 10.539 20.922 -4.895 1 95.94 368 PHE B C 1
ATOM 6229 O O . PHE B 1 368 ? 10.922 20.938 -3.725 1 95.94 368 PHE B O 1
ATOM 6236 N N . GLU B 1 369 ? 9.359 21.484 -5.23 1 96.44 369 GLU B N 1
ATOM 6237 C CA . GLU B 1 369 ? 8.469 22 -4.195 1 96.44 369 GLU B CA 1
ATOM 6238 C C . GLU B 1 369 ? 7.949 20.875 -3.307 1 96.44 369 GLU B C 1
ATOM 6240 O O . GLU B 1 369 ? 7.492 21.125 -2.188 1 96.44 369 GLU B O 1
ATOM 6245 N N . CYS B 1 370 ? 8.07 19.609 -3.783 1 96.44 370 CYS B N 1
ATOM 6246 C CA . CYS B 1 370 ? 7.609 18.453 -3.029 1 96.44 370 CYS B CA 1
ATOM 6247 C C . CYS B 1 370 ? 8.32 18.359 -1.687 1 96.44 370 CYS B C 1
ATOM 6249 O O . CYS B 1 370 ? 7.742 17.891 -0.705 1 96.44 370 CYS B O 1
ATOM 6251 N N . THR B 1 371 ? 9.523 18.781 -1.6 1 96.81 371 THR B N 1
ATOM 6252 C CA . THR B 1 371 ? 10.242 18.734 -0.33 1 96.81 371 THR B CA 1
ATOM 6253 C C . THR B 1 371 ? 10.5 20.141 0.2 1 96.81 371 THR B C 1
ATOM 6255 O O . THR B 1 371 ? 10.688 20.328 1.402 1 96.81 371 THR B O 1
ATOM 6258 N N . ARG B 1 372 ? 10.484 21.094 -0.713 1 96.69 372 ARG B N 1
ATOM 6259 C CA . ARG B 1 372 ? 10.695 22.469 -0.281 1 96.69 372 ARG B CA 1
ATOM 6260 C C . ARG B 1 372 ? 9.562 22.938 0.622 1 96.69 372 ARG B C 1
ATOM 6262 O O . ARG B 1 372 ? 9.789 23.688 1.577 1 96.69 372 ARG B O 1
ATOM 6269 N N . LEU B 1 373 ? 8.367 22.516 0.36 1 97.12 373 LEU B N 1
ATOM 6270 C CA . LEU B 1 373 ? 7.188 22.953 1.1 1 97.12 373 LEU B CA 1
ATOM 6271 C C . LEU B 1 373 ? 7.102 22.266 2.453 1 97.12 373 LEU B C 1
ATOM 6273 O O . LEU B 1 373 ? 6.297 22.656 3.305 1 97.12 373 LEU B O 1
ATOM 6277 N N . ILE B 1 374 ? 7.883 21.234 2.646 1 98.19 374 ILE B N 1
ATOM 6278 C CA . ILE B 1 374 ? 8.062 20.688 3.992 1 98.19 374 ILE B CA 1
ATOM 6279 C C . ILE B 1 374 ? 8.906 21.656 4.824 1 98.19 374 ILE B C 1
ATOM 6281 O O . ILE B 1 374 ? 10.102 21.828 4.562 1 98.19 374 ILE B O 1
ATOM 6285 N N . THR B 1 375 ? 8.336 22.203 5.809 1 98.12 375 THR B N 1
ATOM 6286 C CA . THR B 1 375 ? 9.008 23.266 6.535 1 98.12 375 THR B CA 1
ATOM 6287 C C . THR B 1 375 ? 9.734 22.719 7.766 1 98.12 375 THR B C 1
ATOM 6289 O O . THR B 1 375 ? 9.5 21.594 8.172 1 98.12 375 THR B O 1
ATOM 6292 N N . GLY B 1 376 ? 10.641 23.578 8.266 1 98.06 376 GLY B N 1
ATOM 6293 C CA . GLY B 1 376 ? 11.242 23.25 9.547 1 98.06 376 GLY B CA 1
ATOM 6294 C C . GLY B 1 376 ? 10.227 23.094 10.664 1 98.06 376 GLY B C 1
ATOM 6295 O O . GLY B 1 376 ? 10.359 22.219 11.516 1 98.06 376 GLY B O 1
ATOM 6296 N N . THR B 1 377 ? 9.211 23.922 10.547 1 97.88 377 THR B N 1
ATOM 6297 C CA . THR B 1 377 ? 8.125 23.875 11.523 1 97.88 377 THR B CA 1
ATOM 6298 C C . THR B 1 377 ? 7.449 22.5 11.508 1 97.88 377 THR B C 1
ATOM 6300 O O . THR B 1 377 ? 7.18 21.922 12.562 1 97.88 377 THR B O 1
ATOM 6303 N N . GLN B 1 378 ? 7.223 22.016 10.367 1 98.38 378 GLN B N 1
ATOM 6304 C CA . GLN B 1 378 ? 6.562 20.719 10.227 1 98.38 378 GLN B CA 1
ATOM 6305 C C . GLN B 1 378 ? 7.426 19.609 10.789 1 98.38 378 GLN B C 1
ATOM 6307 O O . GLN B 1 378 ? 6.941 18.766 11.562 1 98.38 378 GLN B O 1
ATOM 6312 N N . VAL B 1 379 ? 8.703 19.562 10.438 1 98.75 379 VAL B N 1
ATOM 6313 C CA . VAL B 1 379 ? 9.609 18.516 10.898 1 98.75 379 VAL B CA 1
ATOM 6314 C C . VAL B 1 379 ? 9.805 18.609 12.406 1 98.75 379 VAL B C 1
ATOM 6316 O O . VAL B 1 379 ? 9.742 17.609 13.117 1 98.75 379 VAL B O 1
ATOM 6319 N N . ASN B 1 380 ? 9.977 19.828 12.922 1 98.75 380 ASN B N 1
ATOM 6320 C CA . ASN B 1 380 ? 10.148 20.031 14.359 1 98.75 380 ASN B CA 1
ATOM 6321 C C . ASN B 1 380 ? 8.914 19.609 15.141 1 98.75 380 ASN B C 1
ATOM 6323 O O . ASN B 1 380 ? 9.023 19.125 16.266 1 98.75 380 ASN B O 1
ATOM 6327 N N . GLY B 1 381 ? 7.738 19.891 14.539 1 98.38 381 GLY B N 1
ATOM 6328 C CA . GLY B 1 381 ? 6.523 19.391 15.172 1 98.38 381 GLY B CA 1
ATOM 6329 C C . GLY B 1 381 ? 6.52 17.891 15.367 1 98.38 381 GLY B C 1
ATOM 6330 O O . GLY B 1 381 ? 6.164 17.391 16.438 1 98.38 381 GLY B O 1
ATOM 6331 N N . VAL B 1 382 ? 6.938 17.172 14.391 1 98.38 382 VAL B N 1
ATOM 6332 C CA . VAL B 1 382 ? 7.008 15.711 14.453 1 98.38 382 VAL B CA 1
ATOM 6333 C C . VAL B 1 382 ? 8.047 15.289 15.484 1 98.38 382 VAL B C 1
ATOM 6335 O O . VAL B 1 382 ? 7.805 14.375 16.281 1 98.38 382 VAL B O 1
ATOM 6338 N N . ILE B 1 383 ? 9.188 15.93 15.469 1 98.69 383 ILE B N 1
ATOM 6339 C CA . ILE B 1 383 ? 10.266 15.633 16.406 1 98.69 383 ILE B CA 1
ATOM 6340 C C . ILE B 1 383 ? 9.773 15.836 17.844 1 98.69 383 ILE B C 1
ATOM 6342 O O . ILE B 1 383 ? 10.039 15.008 18.719 1 98.69 383 ILE B O 1
ATOM 6346 N N . SER B 1 384 ? 9.078 16.922 18.062 1 98.44 384 SER B N 1
ATOM 6347 C CA . SER B 1 384 ? 8.586 17.219 19.406 1 98.44 384 SER B CA 1
ATOM 6348 C C . SER B 1 384 ? 7.617 16.141 19.891 1 98.44 384 SER B C 1
ATOM 6350 O O . SER B 1 384 ? 7.676 15.727 21.047 1 98.44 384 SER B O 1
ATOM 6352 N N . ARG B 1 385 ? 6.762 15.742 19.047 1 97.19 385 ARG B N 1
ATOM 6353 C CA . ARG B 1 385 ? 5.832 14.68 19.422 1 97.19 385 ARG B CA 1
ATOM 6354 C C . ARG B 1 385 ? 6.578 13.383 19.719 1 97.19 385 ARG B C 1
ATOM 6356 O O . ARG B 1 385 ? 6.254 12.68 20.672 1 97.19 385 ARG B O 1
ATOM 6363 N N . LEU B 1 386 ? 7.535 13.078 18.859 1 98.12 386 LEU B N 1
ATOM 6364 C CA . LEU B 1 386 ? 8.344 11.883 19.078 1 98.12 386 LEU B CA 1
ATOM 6365 C C . LEU B 1 386 ? 9.109 11.961 20.391 1 98.12 386 LEU B C 1
ATOM 6367 O O . LEU B 1 386 ? 9.117 11.008 21.172 1 98.12 386 LEU B O 1
ATOM 6371 N N . HIS B 1 387 ? 9.719 13.109 20.625 1 97.81 387 HIS B N 1
ATOM 6372 C CA . HIS B 1 387 ? 10.445 13.328 21.875 1 97.81 387 HIS B CA 1
ATOM 6373 C C . HIS B 1 387 ? 9.539 13.125 23.078 1 97.81 387 HIS B C 1
ATOM 6375 O O . HIS B 1 387 ? 9.922 12.461 24.047 1 97.81 387 HIS B O 1
ATOM 6381 N N . ALA B 1 388 ? 8.352 13.672 23 1 96.56 388 ALA B N 1
ATOM 6382 C CA . ALA B 1 388 ? 7.391 13.531 24.094 1 96.56 388 ALA B CA 1
ATOM 6383 C C . ALA B 1 388 ? 7.027 12.07 24.328 1 96.56 388 ALA B C 1
ATOM 6385 O O . ALA B 1 388 ? 6.891 11.625 25.469 1 96.56 388 ALA B O 1
ATOM 6386 N N . SER B 1 389 ? 6.859 11.406 23.25 1 95.19 389 SER B N 1
ATOM 6387 C CA . SER B 1 389 ? 6.535 9.992 23.344 1 95.19 389 SER B CA 1
ATOM 6388 C C . SER B 1 389 ? 7.664 9.211 24 1 95.19 389 SER B C 1
ATOM 6390 O O . SER B 1 389 ? 7.418 8.289 24.797 1 95.19 389 SER B O 1
ATOM 6392 N N . LEU B 1 390 ? 8.891 9.508 23.688 1 94.19 390 LEU B N 1
ATOM 6393 C CA . LEU B 1 390 ? 10.047 8.836 24.266 1 94.19 390 LEU B CA 1
ATOM 6394 C C . LEU B 1 390 ? 10.188 9.156 25.75 1 94.19 390 LEU B C 1
ATOM 6396 O O . LEU B 1 390 ? 10.578 8.289 26.531 1 94.19 390 LEU B O 1
ATOM 6400 N N . MET B 1 391 ? 9.875 10.336 26.141 1 92.56 391 MET B N 1
ATOM 6401 C CA . MET B 1 391 ? 9.945 10.734 27.547 1 92.56 391 MET B CA 1
ATOM 6402 C C . MET B 1 391 ? 8.891 10.016 28.359 1 92.56 391 MET B C 1
ATOM 6404 O O . MET B 1 391 ? 9.133 9.641 29.516 1 92.56 391 MET B O 1
ATOM 6408 N N . LYS B 1 392 ? 7.742 9.844 27.734 1 89.19 392 LYS B N 1
ATOM 6409 C CA . LYS B 1 392 ? 6.68 9.109 28.422 1 89.19 392 LYS B CA 1
ATOM 6410 C C . LYS B 1 392 ? 7.059 7.648 28.625 1 89.19 392 LYS B C 1
ATOM 6412 O O . LYS B 1 392 ? 6.75 7.055 29.656 1 89.19 392 LYS B O 1
ATOM 6417 N N . GLN B 1 393 ? 7.68 7.074 27.672 1 83.06 393 GLN B N 1
ATOM 6418 C CA . GLN B 1 393 ? 8.109 5.68 27.766 1 83.06 393 GLN B CA 1
ATOM 6419 C C . GLN B 1 393 ? 9.25 5.52 28.766 1 83.06 393 GLN B C 1
ATOM 6421 O O . GLN B 1 393 ? 9.336 4.504 29.453 1 83.06 393 GLN B O 1
ATOM 6426 N N . GLY B 1 394 ? 10.227 6.426 28.688 1 73.75 394 GLY B N 1
ATOM 6427 C CA . GLY B 1 394 ? 11.305 6.414 29.656 1 73.75 394 GLY B CA 1
ATOM 6428 C C . GLY B 1 394 ? 10.812 6.516 31.094 1 73.75 394 GLY B C 1
ATOM 6429 O O . GLY B 1 394 ? 11.328 5.824 31.969 1 73.75 394 GLY B O 1
ATOM 6430 N N . ASP B 1 395 ? 9.836 7.355 31.172 1 64.31 395 ASP B N 1
ATOM 6431 C CA . ASP B 1 395 ? 9.242 7.527 32.5 1 64.31 395 ASP B CA 1
ATOM 6432 C C . ASP B 1 395 ? 8.523 6.254 32.938 1 64.31 395 ASP B C 1
ATOM 6434 O O . ASP B 1 395 ? 8.594 5.883 34.125 1 64.31 395 ASP B O 1
ATOM 6438 N N . LYS B 1 396 ? 7.852 5.648 32.031 1 58.94 396 LYS B N 1
ATOM 6439 C CA . LYS B 1 396 ? 7.164 4.402 32.344 1 58.94 396 LYS B CA 1
ATOM 6440 C C . LYS B 1 396 ? 8.156 3.297 32.688 1 58.94 396 LYS B C 1
ATOM 6442 O O . LYS B 1 396 ? 7.898 2.469 33.562 1 58.94 396 LYS B O 1
ATOM 6447 N N . ALA B 1 397 ? 9.352 3.322 31.906 1 54.16 397 ALA B N 1
ATOM 6448 C CA . ALA B 1 397 ? 10.383 2.314 32.156 1 54.16 397 ALA B CA 1
ATOM 6449 C C . ALA B 1 397 ? 11.039 2.523 33.5 1 54.16 397 ALA B C 1
ATOM 6451 O O . ALA B 1 397 ? 11.391 1.559 34.188 1 54.16 397 ALA B O 1
ATOM 6452 N N . CYS B 1 398 ? 11.18 3.74 33.875 1 45.72 398 CYS B N 1
ATOM 6453 C CA . CYS B 1 398 ? 11.727 4.086 35.188 1 45.72 398 CYS B CA 1
ATOM 6454 C C . CYS B 1 398 ? 10.727 3.758 36.312 1 45.72 398 CYS B C 1
ATOM 6456 O O . CYS B 1 398 ? 11.117 3.318 37.375 1 45.72 398 CYS B O 1
ATOM 6458 N N . LEU B 1 399 ? 9.508 3.922 35.969 1 46.5 399 LEU B N 1
ATOM 6459 C CA . LEU B 1 399 ? 8.469 3.605 36.938 1 46.5 399 LEU B CA 1
ATOM 6460 C C . LEU B 1 399 ? 8.312 2.098 37.094 1 46.5 399 LEU B C 1
ATOM 6462 O O . LEU B 1 399 ? 8.07 1.608 38.219 1 46.5 399 LEU B O 1
ATOM 6466 N N . THR B 1 400 ? 8.352 1.419 36.031 1 47.16 400 THR B N 1
ATOM 6467 C CA . THR B 1 400 ? 8.258 -0.035 36.125 1 47.16 400 THR B CA 1
ATOM 6468 C C . THR B 1 400 ? 9.523 -0.624 36.75 1 47.16 400 THR B C 1
ATOM 6470 O O . THR B 1 400 ? 9.469 -1.667 37.406 1 47.16 400 THR B O 1
ATOM 6473 N N . LYS B 1 401 ? 10.57 -0.003 36.5 1 51.47 401 LYS B N 1
ATOM 6474 C CA . LYS B 1 401 ? 11.789 -0.471 37.156 1 51.47 401 LYS B CA 1
ATOM 6475 C C . LYS B 1 401 ? 11.781 -0.113 38.656 1 51.47 401 LYS B C 1
ATOM 6477 O O . LYS B 1 401 ? 12.422 -0.791 39.438 1 51.47 401 LYS B O 1
ATOM 6482 N N . GLY B 1 402 ? 11.312 1.03 38.969 1 38.31 402 GLY B N 1
ATOM 6483 C CA . GLY B 1 402 ? 11.18 1.435 40.375 1 38.31 402 GLY B CA 1
ATOM 6484 C C . GLY B 1 402 ? 10.258 0.531 41.156 1 38.31 402 GLY B C 1
ATOM 6485 O O . GLY B 1 402 ? 10.492 0.284 42.344 1 38.31 402 GLY B O 1
ATOM 6486 N N . THR B 1 403 ? 9.25 0.166 40.5 1 48.12 403 THR B N 1
ATOM 6487 C CA . THR B 1 403 ? 8.328 -0.697 41.219 1 48.12 403 THR B CA 1
ATOM 6488 C C . THR B 1 403 ? 8.93 -2.082 41.438 1 48.12 403 THR B C 1
ATOM 6490 O O . THR B 1 403 ? 8.594 -2.779 42.375 1 48.12 403 THR B O 1
ATOM 6493 N N . ASN B 1 404 ? 9.719 -2.469 40.531 1 47.53 404 ASN B N 1
ATOM 6494 C CA . ASN B 1 404 ? 10.344 -3.77 40.75 1 47.53 404 ASN B CA 1
ATOM 6495 C C . ASN B 1 404 ? 11.383 -3.713 41.875 1 47.53 404 ASN B C 1
ATOM 6497 O O . ASN B 1 404 ? 11.758 -4.746 42.438 1 47.53 404 ASN B O 1
ATOM 6501 N N . ASN B 1 405 ? 11.992 -2.574 42 1 39.91 405 ASN B N 1
ATOM 6502 C CA . ASN B 1 405 ? 12.961 -2.518 43.062 1 39.91 405 ASN B CA 1
ATOM 6503 C C . ASN B 1 405 ? 12.273 -2.469 44.438 1 39.91 405 ASN B C 1
ATOM 6505 O O . ASN B 1 405 ? 12.93 -2.578 45.469 1 39.91 405 ASN B O 1
ATOM 6509 N N . GLU B 1 406 ? 11.023 -2.039 44.438 1 40.31 406 GLU B N 1
ATOM 6510 C CA . GLU B 1 406 ? 10.43 -1.972 45.781 1 40.31 406 GLU B CA 1
ATOM 6511 C C . GLU B 1 406 ? 9.992 -3.354 46.25 1 40.31 406 GLU B C 1
ATOM 6513 O O . GLU B 1 406 ? 9.672 -3.533 47.438 1 40.31 406 GLU B O 1
ATOM 6518 N N . GLN B 1 407 ? 9.766 -4.332 45.375 1 40.22 407 GLN B N 1
ATOM 6519 C CA . GLN B 1 407 ? 9.281 -5.578 45.938 1 40.22 407 GLN B CA 1
ATOM 6520 C C . GLN B 1 407 ? 10.43 -6.422 46.5 1 40.22 407 GLN B C 1
ATOM 6522 O O . GLN B 1 407 ? 10.203 -7.488 47.062 1 40.22 407 GLN B O 1
ATOM 6527 N N . GLY B 1 408 ? 11.711 -5.984 46.188 1 30.91 408 GLY B N 1
ATOM 6528 C CA . GLY B 1 408 ? 12.75 -6.824 46.75 1 30.91 408 GLY B CA 1
ATOM 6529 C C . GLY B 1 408 ? 13.133 -6.422 48.156 1 30.91 408 GLY B C 1
ATOM 6530 O O . GLY B 1 408 ? 14.109 -6.934 48.719 1 30.91 408 GLY B O 1
ATOM 6531 N N . LEU B 1 409 ? 12.453 -5.332 48.75 1 24.81 409 LEU B N 1
ATOM 6532 C CA . LEU B 1 409 ? 12.773 -5.324 50.156 1 24.81 409 LEU B CA 1
ATOM 6533 C C . LEU B 1 409 ? 11.789 -6.191 50.938 1 24.81 409 LEU B C 1
ATOM 6535 O O . LEU B 1 409 ? 10.586 -6.172 50.656 1 24.81 409 LEU B O 1
#

Radius of gyration: 29.26 Å; Cα contacts (8 Å, |Δi|>4): 1744; chains: 2; bounding box: 66×86×85 Å

InterPro domains:
  IPR002201 Glycosyl transferase, family 9 [PF01075] (214-321)
  IPR002201 Glycosyl transferase, family 9 [cd03789] (185-388)
  IPR030929 Glycosyltransferase Aah/TibC-like [TIGR04414] (14-385)
  IPR049327 Autotransproter heptosyltransferase TibC/BAHTCr-like, N-terminal domain [PF21129] (20-82)

Organism: Citrobacter rodentium (strain ICC168) (NCBI:txid637910)

Secondary structure (DSSP, 8-state):
----GGGTSPPPPSS-SEE-GGG-EEEEETS-EEEE-SS-EEEEEEETTT--EEEEEEESSEEEE-S--S---EEEEEEETT-SS-SEEEE---TT-EEEEE--SS-HHHHHHHHHHHHHHHHHHT-EEEEE--HHHHHHHGGG-TTSEEE-TTS-S-SS-SEEEE-----TT-TTT-SS-HHHH-TTHHHHHHHTS--S--PPP----PPP---S-EEEE----SSGGGS---TTHHHHHHHHHHHTT-EEEE--S-SEEEETTEEEEPPTT-EE--S---HHHHHHHHTTSSEEEE-SSHHHHHHHHHTS-EEEE-SSS-TTSS---TTEE---SS---GGG-TT----TT-TT--TTTTTSTTTTHHHHTS-HHHHHHHHHHHHHHHHHHHHHHHHHHHHHHHTT-/----GGGTSPPPPSS-SEE-GGG-EEEEETS-EEEE-SS-EEEEEEETTT--EEEEEEESSEEEE-S--S---EEEEEEETT-SS-SEEEE---TT-EEEEE--SS-HHHHHHHHHHHHHHHHHHT-EEEEE--HHHHHHHGGG-TTSEEE-TTS-S-SS-SEEEE-----TT-TTT-SS-HHHH-TTHHHHHHHTS--S--PPP----PPP---S-EEEE----SSGGGS---TTHHHHHHHHHHHTT-EEEE--S-SEEEETTEEEEPPTT-EE--S---HHHHHHHHTTSSEEEE-SSHHHHHHHHHTS-EEEE-SSS-TTSS---TTEE---SS---GGG-TT----TT-TT--TTTTTSTTTTHHHHTS-HHHHHHHHHHHHHHHHHHHHHHHHHHHHHHHTT-

Solvent-accessible surface area (backbone atoms only — not comparable to full-atom values): 44300 Å² total; per-residue (Å²): 129,79,75,60,82,70,74,38,48,70,75,66,63,94,60,59,66,38,84,50,65,89,70,25,25,28,34,33,44,58,18,42,35,35,41,41,49,89,52,54,34,31,42,38,38,27,32,59,59,38,63,46,74,76,44,72,51,76,44,45,57,44,80,49,69,47,76,48,27,33,62,60,54,36,24,44,34,32,20,49,62,94,52,88,63,59,71,38,81,48,62,69,69,51,58,76,30,45,31,35,41,26,32,58,61,92,51,58,32,62,48,50,44,29,47,45,38,55,54,50,41,32,65,74,43,48,33,46,38,34,40,26,32,43,64,71,55,44,70,54,39,44,83,71,36,76,84,47,43,75,32,37,62,90,55,60,82,74,75,69,45,49,26,35,39,66,51,78,89,63,67,90,79,43,63,35,57,24,64,58,62,34,54,66,65,10,58,38,30,31,35,9,53,24,61,64,43,80,47,74,88,59,65,45,68,65,82,76,78,60,70,76,85,65,87,66,58,30,32,39,32,36,79,71,58,91,34,56,45,41,27,74,60,23,90,57,23,58,46,48,42,45,53,50,41,43,74,74,63,35,46,43,36,31,56,30,55,57,60,59,50,68,59,93,92,48,74,45,64,68,47,66,87,47,40,89,54,43,42,93,63,61,64,59,59,53,46,41,55,45,58,66,25,70,32,38,39,27,30,81,32,34,66,42,47,53,42,48,37,57,67,38,55,45,35,37,41,38,12,36,44,47,81,63,33,62,76,87,50,99,44,57,45,71,42,61,90,55,57,57,25,60,72,42,34,85,90,53,77,87,56,89,81,42,47,75,53,42,94,86,32,59,94,46,94,55,47,55,36,20,20,33,66,42,30,34,53,29,53,45,49,50,49,51,54,50,50,50,52,50,50,53,50,51,49,48,52,50,48,55,50,50,55,57,59,59,68,74,108,129,78,76,62,80,70,75,37,49,71,75,66,60,93,61,58,66,38,84,50,66,89,69,25,25,27,35,34,42,58,18,42,35,35,41,42,48,88,54,55,34,32,42,38,38,26,32,60,60,38,65,45,73,76,44,73,50,78,45,45,55,42,80,49,67,48,72,48,27,34,60,62,54,36,25,41,34,33,19,48,63,93,52,89,63,57,72,38,80,48,62,67,69,50,57,76,30,46,32,36,40,26,33,58,61,92,53,59,30,61,49,51,44,29,46,44,38,55,54,50,40,32,65,74,42,48,33,47,36,32,40,26,33,41,66,71,56,43,71,54,39,46,83,72,36,76,83,46,44,75,30,36,64,89,56,59,83,74,74,70,45,49,26,33,40,68,51,79,89,65,68,89,80,41,63,35,57,24,65,57,61,34,55,67,66,12,56,39,30,32,35,10,53,23,60,64,42,80,45,72,89,57,66,44,68,65,83,77,77,60,72,77,86,66,88,67,58,28,33,40,33,36,80,70,59,90,33,56,46,41,26,72,59,23,91,58,24,58,46,48,42,44,52,51,42,44,75,74,62,33,45,44,35,32,58,29,56,58,59,60,52,66,58,93,91,49,72,44,64,69,46,66,86,46,40,89,54,43,41,94,64,60,64,59,58,53,45,40,55,46,57,67,25,70,30,36,39,26,29,80,30,33,66,42,48,52,40,48,34,58,69,39,55,47,35,36,41,38,12,35,44,45,81,62,35,62,76,89,52,99,43,57,46,73,40,60,90,55,56,57,25,62,71,44,33,84,91,53,77,88,54,91,81,42,49,75,54,41,94,87,32,59,94,45,95,55,46,55,36,18,20,31,66,42,30,37,54,29,52,44,51,50,48,50,52,51,50,51,52,51,50,53,48,52,48,49,50,50,49,55,51,50,54,57,59,57,68,74,107